Protein 6KRI (pdb70)

Foldseek 3Di:
DFLADDDLVLLLCLCPLQQNVQLCQCHDLNVPGHDVNLSVLLVVLLVLLRPLLLVCQLVCWVVPWDQDQVVLAIDFDPSNLSSLCSCVVVVVLQECNDVLLPHNNDFLLSNLSSLLSSLQRQNLSNQQSCFLVVLVLLLVQADPLSVLVSSLRNNQRAGEWEFQADPVPAQQSLQDAWEWEADPVGKTFTFDKTFFIWCLHDHPSGPKYWYWYWHAYPPADRGVLRIFIWTFMQFDADSNPRHTHHGAQKGFDDFDDALASRRTTTTIIGACPVPDTRIIHTRHSDGGHVVSCVVVLLVVLLSLLSSLLSNLVSLLVLLVVLQQPDWDDAQPVCNVPPPHDTDRNCNPVVLVVLSLLSVLLSSLLSSLSSVLSLLVDQVSCCSRPVDHNVLSVLLNQLSSLLSQQLSLVSSLVSLVSSLVSNPPCSPDVVRCSVNSNRHSNCSCPPSAHNLRSLCCNQVPSDVVVVRSSVVVVLVVLVVVLCVVVLSVLLVVLSVLLVLLSVLLVVLVVCCVVPVCSNVLNSVLRSVSSNSVSLSSSLSSLVSLLVSLVVVVVVPDDDPSVVVSVSSVVSSVCSSVPPRVVSNVSSVCSNPDDCPVVPDDPVVD/DLADDCLVLLCCLCPLQQNVQVCQCHDQNVPGHDVNLSVLLVVLLVLLVPLLLPCQLVCWVVPWDADQVVLAIDFDPSNLSSLVSCVVVVVLQECPDVLLPHRHDFLLSSLSSLLSNLQRHNLSNLQSPFLVVLSLLLVQADPLSVLVSSLRSNQRAGEWEFQADPVPAQQSQQDAFEWEADPVGKTFTFDKTFQIWCLHDHPSGPKYWYWYWHAYPPFDTGPQRIFTWTFIQFDADSNPRHTHHGAQKGFNDFDDALASRRTTGTIIGACPPVGTRITHTRRSDGDHVVSCVVVLLVVLLSLLSSLLSNLVSLLVLLVVLQQPDWDAAQPVCNVPPPHDTDRNCNHVVLVVLSLLSVLLSSLLSSLSSVLSLLVDQVSCCVRPVDHNVLSVLLNQLSSLLSQQLSLVSSLVSLVSSLVSNPPCSVDVVRCSVNSNRHSNCSCPPSHHNLRSLCCNLVPSDVVVVNSSVVVVLVVLVVVLPPPPCVLLSVLLVVLSVLLVLLSVLLVVLVVCCVPVVCSNVLNSVLRSVSSNSVSLSSSLSSLVSLLVSLVVVVVVPDDDPSVVVSVSSVVSSVSSSVPPRVVSNVSSVVSNPDDCPVVPDDPVVD

Nearest PDB structures (foldseek):
  6kri-assembly1_A  TM=1.002E+00  e=5.491E-89  Mycolicibacterium smegmatis
  6ks9-assembly1_A  TM=1.001E+00  e=5.691E-87  Mycolicibacterium smegmatis
  6ksb-assembly1_A  TM=1.001E+00  e=5.673E-86  Mycolicibacterium smegmatis
  6ksa-assembly1_B  TM=1.000E+00  e=6.393E-84  Mycolicibacterium smegmatis
  6kpt-assembly1_B  TM=1.001E+00  e=2.436E-83  Mycolicibacterium smegmatis

GO terms:
  GO:0070991 medium-chain fatty acyl-CoA dehydrogenase activity (F, EXP)
  GO:0016937 short-chain fatty acyl-CoA dehydrogenase activity (F, EXP)
  GO:0004466 long-chain fatty acyl-CoA dehydrogenase activity (F, EXP)

Organism: Mycolicibacterium smegmatis (strain ATCC 700084 / mc(2)155) (NCBI:txid246196)

Radius of gyration: 30.77 Å; Cα contacts (8 Å, |Δi|>4): 2447; chains: 2; bounding box: 99×74×76 Å

Solvent-accessible surface area: 40749 Å² total; per-residue (Å²): 171,20,24,3,32,29,29,28,80,0,0,23,0,0,1,35,49,21,9,11,2,55,140,11,22,44,40,110,101,2,75,142,6,77,32,87,55,0,112,109,20,0,43,96,0,5,161,31,0,50,30,52,0,6,137,2,6,69,68,1,9,90,75,53,18,94,44,47,96,158,76,52,40,0,70,5,10,105,28,0,24,133,2,0,108,23,1,51,125,45,11,21,31,78,16,9,10,24,125,98,6,46,9,74,29,1,0,52,1,3,18,4,0,0,2,2,0,2,0,2,0,4,6,1,0,31,9,3,6,22,1,5,35,6,1,27,23,2,48,96,37,10,39,119,83,4,49,91,9,0,31,22,0,8,118,150,18,1,3,8,2,30,0,26,36,11,56,107,2,23,63,19,37,7,39,6,202,4,76,0,39,107,40,145,113,28,17,15,44,0,72,15,51,4,51,46,4,45,8,3,3,2,34,106,30,34,61,1,4,0,2,1,0,2,1,38,12,104,88,41,38,92,4,32,182,9,8,1,4,0,0,0,0,21,54,50,20,64,54,142,101,8,128,56,42,142,60,0,0,3,26,4,35,50,20,24,129,11,2,0,9,53,8,0,0,14,0,52,1,6,0,22,94,70,79,70,61,0,17,0,35,6,1,15,91,77,106,76,1,28,53,8,0,77,56,1,9,61,70,0,30,1,9,0,0,0,0,0,0,0,5,0,5,0,0,5,32,14,0,9,89,37,0,75,134,45,72,16,14,18,18,10,54,65,66,137,58,88,103,6,91,82,25,32,16,3,78,37,5,22,23,18,27,5,0,0,14,0,10,0,14,2,8,0,0,1,0,0,0,0,3,0,0,0,5,45,14,62,76,1,0,100,42,26,42,55,7,74,37,102,39,2,53,75,0,21,42,4,1,10,2,0,0,0,0,1,0,1,40,3,0,9,45,49,0,25,37,0,0,33,11,7,18,26,5,0,3,10,31,102,77,20,0,0,7,1,0,9,6,1,2,12,0,2,7,49,41,19,21,5,25,56,0,0,56,29,0,1,41,119,33,9,52,162,16,174,17,9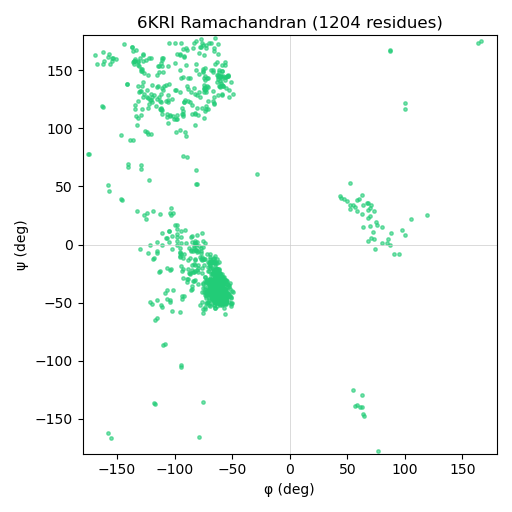2,0,38,63,37,7,24,36,59,3,62,130,42,13,166,55,141,65,15,76,98,43,0,40,69,0,10,55,3,10,94,17,0,16,69,22,0,46,36,33,23,117,49,20,173,170,81,59,38,4,16,32,45,0,3,4,0,5,21,51,0,0,48,4,10,0,22,6,4,0,3,3,1,0,1,58,1,0,31,24,0,61,116,79,42,121,88,56,25,102,48,89,68,93,21,32,11,43,0,1,50,17,0,2,13,19,0,3,46,20,15,2,23,57,6,32,1,18,56,72,6,0,75,98,21,49,19,74,8,26,134,22,80,59,70,2,23,92,25,7,65,28,28,30,116,0,0,19,2,0,1,22,57,21,10,10,1,57,140,10,21,42,39,114,106,2,66,137,8,76,28,100,50,0,96,116,21,0,49,99,0,4,174,40,0,64,27,62,0,5,139,1,6,66,58,1,10,89,86,50,21,101,41,63,86,155,77,32,50,1,86,3,11,106,19,0,24,139,2,0,107,22,0,51,127,41,34,15,12,47,22,6,6,25,117,99,2,61,9,99,29,3,0,57,0,4,18,6,0,0,0,3,0,0,0,1,0,3,6,1,0,16,11,3,3,15,0,2,22,7,1,27,21,2,46,96,36,12,41,122,71,3,51,100,10,0,33,21,0,0,106,150,10,0,3,8,2,32,0,22,34,13,56,92,2,24,62,16,36,5,36,6,188,4,76,0,35,113,40,146,119,29,20,14,42,0,68,14,52,5,49,46,3,44,7,3,2,2,34,103,25,32,60,1,4,0,2,2,0,2,1,39,11,100,88,40,38,88,5,26,189,11,8,1,5,0,0,0,1,20,54,49,19,60,49,121,99,7,126,52,40,128,52,0,1,2,21,3,40,64,20,24,133,12,2,0,8,57,9,1,0,14,0,52,0,6,0,24,93,77,79,66,63,0,20,0,36,6,1,16,90,79,107,75,1,32,52,9,0,71,59,1,8,72,40,2,26,3,11,0,0,0,0,0,0,1,5,0,5,0,0,5,30,22,0,3,72,39,0,50,134,46,71,16,15,15,17,8,57,66,59,133,60,80,105,7,90,80,24,32,16,2,82,37,5,24,24,18,27,5,0,0,14,0,7,0,14,2,7,0,0,1,0,1,0,0,2,0,0,0,5,48,14,62,78,0,0,99,45,28,43,53,6,81,38,95,40,2,53,74,0,23,51,2,0,9,2,0,0,0,0,2,0,1,42,4,0,9,45,49,0,25,38,0,0,34,12,7,17,27,3,0,2,9,26,104,75,18,0,0,6,1,0,9,6,1,2,11,0,2,8,48,40,21,21,5,26,52,0,1,68,26,0,1,39,121,31,11,60,161,15,172,20,96,0,34,62,37,6,21,30,52,2,66,111,25,18,155,132,82,162,5,102,70,10,23,105,43,1,38,68,1,6,56,4,7,86,19,0,16,68,21,0,48,35,29,39,101,46,22,130,159,81,55,34,5,15,30,48,0,7,4,0,7,20,51,1,0,50,4,7,0,21,5,2,0,2,3,2,0,2,60,1,0,36,31,0,22,116,73,41,92,92,47,25,102,53,68,74,85,20,28,20,39,0,0,48,15,0,1,12,19,0,3,48,20,16,2,23,57,6,30,1,19,52,74,5,0,74,96,18,46,19,77,8,24,135,20,82,60,68,3,23

Sequence (1210 aa):
MSHYKSNVRDQVFNLFEVFGVDKVLGADKFSDLDADTAREMLTEIARLAEGPIAESFVEEGDRNPPVFDPETHTVTLPEGFKKSMRALFDGGWDKVGLAEHLGGIPMPRALQWALIEHILGANPAAYMYAMGPGMSEIFYNNGTDEQKKWATIAAERGWGATMVLTEPDAGSDVGAGRTKAVQQPDGTWHIEGVKRFITSADSDDLFENIMHLVLARPEGAGPGTKGLSLFFVPKFHFDHETGEIGERNGVFVTNVEHKMGLKVSATCELSLGQHGIPAVGWLVGEVHNGIAQMFDVIEQARMMVGTKAIATLSTGYLNALEYAKERVQGADMTQMTDKTAPRVTITHHPDVRRSLMTQKAYAEGLRAIYLYTATFQDAEVAQAVHGVDGDLAARVNDLLLPIVKGFGSETAYAKLTESLQTLGGSGFLQDYPIEQYIRDSKIDSLYEGTTAIQAQDFFFRKIIRDKGQALAYVAGEIEQFIKLKTERELLATALADVQGMAASLTGYLMAAQEDAASIYKVGLGSVRFLMAVGDLLSGWLLARQAAVAIEKLDAGATGADKSFYEGKIAAASFFAKNMLPLLTSTRQIIENLDNDVMELDEAAFSHYKSNVRDQVFNLFEVFGVDKVLGADKFSDLDADTAREMLTEIARLAEGPIAESFVEGDRNPPVFDPETHTVTLPEGFKKSMRALFDGGWDKVGLAEHLGGIPMPRALQWALIEHILGANPAAYMYAMGPGMSEIFYNNGTDEQKKWATIAAERGWGATMVLTEPDAGSDVGAGRTKAVQQPDGTWHIEGVKRFITSADSDDLFENIMHLVLARPEGAGPGTKGLSLFFVPKFHFDHETGEIGERNGVFVTNVEHKMGLKVSATCELSLGQHGIPAVGWLVGEVHNGIAQMFDVIEQARMMVGTKAIATLSTGYLNALEYAKERVQGADMTQMTDKTAPRVTITHHPDVRRSLMTQKAYAEGLRAIYLYTATFQDAEVAQAVHGVDGDLAARVNDLLLPIVKGFGSETAYAKLTESLQTLGGSGFLQDYPIEQYIRDSKIDSLYYEGTTAIQAQDFFFRKIIRDKGQALAYVAGEIEQFIKNGRLKTERELLATALADVQGMAASLTGYLMAAQEDAASIYKVGLGSVRFLMAVGDLLSGWLLARQAAVAIEKLDAGATGADKSFYEGKIAAASFFAKNMLPLLTSTRQIIENLDNDVMELDEAAF

InterPro domains:
  IPR006091 Acyl-CoA dehydrogenase/oxidase, middle domain [PF02770] (162-271)
  IPR009075 Acyl-CoA dehydrogenase/oxidase, C-terminal [PF00441] (288-454)
  IPR009100 Acyl-CoA dehydrogenase/oxidase, N-terminal and middle domain superfamily [SSF56645] (36-294)
  IPR025878 Acetyl-CoA dehydrogenase-like C-terminal domain [PF12806] (474-607)
  IPR036250 Acyl-CoA dehydrogenase-like, C-terminal [SSF47203] (292-478)
  IPR052166 Diverse substrate specificity acyl-CoA dehydrogenase [PTHR42803] (1-611)

B-factor: mean 21.57, std 12.13, range [6.51, 279.73]

Structure (mmCIF, N/CA/C/O backbone):
data_6KRI
#
_entry.id   6KRI
#
_cell.length_a   97.934
_cell.length_b   205.903
_cell.length_c   73.951
_cell.angle_alpha   90.000
_cell.angle_beta   90.000
_cell.angle_gamma   90.000
#
_symmetry.space_group_name_H-M   'P 21 21 2'
#
loop_
_entity.id
_entity.type
_entity.pdbx_description
1 polymer 'Acyl-CoA dehydrogenase'
2 non-polymer 'FLAVIN-ADENINE DINUCLEOTIDE'
3 non-polymer 'SULFATE ION'
4 water water
#
loop_
_atom_site.group_PDB
_atom_site.id
_atom_site.type_symbol
_atom_site.label_atom_id
_atom_site.label_alt_id
_atom_site.label_comp_id
_atom_site.label_asym_id
_atom_site.label_entity_id
_atom_site.label_seq_id
_atom_site.pdbx_PDB_ins_code
_atom_site.Cartn_x
_atom_site.Cartn_y
_atom_site.Cartn_z
_atom_site.occupancy
_atom_site.B_iso_or_equiv
_atom_site.auth_seq_id
_atom_site.auth_comp_id
_atom_site.auth_asym_id
_atom_site.auth_atom_id
_atom_site.pdbx_PDB_model_num
ATOM 1 N N . MET A 1 1 ? -35.761 26.289 1.052 1.00 71.02 1 MET A N 1
ATOM 2 C CA . MET A 1 1 ? -37.235 26.524 1.076 1.00 56.46 1 MET A CA 1
ATOM 3 C C . MET A 1 1 ? -37.940 25.830 -0.097 1.00 43.48 1 MET A C 1
ATOM 4 O O . MET A 1 1 ? -37.513 24.776 -0.569 1.00 38.30 1 MET A O 1
ATOM 20 N N . SER A 1 2 ? -39.030 26.440 -0.552 1.00 33.41 2 SER A N 1
ATOM 21 C CA . SER A 1 2 ? -39.912 25.887 -1.565 1.00 23.46 2 SER A CA 1
ATOM 22 C C . SER A 1 2 ? -39.379 26.188 -2.963 1.00 16.43 2 SER A C 1
ATOM 23 O O . SER A 1 2 ? -38.500 27.036 -3.159 1.00 13.79 2 SER A O 1
ATOM 31 N N . HIS A 1 3 ? -39.979 25.534 -3.971 1.00 13.79 3 HIS A N 1
ATOM 32 C CA . HIS A 1 3 ? -39.813 26.025 -5.337 1.00 12.88 3 HIS A CA 1
ATOM 33 C C . HIS A 1 3 ? -40.373 27.429 -5.509 1.00 11.12 3 HIS A C 1
ATOM 34 O O . HIS A 1 3 ? -39.905 28.185 -6.369 1.00 11.66 3 HIS A O 1
ATOM 48 N N . TYR A 1 4 ? -41.375 27.808 -4.716 1.00 10.21 4 TYR A N 1
ATOM 49 C CA . TYR A 1 4 ? -42.128 29.028 -4.973 1.00 8.63 4 TYR A CA 1
ATOM 50 C C . TYR A 1 4 ? -41.426 30.222 -4.330 1.00 11.90 4 TYR A C 1
ATOM 51 O O . TYR A 1 4 ? -41.208 30.238 -3.108 1.00 12.05 4 TYR A O 1
ATOM 69 N N . LYS A 1 5 ? -41.088 31.210 -5.152 1.00 10.90 5 LYS A N 1
ATOM 70 C CA . LYS A 1 5 ? -40.495 32.456 -4.696 1.00 9.77 5 LYS A CA 1
ATOM 71 C C . LYS A 1 5 ? -41.509 33.559 -4.919 1.00 10.58 5 LYS A C 1
ATOM 72 O O . LYS A 1 5 ? -41.852 33.852 -6.064 1.00 11.60 5 LYS A O 1
ATOM 91 N N . SER A 1 6 ? -41.982 34.167 -3.825 1.00 13.08 6 SER A N 1
ATOM 92 C CA . SER A 1 6 ? -43.033 35.173 -3.894 1.00 11.61 6 SER A CA 1
ATOM 93 C C . SER A 1 6 ? -42.460 36.583 -4.003 1.00 12.40 6 SER A C 1
ATOM 94 O O . SER A 1 6 ? -41.273 36.818 -3.790 1.00 13.24 6 SER A O 1
ATOM 102 N N . ASN A 1 7 ? -43.351 37.543 -4.315 1.00 12.46 7 ASN A N 1
ATOM 103 C CA . ASN A 1 7 ? -42.935 38.953 -4.424 1.00 11.20 7 ASN A CA 1
ATOM 104 C C . ASN A 1 7 ? -44.009 39.867 -3.833 1.00 14.06 7 ASN A C 1
ATOM 105 O O . ASN A 1 7 ? -44.627 40.684 -4.519 1.00 13.81 7 ASN A O 1
ATOM 116 N N . VAL A 1 8 ? -44.196 39.758 -2.513 1.00 14.19 8 VAL A N 1
ATOM 117 C CA . VAL A 1 8 ? -45.114 40.648 -1.815 1.00 13.26 8 VAL A CA 1
ATOM 118 C C . VAL A 1 8 ? -44.674 42.104 -1.951 1.00 13.04 8 VAL A C 1
ATOM 119 O O . VAL A 1 8 ? -45.514 43.010 -2.088 1.00 13.33 8 VAL A O 1
ATOM 132 N N . ARG A 1 9 ? -43.365 42.361 -1.915 1.00 14.81 9 ARG A N 1
ATOM 133 C CA . ARG A 1 9 ? -42.885 43.744 -2.000 1.00 14.32 9 ARG A CA 1
ATOM 134 C C . ARG A 1 9 ? -43.414 44.436 -3.254 1.00 17.99 9 ARG A C 1
ATOM 135 O O . ARG A 1 9 ? -43.885 45.578 -3.194 1.00 14.81 9 ARG A O 1
ATOM 156 N N . ASP A 1 10 ? -43.338 43.762 -4.408 1.00 14.24 10 ASP A N 1
ATOM 157 C CA . ASP A 1 10 ? -43.814 44.363 -5.649 1.00 12.21 10 ASP A CA 1
ATOM 158 C C . ASP A 1 10 ? -45.317 44.526 -5.646 1.00 13.50 10 ASP A C 1
ATOM 159 O O . ASP A 1 10 ? -45.828 45.500 -6.199 1.00 13.72 10 ASP A O 1
ATOM 168 N N . GLN A 1 11 ? -46.042 43.592 -5.030 1.00 12.39 11 GLN A N 1
ATOM 169 C CA . GLN A 1 11 ? -47.491 43.721 -4.951 1.00 12.47 11 GLN A CA 1
ATOM 170 C C . GLN A 1 11 ? -47.881 44.956 -4.144 1.00 12.42 11 GLN A C 1
ATOM 171 O O . GLN A 1 11 ? -48.749 45.734 -4.553 1.00 15.51 11 GLN A O 1
ATOM 185 N N . VAL A 1 12 ? -47.272 45.112 -2.965 1.00 14.86 12 VAL A N 1
ATOM 186 C CA . VAL A 1 12 ? -47.587 46.240 -2.092 1.00 14.16 12 VAL A CA 1
ATOM 187 C C . VAL A 1 12 ? -47.198 47.548 -2.762 1.00 15.59 12 VAL A C 1
ATOM 188 O O . VAL A 1 12 ? -47.927 48.550 -2.681 1.00 15.04 12 VAL A O 1
ATOM 201 N N . PHE A 1 13 ? -46.062 47.554 -3.456 1.00 14.54 13 PHE A N 1
ATOM 202 C CA . PHE A 1 13 ? -45.665 48.735 -4.217 1.00 14.93 13 PHE A CA 1
ATOM 203 C C . PHE A 1 13 ? -46.767 49.138 -5.190 1.00 15.58 13 PHE A C 1
ATOM 204 O O . PHE A 1 13 ? -47.165 50.309 -5.257 1.00 15.17 13 PHE A O 1
ATOM 221 N N . ASN A 1 14 ? -47.280 48.167 -5.948 1.00 13.03 14 ASN A N 1
ATOM 222 C CA . ASN A 1 14 ? -48.349 48.447 -6.892 1.00 12.84 14 ASN A CA 1
ATOM 223 C C . ASN A 1 14 ? -49.601 48.923 -6.170 1.00 17.33 14 ASN A C 1
ATOM 224 O O . ASN A 1 14 ? -50.182 49.955 -6.515 1.00 14.67 14 ASN A O 1
ATOM 235 N N . LEU A 1 15 ? -50.047 48.154 -5.179 1.00 14.52 15 LEU A N 1
ATOM 236 C CA . LEU A 1 15 ? -51.334 48.429 -4.560 1.00 15.94 15 LEU A CA 1
ATOM 237 C C . LEU A 1 15 ? -51.353 49.797 -3.887 1.00 19.63 15 LEU A C 1
ATOM 238 O O . LEU A 1 15 ? -52.354 50.527 -3.960 1.00 20.30 15 LEU A O 1
ATOM 254 N N . PHE A 1 16 ? -50.269 50.163 -3.234 1.00 16.91 16 PHE A N 1
ATOM 255 C CA . PHE A 1 16 ? -50.268 51.341 -2.359 1.00 21.04 16 PHE A CA 1
ATOM 256 C C . PHE A 1 16 ? -49.483 52.521 -2.910 1.00 25.74 16 PHE A C 1
ATOM 257 O O . PHE A 1 16 ? -49.959 53.648 -2.828 1.00 29.04 16 PHE A O 1
ATOM 274 N N . GLU A 1 17 ? -48.308 52.305 -3.494 1.00 17.46 17 GLU A N 1
ATOM 275 C CA . GLU A 1 17 ? -47.493 53.408 -3.977 1.00 15.51 17 GLU A CA 1
ATOM 276 C C . GLU A 1 17 ? -47.823 53.829 -5.394 1.00 21.33 17 GLU A C 1
ATOM 277 O O . GLU A 1 17 ? -47.572 54.986 -5.763 1.00 21.51 17 GLU A O 1
ATOM 289 N N . VAL A 1 18 ? -48.391 52.937 -6.197 1.00 17.19 18 VAL A N 1
ATOM 290 C CA . VAL A 1 18 ? -48.675 53.276 -7.586 1.00 17.54 18 VAL A CA 1
ATOM 291 C C . VAL A 1 18 ? -50.154 53.594 -7.760 1.00 20.85 18 VAL A C 1
ATOM 292 O O . VAL A 1 18 ? -50.514 54.679 -8.230 1.00 24.36 18 VAL A O 1
ATOM 305 N N . PHE A 1 19 ? -51.022 52.652 -7.393 1.00 19.70 19 PHE A N 1
ATOM 306 C CA . PHE A 1 19 ? -52.452 52.804 -7.630 1.00 19.55 19 PHE A CA 1
ATOM 307 C C . PHE A 1 19 ? -53.223 53.390 -6.452 1.00 23.03 19 PHE A C 1
ATOM 308 O O . PHE A 1 19 ? -54.336 53.880 -6.655 1.00 28.83 19 PHE A O 1
ATOM 325 N N . GLY A 1 20 ? -52.675 53.365 -5.246 1.00 19.84 20 GLY A N 1
ATOM 326 C CA . GLY A 1 20 ? -53.336 53.973 -4.106 1.00 28.04 20 GLY A CA 1
ATOM 327 C C . GLY A 1 20 ? -54.610 53.273 -3.687 1.00 28.21 20 GLY A C 1
ATOM 328 O O . GLY A 1 20 ? -55.571 53.929 -3.262 1.00 23.75 20 GLY A O 1
ATOM 332 N N . VAL A 1 21 ? -54.647 51.944 -3.799 1.00 18.13 21 VAL A N 1
ATOM 333 C CA . VAL A 1 21 ? -55.814 51.199 -3.348 1.00 22.93 21 VAL A CA 1
ATOM 334 C C . VAL A 1 21 ? -56.041 51.360 -1.845 1.00 21.10 21 VAL A C 1
ATOM 335 O O . VAL A 1 21 ? -57.160 51.157 -1.369 1.00 25.09 21 VAL A O 1
ATOM 348 N N . ASP A 1 22 ? -55.016 51.743 -1.081 1.00 25.00 22 ASP A N 1
ATOM 349 C CA . ASP A 1 22 ? -55.232 51.962 0.343 1.00 31.47 22 ASP A CA 1
ATOM 350 C C . ASP A 1 22 ? -56.210 53.104 0.605 1.00 31.00 22 ASP A C 1
ATOM 351 O O . ASP A 1 22 ? -56.741 53.206 1.716 1.00 32.67 22 ASP A O 1
ATOM 360 N N . LYS A 1 23 ? -56.475 53.949 -0.396 1.00 28.02 23 LYS A N 1
ATOM 361 C CA . LYS A 1 23 ? -57.434 55.038 -0.225 1.00 31.08 23 LYS A CA 1
ATOM 362 C C . LYS A 1 23 ? -58.807 54.535 0.204 1.00 33.44 23 LYS A C 1
ATOM 363 O O . LYS A 1 23 ? -59.515 55.232 0.935 1.00 31.46 23 LYS A O 1
ATOM 382 N N . VAL A 1 24 ? -59.221 53.352 -0.267 1.00 25.09 24 VAL A N 1
ATOM 383 C CA . VAL A 1 24 ? -60.552 52.848 0.050 1.00 26.85 24 VAL A CA 1
ATOM 384 C C . VAL A 1 24 ? -60.565 51.962 1.289 1.00 26.61 24 VAL A C 1
ATOM 385 O O . VAL A 1 24 ? -61.649 51.610 1.783 1.00 29.16 24 VAL A O 1
ATOM 398 N N . LEU A 1 25 ? -59.399 51.550 1.787 1.00 26.51 25 LEU A N 1
ATOM 399 C CA . LEU A 1 25 ? -59.357 50.672 2.949 1.00 27.76 25 LEU A CA 1
ATOM 400 C C . LEU A 1 25 ? -59.730 51.466 4.197 1.00 35.85 25 LEU A C 1
ATOM 401 O O . LEU A 1 25 ? -59.248 52.584 4.394 1.00 36.07 25 LEU A O 1
ATOM 417 N N . GLY A 1 26 ? -60.596 50.898 5.022 1.00 36.55 26 GLY A N 1
ATOM 418 C CA . GLY A 1 26 ? -61.123 51.596 6.170 1.00 40.27 26 GLY A CA 1
ATOM 419 C C . GLY A 1 26 ? -62.361 52.411 5.899 1.00 41.27 26 GLY A C 1
ATOM 420 O O . GLY A 1 26 ? -62.788 53.169 6.778 1.00 50.58 26 GLY A O 1
ATOM 424 N N . ALA A 1 27 ? -62.965 52.269 4.722 1.00 45.44 27 ALA A N 1
ATOM 425 C CA . ALA A 1 27 ? -64.113 53.074 4.346 1.00 44.63 27 ALA A CA 1
ATOM 426 C C . ALA A 1 27 ? -65.129 52.237 3.588 1.00 51.84 27 ALA A C 1
ATOM 427 O O . ALA A 1 27 ? -64.765 51.427 2.730 1.00 43.68 27 ALA A O 1
ATOM 434 N N . ASP A 1 28 ? -66.402 52.442 3.915 1.00 43.88 28 ASP A N 1
ATOM 435 C CA . ASP A 1 28 ? -67.524 51.929 3.120 1.00 43.29 28 ASP A CA 1
ATOM 436 C C . ASP A 1 28 ? -67.467 50.404 3.134 1.00 42.09 28 ASP A C 1
ATOM 437 O O . ASP A 1 28 ? -67.371 49.815 4.223 1.00 37.68 28 ASP A O 1
ATOM 446 N N . LYS A 1 29 ? -67.537 49.734 1.977 1.00 43.24 29 LYS A N 1
ATOM 447 C CA . LYS A 1 29 ? -67.525 48.277 1.948 1.00 33.02 29 LYS A CA 1
ATOM 448 C C . LYS A 1 29 ? -66.351 47.711 2.725 1.00 33.55 29 LYS A C 1
ATOM 449 O O . LYS A 1 29 ? -66.471 46.656 3.359 1.00 34.47 29 LYS A O 1
ATOM 468 N N . PHE A 1 30 ? -65.220 48.411 2.719 1.00 28.93 30 PHE A N 1
ATOM 469 C CA . PHE A 1 30 ? -63.988 47.925 3.329 1.00 35.80 30 PHE A CA 1
ATOM 470 C C . PHE A 1 30 ? -63.707 48.601 4.664 1.00 39.11 30 PHE A C 1
ATOM 471 O O . PHE A 1 30 ? -62.549 48.690 5.094 1.00 36.49 30 PHE A O 1
ATOM 488 N N . SER A 1 31 ? -64.766 49.044 5.350 1.00 40.85 31 SER A N 1
ATOM 489 C CA . SER A 1 31 ? -64.596 49.755 6.609 1.00 45.54 31 SER A CA 1
ATOM 490 C C . SER A 1 31 ? -63.807 48.941 7.621 1.00 35.88 31 SER A C 1
ATOM 491 O O . SER A 1 31 ? -63.098 49.514 8.455 1.00 45.34 31 SER A O 1
ATOM 499 N N . ASP A 1 32 ? -63.906 47.613 7.572 1.00 36.89 32 ASP A N 1
ATOM 500 C CA . ASP A 1 32 ? -63.294 46.755 8.577 1.00 39.90 32 ASP A CA 1
ATOM 501 C C . ASP A 1 32 ? -61.966 46.155 8.121 1.00 40.88 32 ASP A C 1
ATOM 502 O O . ASP A 1 32 ? -61.494 45.182 8.720 1.00 41.39 32 ASP A O 1
ATOM 511 N N . LEU A 1 33 ? -61.350 46.708 7.079 1.00 32.46 33 LEU A N 1
ATOM 512 C CA . LEU A 1 33 ? -60.066 46.230 6.576 1.00 31.12 33 LEU A CA 1
ATOM 513 C C . LEU A 1 33 ? -59.160 47.427 6.337 1.00 30.14 33 LEU A C 1
ATOM 514 O O . LEU A 1 33 ? -59.402 48.222 5.423 1.00 32.69 33 LEU A O 1
ATOM 530 N N . ASP A 1 34 ? -58.120 47.558 7.147 1.00 25.65 34 ASP A N 1
ATOM 531 C CA . ASP A 1 34 ? -57.182 48.662 7.008 1.00 28.40 34 ASP A CA 1
ATOM 532 C C . ASP A 1 34 ? -55.934 48.209 6.260 1.00 28.23 34 ASP A C 1
ATOM 533 O O . ASP A 1 34 ? -55.761 47.028 5.948 1.00 26.19 34 ASP A O 1
ATOM 542 N N . ALA A 1 35 ? -55.067 49.178 5.961 1.00 24.52 35 ALA A N 1
ATOM 543 C CA . ALA A 1 35 ? -53.909 48.916 5.119 1.00 26.79 35 ALA A CA 1
ATOM 544 C C . ALA A 1 35 ? -52.937 47.958 5.794 1.00 30.36 35 ALA A C 1
ATOM 545 O O . ALA A 1 35 ? -52.416 47.045 5.145 1.00 23.22 35 ALA A O 1
ATOM 552 N N . ASP A 1 36 ? -52.686 48.132 7.098 1.00 26.70 36 ASP A N 1
ATOM 553 C CA . ASP A 1 36 ? -51.757 47.235 7.780 1.00 27.61 36 ASP A CA 1
ATOM 554 C C . ASP A 1 36 ? -52.265 45.796 7.749 1.00 24.21 36 ASP A C 1
ATOM 555 O O . ASP A 1 36 ? -51.488 44.859 7.556 1.00 25.64 36 ASP A O 1
ATOM 564 N N . THR A 1 37 ? -53.566 45.607 7.924 1.00 23.06 37 THR A N 1
ATOM 565 C CA . THR A 1 37 ? -54.130 44.262 7.890 1.00 20.96 37 THR A CA 1
ATOM 566 C C . THR A 1 37 ? -54.026 43.667 6.491 1.00 21.68 37 THR A C 1
ATOM 567 O O . THR A 1 37 ? -53.747 42.472 6.337 1.00 22.58 37 THR A O 1
ATOM 578 N N . ALA A 1 38 ? -54.260 44.483 5.466 1.00 20.13 38 ALA A N 1
ATOM 579 C CA . ALA A 1 38 ? -54.089 44.019 4.090 1.00 22.16 38 ALA A CA 1
ATOM 580 C C . ALA A 1 38 ? -52.665 43.549 3.842 1.00 22.00 38 ALA A C 1
ATOM 581 O O . ALA A 1 38 ? -52.453 42.495 3.229 1.00 17.68 38 ALA A O 1
ATOM 588 N N . ARG A 1 39 ? -51.671 44.320 4.303 1.00 20.67 39 ARG A N 1
ATOM 589 C CA . ARG A 1 39 ? -50.278 43.911 4.139 1.00 20.06 39 ARG A CA 1
ATOM 590 C C . ARG A 1 39 ? -49.988 42.615 4.885 1.00 22.43 39 ARG A C 1
ATOM 591 O O . ARG A 1 39 ? -49.268 41.737 4.381 1.00 18.73 39 ARG A O 1
ATOM 612 N N . GLU A 1 40 ? -50.503 42.493 6.106 1.00 21.90 40 GLU A N 1
ATOM 613 C CA . GLU A 1 40 ? -50.306 41.272 6.872 1.00 24.19 40 GLU A CA 1
ATOM 614 C C . GLU A 1 40 ? -50.926 40.076 6.165 1.00 17.99 40 GLU A C 1
ATOM 615 O O . GLU A 1 40 ? -50.380 38.970 6.227 1.00 20.53 40 GLU A O 1
ATOM 627 N N . MET A 1 41 ? -52.084 40.270 5.530 1.00 17.44 41 MET A N 1
ATOM 628 C CA . MET A 1 41 ? -52.740 39.182 4.810 1.00 17.93 41 MET A CA 1
ATOM 629 C C . MET A 1 41 ? -51.893 38.706 3.630 1.00 14.93 41 MET A C 1
ATOM 630 O O . MET A 1 41 ? -51.782 37.495 3.392 1.00 15.91 41 MET A O 1
ATOM 644 N N . LEU A 1 42 ? -51.330 39.631 2.871 1.00 15.11 42 LEU A N 1
ATOM 645 C CA . LEU A 1 42 ? -50.477 39.266 1.744 1.00 15.29 42 LEU A CA 1
ATOM 646 C C . LEU A 1 42 ? -49.268 38.487 2.221 1.00 15.96 42 LEU A C 1
ATOM 647 O O . LEU A 1 42 ? -48.923 37.443 1.660 1.00 14.30 42 LEU A O 1
ATOM 663 N N . THR A 1 43 ? -48.616 38.972 3.283 1.00 15.08 43 THR A N 1
ATOM 664 C CA . THR A 1 43 ? -47.451 38.280 3.813 1.00 13.69 43 THR A CA 1
ATOM 665 C C . THR A 1 43 ? -47.828 36.891 4.305 1.00 15.17 43 THR A C 1
ATOM 666 O O . THR A 1 43 ? -47.107 35.913 4.050 1.00 16.39 43 THR A O 1
ATOM 677 N N . GLU A 1 44 ? -48.980 36.779 4.978 1.00 15.39 44 GLU A N 1
ATOM 678 C CA . GLU A 1 44 ? -49.387 35.497 5.536 1.00 16.50 44 GLU A CA 1
ATOM 679 C C . GLU A 1 44 ? -49.693 34.474 4.449 1.00 15.92 44 GLU A C 1
ATOM 680 O O . GLU A 1 44 ? -49.272 33.313 4.547 1.00 14.63 44 GLU A O 1
ATOM 692 N N . ILE A 1 45 ? -50.412 34.881 3.405 1.00 12.72 45 ILE A N 1
ATOM 693 C CA . ILE A 1 45 ? -50.742 33.910 2.355 1.00 10.67 45 ILE A CA 1
ATOM 694 C C . ILE A 1 45 ? -49.499 33.577 1.547 1.00 12.97 45 ILE A C 1
ATOM 695 O O . ILE A 1 45 ? -49.345 32.442 1.082 1.00 12.34 45 ILE A O 1
ATOM 711 N N . ALA A 1 46 ? -48.581 34.535 1.388 1.00 13.16 46 ALA A N 1
ATOM 712 C CA . ALA A 1 46 ? -47.316 34.234 0.734 1.00 11.40 46 ALA A CA 1
ATOM 713 C C . ALA A 1 46 ? -46.563 33.150 1.494 1.00 12.05 46 ALA A C 1
ATOM 714 O O . ALA A 1 46 ? -45.964 32.257 0.888 1.00 12.39 46 ALA A O 1
ATOM 721 N N . ARG A 1 47 ? -46.557 33.223 2.830 1.00 11.20 47 ARG A N 1
ATOM 722 C CA . ARG A 1 47 ? -45.899 32.183 3.622 1.00 12.83 47 ARG A CA 1
ATOM 723 C C . ARG A 1 47 ? -46.620 30.845 3.498 1.00 12.92 47 ARG A C 1
ATOM 724 O O . ARG A 1 47 ? -45.980 29.791 3.463 1.00 15.05 47 ARG A O 1
ATOM 745 N N . LEU A 1 48 ? -47.954 30.869 3.469 1.00 12.43 48 LEU A N 1
ATOM 746 C CA . LEU A 1 48 ? -48.711 29.652 3.252 1.00 12.43 48 LEU A CA 1
ATOM 747 C C . LEU A 1 48 ? -48.366 29.049 1.896 1.00 12.17 48 LEU A C 1
ATOM 748 O O . LEU A 1 48 ? -48.147 27.844 1.785 1.00 12.07 48 LEU A O 1
ATOM 764 N N . ALA A 1 49 ? -48.303 29.888 0.862 1.00 12.05 49 ALA A N 1
ATOM 765 C CA . ALA A 1 49 ? -47.958 29.418 -0.476 1.00 8.86 49 ALA A CA 1
ATOM 766 C C . ALA A 1 49 ? -46.554 28.835 -0.522 1.00 11.43 49 ALA A C 1
ATOM 767 O O . ALA A 1 49 ? -46.347 27.734 -1.054 1.00 11.16 49 ALA A O 1
ATOM 774 N N . GLU A 1 50 ? -45.579 29.538 0.069 1.00 10.71 50 GLU A N 1
ATOM 775 C CA . GLU A 1 50 ? -44.210 29.045 0.048 1.00 10.86 50 GLU A CA 1
ATOM 776 C C . GLU A 1 50 ? -44.060 27.774 0.878 1.00 10.41 50 GLU A C 1
ATOM 777 O O . GLU A 1 50 ? -43.178 26.951 0.592 1.00 12.43 50 GLU A O 1
ATOM 789 N N . GLY A 1 51 ? -44.934 27.572 1.866 1.00 9.54 51 GLY A N 1
ATOM 790 C CA . GLY A 1 51 ? -44.854 26.446 2.762 1.00 12.26 51 GLY A CA 1
ATOM 791 C C . GLY A 1 51 ? -45.707 25.289 2.302 1.00 13.17 51 GLY A C 1
ATOM 792 O O . GLY A 1 51 ? -45.349 24.575 1.358 1.00 12.34 51 GLY A O 1
ATOM 796 N N . PRO A 1 52 ? -46.847 25.074 2.973 1.00 12.73 52 PRO A N 1
ATOM 797 C CA . PRO A 1 52 ? -47.623 23.862 2.701 1.00 12.75 52 PRO A CA 1
ATOM 798 C C . PRO A 1 52 ? -48.204 23.763 1.300 1.00 14.26 52 PRO A C 1
ATOM 799 O O . PRO A 1 52 ? -48.425 22.632 0.845 1.00 13.15 52 PRO A O 1
ATOM 810 N N . ILE A 1 53 ? -48.502 24.874 0.626 1.00 11.65 53 ILE A N 1
ATOM 811 C CA . ILE A 1 53 ? -49.086 24.784 -0.711 1.00 10.98 53 ILE A CA 1
ATOM 812 C C . ILE A 1 53 ? -48.035 24.324 -1.711 1.00 13.57 53 ILE A C 1
ATOM 813 O O . ILE A 1 53 ? -48.244 23.365 -2.458 1.00 12.60 53 ILE A O 1
ATOM 829 N N . ALA A 1 54 ? -46.867 24.981 -1.709 1.00 11.86 54 ALA A N 1
ATOM 830 C CA . ALA A 1 54 ? -45.800 24.598 -2.618 1.00 10.46 54 ALA A CA 1
ATOM 831 C C . ALA A 1 54 ? -45.251 23.217 -2.314 1.00 11.41 54 ALA A C 1
ATOM 832 O O . ALA A 1 54 ? -44.656 22.591 -3.206 1.00 11.43 54 ALA A O 1
ATOM 839 N N . GLU A 1 55 ? -45.427 22.734 -1.078 1.00 12.18 55 GLU A N 1
ATOM 840 C CA . GLU A 1 55 ? -44.846 21.471 -0.641 1.00 12.50 55 GLU A CA 1
ATOM 841 C C . GLU A 1 55 ? -45.180 20.325 -1.584 1.00 11.33 55 GLU A C 1
ATOM 842 O O . GLU A 1 55 ? -44.376 19.404 -1.767 1.00 12.09 55 GLU A O 1
ATOM 854 N N . SER A 1 56 ? -46.381 20.346 -2.169 1.00 11.50 56 SER A N 1
ATOM 855 C CA . SER A 1 56 ? -46.869 19.240 -2.984 1.00 12.29 56 SER A CA 1
ATOM 856 C C . SER A 1 56 ? -46.833 19.554 -4.474 1.00 11.77 56 SER A C 1
ATOM 857 O O . SER A 1 56 ? -47.398 18.805 -5.265 1.00 10.86 56 SER A O 1
ATOM 865 N N . PHE A 1 57 ? -46.174 20.644 -4.878 1.00 11.23 57 PHE A N 1
ATOM 866 C CA . PHE A 1 57 ? -46.129 21.019 -6.294 1.00 11.26 57 PHE A CA 1
ATOM 867 C C . PHE A 1 57 ? -45.498 19.925 -7.147 1.00 12.09 57 PHE A C 1
ATOM 868 O O . PHE A 1 57 ? -46.042 19.535 -8.193 1.00 10.31 57 PHE A O 1
ATOM 885 N N . VAL A 1 58 ? -44.357 19.402 -6.708 1.00 9.33 58 VAL A N 1
ATOM 886 C CA . VAL A 1 58 ? -43.696 18.331 -7.438 1.00 8.83 58 VAL A CA 1
ATOM 887 C C . VAL A 1 58 ? -44.506 17.039 -7.366 1.00 10.88 58 VAL A C 1
ATOM 888 O O . VAL A 1 58 ? -44.734 16.362 -8.383 1.00 11.05 58 VAL A O 1
ATOM 901 N N . GLU A 1 59 ? -44.990 16.700 -6.162 1.00 10.32 59 GLU A N 1
ATOM 902 C CA A GLU A 1 59 ? -45.731 15.458 -5.968 0.43 10.64 59 GLU A CA 1
ATOM 903 C CA B GLU A 1 59 ? -45.730 15.457 -5.972 0.57 10.62 59 GLU A CA 1
ATOM 904 C C . GLU A 1 59 ? -46.934 15.381 -6.893 1.00 12.03 59 GLU A C 1
ATOM 905 O O . GLU A 1 59 ? -47.201 14.334 -7.477 1.00 11.21 59 GLU A O 1
ATOM 926 N N . GLY A 1 60 ? -47.670 16.480 -7.037 1.00 10.97 60 GLY A N 1
ATOM 927 C CA . GLY A 1 60 ? -48.859 16.464 -7.884 1.00 10.35 60 GLY A CA 1
ATOM 928 C C . GLY A 1 60 ? -48.555 16.141 -9.331 1.00 9.10 60 GLY A C 1
ATOM 929 O O . GLY A 1 60 ? -49.394 15.566 -10.040 1.00 11.57 60 GLY A O 1
ATOM 933 N N . ASP A 1 61 ? -47.356 16.505 -9.792 1.00 9.88 61 ASP A N 1
ATOM 934 C CA . ASP A 1 61 ? -46.932 16.262 -11.155 1.00 9.78 61 ASP A CA 1
ATOM 935 C C . ASP A 1 61 ? -46.322 14.879 -11.323 1.00 10.85 61 ASP A C 1
ATOM 936 O O . ASP A 1 61 ? -46.589 14.206 -12.325 1.00 10.95 61 ASP A O 1
ATOM 945 N N . ARG A 1 62 ? -45.544 14.422 -10.345 1.00 10.46 62 ARG A N 1
ATOM 946 C CA . ARG A 1 62 ? -44.866 13.147 -10.483 1.00 9.14 62 ARG A CA 1
ATOM 947 C C . ARG A 1 62 ? -45.754 11.966 -10.127 1.00 12.01 62 ARG A C 1
ATOM 948 O O . ARG A 1 62 ? -45.472 10.858 -10.594 1.00 11.13 62 ARG A O 1
ATOM 969 N N . ASN A 1 63 ? -46.794 12.189 -9.317 1.00 12.14 63 ASN A N 1
ATOM 970 C CA . ASN A 1 63 ? -47.698 11.150 -8.806 1.00 13.14 63 ASN A CA 1
ATOM 971 C C . ASN A 1 63 ? -49.117 11.624 -9.102 1.00 12.09 63 ASN A C 1
ATOM 972 O O . ASN A 1 63 ? -49.901 11.946 -8.194 1.00 12.49 63 ASN A O 1
ATOM 983 N N . PRO A 1 64 ? -49.463 11.735 -10.380 1.00 10.80 64 PRO A N 1
ATOM 984 C CA . PRO A 1 64 ? -50.666 12.456 -10.763 1.00 14.22 64 PRO A CA 1
ATOM 985 C C . PRO A 1 64 ? -51.942 11.693 -10.432 1.00 13.83 64 PRO A C 1
ATOM 986 O O . PRO A 1 64 ? -51.918 10.500 -10.089 1.00 14.89 64 PRO A O 1
ATOM 997 N N . PRO A 1 65 ? -53.087 12.368 -10.538 1.00 11.84 65 PRO A N 1
ATOM 998 C CA . PRO A 1 65 ? -54.366 11.726 -10.193 1.00 13.08 65 PRO A CA 1
ATOM 999 C C . PRO A 1 65 ? -54.638 10.482 -11.026 1.00 11.78 65 PRO A C 1
ATOM 1000 O O . PRO A 1 65 ? -54.167 10.344 -12.160 1.00 13.07 65 PRO A O 1
ATOM 1011 N N . VAL A 1 66 ? -55.437 9.587 -10.458 1.00 12.68 66 VAL A N 1
ATOM 1012 C CA . VAL A 1 66 ? -55.796 8.324 -11.095 1.00 14.77 66 VAL A CA 1
ATOM 1013 C C . VAL A 1 66 ? -57.312 8.228 -11.177 1.00 11.85 66 VAL A C 1
ATOM 1014 O O . VAL A 1 66 ? -58.005 8.457 -10.179 1.00 15.56 66 VAL A O 1
ATOM 1027 N N . PHE A 1 67 ? -57.819 7.862 -12.351 1.00 13.46 67 PHE A N 1
ATOM 1028 C CA . PHE A 1 67 ? -59.247 7.611 -12.538 1.00 13.33 67 PHE A CA 1
ATOM 1029 C C . PHE A 1 67 ? -59.540 6.167 -12.160 1.00 13.55 67 PHE A C 1
ATOM 1030 O O . PHE A 1 67 ? -58.832 5.247 -12.600 1.00 13.87 67 PHE A O 1
ATOM 1047 N N . ASP A 1 68 ? -60.577 5.969 -11.342 1.00 13.19 68 ASP A N 1
ATOM 1048 C CA . ASP A 1 68 ? -61.022 4.632 -10.950 1.00 12.07 68 ASP A CA 1
ATOM 1049 C C . ASP A 1 68 ? -62.313 4.273 -11.676 1.00 14.73 68 ASP A C 1
ATOM 1050 O O . ASP A 1 68 ? -63.389 4.782 -11.320 1.00 13.56 68 ASP A O 1
ATOM 1059 N N . PRO A 1 69 ? -62.274 3.414 -12.698 1.00 15.04 69 PRO A N 1
ATOM 1060 C CA . PRO A 1 69 ? -63.533 3.030 -13.363 1.00 15.67 69 PRO A CA 1
ATOM 1061 C C . PRO A 1 69 ? -64.456 2.193 -12.499 1.00 14.16 69 PRO A C 1
ATOM 1062 O O . PRO A 1 69 ? -65.633 2.046 -12.848 1.00 16.62 69 PRO A O 1
ATOM 1073 N N . GLU A 1 70 ? -63.971 1.620 -11.404 1.00 15.50 70 GLU A N 1
ATOM 1074 C CA . GLU A 1 70 ? -64.842 0.832 -10.533 1.00 16.53 70 GLU A CA 1
ATOM 1075 C C . GLU A 1 70 ? -65.821 1.702 -9.763 1.00 20.00 70 GLU A C 1
ATOM 1076 O O . GLU A 1 70 ? -66.885 1.208 -9.367 1.00 18.09 70 GLU A O 1
ATOM 1088 N N . THR A 1 71 ? -65.516 2.997 -9.577 1.00 13.70 71 THR A N 1
ATOM 1089 C CA . THR A 1 71 ? -66.351 3.904 -8.805 1.00 15.90 71 THR A CA 1
ATOM 1090 C C . THR A 1 71 ? -66.666 5.207 -9.535 1.00 13.47 71 THR A C 1
ATOM 1091 O O . THR A 1 71 ? -67.442 6.032 -9.018 1.00 14.25 71 THR A O 1
ATOM 1102 N N . HIS A 1 72 ? -66.113 5.420 -10.726 1.00 13.93 72 HIS A N 1
ATOM 1103 C CA . HIS A 1 72 ? -66.256 6.681 -11.443 1.00 14.31 72 HIS A CA 1
ATOM 1104 C C . HIS A 1 72 ? -65.861 7.858 -10.550 1.00 15.63 72 HIS A C 1
ATOM 1105 O O . HIS A 1 72 ? -66.600 8.825 -10.369 1.00 16.86 72 HIS A O 1
ATOM 1119 N N . THR A 1 73 ? -64.667 7.760 -9.979 1.00 14.23 73 THR A N 1
ATOM 1120 C CA . THR A 1 73 ? -64.097 8.833 -9.170 1.00 14.45 73 THR A CA 1
ATOM 1121 C C . THR A 1 73 ? -62.627 8.993 -9.544 1.00 16.06 73 THR A C 1
ATOM 1122 O O . THR A 1 73 ? -62.045 8.174 -10.261 1.00 13.71 73 THR A O 1
ATOM 1133 N N . VAL A 1 74 ? -62.030 10.062 -9.038 1.00 13.93 74 VAL A N 1
ATOM 1134 C CA . VAL A 1 74 ? -60.614 10.348 -9.238 1.00 14.46 74 VAL A CA 1
ATOM 1135 C C . VAL A 1 74 ? -59.949 10.380 -7.873 1.00 13.64 74 VAL A C 1
ATOM 1136 O O . VAL A 1 74 ? -60.508 10.924 -6.913 1.00 19.28 74 VAL A O 1
ATOM 1149 N N . THR A 1 75 ? -58.764 9.775 -7.773 1.00 11.95 75 THR A N 1
ATOM 1150 C CA . THR A 1 75 ? -57.978 9.796 -6.546 1.00 11.04 75 THR A CA 1
ATOM 1151 C C . THR A 1 75 ? -56.828 10.778 -6.734 1.00 13.68 75 THR A C 1
ATOM 1152 O O . THR A 1 75 ? -56.211 10.815 -7.804 1.00 15.77 75 THR A O 1
ATOM 1163 N N . LEU A 1 76 ? -56.563 11.562 -5.712 1.00 11.56 76 LEU A N 1
ATOM 1164 C CA . LEU A 1 76 ? -55.517 12.573 -5.703 1.00 10.76 76 LEU A CA 1
ATOM 1165 C C . LEU A 1 76 ? -54.380 12.173 -4.773 1.00 11.16 76 LEU A C 1
ATOM 1166 O O . LEU A 1 76 ? -54.597 11.521 -3.741 1.00 13.32 76 LEU A O 1
ATOM 1182 N N . PRO A 1 77 ? -53.155 12.569 -5.080 1.00 11.77 77 PRO A N 1
ATOM 1183 C CA . PRO A 1 77 ? -52.048 12.221 -4.189 1.00 11.28 77 PRO A CA 1
ATOM 1184 C C . PRO A 1 77 ? -52.211 12.860 -2.822 1.00 11.86 77 PRO A C 1
ATOM 1185 O O . PRO A 1 77 ? -52.635 14.013 -2.695 1.00 12.34 77 PRO A O 1
ATOM 1196 N N . GLU A 1 78 ? -51.869 12.084 -1.780 1.00 12.12 78 GLU A N 1
ATOM 1197 C CA . GLU A 1 78 ? -52.097 12.519 -0.398 1.00 14.87 78 GLU A CA 1
ATOM 1198 C C . GLU A 1 78 ? -51.427 13.845 -0.080 1.00 11.98 78 GLU A C 1
ATOM 1199 O O . GLU A 1 78 ? -52.003 14.681 0.625 1.00 12.21 78 GLU A O 1
ATOM 1211 N N . GLY A 1 79 ? -50.208 14.064 -0.565 1.00 12.44 79 GLY A N 1
ATOM 1212 C CA . GLY A 1 79 ? -49.535 15.320 -0.255 1.00 11.29 79 GLY A CA 1
ATOM 1213 C C . GLY A 1 79 ? -50.290 16.523 -0.787 1.00 12.14 79 GLY A C 1
ATOM 1214 O O . GLY A 1 79 ? -50.293 17.606 -0.189 1.00 13.29 79 GLY A O 1
ATOM 1218 N N . PHE A 1 80 ? -50.925 16.359 -1.943 1.00 12.17 80 PHE A N 1
ATOM 1219 C CA . PHE A 1 80 ? -51.707 17.455 -2.486 1.00 11.47 80 PHE A CA 1
ATOM 1220 C C . PHE A 1 80 ? -52.953 17.714 -1.646 1.00 10.76 80 PHE A C 1
ATOM 1221 O O . PHE A 1 80 ? -53.350 18.866 -1.424 1.00 11.29 80 PHE A O 1
ATOM 1238 N N . LYS A 1 81 ? -53.618 16.656 -1.186 1.00 11.29 81 LYS A N 1
ATOM 1239 C CA . LYS A 1 81 ? -54.773 16.854 -0.318 1.00 10.70 81 LYS A CA 1
ATOM 1240 C C . LYS A 1 81 ? -54.375 17.526 0.987 1.00 11.61 81 LYS A C 1
ATOM 1241 O O . LYS A 1 81 ? -55.109 18.372 1.508 1.00 13.29 81 LYS A O 1
ATOM 1260 N N . LYS A 1 82 ? -53.176 17.217 1.502 1.00 11.83 82 LYS A N 1
ATOM 1261 C CA . LYS A 1 82 ? -52.677 17.933 2.672 1.00 14.59 82 LYS A CA 1
ATOM 1262 C C . LYS A 1 82 ? -52.543 19.430 2.389 1.00 13.99 82 LYS A C 1
ATOM 1263 O O . LYS A 1 82 ? -52.901 20.264 3.231 1.00 13.87 82 LYS A O 1
ATOM 1282 N N . SER A 1 83 ? -52.066 19.800 1.187 1.00 11.52 83 SER A N 1
ATOM 1283 C CA . SER A 1 83 ? -52.010 21.215 0.814 1.00 12.22 83 SER A CA 1
ATOM 1284 C C . SER A 1 83 ? -53.396 21.836 0.761 1.00 12.65 83 SER A C 1
ATOM 1285 O O . SER A 1 83 ? -53.603 22.967 1.227 1.00 14.93 83 SER A O 1
ATOM 1293 N N . MET A 1 84 ? -54.371 21.109 0.211 1.00 12.67 84 MET A N 1
ATOM 1294 C CA . MET A 1 84 ? -55.730 21.627 0.159 1.00 13.58 84 MET A CA 1
ATOM 1295 C C . MET A 1 84 ? -56.266 21.895 1.561 1.00 13.66 84 MET A C 1
ATOM 1296 O O . MET A 1 84 ? -56.902 22.932 1.801 1.00 14.18 84 MET A O 1
ATOM 1310 N N . ARG A 1 85 ? -56.007 20.984 2.505 1.00 13.30 85 ARG A N 1
ATOM 1311 C CA . ARG A 1 85 ? -56.485 21.185 3.869 1.00 14.54 85 ARG A CA 1
ATOM 1312 C C . ARG A 1 85 ? -55.854 22.420 4.501 1.00 15.33 85 ARG A C 1
ATOM 1313 O O . ARG A 1 85 ? -56.513 23.142 5.263 1.00 18.05 85 ARG A O 1
ATOM 1334 N N . ALA A 1 86 ? -54.585 22.692 4.187 1.00 13.29 86 ALA A N 1
ATOM 1335 C CA . ALA A 1 86 ? -53.951 23.894 4.707 1.00 16.73 86 ALA A CA 1
ATOM 1336 C C . ALA A 1 86 ? -54.646 25.131 4.168 1.00 17.38 86 ALA A C 1
ATOM 1337 O O . ALA A 1 86 ? -54.804 26.137 4.871 1.00 15.68 86 ALA A O 1
ATOM 1344 N N . LEU A 1 87 ? -55.068 25.078 2.904 1.00 16.58 87 LEU A N 1
ATOM 1345 C CA . LEU A 1 87 ? -55.779 26.198 2.297 1.00 15.28 87 LEU A CA 1
ATOM 1346 C C . LEU A 1 87 ? -57.130 26.421 2.970 1.00 19.43 87 LEU A C 1
ATOM 1347 O O . LEU A 1 87 ? -57.447 27.542 3.374 1.00 18.66 87 LEU A O 1
ATOM 1363 N N . PHE A 1 88 ? -57.927 25.361 3.124 1.00 16.24 88 PHE A N 1
ATOM 1364 C CA . PHE A 1 88 ? -59.243 25.510 3.733 1.00 22.91 88 PHE A CA 1
ATOM 1365 C C . PHE A 1 88 ? -59.119 25.880 5.210 1.00 21.38 88 PHE A C 1
ATOM 1366 O O . PHE A 1 88 ? -59.855 26.749 5.706 1.00 26.00 88 PHE A O 1
ATOM 1383 N N . ASP A 1 89 ? -58.205 25.213 5.925 1.00 17.88 89 ASP A N 1
ATOM 1384 C CA . ASP A 1 89 ? -58.061 25.427 7.361 1.00 19.64 89 ASP A CA 1
ATOM 1385 C C . ASP A 1 89 ? -57.707 26.870 7.669 1.00 25.80 89 ASP A C 1
ATOM 1386 O O . ASP A 1 89 ? -58.058 27.379 8.736 1.00 27.20 89 ASP A O 1
ATOM 1395 N N . GLY A 1 90 ? -57.007 27.537 6.762 1.00 22.75 90 GLY A N 1
ATOM 1396 C CA . GLY A 1 90 ? -56.717 28.948 6.908 1.00 27.77 90 GLY A CA 1
ATOM 1397 C C . GLY A 1 90 ? -57.840 29.871 6.502 1.00 25.09 90 GLY A C 1
ATOM 1398 O O . GLY A 1 90 ? -57.723 31.087 6.671 1.00 28.62 90 GLY A O 1
ATOM 1402 N N . GLY A 1 91 ? -58.915 29.327 5.937 1.00 26.44 91 GLY A N 1
ATOM 1403 C CA . GLY A 1 91 ? -60.028 30.140 5.506 1.00 28.30 91 GLY A CA 1
ATOM 1404 C C . GLY A 1 91 ? -59.771 30.911 4.243 1.00 36.42 91 GLY A C 1
ATOM 1405 O O . GLY A 1 91 ? -60.472 31.884 3.965 1.00 34.54 91 GLY A O 1
ATOM 1409 N N . TRP A 1 92 ? -58.774 30.502 3.464 1.00 26.97 92 TRP A N 1
ATOM 1410 C CA . TRP A 1 92 ? -58.359 31.266 2.298 1.00 28.26 92 TRP A CA 1
ATOM 1411 C C . TRP A 1 92 ? -59.312 31.111 1.129 1.00 37.84 92 TRP A C 1
ATOM 1412 O O . TRP A 1 92 ? -59.313 31.974 0.246 1.00 34.54 92 TRP A O 1
ATOM 1433 N N . ASP A 1 93 ? -60.133 30.061 1.110 1.00 31.67 93 ASP A N 1
ATOM 1434 C CA . ASP A 1 93 ? -61.062 29.850 0.007 1.00 39.81 93 ASP A CA 1
ATOM 1435 C C . ASP A 1 93 ? -62.272 30.772 0.071 1.00 41.79 93 ASP A C 1
ATOM 1436 O O . ASP A 1 93 ? -63.217 30.577 -0.707 1.00 47.63 93 ASP A O 1
ATOM 1445 N N . LYS A 1 94 ? -62.262 31.771 0.953 1.00 35.03 94 LYS A N 1
ATOM 1446 C CA . LYS A 1 94 ? -63.343 32.742 1.042 1.00 42.14 94 LYS A CA 1
ATOM 1447 C C . LYS A 1 94 ? -62.798 34.170 1.101 1.00 51.25 94 LYS A C 1
ATOM 1448 O O . LYS A 1 94 ? -63.414 35.061 1.708 1.00 41.66 94 LYS A O 1
ATOM 1467 N N . VAL A 1 95 ? -61.637 34.428 0.503 1.00 53.02 95 VAL A N 1
ATOM 1468 C CA . VAL A 1 95 ? -61.113 35.782 0.390 1.00 46.24 95 VAL A CA 1
ATOM 1469 C C . VAL A 1 95 ? -61.844 36.490 -0.741 1.00 25.04 95 VAL A C 1
ATOM 1470 O O . VAL A 1 95 ? -61.917 35.993 -1.865 1.00 34.22 95 VAL A O 1
ATOM 1483 N N . GLY A 1 96 ? -62.405 37.664 -0.460 1.00 33.29 96 GLY A N 1
ATOM 1484 C CA . GLY A 1 96 ? -63.261 38.348 -1.397 1.00 31.38 96 GLY A CA 1
ATOM 1485 C C . GLY A 1 96 ? -64.640 37.748 -1.542 1.00 27.94 96 GLY A C 1
ATOM 1486 O O . GLY A 1 96 ? -65.468 38.307 -2.275 1.00 25.05 96 GLY A O 1
ATOM 1490 N N . LEU A 1 97 ? -64.916 36.633 -0.873 1.00 22.20 97 LEU A N 1
ATOM 1491 C CA . LEU A 1 97 ? -66.272 36.099 -0.829 1.00 22.25 97 LEU A CA 1
ATOM 1492 C C . LEU A 1 97 ? -67.208 37.104 -0.162 1.00 24.33 97 LEU A C 1
ATOM 1493 O O . LEU A 1 97 ? -66.809 37.855 0.730 1.00 22.51 97 LEU A O 1
ATOM 1509 N N . ALA A 1 98 ? -68.468 37.109 -0.602 1.00 21.20 98 ALA A N 1
ATOM 1510 C CA . ALA A 1 98 ? -69.455 37.998 -0.004 1.00 25.03 98 ALA A CA 1
ATOM 1511 C C . ALA A 1 98 ? -69.526 37.778 1.503 1.00 23.14 98 ALA A C 1
ATOM 1512 O O . ALA A 1 98 ? -69.425 36.651 1.990 1.00 22.70 98 ALA A O 1
ATOM 1519 N N . GLU A 1 99 ? -69.742 38.868 2.249 1.00 23.55 99 GLU A N 1
ATOM 1520 C CA . GLU A 1 99 ? -69.776 38.778 3.700 1.00 25.73 99 GLU A CA 1
ATOM 1521 C C . GLU A 1 99 ? -70.870 37.823 4.192 1.00 20.15 99 GLU A C 1
ATOM 1522 O O . GLU A 1 99 ? -70.650 37.049 5.131 1.00 24.09 99 GLU A O 1
ATOM 1534 N N . HIS A 1 100 ? -72.030 37.832 3.553 1.00 22.32 100 HIS A N 1
ATOM 1535 C CA . HIS A 1 100 ? -73.124 36.985 4.018 1.00 25.86 100 HIS A CA 1
ATOM 1536 C C . HIS A 1 100 ? -72.871 35.509 3.760 1.00 26.54 100 HIS A C 1
ATOM 1537 O O . HIS A 1 100 ? -73.569 34.661 4.329 1.00 27.28 100 HIS A O 1
ATOM 1551 N N . LEU A 1 101 ? -71.902 35.183 2.914 1.00 25.67 101 LEU A N 1
ATOM 1552 C CA . LEU A 1 101 ? -71.448 33.810 2.739 1.00 21.78 101 LEU A CA 1
ATOM 1553 C C . LEU A 1 101 ? -70.250 33.492 3.621 1.00 28.09 101 LEU A C 1
ATOM 1554 O O . LEU A 1 101 ? -69.684 32.404 3.514 1.00 28.69 101 LEU A O 1
ATOM 1570 N N . GLY A 1 102 ? -69.865 34.411 4.495 1.00 28.09 102 GLY A N 1
ATOM 1571 C CA . GLY A 1 102 ? -68.750 34.211 5.395 1.00 30.31 102 GLY A CA 1
ATOM 1572 C C . GLY A 1 102 ? -67.447 34.851 4.982 1.00 24.73 102 GLY A C 1
ATOM 1573 O O . GLY A 1 102 ? -66.431 34.630 5.652 1.00 29.67 102 GLY A O 1
ATOM 1577 N N . GLY A 1 103 ? -67.451 35.661 3.944 1.00 27.05 103 GLY A N 1
ATOM 1578 C CA . GLY A 1 103 ? -66.222 36.201 3.412 1.00 23.68 103 GLY A CA 1
ATOM 1579 C C . GLY A 1 103 ? -65.730 37.431 4.141 1.00 26.89 103 GLY A C 1
ATOM 1580 O O . GLY A 1 103 ? -66.380 37.977 5.038 1.00 26.46 103 GLY A O 1
ATOM 1584 N N . ILE A 1 104 ? -64.539 37.856 3.743 1.00 21.08 104 ILE A N 1
ATOM 1585 C CA . ILE A 1 104 ? -63.898 39.081 4.213 1.00 22.65 104 ILE A CA 1
ATOM 1586 C C . ILE A 1 104 ? -63.965 40.090 3.080 1.00 25.47 104 ILE A C 1
ATOM 1587 O O . ILE A 1 104 ? -63.268 39.925 2.060 1.00 27.28 104 ILE A O 1
ATOM 1603 N N . PRO A 1 105 ? -64.767 41.152 3.192 1.00 25.92 105 PRO A N 1
ATOM 1604 C CA . PRO A 1 105 ? -64.844 42.129 2.103 1.00 22.32 105 PRO A CA 1
ATOM 1605 C C . PRO A 1 105 ? -63.492 42.779 1.847 1.00 24.99 105 PRO A C 1
ATOM 1606 O O . PRO A 1 105 ? -62.773 43.152 2.777 1.00 23.77 105 PRO A O 1
ATOM 1617 N N . MET A 1 106 ? -63.148 42.902 0.559 1.00 21.23 106 MET A N 1
ATOM 1618 C CA . MET A 1 106 ? -61.876 43.508 0.188 1.00 17.20 106 MET A CA 1
ATOM 1619 C C . MET A 1 106 ? -61.901 43.924 -1.264 1.00 18.16 106 MET A C 1
ATOM 1620 O O . MET A 1 106 ? -62.665 43.343 -2.051 1.00 18.24 106 MET A O 1
ATOM 1634 N N . PRO A 1 107 ? -61.090 44.908 -1.657 1.00 18.36 107 PRO A N 1
ATOM 1635 C CA . PRO A 1 107 ? -60.994 45.263 -3.077 1.00 16.86 107 PRO A CA 1
ATOM 1636 C C . PRO A 1 107 ? -60.530 44.066 -3.892 1.00 16.38 107 PRO A C 1
ATOM 1637 O O . PRO A 1 107 ? -59.726 43.253 -3.425 1.00 17.00 107 PRO A O 1
ATOM 1648 N N . ARG A 1 108 ? -61.053 43.965 -5.108 1.00 17.68 108 ARG A N 1
ATOM 1649 C CA . ARG A 1 108 ? -60.635 42.878 -5.988 1.00 14.45 108 ARG A CA 1
ATOM 1650 C C . ARG A 1 108 ? -59.135 42.935 -6.242 1.00 14.85 108 ARG A C 1
ATOM 1651 O O . ARG A 1 108 ? -58.511 41.887 -6.427 1.00 15.01 108 ARG A O 1
ATOM 1672 N N . ALA A 1 109 ? -58.542 44.136 -6.276 1.00 13.80 109 ALA A N 1
ATOM 1673 C CA . ALA A 1 109 ? -57.095 44.234 -6.471 1.00 15.33 109 ALA A CA 1
ATOM 1674 C C . ALA A 1 109 ? -56.334 43.507 -5.368 1.00 16.60 109 ALA A C 1
ATOM 1675 O O . ALA A 1 109 ? -55.331 42.826 -5.632 1.00 14.75 109 ALA A O 1
ATOM 1682 N N . LEU A 1 110 ? -56.792 43.622 -4.119 1.00 15.11 110 LEU A N 1
ATOM 1683 C CA . LEU A 1 110 ? -56.166 42.853 -3.051 1.00 12.97 110 LEU A CA 1
ATOM 1684 C C . LEU A 1 110 ? -56.467 41.365 -3.200 1.00 12.76 110 LEU A C 1
ATOM 1685 O O . LEU A 1 110 ? -55.582 40.518 -2.989 1.00 15.40 110 LEU A O 1
ATOM 1701 N N . GLN A 1 111 ? -57.720 41.031 -3.531 1.00 12.63 111 GLN A N 1
ATOM 1702 C CA . GLN A 1 111 ? -58.104 39.641 -3.689 1.00 14.02 111 GLN A CA 1
ATOM 1703 C C . GLN A 1 111 ? -57.172 38.928 -4.659 1.00 13.10 111 GLN A C 1
ATOM 1704 O O . GLN A 1 111 ? -56.668 37.838 -4.361 1.00 12.74 111 GLN A O 1
ATOM 1718 N N . TRP A 1 112 ? -56.937 39.514 -5.841 1.00 12.18 112 TRP A N 1
ATOM 1719 C CA . TRP A 1 112 ? -56.129 38.816 -6.855 1.00 11.65 112 TRP A CA 1
ATOM 1720 C C . TRP A 1 112 ? -54.660 38.803 -6.480 1.00 13.11 112 TRP A C 1
ATOM 1721 O O . TRP A 1 112 ? -53.958 37.846 -6.822 1.00 13.10 112 TRP A O 1
ATOM 1742 N N . ALA A 1 113 ? -54.183 39.801 -5.723 1.00 12.75 113 ALA A N 1
ATOM 1743 C CA . ALA A 1 113 ? -52.831 39.743 -5.184 1.00 12.48 113 ALA A CA 1
ATOM 1744 C C . ALA A 1 113 ? -52.677 38.587 -4.201 1.00 10.36 113 ALA A C 1
ATOM 1745 O O . ALA A 1 113 ? -51.651 37.898 -4.205 1.00 12.17 113 ALA A O 1
ATOM 1752 N N . LEU A 1 114 ? -53.687 38.341 -3.364 1.00 13.00 114 LEU A N 1
ATOM 1753 C CA . LEU A 1 114 ? -53.644 37.181 -2.489 1.00 12.46 114 LEU A CA 1
ATOM 1754 C C . LEU A 1 114 ? -53.607 35.887 -3.304 1.00 13.14 114 LEU A C 1
ATOM 1755 O O . LEU A 1 114 ? -52.772 35.002 -3.051 1.00 13.48 114 LEU A O 1
ATOM 1771 N N . ILE A 1 115 ? -54.498 35.777 -4.296 1.00 13.06 115 ILE A N 1
ATOM 1772 C CA . ILE A 1 115 ? -54.639 34.567 -5.099 1.00 12.49 115 ILE A CA 1
ATOM 1773 C C . ILE A 1 115 ? -53.382 34.287 -5.909 1.00 9.77 115 ILE A C 1
ATOM 1774 O O . ILE A 1 115 ? -53.036 33.114 -6.125 1.00 11.69 115 ILE A O 1
ATOM 1790 N N . GLU A 1 116 ? -52.653 35.338 -6.329 1.00 9.51 116 GLU A N 1
ATOM 1791 C CA . GLU A 1 116 ? -51.427 35.145 -7.095 1.00 9.46 116 GLU A CA 1
ATOM 1792 C C . GLU A 1 116 ? -50.478 34.173 -6.399 1.00 11.57 116 GLU A C 1
ATOM 1793 O O . GLU A 1 116 ? -49.828 33.339 -7.043 1.00 10.78 116 GLU A O 1
ATOM 1805 N N . HIS A 1 117 ? -50.396 34.245 -5.070 1.00 11.29 117 HIS A N 1
ATOM 1806 C CA . HIS A 1 117 ? -49.478 33.361 -4.361 1.00 10.86 117 HIS A CA 1
ATOM 1807 C C . HIS A 1 117 ? -49.876 31.905 -4.483 1.00 11.64 117 HIS A C 1
ATOM 1808 O O . HIS A 1 117 ? -49.002 31.049 -4.677 1.00 11.25 117 HIS A O 1
ATOM 1822 N N . ILE A 1 118 ? -51.172 31.589 -4.343 1.00 10.78 118 ILE A N 1
ATOM 1823 C CA . ILE A 1 118 ? -51.609 30.206 -4.513 1.00 10.99 118 ILE A CA 1
ATOM 1824 C C . ILE A 1 118 ? -51.331 29.743 -5.946 1.00 9.97 118 ILE A C 1
ATOM 1825 O O . ILE A 1 118 ? -50.895 28.612 -6.185 1.00 11.17 118 ILE A O 1
ATOM 1841 N N . LEU A 1 119 ? -51.563 30.615 -6.917 1.00 9.79 119 LEU A N 1
ATOM 1842 C CA . LEU A 1 119 ? -51.352 30.232 -8.309 1.00 11.89 119 LEU A CA 1
ATOM 1843 C C . LEU A 1 119 ? -49.873 30.043 -8.628 1.00 12.76 119 LEU A C 1
ATOM 1844 O O . LEU A 1 119 ? -49.532 29.218 -9.465 1.00 10.52 119 LEU A O 1
ATOM 1860 N N . GLY A 1 120 ? -48.976 30.769 -7.962 1.00 10.64 120 GLY A N 1
ATOM 1861 C CA . GLY A 1 120 ? -47.558 30.554 -8.194 1.00 9.53 120 GLY A CA 1
ATOM 1862 C C . GLY A 1 120 ? -47.040 29.284 -7.543 1.00 11.73 120 GLY A C 1
ATOM 1863 O O . GLY A 1 120 ? -46.137 28.628 -8.075 1.00 10.98 120 GLY A O 1
ATOM 1867 N N . ALA A 1 121 ? -47.615 28.917 -6.386 1.00 9.03 121 ALA A N 1
ATOM 1868 C CA . ALA A 1 121 ? -47.109 27.798 -5.596 1.00 10.14 121 ALA A CA 1
ATOM 1869 C C . ALA A 1 121 ? -47.653 26.449 -6.064 1.00 9.98 121 ALA A C 1
ATOM 1870 O O . ALA A 1 121 ? -46.964 25.421 -5.960 1.00 10.22 121 ALA A O 1
ATOM 1877 N N . ASN A 1 122 ? -48.902 26.403 -6.510 1.00 11.42 122 ASN A N 1
ATOM 1878 C CA . ASN A 1 122 ? -49.558 25.139 -6.854 1.00 10.27 122 ASN A CA 1
ATOM 1879 C C . ASN A 1 122 ? -50.909 25.543 -7.426 1.00 9.47 122 ASN A C 1
ATOM 1880 O O . ASN A 1 122 ? -51.917 25.494 -6.715 1.00 10.88 122 ASN A O 1
ATOM 1891 N N . PRO A 1 123 ? -50.969 25.998 -8.684 1.00 10.77 123 PRO A N 1
ATOM 1892 C CA . PRO A 1 123 ? -52.206 26.659 -9.162 1.00 9.96 123 PRO A CA 1
ATOM 1893 C C . PRO A 1 123 ? -53.454 25.767 -9.117 1.00 9.24 123 PRO A C 1
ATOM 1894 O O . PRO A 1 123 ? -54.573 26.278 -8.947 1.00 9.75 123 PRO A O 1
ATOM 1905 N N . ALA A 1 124 ? -53.302 24.454 -9.308 1.00 12.08 124 ALA A N 1
ATOM 1906 C CA . ALA A 1 124 ? -54.451 23.570 -9.216 1.00 11.94 124 ALA A CA 1
ATOM 1907 C C . ALA A 1 124 ? -55.119 23.665 -7.855 1.00 10.86 124 ALA A C 1
ATOM 1908 O O . ALA A 1 124 ? -56.329 23.423 -7.738 1.00 12.36 124 ALA A O 1
ATOM 1915 N N . ALA A 1 125 ? -54.352 24.002 -6.809 1.00 9.71 125 ALA A N 1
ATOM 1916 C CA . ALA A 1 125 ? -54.945 24.136 -5.477 1.00 12.21 125 ALA A CA 1
ATOM 1917 C C . ALA A 1 125 ? -55.984 25.246 -5.445 1.00 14.04 125 ALA A C 1
ATOM 1918 O O . ALA A 1 125 ? -57.053 25.101 -4.825 1.00 12.92 125 ALA A O 1
ATOM 1925 N N . TYR A 1 126 ? -55.707 26.366 -6.117 1.00 12.74 126 TYR A N 1
ATOM 1926 C CA . TYR A 1 126 ? -56.718 27.404 -6.214 1.00 11.82 126 TYR A CA 1
ATOM 1927 C C . TYR A 1 126 ? -57.910 26.926 -7.027 1.00 15.57 126 TYR A C 1
ATOM 1928 O O . TYR A 1 126 ? -59.058 27.154 -6.642 1.00 13.59 126 TYR A O 1
ATOM 1946 N N . MET A 1 127 ? -57.657 26.214 -8.132 1.00 11.51 127 MET A N 1
ATOM 1947 C CA . MET A 1 127 ? -58.758 25.746 -8.974 1.00 11.17 127 MET A CA 1
ATOM 1948 C C . MET A 1 127 ? -59.717 24.856 -8.192 1.00 11.85 127 MET A C 1
ATOM 1949 O O . MET A 1 127 ? -60.940 25.039 -8.247 1.00 15.73 127 MET A O 1
ATOM 1963 N N . TYR A 1 128 ? -59.192 23.929 -7.405 1.00 10.74 128 TYR A N 1
ATOM 1964 C CA . TYR A 1 128 ? -60.079 23.083 -6.619 1.00 10.44 128 TYR A CA 1
ATOM 1965 C C . TYR A 1 128 ? -60.818 23.891 -5.551 1.00 15.48 128 TYR A C 1
ATOM 1966 O O . TYR A 1 128 ? -61.843 23.429 -5.050 1.00 16.03 128 TYR A O 1
ATOM 1984 N N . ALA A 1 129 ? -60.294 25.063 -5.173 1.00 12.29 129 ALA A N 1
ATOM 1985 C CA . ALA A 1 129 ? -60.875 25.898 -4.125 1.00 13.56 129 ALA A CA 1
ATOM 1986 C C . ALA A 1 129 ? -61.812 26.971 -4.662 1.00 16.04 129 ALA A C 1
ATOM 1987 O O . ALA A 1 129 ? -62.193 27.880 -3.916 1.00 16.53 129 ALA A O 1
ATOM 1994 N N . MET A 1 130 ? -62.179 26.896 -5.940 1.00 13.81 130 MET A N 1
ATOM 1995 C CA . MET A 1 130 ? -63.033 27.887 -6.572 1.00 14.01 130 MET A CA 1
ATOM 1996 C C . MET A 1 130 ? -64.503 27.669 -6.268 1.00 14.09 130 MET A C 1
ATOM 1997 O O . MET A 1 130 ? -65.335 28.466 -6.711 1.00 17.73 130 MET A O 1
ATOM 2011 N N . GLY A 1 131 ? -64.833 26.673 -5.458 1.00 14.10 131 GLY A N 1
ATOM 2012 C CA . GLY A 1 131 ? -66.204 26.350 -5.132 1.00 13.67 131 GLY A CA 1
ATOM 2013 C C . GLY A 1 131 ? -66.997 27.509 -4.540 1.00 15.23 131 GLY A C 1
ATOM 2014 O O . GLY A 1 131 ? -68.027 27.921 -5.080 1.00 17.00 131 GLY A O 1
ATOM 2018 N N . PRO A 1 132 ? -66.540 28.041 -3.406 1.00 17.14 132 PRO A N 1
ATOM 2019 C CA . PRO A 1 132 ? -67.306 29.137 -2.767 1.00 16.47 132 PRO A CA 1
ATOM 2020 C C . PRO A 1 132 ? -67.552 30.315 -3.693 1.00 17.14 132 PRO A C 1
ATOM 2021 O O . PRO A 1 132 ? -68.667 30.860 -3.712 1.00 15.70 132 PRO A O 1
ATOM 2032 N N . GLY A 1 133 ? -66.545 30.734 -4.467 1.00 17.51 133 GLY A N 1
ATOM 2033 C CA . GLY A 1 133 ? -66.749 31.826 -5.401 1.00 17.30 133 GLY A CA 1
ATOM 2034 C C . GLY A 1 133 ? -67.776 31.504 -6.474 1.00 17.45 133 GLY A C 1
ATOM 2035 O O . GLY A 1 133 ? -68.553 32.365 -6.893 1.00 18.58 133 GLY A O 1
ATOM 2039 N N . MET A 1 134 ? -67.794 30.262 -6.941 1.00 16.81 134 MET A N 1
ATOM 2040 C CA . MET A 1 134 ? -68.803 29.882 -7.921 1.00 16.31 134 MET A CA 1
ATOM 2041 C C . MET A 1 134 ? -70.172 29.751 -7.269 1.00 17.15 134 MET A C 1
ATOM 2042 O O . MET A 1 134 ? -71.188 30.048 -7.915 1.00 18.22 134 MET A O 1
ATOM 2056 N N . SER A 1 135 ? -70.222 29.349 -6.000 1.00 16.81 135 SER A N 1
ATOM 2057 C CA . SER A 1 135 ? -71.483 29.337 -5.269 1.00 20.27 135 SER A CA 1
ATOM 2058 C C . SER A 1 135 ? -72.031 30.749 -5.090 1.00 20.08 135 SER A C 1
ATOM 2059 O O . SER A 1 135 ? -73.254 30.951 -5.113 1.00 20.43 135 SER A O 1
ATOM 2067 N N . GLU A 1 136 ? -71.149 31.739 -4.928 1.00 17.28 136 GLU A N 1
ATOM 2068 C CA . GLU A 1 136 ? -71.613 33.123 -4.861 1.00 16.14 136 GLU A CA 1
ATOM 2069 C C . GLU A 1 136 ? -72.223 33.555 -6.191 1.00 18.92 136 GLU A C 1
ATOM 2070 O O . GLU A 1 136 ? -73.227 34.281 -6.222 1.00 18.66 136 GLU A O 1
ATOM 2082 N N . ILE A 1 137 ? -71.640 33.113 -7.306 1.00 19.36 137 ILE A N 1
ATOM 2083 C CA . ILE A 1 137 ? -72.210 33.445 -8.608 1.00 17.23 137 ILE A CA 1
ATOM 2084 C C . ILE A 1 137 ? -73.572 32.792 -8.765 1.00 19.78 137 ILE A C 1
ATOM 2085 O O . ILE A 1 137 ? -74.509 33.400 -9.290 1.00 21.47 137 ILE A O 1
ATOM 2101 N N . PHE A 1 138 ? -73.707 31.545 -8.311 1.00 18.60 138 PHE A N 1
ATOM 2102 C CA . PHE A 1 138 ? -75.020 30.901 -8.289 1.00 15.95 138 PHE A CA 1
ATOM 2103 C C . PHE A 1 138 ? -75.993 31.701 -7.434 1.00 18.83 138 PHE A C 1
ATOM 2104 O O . PHE A 1 138 ? -77.103 32.018 -7.875 1.00 19.75 138 PHE A O 1
ATOM 2121 N N . TYR A 1 139 ? -75.568 32.075 -6.224 1.00 19.71 139 TYR A N 1
ATOM 2122 C CA . TYR A 1 139 ? -76.381 32.927 -5.352 1.00 19.77 139 TYR A CA 1
ATOM 2123 C C . TYR A 1 139 ? -76.889 34.166 -6.082 1.00 20.89 139 TYR A C 1
ATOM 2124 O O . TYR A 1 139 ? -78.091 34.480 -6.043 1.00 23.03 139 TYR A O 1
ATOM 2142 N N . ASN A 1 140 ? -75.989 34.886 -6.756 1.00 20.86 140 ASN A N 1
ATOM 2143 C CA . ASN A 1 140 ? -76.374 36.144 -7.387 1.00 23.11 140 ASN A CA 1
ATOM 2144 C C . ASN A 1 140 ? -77.374 35.929 -8.513 1.00 26.54 140 ASN A C 1
ATOM 2145 O O . ASN A 1 140 ? -78.238 36.779 -8.738 1.00 24.51 140 ASN A O 1
ATOM 2156 N N . ASN A 1 141 ? -77.290 34.807 -9.222 1.00 20.94 141 ASN A N 1
ATOM 2157 C CA . ASN A 1 141 ? -78.164 34.557 -10.358 1.00 21.24 141 ASN A CA 1
ATOM 2158 C C . ASN A 1 141 ? -79.389 33.739 -9.980 1.00 20.94 141 ASN A C 1
ATOM 2159 O O . ASN A 1 141 ? -80.230 33.480 -10.844 1.00 21.87 141 ASN A O 1
ATOM 2170 N N . GLY A 1 142 ? -79.497 33.310 -8.723 1.00 19.58 142 GLY A N 1
ATOM 2171 C CA . GLY A 1 142 ? -80.525 32.348 -8.373 1.00 21.56 142 GLY A CA 1
ATOM 2172 C C . GLY A 1 142 ? -81.802 32.957 -7.825 1.00 26.75 142 GLY A C 1
ATOM 2173 O O . GLY A 1 142 ? -81.861 34.120 -7.409 1.00 22.47 142 GLY A O 1
ATOM 2177 N N . THR A 1 143 ? -82.853 32.135 -7.832 1.00 25.05 143 THR A N 1
ATOM 2178 C CA . THR A 1 143 ? -84.094 32.505 -7.164 1.00 25.75 143 THR A CA 1
ATOM 2179 C C . THR A 1 143 ? -83.845 32.664 -5.667 1.00 29.54 143 THR A C 1
ATOM 2180 O O . THR A 1 143 ? -82.777 32.346 -5.152 1.00 22.99 143 THR A O 1
ATOM 2191 N N . ASP A 1 144 ? -84.867 33.155 -4.954 1.00 27.08 144 ASP A N 1
ATOM 2192 C CA . ASP A 1 144 ? -84.747 33.260 -3.505 1.00 27.36 144 ASP A CA 1
ATOM 2193 C C . ASP A 1 144 ? -84.540 31.886 -2.885 1.00 23.91 144 ASP A C 1
ATOM 2194 O O . ASP A 1 144 ? -83.749 31.729 -1.949 1.00 27.76 144 ASP A O 1
ATOM 2203 N N . GLU A 1 145 ? -85.240 30.872 -3.402 1.00 21.86 145 GLU A N 1
ATOM 2204 C CA . GLU A 1 145 ? -85.061 29.517 -2.904 1.00 22.49 145 GLU A CA 1
ATOM 2205 C C . GLU A 1 145 ? -83.651 29.021 -3.202 1.00 19.36 145 GLU A C 1
ATOM 2206 O O . GLU A 1 145 ? -82.987 28.434 -2.336 1.00 22.69 145 GLU A O 1
ATOM 2218 N N . GLN A 1 146 ? -83.191 29.236 -4.434 1.00 24.40 146 GLN A N 1
ATOM 2219 C CA . GLN A 1 146 ? -81.860 28.772 -4.825 1.00 20.73 146 GLN A CA 1
ATOM 2220 C C . GLN A 1 146 ? -80.777 29.473 -4.018 1.00 24.00 146 GLN A C 1
ATOM 2221 O O . GLN A 1 146 ? -79.749 28.865 -3.687 1.00 19.59 146 GLN A O 1
ATOM 2235 N N . LYS A 1 147 ? -80.989 30.744 -3.667 1.00 21.03 147 LYS A N 1
ATOM 2236 C CA . LYS A 1 147 ? -80.017 31.429 -2.820 1.00 21.90 147 LYS A CA 1
ATOM 2237 C C . LYS A 1 147 ? -79.770 30.677 -1.520 1.00 22.71 147 LYS A C 1
ATOM 2238 O O . LYS A 1 147 ? -78.660 30.729 -0.970 1.00 22.39 147 LYS A O 1
ATOM 2257 N N . LYS A 1 148 ? -80.784 29.970 -1.009 1.00 22.70 148 LYS A N 1
ATOM 2258 C CA . LYS A 1 148 ? -80.595 29.178 0.199 1.00 22.00 148 LYS A CA 1
ATOM 2259 C C . LYS A 1 148 ? -79.652 28.002 -0.054 1.00 21.62 148 LYS A C 1
ATOM 2260 O O . LYS A 1 148 ? -78.831 27.659 0.809 1.00 21.94 148 LYS A O 1
ATOM 2279 N N . TRP A 1 149 ? -79.774 27.350 -1.214 1.00 22.50 149 TRP A N 1
ATOM 2280 C CA . TRP A 1 149 ? -78.881 26.237 -1.513 1.00 20.92 149 TRP A CA 1
ATOM 2281 C C . TRP A 1 149 ? -77.459 26.740 -1.738 1.00 17.24 149 TRP A C 1
ATOM 2282 O O . TRP A 1 149 ? -76.491 26.091 -1.323 1.00 18.52 149 TRP A O 1
ATOM 2303 N N . ALA A 1 150 ? -77.317 27.896 -2.402 1.00 19.48 150 ALA A N 1
ATOM 2304 C CA . ALA A 1 150 ? -75.987 28.449 -2.668 1.00 18.97 150 ALA A CA 1
ATOM 2305 C C . ALA A 1 150 ? -75.289 28.830 -1.372 1.00 23.75 150 ALA A C 1
ATOM 2306 O O . ALA A 1 150 ? -74.060 28.700 -1.247 1.00 20.08 150 ALA A O 1
ATOM 2313 N N . THR A 1 151 ? -76.057 29.302 -0.388 1.00 22.41 151 THR A N 1
ATOM 2314 C CA . THR A 1 151 ? -75.496 29.596 0.926 1.00 21.12 151 THR A CA 1
ATOM 2315 C C . THR A 1 151 ? -74.967 28.336 1.593 1.00 24.19 151 THR A C 1
ATOM 2316 O O . THR A 1 151 ? -73.856 28.333 2.141 1.00 23.37 151 THR A O 1
ATOM 2327 N N . ILE A 1 152 ? -75.730 27.244 1.529 1.00 21.76 152 ILE A N 1
ATOM 2328 C CA . ILE A 1 152 ? -75.255 25.963 2.043 1.00 20.52 152 ILE A CA 1
ATOM 2329 C C . ILE A 1 152 ? -73.982 25.534 1.319 1.00 21.87 152 ILE A C 1
ATOM 2330 O O . ILE A 1 152 ? -73.002 25.108 1.946 1.00 24.11 152 ILE A O 1
ATOM 2346 N N . ALA A 1 153 ? -73.980 25.638 -0.016 1.00 22.00 153 ALA A N 1
ATOM 2347 C CA . ALA A 1 153 ? -72.822 25.200 -0.799 1.00 20.34 153 ALA A CA 1
ATOM 2348 C C . ALA A 1 153 ? -71.568 25.958 -0.393 1.00 24.44 153 ALA A C 1
ATOM 2349 O O . ALA A 1 153 ? -70.506 25.361 -0.182 1.00 22.08 153 ALA A O 1
ATOM 2356 N N . ALA A 1 154 ? -71.676 27.282 -0.268 1.00 23.31 154 ALA A N 1
ATOM 2357 C CA . ALA A 1 154 ? -70.517 28.087 0.101 1.00 27.25 154 ALA A CA 1
ATOM 2358 C C . ALA A 1 154 ? -70.094 27.813 1.535 1.00 25.95 154 ALA A C 1
ATOM 2359 O O . ALA A 1 154 ? -68.898 27.689 1.819 1.00 27.13 154 ALA A O 1
ATOM 2366 N N . GLU A 1 155 ? -71.062 27.708 2.445 1.00 22.94 155 GLU A N 1
ATOM 2367 C CA . GLU A 1 155 ? -70.759 27.487 3.851 1.00 29.79 155 GLU A CA 1
ATOM 2368 C C . GLU A 1 155 ? -70.052 26.161 4.057 1.00 33.69 155 GLU A C 1
ATOM 2369 O O . GLU A 1 155 ? -69.107 26.072 4.853 1.00 27.20 155 GLU A O 1
ATOM 2381 N N . ARG A 1 156 ? -70.522 25.110 3.382 1.00 28.72 156 ARG A N 1
ATOM 2382 C CA . ARG A 1 156 ? -69.941 23.782 3.510 1.00 25.62 156 ARG A CA 1
ATOM 2383 C C . ARG A 1 156 ? -68.695 23.604 2.660 1.00 23.78 156 ARG A C 1
ATOM 2384 O O . ARG A 1 156 ? -68.054 22.555 2.746 1.00 26.10 156 ARG A O 1
ATOM 2405 N N . GLY A 1 157 ? -68.339 24.589 1.850 1.00 20.43 157 GLY A N 1
ATOM 2406 C CA . GLY A 1 157 ? -67.118 24.494 1.067 1.00 22.70 157 GLY A CA 1
ATOM 2407 C C . GLY A 1 157 ? -67.159 23.444 -0.022 1.00 25.04 157 GLY A C 1
ATOM 2408 O O . GLY A 1 157 ? -66.142 22.789 -0.279 1.00 24.68 157 GLY A O 1
ATOM 2412 N N . TRP A 1 158 ? -68.319 23.249 -0.649 1.00 18.94 158 TRP A N 1
ATOM 2413 C CA . TRP A 1 158 ? -68.423 22.307 -1.747 1.00 18.62 158 TRP A CA 1
ATOM 2414 C C . TRP A 1 158 ? -67.513 22.731 -2.889 1.00 17.58 158 TRP A C 1
ATOM 2415 O O . TRP A 1 158 ? -67.286 23.920 -3.129 1.00 20.06 158 TRP A O 1
ATOM 2436 N N . GLY A 1 159 ? -67.038 21.750 -3.640 1.00 17.51 159 GLY A N 1
ATOM 2437 C CA . GLY A 1 159 ? -66.374 22.045 -4.886 1.00 20.85 159 GLY A CA 1
ATOM 2438 C C . GLY A 1 159 ? -67.377 22.490 -5.924 1.00 14.16 159 GLY A C 1
ATOM 2439 O O . GLY A 1 159 ? -68.589 22.433 -5.709 1.00 15.78 159 GLY A O 1
ATOM 2443 N N . ALA A 1 160 ? -66.870 22.948 -7.061 1.00 13.89 160 ALA A N 1
ATOM 2444 C CA . ALA A 1 160 ? -67.726 23.403 -8.147 1.00 15.54 160 ALA A CA 1
ATOM 2445 C C . ALA A 1 160 ? -66.979 23.306 -9.460 1.00 18.52 160 ALA A C 1
ATOM 2446 O O . ALA A 1 160 ? -65.747 23.329 -9.508 1.00 17.91 160 ALA A O 1
ATOM 2453 N N . THR A 1 161 ? -67.759 23.185 -10.528 1.00 14.71 161 THR A N 1
ATOM 2454 C CA . THR A 1 161 ? -67.244 23.103 -11.876 1.00 11.53 161 THR A CA 1
ATOM 2455 C C . THR A 1 161 ? -68.045 24.027 -12.786 1.00 18.06 161 THR A C 1
ATOM 2456 O O . THR A 1 161 ? -69.194 24.383 -12.499 1.00 16.67 161 THR A O 1
ATOM 2467 N N . MET A 1 162 ? -67.421 24.387 -13.899 1.00 15.42 162 MET A N 1
ATOM 2468 C CA . MET A 1 162 ? -68.097 25.032 -15.028 1.00 18.24 162 MET A CA 1
ATOM 2469 C C . MET A 1 162 ? -68.087 24.036 -16.177 1.00 19.16 162 MET A C 1
ATOM 2470 O O . MET A 1 162 ? -67.011 23.569 -16.588 1.00 19.42 162 MET A O 1
ATOM 2484 N N . VAL A 1 163 ? -69.273 23.706 -16.676 1.00 15.72 163 VAL A N 1
ATOM 2485 C CA . VAL A 1 163 ? -69.444 22.606 -17.618 1.00 15.38 163 VAL A CA 1
ATOM 2486 C C . VAL A 1 163 ? -70.033 23.166 -18.900 1.00 19.02 163 VAL A C 1
ATOM 2487 O O . VAL A 1 163 ? -71.267 23.334 -19.009 1.00 18.51 163 VAL A O 1
ATOM 2500 N N . LEU A 1 164 ? -69.155 23.465 -19.859 1.00 17.89 164 LEU A N 1
ATOM 2501 C CA . LEU A 1 164 ? -69.558 23.961 -21.164 1.00 19.37 164 LEU A CA 1
ATOM 2502 C C . LEU A 1 164 ? -69.116 23.038 -22.290 1.00 20.77 164 LEU A C 1
ATOM 2503 O O . LEU A 1 164 ? -69.926 22.669 -23.157 1.00 20.65 164 LEU A O 1
ATOM 2519 N N . THR A 1 165 ? -67.833 22.672 -22.308 1.00 17.73 165 THR A N 1
ATOM 2520 C CA . THR A 1 165 ? -67.195 22.142 -23.507 1.00 19.51 165 THR A CA 1
ATOM 2521 C C . THR A 1 165 ? -67.679 20.736 -23.823 1.00 17.15 165 THR A C 1
ATOM 2522 O O . THR A 1 165 ? -67.907 19.916 -22.924 1.00 19.40 165 THR A O 1
ATOM 2533 N N . GLU A 1 166 ? -67.819 20.461 -25.111 1.00 18.07 166 GLU A N 1
ATOM 2534 C CA . GLU A 1 166 ? -68.142 19.146 -25.644 1.00 21.01 166 GLU A CA 1
ATOM 2535 C C . GLU A 1 166 ? -67.124 18.782 -26.711 1.00 19.82 166 GLU A C 1
ATOM 2536 O O . GLU A 1 166 ? -66.415 19.650 -27.232 1.00 18.83 166 GLU A O 1
ATOM 2548 N N . PRO A 1 167 ? -67.050 17.501 -27.088 1.00 20.90 167 PRO A N 1
ATOM 2549 C CA . PRO A 1 167 ? -66.087 17.111 -28.128 1.00 23.68 167 PRO A CA 1
ATOM 2550 C C . PRO A 1 167 ? -66.180 17.930 -29.401 1.00 24.67 167 PRO A C 1
ATOM 2551 O O . PRO A 1 167 ? -65.151 18.211 -30.022 1.00 26.25 167 PRO A O 1
ATOM 2562 N N . ASP A 1 168 ? -67.377 18.321 -29.833 1.00 24.82 168 ASP A N 1
ATOM 2563 C CA . ASP A 1 168 ? -67.518 19.096 -31.053 1.00 26.09 168 ASP A CA 1
ATOM 2564 C C . ASP A 1 168 ? -67.852 20.557 -30.799 1.00 27.22 168 ASP A C 1
ATOM 2565 O O . ASP A 1 168 ? -68.118 21.299 -31.753 1.00 30.12 168 ASP A O 1
ATOM 2574 N N . ALA A 1 169 ? -67.864 20.993 -29.544 1.00 23.19 169 ALA A N 1
ATOM 2575 C CA . ALA A 1 169 ? -68.181 22.378 -29.198 1.00 23.06 169 ALA A CA 1
ATOM 2576 C C . ALA A 1 169 ? -67.173 22.852 -28.153 1.00 20.51 169 ALA A C 1
ATOM 2577 O O . ALA A 1 169 ? -67.408 22.739 -26.942 1.00 19.67 169 ALA A O 1
ATOM 2584 N N . GLY A 1 170 ? -66.068 23.420 -28.635 1.00 17.49 170 GLY A N 1
ATOM 2585 C CA . GLY A 1 170 ? -65.060 23.994 -27.764 1.00 21.96 170 GLY A CA 1
ATOM 2586 C C . GLY A 1 170 ? -65.068 25.505 -27.851 1.00 22.90 170 GLY A C 1
ATOM 2587 O O . GLY A 1 170 ? -65.730 26.175 -27.053 1.00 22.94 170 GLY A O 1
ATOM 2591 N N . SER A 1 171 ? -64.351 26.061 -28.829 1.00 23.29 171 SER A N 1
ATOM 2592 C CA . SER A 1 171 ? -64.427 27.503 -29.046 1.00 20.85 171 SER A CA 1
ATOM 2593 C C . SER A 1 171 ? -65.844 27.919 -29.420 1.00 24.47 171 SER A C 1
ATOM 2594 O O . SER A 1 171 ? -66.292 29.002 -29.034 1.00 22.60 171 SER A O 1
ATOM 2602 N N . ASP A 1 172 ? -66.565 27.065 -30.154 1.00 18.04 172 ASP A N 1
ATOM 2603 C CA . ASP A 1 172 ? -67.930 27.364 -30.614 1.00 17.87 172 ASP A CA 1
ATOM 2604 C C . ASP A 1 172 ? -68.921 26.821 -29.581 1.00 24.63 172 ASP A C 1
ATOM 2605 O O . ASP A 1 172 ? -69.568 25.785 -29.762 1.00 24.13 172 ASP A O 1
ATOM 2614 N N . VAL A 1 173 ? -69.033 27.550 -28.470 1.00 23.01 173 VAL A N 1
ATOM 2615 C CA . VAL A 1 173 ? -69.908 27.131 -27.381 1.00 26.77 173 VAL A CA 1
ATOM 2616 C C . VAL A 1 173 ? -71.326 26.900 -27.893 1.00 23.87 173 VAL A C 1
ATOM 2617 O O . VAL A 1 173 ? -72.018 25.976 -27.455 1.00 27.82 173 VAL A O 1
ATOM 2630 N N . GLY A 1 174 ? -71.771 27.722 -28.843 1.00 30.99 174 GLY A N 1
ATOM 2631 C CA . GLY A 1 174 ? -73.144 27.658 -29.307 1.00 28.74 174 GLY A CA 1
ATOM 2632 C C . GLY A 1 174 ? -73.511 26.370 -30.007 1.00 30.66 174 GLY A C 1
ATOM 2633 O O . GLY A 1 174 ? -74.702 26.087 -30.177 1.00 33.18 174 GLY A O 1
ATOM 2637 N N . ALA A 1 175 ? -72.521 25.585 -30.427 1.00 27.56 175 ALA A N 1
ATOM 2638 C CA . ALA A 1 175 ? -72.798 24.326 -31.104 1.00 27.27 175 ALA A CA 1
ATOM 2639 C C . ALA A 1 175 ? -73.104 23.186 -30.140 1.00 24.50 175 ALA A C 1
ATOM 2640 O O . ALA A 1 175 ? -73.300 22.058 -30.594 1.00 26.64 175 ALA A O 1
ATOM 2647 N N . GLY A 1 176 ? -73.151 23.454 -28.839 1.00 23.49 176 GLY A N 1
ATOM 2648 C CA . GLY A 1 176 ? -73.319 22.373 -27.873 1.00 26.70 176 GLY A CA 1
ATOM 2649 C C . GLY A 1 176 ? -74.636 21.634 -28.082 1.00 25.73 176 GLY A C 1
ATOM 2650 O O . GLY A 1 176 ? -75.656 22.236 -28.427 1.00 24.50 176 GLY A O 1
ATOM 2654 N N . ARG A 1 177 ? -74.613 20.323 -27.845 1.00 21.84 177 ARG A N 1
ATOM 2655 C CA . ARG A 1 177 ? -75.778 19.470 -28.048 1.00 22.94 177 ARG A CA 1
ATOM 2656 C C . ARG A 1 177 ? -76.321 18.849 -26.765 1.00 22.49 177 ARG A C 1
ATOM 2657 O O . ARG A 1 177 ? -77.366 18.183 -26.816 1.00 20.94 177 ARG A O 1
ATOM 2678 N N . THR A 1 178 ? -75.653 19.025 -25.630 1.00 19.19 178 THR A N 1
ATOM 2679 C CA . THR A 1 178 ? -76.197 18.516 -24.374 1.00 15.02 178 THR A CA 1
ATOM 2680 C C . THR A 1 178 ? -77.596 19.091 -24.184 1.00 17.11 178 THR A C 1
ATOM 2681 O O . THR A 1 178 ? -77.803 20.292 -24.363 1.00 17.92 178 THR A O 1
ATOM 2692 N N . LYS A 1 179 ? -78.532 18.237 -23.806 1.00 19.36 179 LYS A N 1
ATOM 2693 C CA . LYS A 1 179 ? -79.952 18.570 -23.813 1.00 20.53 179 LYS A CA 1
ATOM 2694 C C . LYS A 1 179 ? -80.499 18.597 -22.401 1.00 17.25 179 LYS A C 1
ATOM 2695 O O . LYS A 1 179 ? -80.013 17.892 -21.513 1.00 16.24 179 LYS A O 1
ATOM 2714 N N . ALA A 1 180 ? -81.564 19.392 -22.216 1.00 18.03 180 ALA A N 1
ATOM 2715 C CA . ALA A 1 180 ? -82.273 19.484 -20.949 1.00 16.34 180 ALA A CA 1
ATOM 2716 C C . ALA A 1 180 ? -83.751 19.236 -21.216 1.00 17.67 180 ALA A C 1
ATOM 2717 O O . ALA A 1 180 ? -84.334 19.890 -22.090 1.00 19.00 180 ALA A O 1
ATOM 2724 N N . VAL A 1 181 ? -84.333 18.298 -20.476 1.00 16.93 181 VAL A N 1
ATOM 2725 C CA . VAL A 1 181 ? -85.740 17.922 -20.615 1.00 23.77 181 VAL A CA 1
ATOM 2726 C C . VAL A 1 181 ? -86.469 18.263 -19.323 1.00 21.38 181 VAL A C 1
ATOM 2727 O O . VAL A 1 181 ? -86.160 17.702 -18.268 1.00 19.08 181 VAL A O 1
ATOM 2740 N N . GLN A 1 182 ? -87.469 19.148 -19.408 1.00 20.28 182 GLN A N 1
ATOM 2741 C CA . GLN A 1 182 ? -88.185 19.551 -18.209 1.00 21.19 182 GLN A CA 1
ATOM 2742 C C . GLN A 1 182 ? -89.068 18.412 -17.710 1.00 22.73 182 GLN A C 1
ATOM 2743 O O . GLN A 1 182 ? -89.740 17.742 -18.492 1.00 24.06 182 GLN A O 1
ATOM 2757 N N . GLN A 1 183 ? -89.062 18.201 -16.420 1.00 20.39 183 GLN A N 1
ATOM 2758 C CA . GLN A 1 183 ? -89.839 17.161 -15.774 1.00 21.44 183 GLN A CA 1
ATOM 2759 C C . GLN A 1 183 ? -91.131 17.744 -15.220 1.00 18.67 183 GLN A C 1
ATOM 2760 O O . GLN A 1 183 ? -91.254 18.960 -15.059 1.00 22.91 183 GLN A O 1
ATOM 2774 N N . PRO A 1 184 ? -92.099 16.891 -14.899 1.00 24.48 184 PRO A N 1
ATOM 2775 C CA . PRO A 1 184 ? -93.372 17.410 -14.362 1.00 28.75 184 PRO A CA 1
ATOM 2776 C C . PRO A 1 184 ? -93.200 18.281 -13.135 1.00 26.35 184 PRO A C 1
ATOM 2777 O O . PRO A 1 184 ? -93.949 19.247 -12.962 1.00 33.19 184 PRO A O 1
ATOM 2788 N N . ASP A 1 185 ? -92.216 17.992 -12.282 1.00 25.04 185 ASP A N 1
ATOM 2789 C CA . ASP A 1 185 ? -92.036 18.736 -11.043 1.00 24.15 185 ASP A CA 1
ATOM 2790 C C . ASP A 1 185 ? -91.211 20.005 -11.213 1.00 25.38 185 ASP A C 1
ATOM 2791 O O . ASP A 1 185 ? -90.889 20.659 -10.216 1.00 27.55 185 ASP A O 1
ATOM 2800 N N . GLY A 1 186 ? -90.869 20.374 -12.442 1.00 23.89 186 GLY A N 1
ATOM 2801 C CA . GLY A 1 186 ? -90.136 21.590 -12.692 1.00 22.94 186 GLY A CA 1
ATOM 2802 C C . GLY A 1 186 ? -88.626 21.433 -12.684 1.00 22.64 186 GLY A C 1
ATOM 2803 O O . GLY A 1 186 ? -87.913 22.390 -13.025 1.00 23.86 186 GLY A O 1
ATOM 2807 N N . THR A 1 187 ? -88.124 20.275 -12.289 1.00 23.30 187 THR A N 1
ATOM 2808 C CA . THR A 1 187 ? -86.699 20.012 -12.461 1.00 19.95 187 THR A CA 1
ATOM 2809 C C . THR A 1 187 ? -86.432 19.674 -13.924 1.00 25.25 187 THR A C 1
ATOM 2810 O O . THR A 1 187 ? -87.345 19.579 -14.753 1.00 17.20 187 THR A O 1
ATOM 2821 N N . TRP A 1 188 ? -85.155 19.468 -14.252 1.00 15.43 188 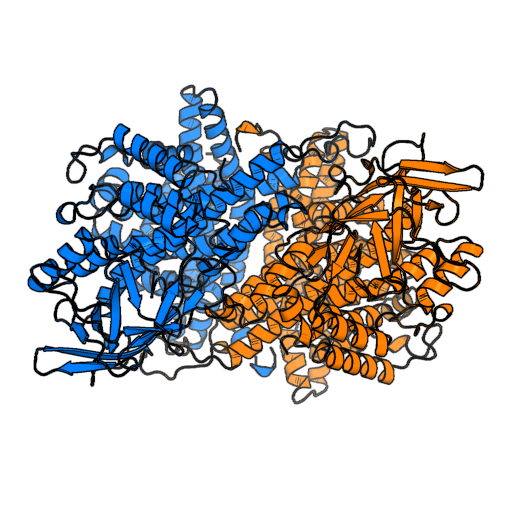TRP A N 1
ATOM 2822 C CA . TRP A 1 188 ? -84.750 19.120 -15.600 1.00 20.03 188 TRP A CA 1
ATOM 2823 C C . TRP A 1 188 ? -83.869 17.885 -15.513 1.00 20.59 188 TRP A C 1
ATOM 2824 O O . TRP A 1 188 ? -83.228 17.641 -14.488 1.00 18.25 188 TRP A O 1
ATOM 2845 N N . HIS A 1 189 ? -83.924 17.066 -16.561 1.00 19.89 189 HIS A N 1
ATOM 2846 C CA . HIS A 1 189 ? -82.998 15.951 -16.736 1.00 17.84 189 HIS A CA 1
ATOM 2847 C C . HIS A 1 189 ? -82.022 16.353 -17.821 1.00 16.50 189 HIS A C 1
ATOM 2848 O O . HIS A 1 189 ? -82.438 16.723 -18.923 1.00 17.21 189 HIS A O 1
ATOM 2862 N N . ILE A 1 190 ? -80.720 16.332 -17.491 1.00 14.99 190 ILE A N 1
ATOM 2863 C CA . ILE A 1 190 ? -79.666 16.751 -18.399 1.00 17.85 190 ILE A CA 1
ATOM 2864 C C . ILE A 1 190 ? -79.049 15.506 -19.018 1.00 16.20 190 ILE A C 1
ATOM 2865 O O . ILE A 1 190 ? -78.746 14.534 -18.306 1.00 18.41 190 ILE A O 1
ATOM 2881 N N . GLU A 1 191 ? -78.871 15.531 -20.336 1.00 16.37 191 GLU A N 1
ATOM 2882 C CA . GLU A 1 191 ? -78.353 14.378 -21.060 1.00 18.04 191 GLU A CA 1
ATOM 2883 C C . GLU A 1 191 ? -77.285 14.841 -22.040 1.00 18.02 191 GLU A C 1
ATOM 2884 O O . GLU A 1 191 ? -77.560 15.620 -22.957 1.00 17.44 191 GLU A O 1
ATOM 2896 N N . GLY A 1 192 ? -76.072 14.334 -21.874 1.00 17.56 192 GLY A N 1
ATOM 2897 C CA . GLY A 1 192 ? -75.005 14.669 -22.786 1.00 16.70 192 GLY A CA 1
ATOM 2898 C C . GLY A 1 192 ? -73.671 14.313 -22.187 1.00 15.49 192 GLY A C 1
ATOM 2899 O O . GLY A 1 192 ? -73.576 13.892 -21.035 1.00 14.57 192 GLY A O 1
ATOM 2903 N N . VAL A 1 193 ? -72.639 14.462 -23.014 1.00 16.30 193 VAL A N 1
ATOM 2904 C CA . VAL A 1 193 ? -71.252 14.205 -22.627 1.00 15.37 193 VAL A CA 1
ATOM 2905 C C . VAL A 1 193 ? -70.475 15.503 -22.796 1.00 15.15 193 VAL A C 1
ATOM 2906 O O . VAL A 1 193 ? -70.515 16.126 -23.862 1.00 15.74 193 VAL A O 1
ATOM 2919 N N . LYS A 1 194 ? -69.786 15.919 -21.739 1.00 12.80 194 LYS A N 1
ATOM 2920 C CA . LYS A 1 194 ? -68.970 17.118 -21.715 1.00 14.51 194 LYS A CA 1
ATOM 2921 C C . LYS A 1 194 ? -67.509 16.709 -21.558 1.00 15.28 194 LYS A C 1
ATOM 2922 O O . LYS A 1 194 ? -67.212 15.642 -21.045 1.00 17.41 194 LYS A O 1
ATOM 2941 N N . ARG A 1 195 ? -66.615 17.566 -22.039 1.00 15.01 195 ARG A N 1
ATOM 2942 C CA . ARG A 1 195 ? -65.194 17.248 -22.184 1.00 15.74 195 ARG A CA 1
ATOM 2943 C C . ARG A 1 195 ? -64.371 18.348 -21.546 1.00 17.01 195 ARG A C 1
ATOM 2944 O O . ARG A 1 195 ? -64.780 19.509 -21.495 1.00 16.04 195 ARG A O 1
ATOM 2965 N N . PHE A 1 196 ? -63.203 17.950 -21.036 1.00 15.16 196 PHE A N 1
ATOM 2966 C CA . PHE A 1 196 ? -62.204 18.878 -20.530 1.00 15.68 196 PHE A CA 1
ATOM 2967 C C . PHE A 1 196 ? -62.730 19.663 -19.331 1.00 18.42 196 PHE A C 1
ATOM 2968 O O . PHE A 1 196 ? -62.487 20.857 -19.206 1.00 17.46 196 PHE A O 1
ATOM 2985 N N . ILE A 1 197 ? -63.417 18.997 -18.422 1.00 14.37 197 ILE A N 1
ATOM 2986 C CA . ILE A 1 197 ? -64.029 19.667 -17.284 1.00 15.21 197 ILE A CA 1
ATOM 2987 C C . ILE A 1 197 ? -63.065 19.611 -16.107 1.00 18.78 197 ILE A C 1
ATOM 2988 O O . ILE A 1 197 ? -62.745 18.529 -15.601 1.00 15.51 197 ILE A O 1
ATOM 3004 N N . THR A 1 198 ? -62.634 20.783 -15.656 1.00 15.87 198 THR A N 1
ATOM 3005 C CA . THR A 1 198 ? -61.691 20.909 -14.556 1.00 13.07 198 THR A CA 1
ATOM 3006 C C . THR A 1 198 ? -62.368 20.616 -13.225 1.00 18.04 198 THR A C 1
ATOM 3007 O O . THR A 1 198 ? -63.451 21.128 -12.937 1.00 16.37 198 THR A O 1
ATOM 3018 N N . SER A 1 199 ? -61.698 19.818 -12.395 1.00 15.80 199 SER A N 1
ATOM 3019 C CA . SER A 1 199 ? -62.161 19.464 -11.058 1.00 13.03 199 SER A CA 1
ATOM 3020 C C . SER A 1 199 ? -63.469 18.682 -11.076 1.00 14.46 199 SER A C 1
ATOM 3021 O O . SER A 1 199 ? -64.210 18.699 -10.084 1.00 14.06 199 SER A O 1
ATOM 3029 N N . ALA A 1 200 ? -63.743 17.958 -12.173 1.00 16.13 200 ALA A N 1
ATOM 3030 C CA . ALA A 1 200 ? -65.019 17.274 -12.320 1.00 16.89 200 ALA A CA 1
ATOM 3031 C C . ALA A 1 200 ? -65.231 16.239 -11.233 1.00 13.28 200 ALA A C 1
ATOM 3032 O O . ALA A 1 200 ? -66.379 15.948 -10.866 1.00 15.77 200 ALA A O 1
ATOM 3039 N N . ASP A 1 201 ? -64.147 15.631 -10.742 1.00 15.19 201 ASP A N 1
ATOM 3040 C CA . ASP A 1 201 ? -64.157 14.930 -9.468 1.00 11.74 201 ASP A CA 1
ATOM 3041 C C . ASP A 1 201 ? -62.906 15.324 -8.699 1.00 12.74 201 ASP A C 1
ATOM 3042 O O . ASP A 1 201 ? -61.921 15.788 -9.279 1.00 13.67 201 ASP A O 1
ATOM 3051 N N . SER A 1 202 ? -62.960 15.153 -7.377 1.00 13.43 202 SER A N 1
ATOM 3052 C CA . SER A 1 202 ? -61.880 15.645 -6.524 1.00 14.39 202 SER A CA 1
ATOM 3053 C C . SER A 1 202 ? -61.674 14.737 -5.311 1.00 13.20 202 SER A C 1
ATOM 3054 O O . SER A 1 202 ? -61.408 15.205 -4.195 1.00 13.62 202 SER A O 1
ATOM 3062 N N . ASP A 1 203 ? -61.783 13.430 -5.513 1.00 12.81 203 ASP A N 1
ATOM 3063 C CA . ASP A 1 203 ? -61.478 12.462 -4.449 1.00 12.70 203 ASP A CA 1
ATOM 3064 C C . ASP A 1 203 ? -62.404 12.779 -3.270 1.00 15.12 203 ASP A C 1
ATOM 3065 O O . ASP A 1 203 ? -63.600 13.059 -3.500 1.00 13.40 203 ASP A O 1
ATOM 3074 N N . ASP A 1 204 ? -61.890 12.743 -2.044 1.00 14.12 204 ASP A N 1
ATOM 3075 C CA . ASP A 1 204 ? -62.639 13.044 -0.832 1.00 16.80 204 ASP A CA 1
ATOM 3076 C C . ASP A 1 204 ? -62.356 14.441 -0.295 1.00 15.80 204 ASP A C 1
ATOM 3077 O O . ASP A 1 204 ? -62.500 14.681 0.920 1.00 16.89 204 ASP A O 1
ATOM 3086 N N . LEU A 1 205 ? -61.975 15.379 -1.172 1.00 13.75 205 LEU A N 1
ATOM 3087 C CA . LEU A 1 205 ? -61.729 16.744 -0.710 1.00 14.96 205 LEU A CA 1
ATOM 3088 C C . LEU A 1 205 ? -63.003 17.363 -0.138 1.00 17.64 205 LEU A C 1
ATOM 3089 O O . LEU A 1 205 ? -62.951 18.113 0.853 1.00 15.40 205 LEU A O 1
ATOM 3105 N N . PHE A 1 206 ? -64.147 17.083 -0.770 1.00 16.79 206 PHE A N 1
ATOM 3106 C CA . PHE A 1 206 ? -65.404 17.757 -0.491 1.00 16.49 206 PHE A CA 1
ATOM 3107 C C . PHE A 1 206 ? -66.534 16.756 -0.300 1.00 18.34 206 PHE A C 1
ATOM 3108 O O . PHE A 1 206 ? -66.488 15.640 -0.809 1.00 17.10 206 PHE A O 1
ATOM 3125 N N . GLU A 1 207 ? -67.598 17.198 0.395 1.00 16.83 207 GLU A N 1
ATOM 3126 C CA . GLU A 1 207 ? -68.765 16.343 0.568 1.00 18.17 207 GLU A CA 1
ATOM 3127 C C . GLU A 1 207 ? -69.712 16.405 -0.620 1.00 15.54 207 GLU A C 1
ATOM 3128 O O . GLU A 1 207 ? -70.566 15.519 -0.759 1.00 17.62 207 GLU A O 1
ATOM 3140 N N . ASN A 1 208 ? -69.582 17.420 -1.470 1.00 15.90 208 ASN A N 1
ATOM 3141 C CA . ASN A 1 208 ? -70.412 17.556 -2.659 1.00 15.07 208 ASN A CA 1
ATOM 3142 C C . ASN A 1 208 ? -69.685 18.434 -3.667 1.00 16.11 208 ASN A C 1
ATOM 3143 O O . ASN A 1 208 ? -68.732 19.140 -3.334 1.00 15.10 208 ASN A O 1
ATOM 3154 N N . ILE A 1 209 ? -70.151 18.383 -4.904 1.00 13.63 209 ILE A N 1
ATOM 3155 C CA . ILE A 1 209 ? -69.678 19.251 -5.976 1.00 14.75 209 ILE A CA 1
ATOM 3156 C C . ILE A 1 209 ? -70.883 19.871 -6.662 1.00 16.68 209 ILE A C 1
ATOM 3157 O O . ILE A 1 209 ? -71.831 19.157 -7.026 1.00 14.68 209 ILE A O 1
ATOM 3173 N N . MET A 1 210 ? -70.837 21.188 -6.863 1.00 13.58 210 MET A N 1
ATOM 3174 C CA . MET A 1 210 ? -71.849 21.876 -7.660 1.00 15.12 210 MET A CA 1
ATOM 3175 C C . MET A 1 210 ? -71.359 21.988 -9.096 1.00 16.10 210 MET A C 1
ATOM 3176 O O . MET A 1 210 ? -70.427 22.747 -9.386 1.00 16.27 210 MET A O 1
ATOM 3190 N N . HIS A 1 211 ? -72.016 21.288 -10.010 1.00 12.71 211 HIS A N 1
ATOM 3191 C CA . HIS A 1 211 ? -71.743 21.467 -11.432 1.00 13.57 211 HIS A CA 1
ATOM 3192 C C . HIS A 1 211 ? -72.685 22.546 -11.973 1.00 14.68 211 HIS A C 1
ATOM 3193 O O . HIS A 1 211 ? -73.907 22.438 -11.829 1.00 15.50 211 HIS A O 1
ATOM 3207 N N . LEU A 1 212 ? -72.128 23.584 -12.581 1.00 14.39 212 LEU A N 1
ATOM 3208 C CA . LEU A 1 212 ? -72.915 24.575 -13.313 1.00 14.07 212 LEU A CA 1
ATOM 3209 C C . LEU A 1 212 ? -72.842 24.206 -14.789 1.00 16.90 212 LEU A C 1
ATOM 3210 O O . LEU A 1 212 ? -71.803 24.384 -15.427 1.00 15.58 212 LEU A O 1
ATOM 3226 N N . VAL A 1 213 ? -73.949 23.699 -15.339 1.00 14.72 213 VAL A N 1
ATOM 3227 C CA . VAL A 1 213 ? -73.937 23.033 -16.635 1.00 13.12 213 VAL A CA 1
ATOM 3228 C C . VAL A 1 213 ? -74.725 23.827 -17.667 1.00 16.59 213 VAL A C 1
ATOM 3229 O O . VAL A 1 213 ? -75.921 24.084 -17.479 1.00 18.54 213 VAL A O 1
ATOM 3242 N N . LEU A 1 214 ? -74.090 24.117 -18.793 1.00 14.90 214 LEU A N 1
ATOM 3243 C CA . LEU A 1 214 ? -74.786 24.680 -19.940 1.00 17.99 214 LEU A CA 1
ATOM 3244 C C . LEU A 1 214 ? -75.447 23.558 -20.735 1.00 20.04 214 LEU A C 1
ATOM 3245 O O . LEU A 1 214 ? -74.823 22.528 -21.013 1.00 18.34 214 LEU A O 1
ATOM 3261 N N . ALA A 1 215 ? -76.711 23.764 -21.126 1.00 17.23 215 ALA A N 1
ATOM 3262 C CA . ALA A 1 215 ? -77.437 22.761 -21.883 1.00 18.39 215 ALA A CA 1
ATOM 3263 C C . ALA A 1 215 ? -78.564 23.449 -22.633 1.00 19.27 215 ALA A C 1
ATOM 3264 O O . ALA A 1 215 ? -78.962 24.568 -22.299 1.00 18.87 215 ALA A O 1
ATOM 3271 N N . ARG A 1 216 ? -79.065 22.763 -23.656 1.00 20.17 216 ARG A N 1
ATOM 3272 C CA . ARG A 1 216 ? -80.081 23.333 -24.532 1.00 19.76 216 ARG A CA 1
ATOM 3273 C C . ARG A 1 216 ? -81.427 22.718 -24.188 1.00 20.51 216 ARG A C 1
ATOM 3274 O O . ARG A 1 216 ? -81.613 21.519 -24.399 1.00 20.01 216 ARG A O 1
ATOM 3295 N N . PRO A 1 217 ? -82.371 23.473 -23.630 1.00 20.42 217 PRO A N 1
ATOM 3296 C CA . PRO A 1 217 ? -83.712 22.916 -23.427 1.00 19.53 217 PRO A CA 1
ATOM 3297 C C . PRO A 1 217 ? -84.277 22.419 -24.743 1.00 21.17 217 PRO A C 1
ATOM 3298 O O . PRO A 1 217 ? -84.032 22.976 -25.808 1.00 23.72 217 PRO A O 1
ATOM 3309 N N . GLU A 1 218 ? -85.009 21.338 -24.667 1.00 23.49 218 GLU A N 1
ATOM 3310 C CA . GLU A 1 218 ? -85.705 20.820 -25.840 1.00 30.37 218 GLU A CA 1
ATOM 3311 C C . GLU A 1 218 ? -86.544 21.900 -26.489 1.00 25.84 218 GLU A C 1
ATOM 3312 O O . GLU A 1 218 ? -87.307 22.589 -25.813 1.00 26.33 218 GLU A O 1
ATOM 3324 N N . GLY A 1 219 ? -86.343 22.095 -27.785 1.00 32.98 219 GLY A N 1
ATOM 3325 C CA . GLY A 1 219 ? -87.077 23.078 -28.538 1.00 31.29 219 GLY A CA 1
ATOM 3326 C C . GLY A 1 219 ? -86.523 24.480 -28.493 1.00 34.13 219 GLY A C 1
ATOM 3327 O O . GLY A 1 219 ? -87.153 25.392 -29.049 1.00 30.65 219 GLY A O 1
ATOM 3331 N N . ALA A 1 220 ? -85.374 24.697 -27.854 1.00 26.44 220 ALA A N 1
ATOM 3332 C CA . ALA A 1 220 ? -84.786 26.026 -27.832 1.00 26.12 220 ALA A CA 1
ATOM 3333 C C . ALA A 1 220 ? -84.076 26.326 -29.152 1.00 26.93 220 ALA A C 1
ATOM 3334 O O . ALA A 1 220 ? -83.795 25.436 -29.958 1.00 31.93 220 ALA A O 1
ATOM 3341 N N . GLY A 1 221 ? -83.780 27.615 -29.360 1.00 27.14 221 GLY A N 1
ATOM 3342 C CA . GLY A 1 221 ? -83.091 28.051 -30.540 1.00 38.97 221 GLY A CA 1
ATOM 3343 C C . GLY A 1 221 ? -81.683 27.498 -30.619 1.00 37.76 221 GLY A C 1
ATOM 3344 O O . GLY A 1 221 ? -81.208 26.814 -29.707 1.00 30.85 221 GLY A O 1
ATOM 3348 N N . PRO A 1 222 ? -80.988 27.824 -31.716 1.00 36.15 222 PRO A N 1
ATOM 3349 C CA . PRO A 1 222 ? -79.716 27.141 -32.009 1.00 41.14 222 PRO A CA 1
ATOM 3350 C C . PRO A 1 222 ? -78.439 27.727 -31.426 1.00 84.99 222 PRO A C 1
ATOM 3351 O O . PRO A 1 222 ? -77.488 26.979 -31.178 1.00 60.05 222 PRO A O 1
ATOM 3362 N N . GLY A 1 223 ? -78.371 29.032 -31.212 1.00 46.08 223 GLY A N 1
ATOM 3363 C CA . GLY A 1 223 ? -77.104 29.657 -30.876 1.00 50.65 223 GLY A CA 1
ATOM 3364 C C . GLY A 1 223 ? -76.701 29.475 -29.420 1.00 40.38 223 GLY A C 1
ATOM 3365 O O . GLY A 1 223 ? -77.231 28.637 -28.690 1.00 29.95 223 GLY A O 1
ATOM 3369 N N . THR A 1 224 ? -75.707 30.273 -29.005 1.00 31.93 224 THR A N 1
ATOM 3370 C CA . THR A 1 224 ? -75.520 30.512 -27.577 1.00 31.60 224 THR A CA 1
ATOM 3371 C C . THR A 1 224 ? -76.814 31.036 -26.960 1.00 29.69 224 THR A C 1
ATOM 3372 O O . THR A 1 224 ? -77.104 30.776 -25.786 1.00 29.56 224 THR A O 1
ATOM 3383 N N . LYS A 1 225 ? -77.603 31.775 -27.747 1.00 35.57 225 LYS A N 1
ATOM 3384 C CA . LYS A 1 225 ? -78.859 32.328 -27.256 1.00 33.85 225 LYS A CA 1
ATOM 3385 C C . LYS A 1 225 ? -79.799 31.240 -26.758 1.00 31.67 225 LYS A C 1
ATOM 3386 O O . LYS A 1 225 ? -80.626 31.497 -25.883 1.00 29.20 225 LYS A O 1
ATOM 3405 N N . GLY A 1 226 ? -79.714 30.041 -27.321 1.00 25.86 226 GLY A N 1
ATOM 3406 C CA . GLY A 1 226 ? -80.582 28.957 -26.929 1.00 22.31 226 GLY A CA 1
ATOM 3407 C C . GLY A 1 226 ? -80.134 28.149 -25.731 1.00 23.38 226 GLY A C 1
ATOM 3408 O O . GLY A 1 226 ? -80.786 27.163 -25.361 1.00 23.05 226 GLY A O 1
ATOM 3412 N N . LEU A 1 227 ? -79.019 28.520 -25.111 1.00 23.16 227 LEU A N 1
ATOM 3413 C CA . LEU A 1 227 ? -78.495 27.746 -23.994 1.00 20.61 227 LEU A CA 1
ATOM 3414 C C . LEU A 1 227 ? -79.013 28.285 -22.666 1.00 19.52 227 LEU A C 1
ATOM 3415 O O . LEU A 1 227 ? -79.209 29.496 -22.500 1.00 22.66 227 LEU A O 1
ATOM 3431 N N . SER A 1 228 ? -79.254 27.372 -21.737 1.00 17.65 228 SER A N 1
ATOM 3432 C CA . SER A 1 228 ? -79.619 27.676 -20.366 1.00 16.19 228 SER A CA 1
ATOM 3433 C C . SER A 1 228 ? -78.592 27.067 -19.421 1.00 20.76 228 SER A C 1
ATOM 3434 O O . SER A 1 228 ? -77.843 26.139 -19.778 1.00 17.50 228 SER A O 1
ATOM 3442 N N . LEU A 1 229 ? -78.570 27.590 -18.205 1.00 18.08 229 LEU A N 1
ATOM 3443 C CA . LEU A 1 229 ? -77.609 27.174 -17.187 1.00 19.47 229 LEU A CA 1
ATOM 3444 C C . LEU A 1 229 ? -78.347 26.421 -16.101 1.00 20.39 229 LEU A C 1
ATOM 3445 O O . LEU A 1 229 ? -79.387 26.893 -15.626 1.00 18.19 229 LEU A O 1
ATOM 3461 N N . PHE A 1 230 ? -77.785 25.288 -15.679 1.00 17.64 230 PHE A N 1
ATOM 3462 C CA . PHE A 1 230 ? -78.407 24.419 -14.695 1.00 17.41 230 PHE A CA 1
ATOM 3463 C C . PHE A 1 230 ? -77.478 24.104 -13.536 1.00 18.35 230 PHE A C 1
ATOM 3464 O O . PHE A 1 230 ? -76.287 23.848 -13.728 1.00 15.79 230 PHE A O 1
ATOM 3481 N N . PHE A 1 231 ? -78.056 24.094 -12.343 1.00 14.48 231 PHE A N 1
ATOM 3482 C CA . PHE A 1 231 ? -77.418 23.658 -11.103 1.00 14.59 231 PHE A CA 1
ATOM 3483 C C . PHE A 1 231 ? -77.571 22.148 -11.004 1.00 15.60 231 PHE A C 1
ATOM 3484 O O . PHE A 1 231 ? -78.686 21.636 -10.869 1.00 16.03 231 PHE A O 1
ATOM 3501 N N . VAL A 1 232 ? -76.447 21.431 -11.116 1.00 12.29 232 VAL A N 1
ATOM 3502 C CA . VAL A 1 232 ? -76.457 19.962 -11.135 1.00 14.84 232 VAL A CA 1
ATOM 3503 C C . VAL A 1 232 ? -75.517 19.432 -10.055 1.00 13.68 232 VAL A C 1
ATOM 3504 O O . VAL A 1 232 ? -74.285 19.417 -10.271 1.00 15.09 232 VAL A O 1
ATOM 3517 N N . PRO A 1 233 ? -76.003 19.051 -8.881 1.00 12.73 233 PRO A N 1
ATOM 3518 C CA . PRO A 1 233 ? -75.088 18.625 -7.821 1.00 13.61 233 PRO A CA 1
ATOM 3519 C C . PRO A 1 233 ? -74.672 17.179 -8.026 1.00 14.63 233 PRO A C 1
ATOM 3520 O O . PRO A 1 233 ? -75.415 16.370 -8.581 1.00 14.49 233 PRO A O 1
ATOM 3531 N N . LYS A 1 234 ? -73.452 16.859 -7.571 1.00 13.13 234 LYS A N 1
ATOM 3532 C CA . LYS A 1 234 ? -72.975 15.478 -7.614 1.00 11.95 234 LYS A CA 1
ATOM 3533 C C . LYS A 1 234 ? -73.877 14.579 -6.786 1.00 14.15 234 LYS A C 1
ATOM 3534 O O . LYS A 1 234 ? -74.259 13.485 -7.226 1.00 14.48 234 LYS A O 1
ATOM 3553 N N . PHE A 1 235 ? -74.239 15.033 -5.588 1.00 13.82 235 PHE A N 1
ATOM 3554 C CA . PHE A 1 235 ? -75.178 14.350 -4.707 1.00 13.79 235 PHE A CA 1
ATOM 3555 C C . PHE A 1 235 ? -76.418 15.218 -4.533 1.00 16.98 235 PHE A C 1
ATOM 3556 O O . PHE A 1 235 ? -76.304 16.437 -4.352 1.00 15.86 235 PHE A O 1
ATOM 3573 N N . HIS A 1 236 ? -77.600 14.604 -4.611 1.00 17.92 236 HIS A N 1
ATOM 3574 C CA . HIS A 1 236 ? -78.800 15.247 -4.091 1.00 18.76 236 HIS A CA 1
ATOM 3575 C C . HIS A 1 236 ? -78.605 15.597 -2.618 1.00 15.74 236 HIS A C 1
ATOM 3576 O O . HIS A 1 236 ? -77.809 14.983 -1.903 1.00 17.21 236 HIS A O 1
ATOM 3590 N N . PHE A 1 237 ? -79.351 16.613 -2.157 1.00 19.22 237 PHE A N 1
ATOM 3591 C CA . PHE A 1 237 ? -79.227 17.065 -0.783 1.00 19.23 237 PHE A CA 1
ATOM 3592 C C . PHE A 1 237 ? -80.533 17.715 -0.332 1.00 14.79 237 PHE A C 1
ATOM 3593 O O . PHE A 1 237 ? -81.342 18.165 -1.143 1.00 20.69 237 PHE A O 1
ATOM 3610 N N . ASP A 1 238 ? -80.690 17.800 0.982 1.00 22.44 238 ASP A N 1
ATOM 3611 C CA . ASP A 1 238 ? -81.858 18.448 1.572 1.00 25.62 238 ASP A CA 1
ATOM 3612 C C . ASP A 1 238 ? -81.745 19.954 1.391 1.00 22.21 238 ASP A C 1
ATOM 3613 O O . ASP A 1 238 ? -80.794 20.574 1.875 1.00 24.67 238 ASP A O 1
ATOM 3622 N N . HIS A 1 239 ? -82.706 20.538 0.679 1.00 26.25 239 HIS A N 1
ATOM 3623 C CA . HIS A 1 239 ? -82.649 21.951 0.326 1.00 24.13 239 HIS A CA 1
ATOM 3624 C C . HIS A 1 239 ? -82.737 22.880 1.528 1.00 31.05 239 HIS A C 1
ATOM 3625 O O . HIS A 1 239 ? -82.468 24.079 1.382 1.00 29.19 239 HIS A O 1
ATOM 3639 N N . GLU A 1 240 ? -83.088 22.390 2.707 1.00 28.95 240 GLU A N 1
ATOM 3640 C CA . GLU A 1 240 ? -83.069 23.226 3.901 1.00 31.27 240 GLU A CA 1
ATOM 3641 C C . GLU A 1 240 ? -81.876 22.924 4.805 1.00 27.94 240 GLU A C 1
ATOM 3642 O O . GLU A 1 240 ? -81.217 23.867 5.243 1.00 31.38 240 GLU A O 1
ATOM 3654 N N . THR A 1 241 ? -81.659 21.641 5.113 1.00 28.63 241 THR A N 1
ATOM 3655 C CA . THR A 1 241 ? -80.592 21.315 6.058 1.00 27.98 241 THR A CA 1
ATOM 3656 C C . THR A 1 241 ? -79.222 21.112 5.413 1.00 29.62 241 THR A C 1
ATOM 3657 O O . THR A 1 241 ? -78.199 21.197 6.106 1.00 27.95 241 THR A O 1
ATOM 3668 N N . GLY A 1 242 ? -79.178 20.815 4.122 1.00 25.12 242 GLY A N 1
ATOM 3669 C CA . GLY A 1 242 ? -77.934 20.498 3.463 1.00 24.29 242 GLY A CA 1
ATOM 3670 C C . GLY A 1 242 ? -77.490 19.065 3.588 1.00 26.79 242 GLY A C 1
ATOM 3671 O O . GLY A 1 242 ? -76.421 18.721 3.063 1.00 23.49 242 GLY A O 1
ATOM 3675 N N . GLU A 1 243 ? -78.267 18.220 4.260 1.00 25.32 243 GLU A N 1
ATOM 3676 C CA . GLU A 1 243 ? -77.883 16.827 4.444 1.00 25.00 243 GLU A CA 1
ATOM 3677 C C . GLU A 1 243 ? -77.692 16.154 3.086 1.00 21.31 243 GLU A C 1
ATOM 3678 O O . GLU A 1 243 ? -78.555 16.236 2.208 1.00 20.66 243 GLU A O 1
ATOM 3690 N N . ILE A 1 244 ? -76.551 15.489 2.919 1.00 23.14 244 ILE A N 1
ATOM 3691 C CA . ILE A 1 244 ? -76.225 14.867 1.640 1.00 19.75 244 ILE A CA 1
ATOM 3692 C C . ILE A 1 244 ? -77.056 13.606 1.460 1.00 23.14 244 ILE A C 1
ATOM 3693 O O . ILE A 1 244 ? -77.151 12.773 2.373 1.00 24.64 244 ILE A O 1
ATOM 3709 N N . GLY A 1 245 ? -77.648 13.452 0.273 1.00 21.58 245 GLY A N 1
ATOM 3710 C CA . GLY A 1 245 ? -78.497 12.323 -0.026 1.00 21.27 245 GLY A CA 1
ATOM 3711 C C . GLY A 1 245 ? -77.985 11.445 -1.152 1.00 20.66 245 GLY A C 1
ATOM 3712 O O . GLY A 1 245 ? -76.789 11.157 -1.230 1.00 20.92 245 GLY A O 1
ATOM 3716 N N . GLU A 1 246 ? -78.884 11.042 -2.039 1.00 19.12 246 GLU A N 1
ATOM 3717 C CA . GLU A 1 246 ? -78.563 10.054 -3.059 1.00 21.33 246 GLU A CA 1
ATOM 3718 C C . GLU A 1 246 ? -77.687 10.645 -4.155 1.00 17.73 246 GLU A C 1
ATOM 3719 O O . GLU A 1 246 ? -77.743 11.842 -4.450 1.00 17.74 246 GLU A O 1
ATOM 3731 N N . ARG A 1 247 ? -76.880 9.776 -4.771 1.00 18.26 247 ARG A N 1
ATOM 3732 C CA . ARG A 1 247 ? -76.064 10.179 -5.910 1.00 18.76 247 ARG A CA 1
ATOM 3733 C C . ARG A 1 247 ? -76.948 10.667 -7.047 1.00 15.38 247 ARG A C 1
ATOM 3734 O O . ARG A 1 247 ? -77.952 10.040 -7.378 1.00 19.12 247 ARG A O 1
ATOM 3755 N N . ASN A 1 248 ? -76.565 11.791 -7.655 1.00 13.27 248 ASN A N 1
ATOM 3756 C CA . ASN A 1 248 ? -77.125 12.326 -8.880 1.00 14.80 248 ASN A CA 1
ATOM 3757 C C . ASN A 1 248 ? -76.348 11.781 -10.076 1.00 15.16 248 ASN A C 1
ATOM 3758 O O . ASN A 1 248 ? -75.181 11.401 -9.969 1.00 14.29 248 ASN A O 1
ATOM 3769 N N . GLY A 1 249 ? -77.019 11.730 -11.223 1.00 14.31 249 GLY A N 1
ATOM 3770 C CA . GLY A 1 249 ? -76.518 10.995 -12.373 1.00 16.17 249 GLY A CA 1
ATOM 3771 C C . GLY A 1 249 ? -75.484 11.700 -13.222 1.00 10.37 249 GLY A C 1
ATOM 3772 O O . GLY A 1 249 ? -75.603 11.782 -14.447 1.00 11.55 249 GLY A O 1
ATOM 3776 N N . VAL A 1 250 ? -74.426 12.198 -12.582 1.00 12.66 250 VAL A N 1
ATOM 3777 C CA . VAL A 1 250 ? -73.385 12.977 -13.261 1.00 12.03 250 VAL A CA 1
ATOM 3778 C C . VAL A 1 250 ? -72.050 12.351 -12.870 1.00 10.91 250 VAL A C 1
ATOM 3779 O O . VAL A 1 250 ? -71.657 12.387 -11.693 1.00 13.37 250 VAL A O 1
ATOM 3792 N N . PHE A 1 251 ? -71.386 11.725 -13.844 1.00 11.85 251 PHE A N 1
ATOM 3793 C CA . PHE A 1 251 ? -70.246 10.871 -13.556 1.00 12.08 251 PHE A CA 1
ATOM 3794 C C . PHE A 1 251 ? -69.065 11.203 -14.456 1.00 10.84 251 PHE A C 1
ATOM 3795 O O . PHE A 1 251 ? -69.215 11.325 -15.680 1.00 10.18 251 PHE A O 1
ATOM 3812 N N . VAL A 1 252 ? -67.873 11.252 -13.851 1.00 11.44 252 VAL A N 1
ATOM 3813 C CA . VAL A 1 252 ? -66.644 11.318 -14.627 1.00 11.84 252 VAL A CA 1
ATOM 3814 C C . VAL A 1 252 ? -66.371 9.962 -15.254 1.00 11.96 252 VAL A C 1
ATOM 3815 O O . VAL A 1 252 ? -66.588 8.922 -14.629 1.00 13.45 252 VAL A O 1
ATOM 3828 N N . THR A 1 253 ? -65.864 9.970 -16.496 1.00 11.15 253 THR A N 1
ATOM 3829 C CA . THR A 1 253 ? -65.656 8.732 -17.238 1.00 13.05 253 THR A CA 1
ATOM 3830 C C . THR A 1 253 ? -64.220 8.547 -17.688 1.00 16.66 253 THR A C 1
ATOM 3831 O O . THR A 1 253 ? -63.890 7.490 -18.236 1.00 16.32 253 THR A O 1
ATOM 3842 N N . ASN A 1 254 ? -63.377 9.549 -17.499 1.00 16.40 254 ASN A N 1
ATOM 3843 C CA . ASN A 1 254 ? -61.962 9.449 -17.822 1.00 17.39 254 ASN A CA 1
ATOM 3844 C C . ASN A 1 254 ? -61.287 10.672 -17.218 1.00 23.92 254 ASN A C 1
ATOM 3845 O O . ASN A 1 254 ? -61.938 11.678 -16.906 1.00 22.83 254 ASN A O 1
ATOM 3856 N N . VAL A 1 255 ? -59.972 10.592 -17.101 1.00 15.80 255 VAL A N 1
ATOM 3857 C CA . VAL A 1 255 ? -59.154 11.729 -16.699 1.00 13.15 255 VAL A CA 1
ATOM 3858 C C . VAL A 1 255 ? -58.085 11.883 -17.766 1.00 12.40 255 VAL A C 1
ATOM 3859 O O . VAL A 1 255 ? -57.444 10.898 -18.148 1.00 14.26 255 VAL A O 1
ATOM 3872 N N . GLU A 1 256 ? -57.929 13.089 -18.275 1.00 10.35 256 GLU A N 1
ATOM 3873 C CA . GLU A 1 256 ? -56.993 13.313 -19.372 1.00 11.41 256 GLU A CA 1
ATOM 3874 C C . GLU A 1 256 ? -55.542 13.289 -18.883 1.00 11.09 256 GLU A C 1
ATOM 3875 O O . GLU A 1 256 ? -55.223 13.741 -17.779 1.00 12.64 256 GLU A O 1
ATOM 3887 N N . HIS A 1 257 ? -54.675 12.747 -19.719 1.00 9.85 257 HIS A N 1
ATOM 3888 C CA . HIS A 1 257 ? -53.232 12.770 -19.492 1.00 9.19 257 HIS A CA 1
ATOM 3889 C C . HIS A 1 257 ? -52.674 13.998 -20.187 1.00 9.84 257 HIS A C 1
ATOM 3890 O O . HIS A 1 257 ? -52.615 14.041 -21.417 1.00 10.52 257 HIS A O 1
ATOM 3904 N N . LYS A 1 258 ? -52.222 14.976 -19.400 1.00 13.17 258 LYS A N 1
ATOM 3905 C CA . LYS A 1 258 ? -51.863 16.291 -19.902 1.00 10.87 258 LYS A CA 1
ATOM 3906 C C . LYS A 1 258 ? -50.363 16.537 -19.828 1.00 10.25 258 LYS A C 1
ATOM 3907 O O . LYS A 1 258 ? -49.630 15.876 -19.082 1.00 11.02 258 LYS A O 1
ATOM 3926 N N . MET A 1 259 ? -49.922 17.520 -20.627 1.00 9.25 259 MET A N 1
ATOM 3927 C CA . MET A 1 259 ? -48.522 17.934 -20.599 1.00 7.93 259 MET A CA 1
ATOM 3928 C C . MET A 1 259 ? -48.105 18.408 -19.217 1.00 8.91 259 MET A C 1
ATOM 3929 O O . MET A 1 259 ? -46.980 18.142 -18.782 1.00 9.04 259 MET A O 1
ATOM 3943 N N . GLY A 1 260 ? -48.972 19.145 -18.543 1.00 9.10 260 GLY A N 1
ATOM 3944 C CA . GLY A 1 260 ? -48.709 19.666 -17.227 1.00 9.29 260 GLY A CA 1
ATOM 3945 C C . GLY A 1 260 ? -50.037 19.953 -16.553 1.00 11.30 260 GLY A C 1
ATOM 3946 O O . GLY A 1 260 ? -51.078 19.429 -16.961 1.00 10.09 260 GLY A O 1
ATOM 3950 N N . LEU A 1 261 ? -49.983 20.769 -15.502 1.00 8.96 261 LEU A N 1
ATOM 3951 C CA . LEU A 1 261 ? -51.123 20.966 -14.595 1.00 8.00 261 LEU A CA 1
ATOM 3952 C C . LEU A 1 261 ? -51.729 19.608 -14.266 1.00 8.55 261 LEU A C 1
ATOM 3953 O O . LEU A 1 261 ? -52.960 19.444 -14.199 1.00 9.64 261 LEU A O 1
ATOM 3969 N N . LYS A 1 262 ? -50.893 18.608 -14.060 1.00 9.25 262 LYS A N 1
ATOM 3970 C CA . LYS A 1 262 ? -51.418 17.260 -13.988 1.00 9.10 262 LYS A CA 1
ATOM 3971 C C . LYS A 1 262 ? -52.319 17.032 -12.775 1.00 8.38 262 LYS A C 1
ATOM 3972 O O . LYS A 1 262 ? -53.252 16.214 -12.848 1.00 9.97 262 LYS A O 1
ATOM 3991 N N . VAL A 1 263 ? -52.067 17.701 -11.651 1.00 10.47 263 VAL A N 1
ATOM 3992 C CA . VAL A 1 263 ? -52.836 17.399 -10.441 1.00 6.56 263 VAL A CA 1
ATOM 3993 C C . VAL A 1 263 ? -54.240 17.974 -10.476 1.00 8.97 263 VAL A C 1
ATOM 3994 O O . VAL A 1 263 ? -55.069 17.572 -9.642 1.00 11.25 263 VAL A O 1
ATOM 4007 N N . SER A 1 264 ? -54.546 18.836 -11.438 1.00 8.88 264 SER A N 1
ATOM 4008 C CA . SER A 1 264 ? -55.908 19.262 -11.726 1.00 8.17 264 SER A CA 1
ATOM 4009 C C . SER A 1 264 ? -56.560 18.192 -12.601 1.00 10.44 264 SER A C 1
ATOM 4010 O O . SER A 1 264 ? -56.175 18.018 -13.772 1.00 11.90 264 SER A O 1
ATOM 4018 N N . ALA A 1 265 ? -57.550 17.491 -12.050 1.00 12.52 265 ALA A N 1
ATOM 4019 C CA . ALA A 1 265 ? -58.245 16.445 -12.795 1.00 13.03 265 ALA A CA 1
ATOM 4020 C C . ALA A 1 265 ? -59.110 17.065 -13.877 1.00 13.63 265 ALA A C 1
ATOM 4021 O O . ALA A 1 265 ? -60.067 17.792 -13.584 1.00 14.84 265 ALA A O 1
ATOM 4028 N N . THR A 1 266 ? -58.791 16.764 -15.134 1.00 11.39 266 THR A N 1
ATOM 4029 C CA . THR A 1 266 ? -59.491 17.291 -16.299 1.00 13.19 266 THR A CA 1
ATOM 4030 C C . THR A 1 266 ? -60.231 16.120 -16.911 1.00 13.74 266 THR A C 1
ATOM 4031 O O . THR A 1 266 ? -59.604 15.178 -17.424 1.00 11.40 266 THR A O 1
ATOM 4042 N N . CYS A 1 267 ? -61.570 16.160 -16.847 1.00 15.15 267 CYS A N 1
ATOM 4043 C CA . CYS A 1 267 ? -62.352 14.945 -17.001 1.00 16.47 267 CYS A CA 1
ATOM 4044 C C . CYS A 1 267 ? -63.418 15.060 -18.071 1.00 12.62 267 CYS A C 1
ATOM 4045 O O . CYS A 1 267 ? -64.004 16.122 -18.266 1.00 14.27 267 CYS A O 1
ATOM 4053 N N . GLU A 1 268 ? -63.687 13.933 -18.737 1.00 13.17 268 GLU A N 1
ATOM 4054 C CA . GLU A 1 268 ? -64.949 13.785 -19.456 1.00 13.54 268 GLU A CA 1
ATOM 4055 C C . GLU A 1 268 ? -66.054 13.571 -18.430 1.00 11.88 268 GLU A C 1
ATOM 4056 O O . GLU A 1 268 ? -65.891 12.807 -17.473 1.00 14.54 268 GLU A O 1
ATOM 4068 N N . LEU A 1 269 ? -67.157 14.303 -18.584 1.00 12.66 269 LEU A N 1
ATOM 4069 C CA . LEU A 1 269 ? -68.259 14.273 -17.629 1.00 13.38 269 LEU A CA 1
ATOM 4070 C C . LEU A 1 269 ? -69.525 13.873 -18.364 1.00 12.98 269 LEU A C 1
ATOM 4071 O O . LEU A 1 269 ? -69.923 14.543 -19.321 1.00 15.60 269 LEU A O 1
ATOM 4087 N N . SER A 1 270 ? -70.126 12.776 -17.937 1.00 10.45 270 SER A N 1
ATOM 4088 C CA . SER A 1 270 ? -71.307 12.218 -18.585 1.00 11.43 270 SER A CA 1
ATOM 4089 C C . SER A 1 270 ? -72.524 12.498 -17.721 1.00 9.58 270 SER A C 1
ATOM 4090 O O . SER A 1 270 ? -72.526 12.175 -16.532 1.00 11.71 270 SER A O 1
ATOM 4098 N N . LEU A 1 271 ? -73.568 13.059 -18.332 1.00 13.35 271 LEU A N 1
ATOM 4099 C CA . LEU A 1 271 ? -74.809 13.400 -17.639 1.00 14.05 271 LEU A CA 1
ATOM 4100 C C . LEU A 1 271 ? -75.925 12.489 -18.138 1.00 14.09 271 LEU A C 1
ATOM 4101 O O . LEU A 1 271 ? -76.241 12.489 -19.327 1.00 15.89 271 LEU A O 1
ATOM 4117 N N . GLY A 1 272 ? -76.473 11.697 -17.238 1.00 13.78 272 GLY A N 1
ATOM 4118 C CA . GLY A 1 272 ? -77.630 10.888 -17.546 1.00 16.79 272 GLY A CA 1
ATOM 4119 C C . GLY A 1 272 ? -77.335 9.709 -18.427 1.00 26.11 272 GLY A C 1
ATOM 4120 O O . GLY A 1 272 ? -78.212 9.277 -19.182 1.00 27.27 272 GLY A O 1
ATOM 4124 N N . GLN A 1 273 ? -76.118 9.183 -18.359 1.00 17.61 273 GLN A N 1
ATOM 4125 C CA . GLN A 1 273 ? -75.711 8.076 -19.216 1.00 23.48 273 GLN A CA 1
ATOM 4126 C C . GLN A 1 273 ? -75.401 6.784 -18.470 1.00 20.87 273 GLN A C 1
ATOM 4127 O O . GLN A 1 273 ? -74.985 5.811 -19.116 1.00 29.82 273 GLN A O 1
ATOM 4141 N N . HIS A 1 274 ? -75.557 6.748 -17.146 1.00 20.52 274 HIS A N 1
ATOM 4142 C CA . HIS A 1 274 ? -75.210 5.616 -16.289 1.00 21.67 274 HIS A CA 1
ATOM 4143 C C . HIS A 1 274 ? -76.447 5.166 -15.508 1.00 26.51 274 HIS A C 1
ATOM 4144 O O . HIS A 1 274 ? -76.451 5.006 -14.288 1.00 42.52 274 HIS A O 1
ATOM 4158 N N . GLY A 1 275 ? -77.463 4.886 -16.297 1.00 33.76 275 GLY A N 1
ATOM 4159 C CA . GLY A 1 275 ? -78.830 5.329 -16.158 1.00 36.51 275 GLY A CA 1
ATOM 4160 C C . GLY A 1 275 ? -79.513 5.669 -14.856 1.00 38.04 275 GLY A C 1
ATOM 4161 O O . GLY A 1 275 ? -80.546 5.064 -14.535 1.00 28.35 275 GLY A O 1
ATOM 4165 N N . ILE A 1 276 ? -79.010 6.648 -14.123 1.00 21.69 276 ILE A N 1
ATOM 4166 C CA . ILE A 1 276 ? -79.852 7.431 -13.229 1.00 21.64 276 ILE A CA 1
ATOM 4167 C C . ILE A 1 276 ? -79.844 8.825 -13.847 1.00 18.45 276 ILE A C 1
ATOM 4168 O O . ILE A 1 276 ? -78.858 9.221 -14.501 1.00 17.98 276 ILE A O 1
ATOM 4184 N N . PRO A 1 277 ? -80.918 9.590 -13.718 1.00 16.77 277 PRO A N 1
ATOM 4185 C CA . PRO A 1 277 ? -80.937 10.911 -14.331 1.00 18.90 277 PRO A CA 1
ATOM 4186 C C . PRO A 1 277 ? -79.964 11.862 -13.653 1.00 11.78 277 PRO A C 1
ATOM 4187 O O . PRO A 1 277 ? -79.702 11.760 -12.454 1.00 15.91 277 PRO A O 1
ATOM 4198 N N . ALA A 1 278 ? -79.462 12.801 -14.452 1.00 14.39 278 ALA A N 1
ATOM 4199 C CA . ALA A 1 278 ? -78.746 13.976 -13.954 1.00 14.43 278 ALA A CA 1
ATOM 4200 C C . ALA A 1 278 ? -79.787 15.077 -13.746 1.00 12.35 278 ALA A C 1
ATOM 4201 O O . ALA A 1 278 ? -80.149 15.782 -14.689 1.00 14.59 278 ALA A O 1
ATOM 4208 N N . VAL A 1 279 ? -80.251 15.222 -12.526 1.00 15.61 279 VAL A N 1
ATOM 4209 C CA . VAL A 1 279 ? -81.275 16.217 -12.225 1.00 17.59 279 VAL A CA 1
ATOM 4210 C C . VAL A 1 279 ? -80.608 17.581 -12.120 1.00 17.34 279 VAL A C 1
ATOM 4211 O O . VAL A 1 279 ? -79.572 17.728 -11.450 1.00 14.87 279 VAL A O 1
ATOM 4224 N N . GLY A 1 280 ? -81.187 18.563 -12.800 1.00 13.94 280 GLY A N 1
ATOM 4225 C CA . GLY A 1 280 ? -80.679 19.914 -12.787 1.00 14.94 280 GLY A CA 1
ATOM 4226 C C . GLY A 1 280 ? -81.799 20.899 -12.512 1.00 20.54 280 GLY A C 1
ATOM 4227 O O . GLY A 1 280 ? -82.968 20.646 -12.811 1.00 19.36 280 GLY A O 1
ATOM 4231 N N . TRP A 1 281 ? -81.418 22.037 -11.949 1.00 16.42 281 TRP A N 1
ATOM 4232 C CA . TRP A 1 281 ? -82.361 23.105 -11.618 1.00 18.92 281 TRP A CA 1
ATOM 4233 C C . TRP A 1 281 ? -81.988 24.336 -12.427 1.00 19.52 281 TRP A C 1
ATOM 4234 O O . TRP A 1 281 ? -80.822 24.764 -12.438 1.00 18.10 281 TRP A O 1
ATOM 4255 N N . LEU A 1 282 ? -82.972 24.907 -13.111 1.00 18.95 282 LEU A N 1
ATOM 4256 C CA . LEU A 1 282 ? -82.726 26.050 -13.977 1.00 18.80 282 LEU A CA 1
ATOM 4257 C C . LEU A 1 282 ? -82.294 27.248 -13.143 1.00 19.19 282 LEU A C 1
ATOM 4258 O O . LEU A 1 282 ? -83.017 27.671 -12.240 1.00 20.28 282 LEU A O 1
ATOM 4274 N N . VAL A 1 283 ? -81.099 27.777 -13.422 1.00 17.32 283 VAL A N 1
ATOM 4275 C CA . VAL A 1 283 ? -80.544 28.839 -12.586 1.00 18.30 283 VAL A CA 1
ATOM 4276 C C . VAL A 1 283 ? -81.408 30.090 -12.734 1.00 18.77 283 VAL A C 1
ATOM 4277 O O . VAL A 1 283 ? -81.606 30.599 -13.844 1.00 19.95 283 VAL A O 1
ATOM 4290 N N . GLY A 1 284 ? -81.912 30.587 -11.615 1.00 20.40 284 GLY A N 1
ATOM 4291 C CA . GLY A 1 284 ? -82.788 31.740 -11.632 1.00 23.99 284 GLY A CA 1
ATOM 4292 C C . GLY A 1 284 ? -84.153 31.469 -12.214 1.00 25.17 284 GLY A C 1
ATOM 4293 O O . GLY A 1 284 ? -84.945 32.414 -12.371 1.00 21.28 284 GLY A O 1
ATOM 4297 N N . GLU A 1 285 ? -84.448 30.205 -12.531 1.00 21.39 285 GLU A N 1
ATOM 4298 C CA . GLU A 1 285 ? -85.688 29.822 -13.205 1.00 24.55 285 GLU A CA 1
ATOM 4299 C C . GLU A 1 285 ? -85.966 30.725 -14.404 1.00 24.25 285 GLU A C 1
ATOM 4300 O O . GLU A 1 285 ? -87.105 31.095 -14.685 1.00 31.30 285 GLU A O 1
ATOM 4312 N N . VAL A 1 286 ? -84.908 31.073 -15.125 1.00 20.93 286 VAL A N 1
ATOM 4313 C CA . VAL A 1 286 ? -84.978 31.803 -16.383 1.00 21.77 286 VAL A CA 1
ATOM 4314 C C . VAL A 1 286 ? -84.014 31.148 -17.361 1.00 22.50 286 VAL A C 1
ATOM 4315 O O . VAL A 1 286 ? -83.046 30.499 -16.967 1.00 21.53 286 VAL A O 1
ATOM 4328 N N . HIS A 1 287 ? -84.275 31.348 -18.645 1.00 21.53 287 HIS A N 1
ATOM 4329 C CA . HIS A 1 287 ? -83.449 30.818 -19.728 1.00 23.85 287 HIS A CA 1
ATOM 4330 C C . HIS A 1 287 ? -82.528 31.944 -20.184 1.00 28.91 287 HIS A C 1
ATOM 4331 O O . HIS A 1 287 ? -82.912 32.792 -20.992 1.00 24.50 287 HIS A O 1
ATOM 4345 N N . ASN A 1 288 ? -81.297 31.948 -19.665 1.00 21.39 288 ASN A N 1
ATOM 4346 C CA . ASN A 1 288 ? -80.371 33.045 -19.914 1.00 23.41 288 ASN A CA 1
ATOM 4347 C C . ASN A 1 288 ? -78.941 32.549 -19.709 1.00 21.67 288 ASN A C 1
ATOM 4348 O O . ASN A 1 288 ? -78.138 33.220 -19.049 1.00 23.14 288 ASN A O 1
ATOM 4359 N N . GLY A 1 289 ? -78.636 31.371 -20.267 1.00 22.16 289 GLY A N 1
ATOM 4360 C CA . GLY A 1 289 ? -77.467 30.622 -19.821 1.00 23.73 289 GLY A CA 1
ATOM 4361 C C . GLY A 1 289 ? -76.140 31.296 -20.115 1.00 29.12 289 GLY A C 1
ATOM 4362 O O . GLY A 1 289 ? -75.283 31.414 -19.235 1.00 26.84 289 GLY A O 1
ATOM 4366 N N . ILE A 1 290 ? -75.915 31.692 -21.362 1.00 28.33 290 ILE A N 1
ATOM 4367 C CA . ILE A 1 290 ? -74.590 32.191 -21.712 1.00 28.45 290 ILE A CA 1
ATOM 4368 C C . ILE A 1 290 ? -74.305 33.488 -20.963 1.00 30.43 290 ILE A C 1
ATOM 4369 O O . ILE A 1 290 ? -73.171 33.741 -20.534 1.00 29.70 290 ILE A O 1
ATOM 4385 N N . ALA A 1 291 ? -75.336 34.323 -20.772 1.00 26.06 291 ALA A N 1
ATOM 4386 C CA . ALA A 1 291 ? -75.158 35.537 -19.979 1.00 27.13 291 ALA A CA 1
ATOM 4387 C C . ALA A 1 291 ? -74.808 35.201 -18.532 1.00 33.01 291 ALA A C 1
ATOM 4388 O O . ALA A 1 291 ? -73.900 35.803 -17.950 1.00 33.59 291 ALA A O 1
ATOM 4395 N N . GLN A 1 292 ? -75.513 34.235 -17.936 1.00 24.85 292 GLN A N 1
ATOM 4396 C CA . GLN A 1 292 ? -75.190 33.815 -16.577 1.00 24.12 292 GLN A CA 1
ATOM 4397 C C . GLN A 1 292 ? -73.804 33.178 -16.510 1.00 23.10 292 GLN A C 1
ATOM 4398 O O . GLN A 1 292 ? -73.041 33.431 -15.572 1.00 27.06 292 GLN A O 1
ATOM 4412 N N . MET A 1 293 ? -73.467 32.327 -17.489 1.00 24.18 293 MET A N 1
ATOM 4413 C CA . MET A 1 293 ? -72.198 31.597 -17.425 1.00 28.00 293 MET A CA 1
ATOM 4414 C C . MET A 1 293 ? -70.999 32.527 -17.594 1.00 31.83 293 MET A C 1
ATOM 4415 O O . MET A 1 293 ? -69.897 32.218 -17.114 1.00 27.35 293 MET A O 1
ATOM 4429 N N . PHE A 1 294 ? -71.176 33.666 -18.262 1.00 29.20 294 PHE A N 1
ATOM 4430 C CA . PHE A 1 294 ? -70.041 34.565 -18.445 1.00 32.45 294 PHE A CA 1
ATOM 4431 C C . PHE A 1 294 ? -69.635 35.260 -17.149 1.00 32.18 294 PHE A C 1
ATOM 4432 O O . PHE A 1 294 ? -68.497 35.729 -17.051 1.00 27.00 294 PHE A O 1
ATOM 4449 N N . ASP A 1 295 ? -70.515 35.319 -16.145 1.00 30.15 295 ASP A N 1
ATOM 4450 C CA . ASP A 1 295 ? -70.057 35.726 -14.817 1.00 20.72 295 ASP A CA 1
ATOM 4451 C C . ASP A 1 295 ? -68.919 34.806 -14.343 1.00 21.33 295 ASP A C 1
ATOM 4452 O O . ASP A 1 295 ? -67.963 35.244 -13.686 1.00 22.43 295 ASP A O 1
ATOM 4461 N N . VAL A 1 296 ? -69.031 33.521 -14.648 1.00 23.03 296 VAL A N 1
ATOM 4462 C CA . VAL A 1 296 ? -67.993 32.559 -14.282 1.00 23.23 296 VAL A CA 1
ATOM 4463 C C . VAL A 1 296 ? -66.795 32.685 -15.216 1.00 22.63 296 VAL A C 1
ATOM 4464 O O . VAL A 1 296 ? -65.637 32.618 -14.777 1.00 20.09 296 VAL A O 1
ATOM 4477 N N . ILE A 1 297 ? -67.052 32.868 -16.516 1.00 21.48 297 ILE A N 1
ATOM 4478 C CA . ILE A 1 297 ? -65.961 32.916 -17.492 1.00 24.26 297 ILE A CA 1
ATOM 4479 C C . ILE A 1 297 ? -65.080 34.130 -17.236 1.00 22.42 297 ILE A C 1
ATOM 4480 O O . ILE A 1 297 ? -63.855 34.066 -17.370 1.00 21.42 297 ILE A O 1
ATOM 4496 N N . GLU A 1 298 ? -65.682 35.253 -16.842 1.00 18.71 298 GLU A N 1
ATOM 4497 C CA . GLU A 1 298 ? -64.897 36.444 -16.559 1.00 15.40 298 GLU A CA 1
ATOM 4498 C C . GLU A 1 298 ? -63.947 36.221 -15.385 1.00 22.21 298 GLU A C 1
ATOM 4499 O O . GLU A 1 298 ? -62.770 36.591 -15.443 1.00 20.78 298 GLU A O 1
ATOM 4511 N N . GLN A 1 299 ? -64.415 35.578 -14.329 1.00 17.78 299 GLN A N 1
ATOM 4512 C CA . GLN A 1 299 ? -63.512 35.294 -13.214 1.00 18.83 299 GLN A CA 1
ATOM 4513 C C . GLN A 1 299 ? -62.442 34.283 -13.624 1.00 19.66 299 GLN A C 1
ATOM 4514 O O . GLN A 1 299 ? -61.270 34.419 -13.249 1.00 18.03 299 GLN A O 1
ATOM 4528 N N . ALA A 1 300 ? -62.815 33.289 -14.430 1.00 18.01 300 ALA A N 1
ATOM 4529 C CA . ALA A 1 300 ? -61.836 32.295 -14.859 1.00 15.67 300 ALA A CA 1
ATOM 4530 C C . ALA A 1 300 ? -60.768 32.911 -15.753 1.00 15.68 300 ALA A C 1
ATOM 4531 O O . ALA A 1 300 ? -59.604 32.509 -15.697 1.00 16.56 300 ALA A O 1
ATOM 4538 N N . ARG A 1 301 ? -61.127 33.891 -16.595 1.00 16.01 301 ARG A N 1
ATOM 4539 C CA . ARG A 1 301 ? -60.134 34.524 -17.456 1.00 16.32 301 ARG A CA 1
ATOM 4540 C C . ARG A 1 301 ? -59.168 35.374 -16.638 1.00 17.96 301 ARG A C 1
ATOM 4541 O O . ARG A 1 301 ? -57.954 35.382 -16.890 1.00 15.66 301 ARG A O 1
ATOM 4562 N N . MET A 1 302 ? -59.675 36.064 -15.618 1.00 15.14 302 MET A N 1
ATOM 4563 C CA . MET A 1 302 ? -58.794 36.748 -14.687 1.00 15.85 302 MET A CA 1
ATOM 4564 C C . MET A 1 302 ? -57.858 35.762 -13.996 1.00 14.06 302 MET A C 1
ATOM 4565 O O . MET A 1 302 ? -56.661 36.034 -13.816 1.00 15.36 302 MET A O 1
ATOM 4579 N N . MET A 1 303 ? -58.389 34.620 -13.576 1.00 13.50 303 MET A N 1
ATOM 4580 C CA . MET A 1 303 ? -57.557 33.634 -12.896 1.00 11.09 303 MET A CA 1
ATOM 4581 C C . MET A 1 303 ? -56.448 33.100 -13.801 1.00 13.02 303 MET A C 1
ATOM 4582 O O . MET A 1 303 ? -55.302 32.940 -13.358 1.00 12.99 303 MET A O 1
ATOM 4596 N N . VAL A 1 304 ? -56.772 32.794 -15.065 1.00 12.02 304 VAL A N 1
ATOM 4597 C CA . VAL A 1 304 ? -55.758 32.220 -15.955 1.00 12.50 304 VAL A CA 1
ATOM 4598 C C . VAL A 1 304 ? -54.638 33.213 -16.188 1.00 13.51 304 VAL A C 1
ATOM 4599 O O . VAL A 1 304 ? -53.458 32.846 -16.185 1.00 13.44 304 VAL A O 1
ATOM 4612 N N . GLY A 1 305 ? -54.979 34.485 -16.412 1.00 13.70 305 GLY A N 1
ATOM 4613 C CA . GLY A 1 305 ? -53.949 35.489 -16.595 1.00 15.51 305 GLY A CA 1
ATOM 4614 C C . GLY A 1 305 ? -53.099 35.676 -15.358 1.00 13.54 305 GLY A C 1
ATOM 4615 O O . GLY A 1 305 ? -51.874 35.773 -15.441 1.00 13.17 305 GLY A O 1
ATOM 4619 N N . THR A 1 306 ? -53.734 35.728 -14.188 1.00 11.14 306 THR A N 1
ATOM 4620 C CA . THR A 1 306 ? -52.976 35.871 -12.960 1.00 9.31 306 THR A CA 1
ATOM 4621 C C . THR A 1 306 ? -52.081 34.665 -12.730 1.00 11.55 306 THR A C 1
ATOM 4622 O O . THR A 1 306 ? -50.966 34.804 -12.210 1.00 12.83 306 THR A O 1
ATOM 4633 N N . LYS A 1 307 ? -52.556 33.476 -13.106 1.00 10.67 307 LYS A N 1
ATOM 4634 C CA . LYS A 1 307 ? -51.763 32.253 -12.985 1.00 11.16 307 LYS A CA 1
ATOM 4635 C C . LYS A 1 307 ? -50.502 32.361 -13.828 1.00 9.68 307 LYS A C 1
ATOM 4636 O O . LYS A 1 307 ? -49.400 32.010 -13.388 1.00 10.50 307 LYS A O 1
ATOM 4655 N N . ALA A 1 308 ? -50.666 32.773 -15.078 1.00 11.62 308 ALA A N 1
ATOM 4656 C CA . ALA A 1 308 ? -49.526 32.872 -15.976 1.00 12.18 308 ALA A CA 1
ATOM 4657 C C . ALA A 1 308 ? -48.490 33.834 -15.405 1.00 10.08 308 ALA A C 1
ATOM 4658 O O . ALA A 1 308 ? -47.292 33.542 -15.399 1.00 11.35 308 ALA A O 1
ATOM 4665 N N . ILE A 1 309 ? -48.936 34.995 -14.922 1.00 11.65 309 ILE A N 1
ATOM 4666 C CA . ILE A 1 309 ? -48.036 35.992 -14.367 1.00 13.50 309 ILE A CA 1
ATOM 4667 C C . ILE A 1 309 ? -47.367 35.476 -13.102 1.00 9.56 309 ILE A C 1
ATOM 4668 O O . ILE A 1 309 ? -46.145 35.616 -12.919 1.00 12.83 309 ILE A O 1
ATOM 4684 N N . ALA A 1 310 ? -48.137 34.809 -12.240 1.00 9.82 310 ALA A N 1
ATOM 4685 C CA . ALA A 1 310 ? -47.580 34.252 -11.020 1.00 10.77 310 ALA A CA 1
ATOM 4686 C C . ALA A 1 310 ? -46.471 33.270 -11.332 1.00 10.05 310 ALA A C 1
ATOM 4687 O O . ALA A 1 310 ? -45.428 33.234 -10.654 1.00 10.06 310 ALA A O 1
ATOM 4694 N N . THR A 1 311 ? -46.681 32.448 -12.353 1.00 10.32 311 THR A N 1
ATOM 4695 C CA . THR A 1 311 ? -45.706 31.416 -12.707 1.00 10.86 311 THR A CA 1
ATOM 4696 C C . THR A 1 311 ? -44.456 32.022 -13.339 1.00 9.06 311 THR A C 1
ATOM 4697 O O . THR A 1 311 ? -43.331 31.627 -13.008 1.00 9.09 311 THR A O 1
ATOM 4708 N N . LEU A 1 312 ? -44.614 33.007 -14.229 1.00 8.74 312 LEU A N 1
ATOM 4709 C CA . LEU A 1 312 ? -43.430 33.695 -14.751 1.00 9.77 312 LEU A CA 1
ATOM 4710 C C . LEU A 1 312 ? -42.621 34.342 -13.625 1.00 9.11 312 LEU A C 1
ATOM 4711 O O . LEU A 1 312 ? -41.384 34.250 -13.595 1.00 9.01 312 LEU A O 1
ATOM 4727 N N . SER A 1 313 ? -43.308 34.930 -12.648 1.00 7.86 313 SER A N 1
ATOM 4728 C CA . SER A 1 313 ? -42.619 35.619 -11.566 1.00 8.98 313 SER A CA 1
ATOM 4729 C C . SER A 1 313 ? -41.757 34.657 -10.754 1.00 8.91 313 SER A C 1
ATOM 4730 O O . SER A 1 313 ? -40.571 34.921 -10.520 1.00 10.44 313 SER A O 1
ATOM 4738 N N . THR A 1 314 ? -42.320 33.511 -10.339 1.00 9.91 314 THR A N 1
ATOM 4739 C CA . THR A 1 314 ? -41.492 32.559 -9.598 1.00 8.71 314 THR A CA 1
ATOM 4740 C C . THR A 1 314 ? -40.438 31.920 -10.510 1.00 10.70 314 THR A C 1
ATOM 4741 O O . THR A 1 314 ? -39.311 31.663 -10.071 1.00 9.17 314 THR A O 1
ATOM 4752 N N . GLY A 1 315 ? -40.714 31.786 -11.805 1.00 9.24 315 GLY A N 1
ATOM 4753 C CA . GLY A 1 315 ? -39.679 31.308 -12.708 1.00 9.04 315 GLY A CA 1
ATOM 4754 C C . GLY A 1 315 ? -38.503 32.270 -12.781 1.00 9.76 315 GLY A C 1
ATOM 4755 O O . GLY A 1 315 ? -37.341 31.865 -12.670 1.00 10.26 315 GLY A O 1
ATOM 4759 N N . TYR A 1 316 ? -38.800 33.554 -12.937 1.00 10.77 316 TYR A N 1
ATOM 4760 C CA . TYR A 1 316 ? -37.768 34.594 -12.943 1.00 9.64 316 TYR A CA 1
ATOM 4761 C C . TYR A 1 316 ? -36.951 34.586 -11.652 1.00 9.42 316 TYR A C 1
ATOM 4762 O O . TYR A 1 316 ? -35.710 34.605 -11.677 1.00 9.81 316 TYR A O 1
ATOM 4780 N N . LEU A 1 317 ? -37.630 34.590 -10.507 1.00 9.58 317 LEU A N 1
ATOM 4781 C CA . LEU A 1 317 ? -36.899 34.682 -9.247 1.00 11.08 317 LEU A CA 1
ATOM 4782 C C . LEU A 1 317 ? -36.069 33.426 -9.005 1.00 11.85 317 LEU A C 1
ATOM 4783 O O . LEU A 1 317 ? -34.992 33.507 -8.404 1.00 11.85 317 LEU A O 1
ATOM 4799 N N . ASN A 1 318 ? -36.516 32.260 -9.495 1.00 9.62 318 ASN A N 1
ATOM 4800 C CA . ASN A 1 318 ? -35.659 31.081 -9.419 1.00 10.28 318 ASN A CA 1
ATOM 4801 C C . ASN A 1 318 ? -34.421 31.242 -10.299 1.00 9.49 318 ASN A C 1
ATOM 4802 O O . ASN A 1 318 ? -33.308 30.910 -9.877 1.00 9.95 318 ASN A O 1
ATOM 4813 N N . ALA A 1 319 ? -34.604 31.723 -11.533 1.00 9.94 319 ALA A N 1
ATOM 4814 C CA . ALA A 1 319 ? -33.483 31.918 -12.436 1.00 8.51 319 ALA A CA 1
ATOM 4815 C C . ALA A 1 319 ? -32.504 32.949 -11.885 1.00 10.52 319 ALA A C 1
ATOM 4816 O O . ALA A 1 319 ? -31.286 32.759 -11.949 1.00 10.67 319 ALA A O 1
ATOM 4823 N N . LEU A 1 320 ? -33.026 34.023 -11.310 1.00 10.44 320 LEU A N 1
ATOM 4824 C CA . LEU A 1 320 ? -32.175 35.056 -10.713 1.00 8.96 320 LEU A CA 1
ATOM 4825 C C . LEU A 1 320 ? -31.340 34.494 -9.570 1.00 11.84 320 LEU A C 1
ATOM 4826 O O . LEU A 1 320 ? -30.129 34.737 -9.499 1.00 11.61 320 LEU A O 1
ATOM 4842 N N . GLU A 1 321 ? -31.974 33.749 -8.658 1.00 11.62 321 GLU A N 1
ATOM 4843 C CA . GLU A 1 321 ? -31.236 33.163 -7.544 1.00 12.85 321 GLU A CA 1
ATOM 4844 C C . GLU A 1 321 ? -30.140 32.244 -8.051 1.00 12.97 321 GLU A C 1
ATOM 4845 O O . GLU A 1 321 ? -29.016 32.234 -7.511 1.00 12.26 321 GLU A O 1
ATOM 4857 N N . TYR A 1 322 ? -30.437 31.470 -9.099 1.00 12.30 322 TYR A N 1
ATOM 4858 C CA . TYR A 1 322 ? -29.447 30.562 -9.651 1.00 10.24 322 TYR A CA 1
ATOM 4859 C C . TYR A 1 322 ? -28.286 31.353 -10.243 1.00 11.95 322 TYR A C 1
ATOM 4860 O O . TYR A 1 322 ? -27.114 31.049 -9.998 1.00 12.75 322 TYR A O 1
ATOM 4878 N N . ALA A 1 323 ? -28.603 32.396 -11.009 1.00 9.81 323 ALA A N 1
ATOM 4879 C CA . ALA A 1 323 ? -27.572 33.162 -11.713 1.00 8.70 323 ALA A CA 1
ATOM 4880 C C . ALA A 1 323 ? -26.634 33.869 -10.750 1.00 10.37 323 ALA A C 1
ATOM 4881 O O . ALA A 1 323 ? -25.441 34.021 -11.045 1.00 12.55 323 ALA A O 1
ATOM 4888 N N . LYS A 1 324 ? -27.149 34.305 -9.602 1.00 11.65 324 LYS A N 1
ATOM 4889 C CA . LYS A 1 324 ? -26.308 34.978 -8.623 1.00 14.53 324 LYS A CA 1
ATOM 4890 C C . LYS A 1 324 ? -25.238 34.062 -8.057 1.00 14.66 324 LYS A C 1
ATOM 4891 O O . LYS A 1 324 ? -24.195 34.548 -7.593 1.00 15.40 324 LYS A O 1
ATOM 4910 N N . GLU A 1 325 ? -25.452 32.746 -8.085 1.00 11.72 325 GLU A N 1
ATOM 4911 C CA . GLU A 1 325 ? -24.491 31.824 -7.493 1.00 14.32 325 GLU A CA 1
ATOM 4912 C C . GLU A 1 325 ? -23.674 31.035 -8.504 1.00 18.31 325 GLU A C 1
ATOM 4913 O O . GLU A 1 325 ? -22.600 30.535 -8.148 1.00 17.98 325 GLU A O 1
ATOM 4925 N N . ARG A 1 326 ? -24.133 30.914 -9.744 1.00 12.99 326 ARG A N 1
ATOM 4926 C CA . ARG A 1 326 ? -23.439 30.085 -10.718 1.00 12.36 326 ARG A CA 1
ATOM 4927 C C . ARG A 1 326 ? -22.194 30.811 -11.214 1.00 14.31 326 ARG A C 1
ATOM 4928 O O . ARG A 1 326 ? -22.297 31.878 -11.824 1.00 13.87 326 ARG A O 1
ATOM 4949 N N . VAL A 1 327 ? -21.023 30.229 -10.956 1.00 13.29 327 VAL A N 1
ATOM 4950 C CA . VAL A 1 327 ? -19.749 30.735 -11.464 1.00 13.23 327 VAL A CA 1
ATOM 4951 C C . VAL A 1 327 ? -19.463 30.042 -12.788 1.00 14.11 327 VAL A C 1
ATOM 4952 O O . VAL A 1 327 ? -19.416 28.804 -12.851 1.00 14.40 327 VAL A O 1
ATOM 4965 N N . GLN A 1 328 ? -19.291 30.828 -13.854 1.00 10.45 328 GLN A N 1
ATOM 4966 C CA . GLN A 1 328 ? -18.961 30.260 -15.158 1.00 12.26 328 GLN A CA 1
ATOM 4967 C C . GLN A 1 328 ? -18.398 31.326 -16.070 1.00 15.34 328 GLN A C 1
ATOM 4968 O O . GLN A 1 328 ? -19.108 32.273 -16.422 1.00 15.10 328 GLN A O 1
ATOM 4982 N N . GLY A 1 329 ? -17.155 31.136 -16.497 1.00 14.25 329 GLY A N 1
ATOM 4983 C CA . GLY A 1 329 ? -16.526 32.025 -17.447 1.00 16.88 329 GLY A CA 1
ATOM 4984 C C . GLY A 1 329 ? -15.853 33.220 -16.790 1.00 16.94 329 GLY A C 1
ATOM 4985 O O . GLY A 1 329 ? -16.036 33.530 -15.609 1.00 15.67 329 GLY A O 1
ATOM 4989 N N . ALA A 1 330 ? -15.051 33.900 -17.591 1.00 18.77 330 ALA A N 1
ATOM 4990 C CA . ALA A 1 330 ? -14.454 35.160 -17.193 1.00 14.28 330 ALA A CA 1
ATOM 4991 C C . ALA A 1 330 ? -15.353 36.313 -17.624 1.00 16.42 330 ALA A C 1
ATOM 4992 O O . ALA A 1 330 ? -16.209 36.172 -18.507 1.00 16.98 330 ALA A O 1
ATOM 4999 N N . ASP A 1 331 ? -15.140 37.475 -17.003 1.00 15.62 331 ASP A N 1
ATOM 5000 C CA . ASP A 1 331 ? -15.838 38.670 -17.463 1.00 17.11 331 ASP A CA 1
ATOM 5001 C C . ASP A 1 331 ? -15.515 38.935 -18.933 1.00 14.76 331 ASP A C 1
ATOM 5002 O O . ASP A 1 331 ? -14.407 38.695 -19.410 1.00 17.72 331 ASP A O 1
ATOM 5011 N N . MET A 1 332 ? -16.508 39.451 -19.670 1.00 14.07 332 MET A N 1
ATOM 5012 C CA . MET A 1 332 ? -16.307 39.661 -21.097 1.00 13.58 332 MET A CA 1
ATOM 5013 C C . MET A 1 332 ? -15.164 40.632 -21.362 1.00 19.19 332 MET A C 1
ATOM 5014 O O . MET A 1 332 ? -14.507 40.535 -22.399 1.00 19.69 332 MET A O 1
ATOM 5028 N N . THR A 1 333 ? -14.895 41.551 -20.424 1.00 14.76 333 THR A N 1
ATOM 5029 C CA . THR A 1 333 ? -13.767 42.468 -20.592 1.00 15.79 333 THR A CA 1
ATOM 5030 C C . THR A 1 333 ? -12.430 41.751 -20.490 1.00 24.63 333 THR A C 1
ATOM 5031 O O . THR A 1 333 ? -11.393 42.372 -20.752 1.00 24.74 333 THR A O 1
ATOM 5042 N N . GLN A 1 334 ? -12.432 40.475 -20.099 1.00 21.20 334 GLN A N 1
ATOM 5043 C CA . GLN A 1 334 ? -11.220 39.680 -19.951 1.00 18.88 334 GLN A CA 1
ATOM 5044 C C . GLN A 1 334 ? -11.283 38.414 -20.800 1.00 26.77 334 GLN A C 1
ATOM 5045 O O . GLN A 1 334 ? -10.663 37.401 -20.471 1.00 31.74 334 GLN A O 1
ATOM 5059 N N . MET A 1 335 ? -12.041 38.456 -21.898 1.00 26.42 335 MET A N 1
ATOM 5060 C CA . MET A 1 335 ? -12.259 37.258 -22.701 1.00 33.20 335 MET A CA 1
ATOM 5061 C C . MET A 1 335 ? -10.944 36.651 -23.176 1.00 35.78 335 MET A C 1
ATOM 5062 O O . MET A 1 335 ? -10.773 35.427 -23.153 1.00 47.20 335 MET A O 1
ATOM 5076 N N . THR A 1 336 ? -10.007 37.489 -23.617 1.00 41.70 336 THR A N 1
ATOM 5077 C CA . THR A 1 336 ? -8.770 36.974 -24.189 1.00 43.54 336 THR A CA 1
ATOM 5078 C C . THR A 1 336 ? -7.915 36.273 -23.141 1.00 51.80 336 THR A C 1
ATOM 5079 O O . THR A 1 336 ? -7.205 35.312 -23.460 1.00 51.59 336 THR A O 1
ATOM 5090 N N . ASP A 1 337 ? -7.976 36.729 -21.894 1.00 46.65 337 ASP A N 1
ATOM 5091 C CA . ASP A 1 337 ? -7.112 36.223 -20.830 1.00 42.57 337 ASP A CA 1
ATOM 5092 C C . ASP A 1 337 ? -7.702 34.934 -20.275 1.00 43.47 337 ASP A C 1
ATOM 5093 O O . ASP A 1 337 ? -8.652 34.952 -19.487 1.00 45.87 337 ASP A O 1
ATOM 5102 N N . LYS A 1 338 ? -7.128 33.799 -20.674 1.00 45.31 338 LYS A N 1
ATOM 5103 C CA . LYS A 1 338 ? -7.587 32.515 -20.157 1.00 49.85 338 LYS A CA 1
ATOM 5104 C C . LYS A 1 338 ? -7.158 32.266 -18.714 1.00 52.29 338 LYS A C 1
ATOM 5105 O O . LYS A 1 338 ? -7.462 31.193 -18.176 1.00 47.73 338 LYS A O 1
ATOM 5124 N N . THR A 1 339 ? -6.459 33.214 -18.086 1.00 39.43 339 THR A N 1
ATOM 5125 C CA . THR A 1 339 ? -6.149 33.158 -16.664 1.00 36.37 339 THR A CA 1
ATOM 5126 C C . THR A 1 339 ? -7.005 34.112 -15.829 1.00 32.79 339 THR A C 1
ATOM 5127 O O . THR A 1 339 ? -6.800 34.213 -14.615 1.00 26.51 339 THR A O 1
ATOM 5138 N N . ALA A 1 340 ? -7.939 34.826 -16.445 1.00 28.81 340 ALA A N 1
ATOM 5139 C CA . ALA A 1 340 ? -8.742 35.798 -15.722 1.00 26.12 340 ALA A CA 1
ATOM 5140 C C . ALA A 1 340 ? -9.622 35.117 -14.672 1.00 21.36 340 ALA A C 1
ATOM 5141 O O . ALA A 1 340 ? -9.960 33.935 -14.787 1.00 22.28 340 ALA A O 1
ATOM 5148 N N . PRO A 1 341 ? -10.011 35.844 -13.638 1.00 19.74 341 PRO A N 1
ATOM 5149 C CA . PRO A 1 341 ? -10.888 35.240 -12.623 1.00 20.32 341 PRO A CA 1
ATOM 5150 C C . PRO A 1 341 ? -12.227 34.839 -13.236 1.00 18.81 341 PRO A C 1
ATOM 5151 O O . PRO A 1 341 ? -12.745 35.513 -14.118 1.00 17.52 341 PRO A O 1
ATOM 5162 N N . ARG A 1 342 ? -12.777 33.726 -12.768 1.00 19.57 342 ARG A N 1
ATOM 5163 C CA . ARG A 1 342 ? -14.133 33.341 -13.141 1.00 17.29 342 ARG A CA 1
ATOM 5164 C C . ARG A 1 342 ? -15.127 34.217 -12.390 1.00 18.49 342 ARG A C 1
ATOM 5165 O O . ARG A 1 342 ? -14.854 34.685 -11.276 1.00 20.21 342 ARG A O 1
ATOM 5186 N N . VAL A 1 343 ? -16.280 34.477 -13.024 1.00 15.24 343 VAL A N 1
ATOM 5187 C CA . VAL A 1 343 ? -17.308 35.328 -12.444 1.00 13.63 343 VAL A CA 1
ATOM 5188 C C . VAL A 1 343 ? -18.642 34.589 -12.384 1.00 12.31 343 VAL A C 1
ATOM 5189 O O . VAL A 1 343 ? -18.883 33.632 -13.130 1.00 13.52 343 VAL A O 1
ATOM 5202 N N . THR A 1 344 ? -19.521 35.062 -11.495 1.00 12.69 344 THR A N 1
ATOM 5203 C CA . THR A 1 344 ? -20.908 34.613 -11.502 1.00 13.50 344 THR A CA 1
ATOM 5204 C C . THR A 1 344 ? -21.575 35.110 -12.776 1.00 12.83 344 THR A C 1
ATOM 5205 O O . THR A 1 344 ? -21.203 36.147 -13.338 1.00 12.55 344 THR A O 1
ATOM 5216 N N . ILE A 1 345 ? -22.563 34.351 -13.257 1.00 12.79 345 ILE A N 1
ATOM 5217 C CA . ILE A 1 345 ? -23.048 34.610 -14.611 1.00 10.19 345 ILE A CA 1
ATOM 5218 C C . ILE A 1 345 ? -23.908 35.866 -14.720 1.00 11.52 345 ILE A C 1
ATOM 5219 O O . ILE A 1 345 ? -24.173 36.312 -15.843 1.00 11.12 345 ILE A O 1
ATOM 5235 N N . THR A 1 346 ? -24.344 36.448 -13.602 1.00 11.03 346 THR A N 1
ATOM 5236 C CA . THR A 1 346 ? -25.003 37.739 -13.680 1.00 9.84 346 THR A CA 1
ATOM 5237 C C . THR A 1 346 ? -24.070 38.796 -14.253 1.00 12.15 346 THR A C 1
ATOM 5238 O O . THR A 1 346 ? -24.537 39.861 -14.628 1.00 13.74 346 THR A O 1
ATOM 5249 N N . HIS A 1 347 ? -22.760 38.530 -14.306 1.00 10.58 347 HIS A N 1
ATOM 5250 C CA . HIS A 1 347 ? -21.843 39.481 -14.915 1.00 12.17 347 HIS A CA 1
ATOM 5251 C C . HIS A 1 347 ? -21.886 39.461 -16.439 1.00 11.99 347 HIS A C 1
ATOM 5252 O O . HIS A 1 347 ? -21.308 40.364 -17.083 1.00 13.04 347 HIS A O 1
ATOM 5266 N N . HIS A 1 348 ? -22.519 38.463 -17.041 1.00 10.29 348 HIS A N 1
ATOM 5267 C CA . HIS A 1 348 ? -22.474 38.314 -18.489 1.00 11.55 348 HIS A CA 1
ATOM 5268 C C . HIS A 1 348 ? -23.621 39.086 -19.147 1.00 14.43 348 HIS A C 1
ATOM 5269 O O . HIS A 1 348 ? -24.769 38.996 -18.689 1.00 12.68 348 HIS A O 1
ATOM 5283 N N . PRO A 1 349 ? -23.337 39.802 -20.246 1.00 11.37 349 PRO A N 1
ATOM 5284 C CA . PRO A 1 349 ? -24.392 40.629 -20.854 1.00 9.83 349 PRO A CA 1
ATOM 5285 C C . PRO A 1 349 ? -25.611 39.848 -21.284 1.00 8.32 349 PRO A C 1
ATOM 5286 O O . PRO A 1 349 ? -26.718 40.322 -21.049 1.00 10.63 349 PRO A O 1
ATOM 5297 N N . ASP A 1 350 ? -25.453 38.692 -21.921 1.00 11.71 350 ASP A N 1
ATOM 5298 C CA . ASP A 1 350 ? -26.658 38.008 -22.374 1.00 10.81 350 ASP A CA 1
ATOM 5299 C C . ASP A 1 350 ? -27.524 37.578 -21.196 1.00 10.40 350 ASP A C 1
ATOM 5300 O O . ASP A 1 350 ? -28.765 37.533 -21.318 1.00 10.19 350 ASP A O 1
ATOM 5309 N N . VAL A 1 351 ? -26.897 37.234 -20.061 1.00 11.54 351 VAL A N 1
ATOM 5310 C CA . VAL A 1 351 ? -27.656 36.853 -18.870 1.00 10.86 351 VAL A CA 1
ATOM 5311 C C . VAL A 1 351 ? -28.366 38.065 -18.271 1.00 9.29 351 VAL A C 1
ATOM 5312 O O . VAL A 1 351 ? -29.527 37.978 -17.832 1.00 10.40 351 VAL A O 1
ATOM 5325 N N . ARG A 1 352 ? -27.700 39.225 -18.229 1.00 10.32 352 ARG A N 1
ATOM 5326 C CA . ARG A 1 352 ? -28.393 40.409 -17.749 1.00 13.14 352 ARG A CA 1
ATOM 5327 C C . ARG A 1 352 ? -29.520 40.797 -18.690 1.00 9.99 352 ARG A C 1
ATOM 5328 O O . ARG A 1 352 ? -30.596 41.192 -18.233 1.00 10.24 352 ARG A O 1
ATOM 5349 N N . ARG A 1 353 ? -29.301 40.690 -20.002 1.00 10.45 353 ARG A N 1
ATOM 5350 C CA . ARG A 1 353 ? -30.394 40.902 -20.956 1.00 10.43 353 ARG A CA 1
ATOM 5351 C C . ARG A 1 353 ? -31.560 39.968 -20.655 1.00 11.08 353 ARG A C 1
ATOM 5352 O O . ARG A 1 353 ? -32.718 40.385 -20.603 1.00 10.92 353 ARG A O 1
ATOM 5373 N N . SER A 1 354 ? -31.269 38.683 -20.488 1.00 9.22 354 SER A N 1
ATOM 5374 C CA . SER A 1 354 ? -32.305 37.698 -20.216 1.00 9.53 354 SER A CA 1
ATOM 5375 C C . SER A 1 354 ? -33.041 38.004 -18.914 1.00 9.32 354 SER A C 1
ATOM 5376 O O . SER A 1 354 ? -34.275 37.987 -18.858 1.00 9.84 354 SER A O 1
ATOM 5384 N N . LEU A 1 355 ? -32.294 38.262 -17.853 1.00 8.93 355 LEU A N 1
ATOM 5385 C CA . LEU A 1 355 ? -32.910 38.532 -16.565 1.00 10.20 355 LEU A CA 1
ATOM 5386 C C . LEU A 1 355 ? -33.764 39.791 -16.612 1.00 10.39 355 LEU A C 1
ATOM 5387 O O . LEU A 1 355 ? -34.873 39.819 -16.062 1.00 10.99 355 LEU A O 1
ATOM 5403 N N . MET A 1 356 ? -33.263 40.850 -17.236 1.00 8.87 356 MET A N 1
ATOM 5404 C CA . MET A 1 356 ? -34.067 42.073 -17.311 1.00 10.74 356 MET A CA 1
ATOM 5405 C C . MET A 1 356 ? -35.312 41.876 -18.167 1.00 10.96 356 MET A C 1
ATOM 5406 O O . MET A 1 356 ? -36.347 42.484 -17.892 1.00 10.72 356 MET A O 1
ATOM 5420 N N . THR A 1 357 ? -35.242 41.048 -19.210 1.00 10.09 357 THR A N 1
ATOM 5421 C CA . THR A 1 357 ? -36.419 40.722 -20.001 1.00 10.52 357 THR A CA 1
ATOM 5422 C C . THR A 1 357 ? -37.467 40.009 -19.147 1.00 11.16 357 THR A C 1
ATOM 5423 O O . THR A 1 357 ? -38.665 40.366 -19.152 1.00 9.66 357 THR A O 1
ATOM 5434 N N . GLN A 1 358 ? -37.026 39.008 -18.375 1.00 8.85 358 GLN A N 1
ATOM 5435 C CA . GLN A 1 358 ? -37.919 38.304 -17.475 1.00 9.53 358 GLN A CA 1
ATOM 5436 C C . GLN A 1 358 ? -38.494 39.247 -16.423 1.00 9.87 358 GLN A C 1
ATOM 5437 O O . GLN A 1 358 ? -39.703 39.244 -16.165 1.00 11.48 358 GLN A O 1
ATOM 5451 N N . LYS A 1 359 ? -37.623 40.060 -15.805 1.00 10.93 359 LYS A N 1
ATOM 5452 C CA . LYS A 1 359 ? -38.067 40.997 -14.777 1.00 11.22 359 LYS A CA 1
ATOM 5453 C C . LYS A 1 359 ? -39.107 41.961 -15.314 1.00 9.91 359 LYS A C 1
ATOM 5454 O O . LYS A 1 359 ? -40.164 42.155 -14.690 1.00 11.18 359 LYS A O 1
ATOM 5473 N N . ALA A 1 360 ? -38.800 42.619 -16.440 1.00 10.77 360 ALA A N 1
ATOM 5474 C CA . ALA A 1 360 ? -39.693 43.655 -16.961 1.00 11.40 360 ALA A CA 1
ATOM 5475 C C . ALA A 1 360 ? -41.049 43.079 -17.351 1.00 10.64 360 ALA A C 1
ATOM 5476 O O . ALA A 1 360 ? -42.094 43.672 -17.060 1.00 11.15 360 ALA A O 1
ATOM 5483 N N . TYR A 1 361 ? -41.070 41.911 -17.995 1.00 11.12 361 TYR A N 1
ATOM 5484 C CA . TYR A 1 361 ? -42.361 41.323 -18.330 1.00 11.17 361 TYR A CA 1
ATOM 5485 C C . TYR A 1 361 ? -43.095 40.804 -17.100 1.00 9.93 361 TYR A C 1
ATOM 5486 O O . TYR A 1 361 ? -44.316 40.963 -17.003 1.00 11.26 361 TYR A O 1
ATOM 5504 N N . ALA A 1 362 ? -42.393 40.186 -16.148 1.00 11.01 362 ALA A N 1
ATOM 5505 C CA . ALA A 1 362 ? -43.069 39.729 -14.936 1.00 10.18 362 ALA A CA 1
ATOM 5506 C C . ALA A 1 362 ? -43.720 40.898 -14.203 1.00 10.73 362 ALA A C 1
ATOM 5507 O O . ALA A 1 362 ? -44.885 40.828 -13.796 1.00 11.18 362 ALA A O 1
ATOM 5514 N N . GLU A 1 363 ? -42.965 41.980 -14.007 1.00 10.83 363 GLU A N 1
ATOM 5515 C CA . GLU A 1 363 ? -43.482 43.121 -13.257 1.00 10.93 363 GLU A CA 1
ATOM 5516 C C . GLU A 1 363 ? -44.497 43.915 -14.061 1.00 12.46 363 GLU A C 1
ATOM 5517 O O . GLU A 1 363 ? -45.502 44.379 -13.505 1.00 10.92 363 GLU A O 1
ATOM 5529 N N . GLY A 1 364 ? -44.286 44.048 -15.373 1.00 13.66 364 GLY A N 1
ATOM 5530 C CA . GLY A 1 364 ? -45.291 44.677 -16.204 1.00 11.60 364 GLY A CA 1
ATOM 5531 C C . GLY A 1 364 ? -46.607 43.923 -16.164 1.00 13.23 364 GLY A C 1
ATOM 5532 O O . GLY A 1 364 ? -47.675 44.525 -16.053 1.00 13.04 364 GLY A O 1
ATOM 5536 N N . LEU A 1 365 ? -46.551 42.587 -16.261 1.00 10.06 365 LEU A N 1
ATOM 5537 C CA . LEU A 1 365 ? -47.775 41.802 -16.206 1.00 8.89 365 LEU A CA 1
ATOM 5538 C C . LEU A 1 365 ? -48.461 41.932 -14.844 1.00 10.57 365 LEU A C 1
ATOM 5539 O O . LEU A 1 365 ? -49.687 41.968 -14.777 1.00 11.34 365 LEU A O 1
ATOM 5555 N N . ARG A 1 366 ? -47.693 41.997 -13.760 1.00 9.96 366 ARG A N 1
ATOM 5556 C CA . ARG A 1 366 ? -48.292 42.169 -12.447 1.00 9.84 366 ARG A CA 1
ATOM 5557 C C . ARG A 1 366 ? -49.013 43.510 -12.377 1.00 10.65 366 ARG A C 1
ATOM 5558 O O . ARG A 1 366 ? -50.139 43.606 -11.874 1.00 11.57 366 ARG A O 1
ATOM 5579 N N . ALA A 1 367 ? -48.379 44.556 -12.899 1.00 12.90 367 ALA A N 1
ATOM 5580 C CA . ALA A 1 367 ? -49.028 45.865 -12.939 1.00 13.31 367 ALA A CA 1
ATOM 5581 C C . ALA A 1 367 ? -50.309 45.820 -13.760 1.00 12.27 367 ALA A C 1
ATOM 5582 O O . ALA A 1 367 ? -51.325 46.416 -13.380 1.00 13.73 367 ALA A O 1
ATOM 5589 N N . ILE A 1 368 ? -50.305 45.086 -14.873 1.00 10.23 368 ILE A N 1
ATOM 5590 C CA . ILE A 1 368 ? -51.482 45.042 -15.728 1.00 11.28 368 ILE A CA 1
ATOM 5591 C C . ILE A 1 368 ? -52.660 44.380 -15.010 1.00 11.38 368 ILE A C 1
ATOM 5592 O O . ILE A 1 368 ? -53.799 44.866 -15.077 1.00 12.31 368 ILE A O 1
ATOM 5608 N N . TYR A 1 369 ? -52.438 43.227 -14.352 1.00 13.23 369 TYR A N 1
ATOM 5609 C CA . TYR A 1 369 ? -53.598 42.578 -13.744 1.00 13.22 369 TYR A CA 1
ATOM 5610 C C . TYR A 1 369 ? -54.078 43.359 -12.522 1.00 12.05 369 TYR A C 1
ATOM 5611 O O . TYR A 1 369 ? -55.278 43.398 -12.257 1.00 13.95 369 TYR A O 1
ATOM 5629 N N . LEU A 1 370 ? -53.175 44.037 -11.801 1.00 12.15 370 LEU A N 1
ATOM 5630 C CA . LEU A 1 370 ? -53.626 44.851 -10.675 1.00 11.50 370 LEU A CA 1
ATOM 5631 C C . LEU A 1 370 ? -54.340 46.110 -11.168 1.00 12.99 370 LEU A C 1
ATOM 5632 O O . LEU A 1 370 ? -55.408 46.467 -10.645 1.00 13.83 370 LEU A O 1
ATOM 5648 N N . TYR A 1 371 ? -53.803 46.761 -12.202 1.00 13.63 371 TYR A N 1
ATOM 5649 C CA . TYR A 1 371 ? -54.514 47.877 -12.843 1.00 14.73 371 TYR A CA 1
ATOM 5650 C C . TYR A 1 371 ? -55.915 47.455 -13.282 1.00 15.11 371 TYR A C 1
ATOM 5651 O O . TYR A 1 371 ? -56.907 48.158 -13.024 1.00 14.24 371 TYR A O 1
ATOM 5669 N N . THR A 1 372 ? -56.021 46.278 -13.919 1.00 11.70 372 THR A N 1
ATOM 5670 C CA . THR A 1 372 ? -57.329 45.789 -14.363 1.00 11.39 372 THR A CA 1
ATOM 5671 C C . THR A 1 372 ? -58.269 45.624 -13.180 1.00 14.01 372 THR A C 1
ATOM 5672 O O . THR A 1 372 ? -59.458 45.963 -13.260 1.00 15.35 372 THR A O 1
ATOM 5683 N N . ALA A 1 373 ? -57.760 45.073 -12.081 1.00 12.60 373 ALA A N 1
ATOM 5684 C CA . ALA A 1 373 ? -58.578 44.825 -10.904 1.00 14.03 373 ALA A CA 1
ATOM 5685 C C . ALA A 1 373 ? -59.062 46.118 -10.261 1.00 14.03 373 ALA A C 1
ATOM 5686 O O . ALA A 1 373 ? -60.122 46.110 -9.625 1.00 15.28 373 ALA A O 1
ATOM 5693 N N . THR A 1 374 ? -58.330 47.220 -10.433 1.00 16.56 374 THR A N 1
ATOM 5694 C CA . THR A 1 374 ? -58.822 48.474 -9.874 1.00 13.58 374 THR A CA 1
ATOM 5695 C C . THR A 1 374 ? -60.104 48.963 -10.553 1.00 21.31 374 THR A C 1
ATOM 5696 O O . THR A 1 374 ? -60.739 49.881 -10.028 1.00 20.88 374 THR A O 1
ATOM 5707 N N . PHE A 1 375 ? -60.490 48.391 -11.704 1.00 14.29 375 PHE A N 1
ATOM 5708 C CA . PHE A 1 375 ? -61.743 48.752 -12.364 1.00 15.02 375 PHE A CA 1
ATOM 5709 C C . PHE A 1 375 ? -62.861 47.771 -12.051 1.00 15.93 375 PHE A C 1
ATOM 5710 O O . PHE A 1 375 ? -63.978 47.938 -12.553 1.00 17.38 375 PHE A O 1
ATOM 5727 N N . GLN A 1 376 ? -62.603 46.782 -11.197 1.00 15.62 376 GLN A N 1
ATOM 5728 C CA . GLN A 1 376 ? -63.565 45.737 -10.888 1.00 15.05 376 GLN A CA 1
ATOM 5729 C C . GLN A 1 376 ? -64.387 46.045 -9.648 1.00 17.13 376 GLN A C 1
ATOM 5730 O O . GLN A 1 376 ? -65.350 45.324 -9.371 1.00 22.28 376 GLN A O 1
ATOM 5744 N N . ASP A 1 377 ? -64.034 47.100 -8.920 1.00 16.99 377 ASP A N 1
ATOM 5745 C CA . ASP A 1 377 ? -64.857 47.661 -7.849 1.00 19.05 377 ASP A CA 1
ATOM 5746 C C . ASP A 1 377 ? -65.179 49.098 -8.227 1.00 20.03 377 ASP A C 1
ATOM 5747 O O . ASP A 1 377 ? -64.264 49.897 -8.438 1.00 19.83 377 ASP A O 1
ATOM 5756 N N . ALA A 1 378 ? -66.471 49.435 -8.302 1.00 19.18 378 ALA A N 1
ATOM 5757 C CA . ALA A 1 378 ? -66.841 50.808 -8.617 1.00 22.18 378 ALA A CA 1
ATOM 5758 C C . ALA A 1 378 ? -66.200 51.773 -7.635 1.00 21.62 378 ALA A C 1
ATOM 5759 O O . ALA A 1 378 ? -65.720 52.846 -8.025 1.00 22.59 378 ALA A O 1
ATOM 5766 N N . GLU A 1 379 ? -66.162 51.401 -6.355 1.00 19.73 379 GLU A N 1
ATOM 5767 C CA . GLU A 1 379 ? -65.622 52.300 -5.337 1.00 25.97 379 GLU A CA 1
ATOM 5768 C C . GLU A 1 379 ? -64.131 52.535 -5.534 1.00 27.00 379 GLU A C 1
ATOM 5769 O O . GLU A 1 379 ? -63.631 53.634 -5.276 1.00 23.79 379 GLU A O 1
ATOM 5781 N N . VAL A 1 380 ? -63.394 51.510 -5.976 1.00 21.20 380 VAL A N 1
ATOM 5782 C CA . VAL A 1 380 ? -61.968 51.685 -6.231 1.00 19.15 380 VAL A CA 1
ATOM 5783 C C . VAL A 1 380 ? -61.754 52.510 -7.485 1.00 19.16 380 VAL A C 1
ATOM 5784 O O . VAL A 1 380 ? -60.923 53.425 -7.511 1.00 22.14 380 VAL A O 1
ATOM 5797 N N . ALA A 1 381 ? -62.481 52.182 -8.555 1.00 19.49 381 ALA A N 1
ATOM 5798 C CA . ALA A 1 381 ? -62.344 52.930 -9.797 1.00 20.03 381 ALA A CA 1
ATOM 5799 C C . ALA A 1 381 ? -62.612 54.414 -9.563 1.00 19.32 381 ALA A C 1
ATOM 5800 O O . ALA A 1 381 ? -61.902 55.274 -10.085 1.00 20.41 381 ALA A O 1
ATOM 5807 N N . GLN A 1 382 ? -63.629 54.730 -8.756 1.00 21.18 382 GLN A N 1
ATOM 5808 C CA . GLN A 1 382 ? -63.910 56.127 -8.434 1.00 23.87 382 GLN A CA 1
ATOM 5809 C C . GLN A 1 382 ? -62.773 56.731 -7.619 1.00 20.96 382 GLN A C 1
ATOM 5810 O O . GLN A 1 382 ? -62.270 57.810 -7.940 1.00 25.46 382 GLN A O 1
ATOM 5824 N N . ALA A 1 383 ? -62.341 56.034 -6.564 1.00 25.11 383 ALA A N 1
ATOM 5825 C CA . ALA A 1 383 ? -61.327 56.573 -5.667 1.00 28.43 383 ALA A CA 1
ATOM 5826 C C . ALA A 1 383 ? -59.983 56.753 -6.360 1.00 32.82 383 ALA A C 1
ATOM 5827 O O . ALA A 1 383 ? -59.328 57.789 -6.196 1.00 27.10 383 ALA A O 1
ATOM 5834 N N . VAL A 1 384 ? -59.550 55.760 -7.138 1.00 26.37 384 VAL A N 1
ATOM 5835 C CA . VAL A 1 384 ? -58.191 55.789 -7.659 1.00 23.56 384 VAL A CA 1
ATOM 5836 C C . VAL A 1 384 ? -58.104 56.440 -9.034 1.00 23.37 384 VAL A C 1
ATOM 5837 O O . VAL A 1 384 ? -57.060 57.000 -9.378 1.00 27.39 384 VAL A O 1
ATOM 5850 N N . HIS A 1 385 ? -59.169 56.372 -9.841 1.00 24.36 385 HIS A N 1
ATOM 5851 C CA . HIS A 1 385 ? -59.132 56.874 -11.202 1.00 24.05 385 HIS A CA 1
ATOM 5852 C C . HIS A 1 385 ? -60.120 57.999 -11.468 1.00 24.70 385 HIS A C 1
ATOM 5853 O O . HIS A 1 385 ? -60.046 58.612 -12.538 1.00 24.95 385 HIS A O 1
ATOM 5867 N N . GLY A 1 386 ? -61.067 58.254 -10.569 1.00 22.94 386 GLY A N 1
ATOM 5868 C CA . GLY A 1 386 ? -62.120 59.211 -10.859 1.00 25.16 386 GLY A CA 1
ATOM 5869 C C . GLY A 1 386 ? -63.076 58.753 -11.933 1.00 27.96 386 GLY A C 1
ATOM 5870 O O . GLY A 1 386 ? -63.644 59.582 -12.651 1.00 26.57 386 GLY A O 1
ATOM 5874 N N . VAL A 1 387 ? -63.273 57.446 -12.061 1.00 24.55 387 VAL A N 1
ATOM 5875 C CA . VAL A 1 387 ? -64.035 56.854 -13.155 1.00 22.30 387 VAL A CA 1
ATOM 5876 C C . VAL A 1 387 ? -65.333 56.306 -12.598 1.00 23.07 387 VAL A C 1
ATOM 5877 O O . VAL A 1 387 ? -65.325 55.586 -11.592 1.00 23.66 387 VAL A O 1
ATOM 5890 N N . ASP A 1 388 ? -66.437 56.611 -13.283 1.00 24.93 388 ASP A N 1
ATOM 5891 C CA . ASP A 1 388 ? -67.767 56.163 -12.915 1.00 28.74 388 ASP A CA 1
ATOM 5892 C C . ASP A 1 388 ? -67.903 54.654 -13.106 1.00 29.64 388 ASP A C 1
ATOM 5893 O O . ASP A 1 388 ? -67.037 53.989 -13.669 1.00 26.60 388 ASP A O 1
ATOM 5902 N N . GLY A 1 389 ? -69.042 54.124 -12.667 1.00 24.80 389 GLY A N 1
ATOM 5903 C CA . GLY A 1 389 ? -69.227 52.681 -12.667 1.00 26.79 389 GLY A CA 1
ATOM 5904 C C . GLY A 1 389 ? -69.378 52.103 -14.059 1.00 26.63 389 GLY A C 1
ATOM 5905 O O . GLY A 1 389 ? -68.827 51.038 -14.355 1.00 23.21 389 GLY A O 1
ATOM 5909 N N . ASP A 1 390 ? -70.101 52.804 -14.938 1.00 22.10 390 ASP A N 1
ATOM 5910 C CA . ASP A 1 390 ? -70.311 52.294 -16.286 1.00 23.08 390 ASP A CA 1
ATOM 5911 C C . ASP A 1 390 ? -69.005 52.254 -17.077 1.00 23.79 390 ASP A C 1
ATOM 5912 O O . ASP A 1 390 ? -68.719 51.266 -17.765 1.00 23.26 390 ASP A O 1
ATOM 5921 N N . LEU A 1 391 ? -68.201 53.309 -16.994 1.00 22.87 391 LEU A N 1
ATOM 5922 C CA . LEU A 1 391 ? -66.926 53.296 -17.704 1.00 20.43 391 LEU A CA 1
ATOM 5923 C C . LEU A 1 391 ? -65.971 52.288 -17.079 1.00 24.33 391 LEU A C 1
ATOM 5924 O O . LEU A 1 391 ? -65.234 51.594 -17.795 1.00 18.09 391 LEU A O 1
ATOM 5940 N N . ALA A 1 392 ? -65.978 52.189 -15.745 1.00 18.59 392 ALA A N 1
ATOM 5941 C CA . ALA A 1 392 ? -65.130 51.204 -15.076 1.00 21.22 392 ALA A CA 1
ATOM 5942 C C . ALA A 1 392 ? -65.410 49.801 -15.601 1.00 19.06 392 ALA A C 1
ATOM 5943 O O . ALA A 1 392 ? -64.469 49.029 -15.867 1.00 15.06 392 ALA A O 1
ATOM 5950 N N . ALA A 1 393 ? -66.691 49.446 -15.745 1.00 17.98 393 ALA A N 1
ATOM 5951 C CA . ALA A 1 393 ? -67.030 48.114 -16.221 1.00 18.81 393 ALA A CA 1
ATOM 5952 C C . ALA A 1 393 ? -66.543 47.902 -17.650 1.00 18.22 393 ALA A C 1
ATOM 5953 O O . ALA A 1 393 ? -66.040 46.820 -17.983 1.00 18.07 393 ALA A O 1
ATOM 5960 N N . ARG A 1 394 ? -66.684 48.916 -18.511 1.00 19.68 394 ARG A N 1
ATOM 5961 C CA . ARG A 1 394 ? -66.225 48.775 -19.888 1.00 18.01 394 ARG A CA 1
ATOM 5962 C C . ARG A 1 394 ? -64.701 48.680 -19.965 1.00 17.02 394 ARG A C 1
ATOM 5963 O O . ARG A 1 394 ? -64.163 48.004 -20.854 1.00 16.76 394 ARG A O 1
ATOM 5984 N N . VAL A 1 395 ? -63.988 49.368 -19.076 1.00 13.66 395 VAL A N 1
ATOM 5985 C CA . VAL A 1 395 ? -62.529 49.290 -19.080 1.00 15.17 395 VAL A CA 1
ATOM 5986 C C . VAL A 1 395 ? -62.070 47.936 -18.559 1.00 16.31 395 VAL A C 1
ATOM 5987 O O . VAL A 1 395 ? -61.105 47.350 -19.074 1.00 16.28 395 VAL A O 1
ATOM 6000 N N . ASN A 1 396 ? -62.723 47.432 -17.504 1.00 15.80 396 ASN A N 1
ATOM 6001 C CA . ASN A 1 396 ? -62.415 46.077 -17.048 1.00 14.18 396 ASN A CA 1
ATOM 6002 C C . ASN A 1 396 ? -62.656 45.066 -18.159 1.00 17.46 396 ASN A C 1
ATOM 6003 O O . ASN A 1 396 ? -61.818 44.182 -18.388 1.00 15.22 396 ASN A O 1
ATOM 6014 N N . ASP A 1 397 ? -63.771 45.202 -18.887 1.00 16.61 397 ASP A N 1
ATOM 6015 C CA . ASP A 1 397 ? -64.070 44.281 -19.982 1.00 14.78 397 ASP A CA 1
ATOM 6016 C C . ASP A 1 397 ? -63.016 44.383 -21.075 1.00 15.07 397 ASP A C 1
ATOM 6017 O O . ASP A 1 397 ? -62.630 43.374 -21.670 1.00 15.55 397 ASP A O 1
ATOM 6026 N N . LEU A 1 398 ? -62.548 45.594 -21.364 1.00 13.90 398 LEU A N 1
ATOM 6027 C CA . LEU A 1 398 ? -61.481 45.774 -22.344 1.00 12.85 398 LEU A CA 1
ATOM 6028 C C . LEU A 1 398 ? -60.217 45.041 -21.930 1.00 15.31 398 LEU A C 1
ATOM 6029 O O . LEU A 1 398 ? -59.539 44.434 -22.769 1.00 14.02 398 LEU A O 1
ATOM 6045 N N . LEU A 1 399 ? -59.844 45.141 -20.645 1.00 13.59 399 LEU A N 1
ATOM 6046 C CA . LEU A 1 399 ? -58.543 44.676 -20.204 1.00 14.17 399 LEU A CA 1
ATOM 6047 C C . LEU A 1 399 ? -58.507 43.179 -19.940 1.00 11.63 399 LEU A C 1
ATOM 6048 O O . LEU A 1 399 ? -57.407 42.596 -19.952 1.00 13.99 399 LEU A O 1
ATOM 6064 N N . LEU A 1 400 ? -59.657 42.548 -19.677 1.00 13.17 400 LEU A N 1
ATOM 6065 C CA . LEU A 1 400 ? -59.653 41.120 -19.354 1.00 12.41 400 LEU A CA 1
ATOM 6066 C C . LEU A 1 400 ? -58.998 40.282 -20.444 1.00 12.18 400 LEU A C 1
ATOM 6067 O O . LEU A 1 400 ? -58.184 39.404 -20.114 1.00 11.93 400 LEU A O 1
ATOM 6083 N N . PRO A 1 401 ? -59.263 40.497 -21.735 1.00 11.86 401 PRO A N 1
ATOM 6084 C CA . PRO A 1 401 ? -58.548 39.701 -22.749 1.00 11.42 401 PRO A CA 1
ATOM 6085 C C . PRO A 1 401 ? -57.064 39.988 -22.812 1.00 12.19 401 PRO A C 1
ATOM 6086 O O . PRO A 1 401 ? -56.306 39.146 -23.325 1.00 12.59 401 PRO A O 1
ATOM 6097 N N . ILE A 1 402 ? -56.613 41.172 -22.388 1.00 10.87 402 ILE A N 1
ATOM 6098 C CA . ILE A 1 402 ? -55.180 41.423 -22.271 1.00 12.44 402 ILE A CA 1
ATOM 6099 C C . ILE A 1 402 ? -54.596 40.603 -21.128 1.00 11.99 402 ILE A C 1
ATOM 6100 O O . ILE A 1 402 ? -53.605 39.896 -21.309 1.00 11.54 402 ILE A O 1
ATOM 6116 N N . VAL A 1 403 ? -55.204 40.668 -19.932 1.00 12.03 403 VAL A N 1
ATOM 6117 C CA . VAL A 1 403 ? -54.746 39.849 -18.812 1.00 11.10 403 VAL A CA 1
ATOM 6118 C C . VAL A 1 403 ? -54.636 38.385 -19.222 1.00 11.63 403 VAL A C 1
ATOM 6119 O O . VAL A 1 403 ? -53.613 37.725 -18.981 1.00 10.92 403 VAL A O 1
ATOM 6132 N N . LYS A 1 404 ? -55.704 37.851 -19.826 1.00 10.88 404 LYS A N 1
ATOM 6133 C CA . LYS A 1 404 ? -55.743 36.433 -20.174 1.00 8.99 404 LYS A CA 1
ATOM 6134 C C . LYS A 1 404 ? -54.872 36.137 -21.387 1.00 11.66 404 LYS A C 1
ATOM 6135 O O . LYS A 1 404 ? -53.963 35.295 -21.329 1.00 11.76 404 LYS A O 1
ATOM 6154 N N . GLY A 1 405 ? -55.161 36.786 -22.516 1.00 10.86 405 GLY A N 1
ATOM 6155 C CA . GLY A 1 405 ? -54.473 36.449 -23.749 1.00 10.59 405 GLY A CA 1
ATOM 6156 C C . GLY A 1 405 ? -53.011 36.871 -23.770 1.00 10.82 405 GLY A C 1
ATOM 6157 O O . GLY A 1 405 ? -52.129 36.067 -24.054 1.00 11.96 405 GLY A O 1
ATOM 6161 N N . PHE A 1 406 ? -52.731 38.145 -23.475 1.00 11.04 406 PHE A N 1
ATOM 6162 C CA . PHE A 1 406 ? -51.358 38.631 -23.468 1.00 11.40 406 PHE A CA 1
ATOM 6163 C C . PHE A 1 406 ? -50.565 38.011 -22.325 1.00 11.66 406 PHE A C 1
ATOM 6164 O O . PHE A 1 406 ? -49.386 37.664 -22.491 1.00 12.91 406 PHE A O 1
ATOM 6181 N N . GLY A 1 407 ? -51.199 37.848 -21.162 1.00 9.19 407 GLY A N 1
ATOM 6182 C CA . GLY A 1 407 ? -50.535 37.221 -20.039 1.00 12.37 407 GLY A CA 1
ATOM 6183 C C . GLY A 1 407 ? -50.142 35.787 -20.325 1.00 11.50 407 GLY A C 1
ATOM 6184 O O . GLY A 1 407 ? -49.006 35.378 -20.073 1.00 10.71 407 GLY A O 1
ATOM 6188 N N . SER A 1 408 ? -51.085 35.003 -20.833 1.00 11.03 408 SER A N 1
ATOM 6189 C CA . SER A 1 408 ? -50.810 33.591 -21.083 1.00 11.92 408 SER A CA 1
ATOM 6190 C C . SER A 1 408 ? -49.700 33.419 -22.108 1.00 13.39 408 SER A C 1
ATOM 6191 O O . SER A 1 408 ? -48.779 32.606 -21.908 1.00 14.89 408 SER A O 1
ATOM 6199 N N . GLU A 1 409 ? -49.729 34.199 -23.188 1.00 10.31 409 GLU A N 1
ATOM 6200 C CA . GLU A 1 409 ? -48.705 34.048 -24.210 1.00 10.12 409 GLU A CA 1
ATOM 6201 C C . GLU A 1 409 ? -47.353 34.516 -23.709 1.00 11.27 409 GLU A C 1
ATOM 6202 O O . GLU A 1 409 ? -46.307 33.911 -24.016 1.00 10.93 409 GLU A O 1
ATOM 6214 N N . THR A 1 410 ? -47.343 35.637 -22.990 1.00 8.98 410 THR A N 1
ATOM 6215 C CA . THR A 1 410 ? -46.093 36.228 -22.548 1.00 11.35 410 THR A CA 1
ATOM 6216 C C . THR A 1 410 ? -45.399 35.342 -21.517 1.00 10.13 410 THR A C 1
ATOM 6217 O O . THR A 1 410 ? -44.185 35.115 -21.597 1.00 10.97 410 THR A O 1
ATOM 6228 N N . ALA A 1 411 ? -46.134 34.856 -20.520 1.00 11.74 411 ALA A N 1
ATOM 6229 C CA . ALA A 1 411 ? -45.492 34.088 -19.453 1.00 10.51 411 ALA A CA 1
ATOM 6230 C C . ALA A 1 411 ? -44.792 32.860 -20.016 1.00 10.25 411 ALA A C 1
ATOM 6231 O O . ALA A 1 411 ? -43.622 32.598 -19.713 1.00 11.09 411 ALA A O 1
ATOM 6238 N N . TYR A 1 412 ? -45.503 32.075 -20.836 1.00 9.96 412 TYR A N 1
ATOM 6239 C CA . TYR A 1 412 ? -44.894 30.873 -21.410 1.00 7.49 412 TYR A CA 1
ATOM 6240 C C . TYR A 1 412 ? -43.657 31.225 -22.225 1.00 9.11 412 TYR A C 1
ATOM 6241 O O . TYR A 1 412 ? -42.619 30.550 -22.130 1.00 10.59 412 TYR A O 1
ATOM 6259 N N . ALA A 1 413 ? -43.737 32.286 -23.018 1.00 8.91 413 ALA A N 1
ATOM 6260 C CA . ALA A 1 413 ? -42.616 32.663 -23.861 1.00 9.49 413 ALA A CA 1
ATOM 6261 C C . ALA A 1 413 ? -41.415 33.097 -23.030 1.00 12.54 413 ALA A C 1
ATOM 6262 O O . ALA A 1 413 ? -40.289 32.710 -23.324 1.00 11.25 413 ALA A O 1
ATOM 6269 N N . LYS A 1 414 ? -41.624 33.896 -21.987 1.00 9.84 414 LYS A N 1
ATOM 6270 C CA . LYS A 1 414 ? -40.475 34.395 -21.248 1.00 8.63 414 LYS A CA 1
ATOM 6271 C C . LYS A 1 414 ? -39.944 33.396 -20.226 1.00 7.91 414 LYS A C 1
ATOM 6272 O O . LYS A 1 414 ? -38.774 33.491 -19.828 1.00 10.10 414 LYS A O 1
ATOM 6291 N N . LEU A 1 415 ? -40.727 32.390 -19.846 1.00 8.35 415 LEU A N 1
ATOM 6292 C CA . LEU A 1 415 ? -40.147 31.290 -19.085 1.00 8.84 415 LEU A CA 1
ATOM 6293 C C . LEU A 1 415 ? -39.062 30.567 -19.871 1.00 8.07 415 LEU A C 1
ATOM 6294 O O . LEU A 1 415 ? -38.209 29.920 -19.270 1.00 10.55 415 LEU A O 1
ATOM 6310 N N . THR A 1 416 ? -39.068 30.668 -21.209 1.00 8.33 416 THR A N 1
ATOM 6311 C CA . THR A 1 416 ? -37.981 30.102 -21.997 1.00 7.54 416 THR A CA 1
ATOM 6312 C C . THR A 1 416 ? -36.652 30.725 -21.601 1.00 7.78 416 THR A C 1
ATOM 6313 O O . THR A 1 416 ? -35.629 30.027 -21.535 1.00 9.58 416 THR A O 1
ATOM 6324 N N . GLU A 1 417 ? -36.671 32.041 -21.325 1.00 8.98 417 GLU A N 1
ATOM 6325 C CA . GLU A 1 417 ? -35.492 32.751 -20.838 1.00 9.32 417 GLU A CA 1
ATOM 6326 C C . GLU A 1 417 ? -35.113 32.300 -19.441 1.00 7.87 417 GLU A C 1
ATOM 6327 O O . GLU A 1 417 ? -33.917 32.138 -19.147 1.00 10.03 417 GLU A O 1
ATOM 6339 N N . SER A 1 418 ? -36.107 32.094 -18.564 1.00 8.67 418 SER A N 1
ATOM 6340 C CA . SER A 1 418 ? -35.822 31.599 -17.217 1.00 9.33 418 SER A CA 1
ATOM 6341 C C . SER A 1 418 ? -35.079 30.259 -17.270 1.00 9.52 418 SER A C 1
ATOM 6342 O O . SER A 1 418 ? -34.057 30.068 -16.593 1.00 9.30 418 SER A O 1
ATOM 6350 N N . LEU A 1 419 ? -35.590 29.309 -18.055 1.00 10.94 419 LEU A N 1
ATOM 6351 C CA . LEU A 1 419 ? -34.915 28.011 -18.168 1.00 9.71 419 LEU A CA 1
ATOM 6352 C C . LEU A 1 419 ? -33.515 28.180 -18.749 1.00 9.05 419 LEU A C 1
ATOM 6353 O O . LEU A 1 419 ? -32.549 27.578 -18.247 1.00 10.05 419 LEU A O 1
ATOM 6369 N N . GLN A 1 420 ? -33.376 29.017 -19.790 1.00 8.67 420 GLN A N 1
ATOM 6370 C CA . GLN A 1 420 ? -32.098 29.198 -20.447 1.00 11.02 420 GLN A CA 1
ATOM 6371 C C . GLN A 1 420 ? -31.044 29.683 -19.466 1.00 12.22 420 GLN A C 1
ATOM 6372 O O . GLN A 1 420 ? -29.872 29.331 -19.604 1.00 11.60 420 GLN A O 1
ATOM 6386 N N . THR A 1 421 ? -31.448 30.503 -18.492 1.00 9.65 421 THR A N 1
ATOM 6387 C CA . THR A 1 421 ? -30.520 31.061 -17.514 1.00 8.94 421 THR A CA 1
ATOM 6388 C C . THR A 1 421 ? -29.848 29.969 -16.695 1.00 10.84 421 THR A C 1
ATOM 6389 O O . THR A 1 421 ? -28.722 30.162 -16.214 1.00 12.20 421 THR A O 1
ATOM 6400 N N . LEU A 1 422 ? -30.488 28.812 -16.556 1.00 10.01 422 LEU A N 1
ATOM 6401 C CA . LEU A 1 422 ? -29.920 27.714 -15.789 1.00 11.48 422 LEU A CA 1
ATOM 6402 C C . LEU A 1 422 ? -28.996 26.853 -16.622 1.00 11.36 422 LEU A C 1
ATOM 6403 O O . LEU A 1 422 ? -28.381 25.927 -16.077 1.00 12.61 422 LEU A O 1
ATOM 6419 N N . GLY A 1 423 ? -28.884 27.113 -17.923 1.00 13.31 423 GLY A N 1
ATOM 6420 C CA . GLY A 1 423 ? -28.081 26.243 -18.759 1.00 13.22 423 GLY A CA 1
ATOM 6421 C C . GLY A 1 423 ? -28.662 24.841 -18.844 1.00 15.14 423 GLY A C 1
ATOM 6422 O O . GLY A 1 423 ? -29.869 24.632 -18.780 1.00 11.38 423 GLY A O 1
ATOM 6426 N N . GLY A 1 424 ? -27.780 23.859 -18.966 1.00 14.12 424 GLY A N 1
ATOM 6427 C CA . GLY A 1 424 ? -28.245 22.479 -19.050 1.00 12.43 424 GLY A CA 1
ATOM 6428 C C . GLY A 1 424 ? -29.094 22.066 -17.864 1.00 13.58 424 GLY A C 1
ATOM 6429 O O . GLY A 1 424 ? -30.014 21.252 -18.005 1.00 11.82 424 GLY A O 1
ATOM 6433 N N . SER A 1 425 ? -28.799 22.613 -16.679 1.00 10.68 425 SER A N 1
ATOM 6434 C CA . SER A 1 425 ? -29.556 22.271 -15.483 1.00 10.82 425 SER A CA 1
ATOM 6435 C C . SER A 1 425 ? -31.023 22.684 -15.591 1.00 10.95 425 SER A C 1
ATOM 6436 O O . SER A 1 425 ? -31.882 22.096 -14.937 1.00 11.47 425 SER A O 1
ATOM 6444 N N . GLY A 1 426 ? -31.337 23.673 -16.425 1.00 10.36 426 GLY A N 1
ATOM 6445 C CA . GLY A 1 426 ? -32.729 24.066 -16.601 1.00 10.13 426 GLY A CA 1
ATOM 6446 C C . GLY A 1 426 ? -33.597 22.975 -17.197 1.00 8.02 426 GLY A C 1
ATOM 6447 O O . GLY A 1 426 ? -34.818 22.957 -16.954 1.00 10.04 426 GLY A O 1
ATOM 6451 N N . PHE A 1 427 ? -32.998 22.038 -17.921 1.00 8.87 427 PHE A N 1
ATOM 6452 C CA . PHE A 1 427 ? -33.712 20.908 -18.508 1.00 9.27 427 PHE A CA 1
ATOM 6453 C C . PHE A 1 427 ? -33.972 19.805 -17.504 1.00 10.00 427 PHE A C 1
ATOM 6454 O O . PHE A 1 427 ? -34.646 18.850 -17.849 1.00 10.72 427 PHE A O 1
ATOM 6471 N N . LEU A 1 428 ? -33.449 19.912 -16.281 1.00 9.83 428 LEU A N 1
ATOM 6472 C CA . LEU A 1 428 ? -33.625 18.883 -15.277 1.00 10.17 428 LEU A CA 1
ATOM 6473 C C . LEU A 1 428 ? -34.909 19.087 -14.491 1.00 10.08 428 LEU A C 1
ATOM 6474 O O . LEU A 1 428 ? -35.290 20.222 -14.154 1.00 10.85 428 LEU A O 1
ATOM 6490 N N . GLN A 1 429 ? -35.555 17.973 -14.152 1.00 11.67 429 GLN A N 1
ATOM 6491 C CA . GLN A 1 429 ? -36.677 18.078 -13.243 1.00 8.76 429 GLN A CA 1
ATOM 6492 C C . GLN A 1 429 ? -36.263 18.452 -11.822 1.00 9.62 429 GLN A C 1
ATOM 6493 O O . GLN A 1 429 ? -37.140 18.789 -11.007 1.00 11.24 429 GLN A O 1
ATOM 6507 N N . ASP A 1 430 ? -34.954 18.417 -11.531 1.00 11.73 430 ASP A N 1
ATOM 6508 C CA . ASP A 1 430 ? -34.461 18.845 -10.229 1.00 10.03 430 ASP A CA 1
ATOM 6509 C C . ASP A 1 430 ? -34.822 20.297 -9.951 1.00 11.76 430 ASP A C 1
ATOM 6510 O O . ASP A 1 430 ? -34.891 20.718 -8.790 1.00 12.36 430 ASP A O 1
ATOM 6519 N N . TYR A 1 431 ? -35.001 21.100 -11.005 1.00 10.40 431 TYR A N 1
ATOM 6520 C CA . TYR A 1 431 ? -35.349 22.499 -10.882 1.00 9.84 431 TYR A CA 1
ATOM 6521 C C . TYR A 1 431 ? -36.777 22.683 -11.373 1.00 11.46 431 TYR A C 1
ATOM 6522 O O . TYR A 1 431 ? -37.259 21.872 -12.170 1.00 10.95 431 TYR A O 1
ATOM 6540 N N . PRO A 1 432 ? -37.495 23.702 -10.886 1.00 10.69 432 PRO A N 1
ATOM 6541 C CA . PRO A 1 432 ? -38.941 23.754 -11.160 1.00 9.39 432 PRO A CA 1
ATOM 6542 C C . PRO A 1 432 ? -39.318 24.379 -12.491 1.00 10.14 432 PRO A C 1
ATOM 6543 O O . PRO A 1 432 ? -40.515 24.372 -12.838 1.00 10.83 432 PRO A O 1
ATOM 6554 N N . ILE A 1 433 ? -38.363 24.931 -13.246 1.00 11.02 433 ILE A N 1
ATOM 6555 C CA . ILE A 1 433 ? -38.734 25.757 -14.386 1.00 8.84 433 ILE A CA 1
ATOM 6556 C C . ILE A 1 433 ? -39.364 24.906 -15.482 1.00 8.10 433 ILE A C 1
ATOM 6557 O O . ILE A 1 433 ? -40.307 25.350 -16.152 1.00 10.02 433 ILE A O 1
ATOM 6573 N N . GLU A 1 434 ? -38.870 23.675 -15.688 1.00 8.01 434 GLU A N 1
ATOM 6574 C CA . GLU A 1 434 ? -39.483 22.855 -16.750 1.00 6.54 434 GLU A CA 1
ATOM 6575 C C . GLU A 1 434 ? -40.950 22.549 -16.437 1.00 10.17 434 GLU A C 1
ATOM 6576 O O . GLU A 1 434 ? -41.791 22.519 -17.350 1.00 10.04 434 GLU A O 1
ATOM 6588 N N . GLN A 1 435 ? -41.298 22.389 -15.154 1.00 8.56 435 GLN A N 1
ATOM 6589 C CA . GLN A 1 435 ? -42.695 22.173 -14.798 1.00 8.10 435 GLN A CA 1
ATOM 6590 C C . GLN A 1 435 ? -43.494 23.466 -14.945 1.00 8.26 435 GLN A C 1
ATOM 6591 O O . GLN A 1 435 ? -44.650 23.433 -15.357 1.00 9.84 435 GLN A O 1
ATOM 6605 N N . TYR A 1 436 ? -42.901 24.617 -14.585 1.00 8.17 436 TYR A N 1
ATOM 6606 C CA . TYR A 1 436 ? -43.556 25.894 -14.857 1.00 9.33 436 TYR A CA 1
ATOM 6607 C C . TYR A 1 436 ? -43.983 25.991 -16.334 1.00 8.52 436 TYR A C 1
ATOM 6608 O O . TYR A 1 436 ? -45.091 26.437 -16.662 1.00 10.42 436 TYR A O 1
ATOM 6626 N N . ILE A 1 437 ? -43.081 25.618 -17.233 1.00 7.83 437 ILE A N 1
ATOM 6627 C CA . ILE A 1 437 ? -43.354 25.693 -18.669 1.00 7.96 437 ILE A CA 1
ATOM 6628 C C . ILE A 1 437 ? -44.506 24.767 -19.035 1.00 8.64 437 ILE A C 1
ATOM 6629 O O . ILE A 1 437 ? -45.446 25.167 -19.717 1.00 10.06 437 ILE A O 1
ATOM 6645 N N . ARG A 1 438 ? -44.441 23.514 -18.589 1.00 9.07 438 ARG A N 1
ATOM 6646 C CA . ARG A 1 438 ? -45.501 22.564 -18.912 1.00 8.14 438 ARG A CA 1
ATOM 6647 C C . ARG A 1 438 ? -46.832 22.991 -18.311 1.00 9.85 438 ARG A C 1
ATOM 6648 O O . ARG A 1 438 ? -47.887 22.873 -18.970 1.00 10.05 438 ARG A O 1
ATOM 6669 N N . ASP A 1 439 ? -46.818 23.413 -17.034 1.00 8.69 439 ASP A N 1
ATOM 6670 C CA . ASP A 1 439 ? -48.061 23.855 -16.400 1.00 8.12 439 ASP A CA 1
ATOM 6671 C C . ASP A 1 439 ? -48.622 25.117 -17.056 1.00 8.70 439 ASP A C 1
ATOM 6672 O O . ASP A 1 439 ? -49.847 25.359 -16.994 1.00 10.72 439 ASP A O 1
ATOM 6681 N N . SER A 1 440 ? -47.757 25.984 -17.587 1.00 8.96 440 SER A N 1
ATOM 6682 C CA . SER A 1 440 ? -48.174 27.236 -18.189 1.00 8.38 440 SER A CA 1
ATOM 6683 C C . SER A 1 440 ? -48.714 27.105 -19.606 1.00 9.29 440 SER A C 1
ATOM 6684 O O . SER A 1 440 ? -49.468 27.996 -20.054 1.00 11.22 440 SER A O 1
ATOM 6692 N N . LYS A 1 441 ? -48.344 26.053 -20.343 1.00 9.91 441 LYS A N 1
ATOM 6693 C CA . LYS A 1 441 ? -48.751 25.975 -21.747 1.00 9.05 441 LYS A CA 1
ATOM 6694 C C . LYS A 1 441 ? -50.270 25.976 -21.861 1.00 8.16 441 LYS A C 1
ATOM 6695 O O . LYS A 1 441 ? -50.814 26.454 -22.856 1.00 12.37 441 LYS A O 1
ATOM 6714 N N . ILE A 1 442 ? -50.969 25.434 -20.867 1.00 9.29 442 ILE A N 1
ATOM 6715 C CA . ILE A 1 442 ? -52.426 25.387 -20.948 1.00 10.33 442 ILE A CA 1
ATOM 6716 C C . ILE A 1 442 ? -53.052 26.766 -20.940 1.00 11.01 442 ILE A C 1
ATOM 6717 O O . ILE A 1 442 ? -54.205 26.929 -21.405 1.00 11.23 442 ILE A O 1
ATOM 6733 N N . ASP A 1 443 ? -52.347 27.769 -20.441 1.00 10.10 443 ASP A N 1
ATOM 6734 C CA . ASP A 1 443 ? -52.982 29.071 -20.241 1.00 10.47 443 ASP A CA 1
ATOM 6735 C C . ASP A 1 443 ? -53.454 29.708 -21.549 1.00 11.64 443 ASP A C 1
ATOM 6736 O O . ASP A 1 443 ? -54.392 30.531 -21.529 1.00 12.20 443 ASP A O 1
ATOM 6745 N N . SER A 1 444 ? -52.804 29.401 -22.681 1.00 8.75 444 SER A N 1
ATOM 6746 C CA . SER A 1 444 ? -53.182 29.970 -23.964 1.00 10.48 444 SER A CA 1
ATOM 6747 C C . SER A 1 444 ? -54.363 29.238 -24.582 1.00 11.52 444 SER A C 1
ATOM 6748 O O . SER A 1 444 ? -54.810 29.614 -25.669 1.00 11.42 444 SER A O 1
ATOM 6756 N N . LEU A 1 445 ? -54.818 28.162 -23.956 1.00 10.50 445 LEU A N 1
ATOM 6757 C CA . LEU A 1 445 ? -55.808 27.272 -24.544 1.00 13.34 445 LEU A CA 1
ATOM 6758 C C . LEU A 1 445 ? -57.149 27.324 -23.830 1.00 18.73 445 LEU A C 1
ATOM 6759 O O . LEU A 1 445 ? -58.181 27.542 -24.482 1.00 20.41 445 LEU A O 1
ATOM 6775 N N . TYR A 1 446 ? -57.190 27.153 -22.512 1.00 16.61 446 TYR A N 1
ATOM 6776 C CA . TYR A 1 446 ? -58.517 27.010 -21.923 1.00 23.31 446 TYR A CA 1
ATOM 6777 C C . TYR A 1 446 ? -59.084 28.377 -21.536 1.00 17.99 446 TYR A C 1
ATOM 6778 O O . TYR A 1 446 ? -58.402 29.416 -21.536 1.00 15.38 446 TYR A O 1
ATOM 6796 N N . GLU A 1 447 ? -60.375 28.366 -21.243 1.00 15.08 447 GLU A N 1
ATOM 6797 C CA . GLU A 1 447 ? -61.128 29.612 -21.010 1.00 17.30 447 GLU A CA 1
ATOM 6798 C C . GLU A 1 447 ? -60.983 30.563 -22.198 1.00 18.65 447 GLU A C 1
ATOM 6799 O O . GLU A 1 447 ? -60.948 31.791 -22.035 1.00 18.24 447 GLU A O 1
ATOM 6811 N N . GLY A 1 448 ? -60.892 29.994 -23.402 1.00 15.41 448 GLY A N 1
ATOM 6812 C CA . GLY A 1 448 ? -60.826 30.754 -24.627 1.00 11.45 448 GLY A CA 1
ATOM 6813 C C . GLY A 1 448 ? -59.411 30.873 -25.147 1.00 12.67 448 GLY A C 1
ATOM 6814 O O . GLY A 1 448 ? -58.579 31.481 -24.474 1.00 14.24 448 GLY A O 1
ATOM 6818 N N . THR A 1 449 ? -59.149 30.321 -26.335 1.00 12.75 449 THR A N 1
ATOM 6819 C CA . THR A 1 449 ? -57.811 30.396 -26.909 1.00 10.24 449 THR A CA 1
ATOM 6820 C C . THR A 1 449 ? -57.412 31.852 -27.160 1.00 11.12 449 THR A C 1
ATOM 6821 O O . THR A 1 449 ? -58.248 32.758 -27.203 1.00 11.76 449 THR A O 1
ATOM 6832 N N . THR A 1 450 ? -56.116 32.065 -27.362 1.00 10.43 450 THR A N 1
ATOM 6833 C CA . THR A 1 450 ? -55.608 33.390 -27.682 1.00 10.03 450 THR A CA 1
ATOM 6834 C C . THR A 1 450 ? -56.371 34.019 -28.835 1.00 10.00 450 THR A C 1
ATOM 6835 O O . THR A 1 450 ? -56.733 35.209 -28.781 1.00 11.91 450 THR A O 1
ATOM 6846 N N . ALA A 1 451 ? -56.621 33.252 -29.890 1.00 10.70 451 ALA A N 1
ATOM 6847 C CA . ALA A 1 451 ? -57.342 33.817 -31.034 1.00 13.69 451 ALA A CA 1
ATOM 6848 C C . ALA A 1 451 ? -58.733 34.295 -30.630 1.00 13.02 451 ALA A C 1
ATOM 6849 O O . ALA A 1 451 ? -59.188 35.355 -31.084 1.00 13.55 451 ALA A O 1
ATOM 6856 N N . ILE A 1 452 ? -59.410 33.533 -29.769 1.00 11.40 452 ILE A N 1
ATOM 6857 C CA . ILE A 1 452 ? -60.725 33.917 -29.263 1.00 11.87 452 ILE A CA 1
ATOM 6858 C C . ILE A 1 452 ? -60.617 35.143 -28.372 1.00 10.99 452 ILE A C 1
ATOM 6859 O O . ILE A 1 452 ? -61.481 36.031 -28.427 1.00 12.27 452 ILE A O 1
ATOM 6875 N N . GLN A 1 453 ? -59.553 35.233 -27.555 1.00 10.42 453 GLN A N 1
ATOM 6876 C CA . GLN A 1 453 ? -59.340 36.432 -26.757 1.00 10.34 453 GLN A CA 1
ATOM 6877 C C . GLN A 1 453 ? -59.160 37.651 -27.653 1.00 12.98 453 GLN A C 1
ATOM 6878 O O . GLN A 1 453 ? -59.724 38.722 -27.383 1.00 12.17 453 GLN A O 1
ATOM 6892 N N . ALA A 1 454 ? -58.368 37.512 -28.718 1.00 12.20 454 ALA A N 1
ATOM 6893 C CA . ALA A 1 454 ? -58.080 38.646 -29.588 1.00 12.63 454 ALA A CA 1
ATOM 6894 C C . ALA A 1 454 ? -59.330 39.065 -30.347 1.00 13.11 454 ALA A C 1
ATOM 6895 O O . ALA A 1 454 ? -59.541 40.255 -30.605 1.00 14.44 454 ALA A O 1
ATOM 6902 N N . GLN A 1 455 ? -60.164 38.101 -30.730 1.00 12.14 455 GLN A N 1
ATOM 6903 C CA . GLN A 1 455 ? -61.389 38.447 -31.448 1.00 15.74 455 GLN A CA 1
ATOM 6904 C C . GLN A 1 455 ? -62.387 39.101 -30.504 1.00 15.02 455 GLN A C 1
ATOM 6905 O O . GLN A 1 455 ? -63.021 40.097 -30.874 1.00 14.34 455 GLN A O 1
ATOM 6919 N N . ASP A 1 456 ? -62.478 38.612 -29.256 1.00 13.86 456 ASP A N 1
ATOM 6920 C CA . ASP A 1 456 ? -63.284 39.276 -28.233 1.00 15.82 456 ASP A CA 1
ATOM 6921 C C . ASP A 1 456 ? -62.829 40.716 -28.022 1.00 15.72 456 ASP A C 1
ATOM 6922 O O . ASP A 1 456 ? -63.641 41.657 -28.034 1.00 13.70 456 ASP A O 1
ATOM 6931 N N . PHE A 1 457 ? -61.525 40.901 -27.803 1.00 13.52 457 PHE A N 1
ATOM 6932 C CA . PHE A 1 457 ? -60.953 42.234 -27.611 1.00 12.79 457 PHE A CA 1
ATOM 6933 C C . PHE A 1 457 ? -61.372 43.188 -28.711 1.00 14.24 457 PHE A C 1
ATOM 6934 O O . PHE A 1 457 ? -61.861 44.291 -28.440 1.00 14.16 457 PHE A O 1
ATOM 6951 N N . PHE A 1 458 ? -61.163 42.802 -29.964 1.00 14.62 458 PHE A N 1
ATOM 6952 C CA . PHE A 1 458 ? -61.401 43.755 -31.041 1.00 13.81 458 PHE A CA 1
ATOM 6953 C C . PHE A 1 458 ? -62.882 43.926 -31.360 1.00 15.04 458 PHE A C 1
ATOM 6954 O O . PHE A 1 458 ? -63.394 45.054 -31.359 1.00 16.04 458 PHE A O 1
ATOM 6971 N N . PHE A 1 459 ? -63.594 42.825 -31.595 1.00 14.96 459 PHE A N 1
ATOM 6972 C CA . PHE A 1 459 ? -64.980 42.933 -32.043 1.00 16.73 459 PHE A CA 1
ATOM 6973 C C . PHE A 1 459 ? -65.900 43.395 -30.931 1.00 20.22 459 PHE A C 1
ATOM 6974 O O . PHE A 1 459 ? -66.763 44.253 -31.151 1.00 19.05 459 PHE A O 1
ATOM 6991 N N . ARG A 1 460 ? -65.748 42.835 -29.736 1.00 14.30 460 ARG A N 1
ATOM 6992 C CA . ARG A 1 460 ? -66.690 43.127 -28.665 1.00 15.39 460 ARG A CA 1
ATOM 6993 C C . ARG A 1 460 ? -66.231 44.274 -27.770 1.00 14.48 460 ARG A C 1
ATOM 6994 O O . ARG A 1 460 ? -67.024 45.166 -27.445 1.00 16.77 460 ARG A O 1
ATOM 7015 N N . LYS A 1 461 ? -64.973 44.265 -27.346 1.00 13.96 461 LYS A N 1
ATOM 7016 C CA . LYS A 1 461 ? -64.517 45.232 -26.360 1.00 14.73 461 LYS A CA 1
ATOM 7017 C C . LYS A 1 461 ? -64.057 46.547 -26.966 1.00 13.61 461 LYS A C 1
ATOM 7018 O O . LYS A 1 461 ? -63.849 47.506 -26.216 1.00 16.35 461 LYS A O 1
ATOM 7037 N N . ILE A 1 462 ? -63.890 46.614 -28.287 1.00 12.93 462 ILE A N 1
ATOM 7038 C CA . ILE A 1 462 ? -63.532 47.851 -28.962 1.00 14.16 462 ILE A CA 1
ATOM 7039 C C . ILE A 1 462 ? -64.652 48.267 -29.914 1.00 19.30 462 ILE A C 1
ATOM 7040 O O . ILE A 1 462 ? -65.280 49.309 -29.703 1.00 18.24 462 ILE A O 1
ATOM 7056 N N . ILE A 1 463 ? -64.926 47.471 -30.954 1.00 16.51 463 ILE A N 1
ATOM 7057 C CA . ILE A 1 463 ? -65.872 47.917 -31.986 1.00 14.87 463 ILE A CA 1
ATOM 7058 C C . ILE A 1 463 ? -67.269 48.063 -31.390 1.00 17.91 463 ILE A C 1
ATOM 7059 O O . ILE A 1 463 ? -67.899 49.122 -31.482 1.00 18.20 463 ILE A O 1
ATOM 7075 N N . ARG A 1 464 ? -67.785 47.006 -30.761 1.00 15.37 464 ARG A N 1
ATOM 7076 C CA . ARG A 1 464 ? -69.128 47.089 -30.188 1.00 19.13 464 ARG A CA 1
ATOM 7077 C C . ARG A 1 464 ? -69.196 48.139 -29.091 1.00 24.85 464 ARG A C 1
ATOM 7078 O O . ARG A 1 464 ? -70.264 48.719 -28.849 1.00 22.38 464 ARG A O 1
ATOM 7099 N N . ASP A 1 465 ? -68.077 48.395 -28.417 1.00 19.68 465 ASP A N 1
ATOM 7100 C CA . ASP A 1 465 ? -67.991 49.419 -27.384 1.00 16.91 465 ASP A CA 1
ATOM 7101 C C . ASP A 1 465 ? -67.852 50.817 -27.955 1.00 16.17 465 ASP A C 1
ATOM 7102 O O . ASP A 1 465 ? -67.774 51.773 -27.176 1.00 20.78 465 ASP A O 1
ATOM 7111 N N . LYS A 1 466 ? -67.790 50.952 -29.286 1.00 17.98 466 LYS A N 1
ATOM 7112 C CA . LYS A 1 466 ? -67.506 52.215 -29.961 1.00 17.44 466 LYS A CA 1
ATOM 7113 C C . LYS A 1 466 ? -66.235 52.863 -29.432 1.00 20.88 466 LYS A C 1
ATOM 7114 O O . LYS A 1 466 ? -66.082 54.091 -29.447 1.00 17.82 466 LYS A O 1
ATOM 7133 N N . GLY A 1 467 ? -65.286 52.036 -28.982 1.00 18.54 467 GLY A N 1
ATOM 7134 C CA . GLY A 1 467 ? -63.986 52.543 -28.605 1.00 20.57 467 GLY A CA 1
ATOM 7135 C C . GLY A 1 467 ? -63.939 53.389 -27.358 1.00 20.98 467 GLY A C 1
ATOM 7136 O O . GLY A 1 467 ? -62.935 54.073 -27.132 1.00 16.80 467 GLY A O 1
ATOM 7140 N N . GLN A 1 468 ? -64.984 53.348 -26.523 1.00 19.50 468 GLN A N 1
ATOM 7141 C CA . GLN A 1 468 ? -65.014 54.233 -25.359 1.00 18.80 468 GLN A CA 1
ATOM 7142 C C . GLN A 1 468 ? -63.959 53.841 -24.323 1.00 18.77 468 GLN A C 1
ATOM 7143 O O . GLN A 1 468 ? -63.131 54.660 -23.900 1.00 16.81 468 GLN A O 1
ATOM 7157 N N . ALA A 1 469 ? -63.936 52.576 -23.899 1.00 14.18 469 ALA A N 1
ATOM 7158 C CA . ALA A 1 469 ? -62.915 52.116 -22.961 1.00 16.08 469 ALA A CA 1
ATOM 7159 C C . ALA A 1 469 ? -61.526 52.297 -23.548 1.00 13.94 469 ALA A C 1
ATOM 7160 O O . ALA A 1 469 ? -60.602 52.750 -22.857 1.00 16.29 469 ALA A O 1
ATOM 7167 N N . LEU A 1 470 ? -61.356 51.961 -24.832 1.00 15.78 470 LEU A N 1
ATOM 7168 C CA . LEU A 1 470 ? -60.057 52.109 -25.475 1.00 16.06 470 LEU A CA 1
ATOM 7169 C C . LEU A 1 470 ? -59.604 53.563 -25.460 1.00 16.12 470 LEU A C 1
ATOM 7170 O O . LEU A 1 470 ? -58.449 53.864 -25.149 1.00 16.45 470 LEU A O 1
ATOM 7186 N N . ALA A 1 471 ? -60.518 54.489 -25.742 1.00 13.80 471 ALA A N 1
ATOM 7187 C CA . ALA A 1 471 ? -60.131 55.894 -25.760 1.00 15.25 471 ALA A CA 1
ATOM 7188 C C . ALA A 1 471 ? -59.741 56.386 -24.372 1.00 15.49 471 ALA A C 1
ATOM 7189 O O . ALA A 1 471 ? -58.838 57.232 -24.245 1.00 15.42 471 ALA A O 1
ATOM 7196 N N . TYR A 1 472 ? -60.447 55.919 -23.326 1.00 15.35 472 TYR A N 1
ATOM 7197 C CA . TYR A 1 472 ? -60.085 56.296 -21.964 1.00 15.98 472 TYR A CA 1
ATOM 7198 C C . TYR A 1 472 ? -58.650 55.877 -21.635 1.00 16.86 472 TYR A C 1
ATOM 7199 O O . TYR A 1 472 ? -57.842 56.680 -21.155 1.00 16.97 472 TYR A O 1
ATOM 7217 N N . VAL A 1 473 ? -58.307 54.610 -21.891 1.00 15.18 473 VAL A N 1
ATOM 7218 C CA . VAL A 1 473 ? -56.971 54.147 -21.542 1.00 17.71 473 VAL A CA 1
ATOM 7219 C C . VAL A 1 473 ? -55.924 54.866 -22.381 1.00 16.75 473 VAL A C 1
ATOM 7220 O O . VAL A 1 473 ? -54.893 55.310 -21.867 1.00 17.40 473 VAL A O 1
ATOM 7233 N N . ALA A 1 474 ? -56.172 55.005 -23.680 1.00 16.43 474 ALA A N 1
ATOM 7234 C CA . ALA A 1 474 ? -55.244 55.740 -24.531 1.00 13.08 474 ALA A CA 1
ATOM 7235 C C . ALA A 1 474 ? -55.064 57.163 -24.017 1.00 17.00 474 ALA A C 1
ATOM 7236 O O . ALA A 1 474 ? -53.961 57.708 -24.053 1.00 16.62 474 ALA A O 1
ATOM 7243 N N . GLY A 1 475 ? -56.137 57.768 -23.500 1.00 17.34 475 GLY A N 1
ATOM 7244 C CA . GLY A 1 475 ? -56.024 59.119 -22.970 1.00 16.33 475 GLY A CA 1
ATOM 7245 C C . GLY A 1 475 ? -55.134 59.196 -21.746 1.00 18.40 475 GLY A C 1
ATOM 7246 O O . GLY A 1 475 ? -54.409 60.179 -21.556 1.00 20.37 475 GLY A O 1
ATOM 7250 N N . GLU A 1 476 ? -55.172 58.164 -20.899 1.00 17.64 476 GLU A N 1
ATOM 7251 C CA . GLU A 1 476 ? -54.306 58.142 -19.728 1.00 17.40 476 GLU A CA 1
ATOM 7252 C C . GLU A 1 476 ? -52.850 57.978 -20.134 1.00 16.88 476 GLU A C 1
ATOM 7253 O O . GLU A 1 476 ? -51.962 58.587 -19.532 1.00 17.62 476 GLU A O 1
ATOM 7265 N N . ILE A 1 477 ? -52.583 57.158 -21.156 1.00 16.06 477 ILE A N 1
ATOM 7266 C CA . ILE A 1 477 ? -51.223 57.019 -21.654 1.00 14.27 477 ILE A CA 1
ATOM 7267 C C . ILE A 1 477 ? -50.732 58.350 -22.202 1.00 16.62 477 ILE A C 1
ATOM 7268 O O . ILE A 1 477 ? -49.615 58.792 -21.905 1.00 17.20 477 ILE A O 1
ATOM 7284 N N . GLU A 1 478 ? -51.566 59.013 -23.009 1.00 19.24 478 GLU A N 1
ATOM 7285 C CA . GLU A 1 478 ? -51.184 60.310 -23.563 1.00 19.35 478 GLU A CA 1
ATOM 7286 C C . GLU A 1 478 ? -50.899 61.317 -22.455 1.00 19.85 478 GLU A C 1
ATOM 7287 O O . GLU A 1 478 ? -49.954 62.110 -22.555 1.00 22.89 478 GLU A O 1
ATOM 7299 N N . GLN A 1 479 ? -51.689 61.294 -21.386 1.00 22.13 479 GLN A N 1
ATOM 7300 C CA . GLN A 1 479 ? -51.470 62.252 -20.309 1.00 25.88 479 GLN A CA 1
ATOM 7301 C C . GLN A 1 479 ? -50.118 62.018 -19.647 1.00 23.33 479 GLN A C 1
ATOM 7302 O O . GLN A 1 479 ? -49.399 62.975 -19.327 1.00 25.37 479 GLN A O 1
ATOM 7316 N N . PHE A 1 480 ? -49.759 60.745 -19.426 1.00 18.91 480 PHE A N 1
ATOM 7317 C CA . PHE A 1 480 ? -48.445 60.443 -18.876 1.00 20.03 480 PHE A CA 1
ATOM 7318 C C . PHE A 1 480 ? -47.344 60.917 -19.812 1.00 20.05 480 PHE A C 1
ATOM 7319 O O . PHE A 1 480 ? -46.348 61.500 -19.366 1.00 21.87 480 PHE A O 1
ATOM 7336 N N . ILE A 1 481 ? -47.496 60.660 -21.117 1.00 21.55 481 ILE A N 1
ATOM 7337 C CA . ILE A 1 481 ? -46.506 61.093 -22.094 1.00 19.29 481 ILE A CA 1
ATOM 7338 C C . ILE A 1 481 ? -46.308 62.601 -22.013 1.00 26.38 481 ILE A C 1
ATOM 7339 O O . ILE A 1 481 ? -45.178 63.099 -22.067 1.00 25.68 481 ILE A O 1
ATOM 7355 N N . LYS A 1 482 ? -47.397 63.343 -21.878 1.00 25.46 482 LYS A N 1
ATOM 7356 C CA . LYS A 1 482 ? -47.316 64.791 -21.658 1.00 35.35 482 LYS A CA 1
ATOM 7357 C C . LYS A 1 482 ? -47.044 65.032 -20.160 1.00 24.55 482 LYS A C 1
ATOM 7358 O O . LYS A 1 482 ? -46.404 66.018 -19.801 1.00 51.81 482 LYS A O 1
ATOM 7377 N N . LEU A 1 490 ? -37.619 61.082 -17.316 1.00 21.88 490 LEU A N 1
ATOM 7378 C CA . LEU A 1 490 ? -38.121 59.957 -18.139 1.00 18.74 490 LEU A CA 1
ATOM 7379 C C . LEU A 1 490 ? -38.468 60.435 -19.550 1.00 20.05 490 LEU A C 1
ATOM 7380 O O . LEU A 1 490 ? -39.381 59.930 -20.187 1.00 18.88 490 LEU A O 1
ATOM 7396 N N . LYS A 1 491 ? -37.731 61.431 -20.048 1.00 19.90 491 LYS A N 1
ATOM 7397 C CA . LYS A 1 491 ? -38.055 61.989 -21.359 1.00 22.25 491 LYS A CA 1
ATOM 7398 C C . LYS A 1 491 ? -37.861 60.962 -22.473 1.00 18.57 491 LYS A C 1
ATOM 7399 O O . LYS A 1 491 ? -38.704 60.844 -23.371 1.00 18.96 491 LYS A O 1
ATOM 7418 N N . THR A 1 492 ? -36.762 60.209 -22.439 1.00 17.61 492 THR A N 1
ATOM 7419 C CA . THR A 1 492 ? -36.540 59.214 -23.484 1.00 17.66 492 THR A CA 1
ATOM 7420 C C . THR A 1 492 ? -37.637 58.155 -23.474 1.00 17.21 492 THR A C 1
ATOM 7421 O O . THR A 1 492 ? -38.171 57.794 -24.528 1.00 17.24 492 THR A O 1
ATOM 7432 N N . GLU A 1 493 ? -38.010 57.675 -22.292 1.00 14.49 493 GLU A N 1
ATOM 7433 C CA . GLU A 1 493 ? -39.058 56.664 -22.195 1.00 18.85 493 GLU A CA 1
ATOM 7434 C C . GLU A 1 493 ? -40.401 57.213 -22.673 1.00 16.36 493 GLU A C 1
ATOM 7435 O O . GLU A 1 493 ? -41.184 56.500 -23.310 1.00 17.09 493 GLU A O 1
ATOM 7447 N N . ARG A 1 494 ? -40.692 58.487 -22.373 1.00 14.99 494 ARG A N 1
ATOM 7448 C CA . ARG A 1 494 ? -41.942 59.075 -22.834 1.00 15.58 494 ARG A CA 1
ATOM 7449 C C . ARG A 1 494 ? -41.959 59.237 -24.346 1.00 15.79 494 ARG A C 1
ATOM 7450 O O . ARG A 1 494 ? -43.021 59.074 -24.971 1.00 17.27 494 ARG A O 1
ATOM 7471 N N . GLU A 1 495 ? -40.812 59.545 -24.959 1.00 15.60 495 GLU A N 1
ATOM 7472 C CA . GLU A 1 495 ? -40.765 59.604 -26.420 1.00 15.30 495 GLU A CA 1
ATOM 7473 C C . GLU A 1 495 ? -41.015 58.228 -27.024 1.00 15.73 495 GLU A C 1
ATOM 7474 O O . GLU A 1 495 ? -41.754 58.093 -28.003 1.00 15.58 495 GLU A O 1
ATOM 7486 N N . LEU A 1 496 ? -40.407 57.193 -26.439 1.00 16.47 496 LEU A N 1
ATOM 7487 C CA . LEU A 1 496 ? -40.618 55.834 -26.918 1.00 14.09 496 LEU A CA 1
ATOM 7488 C C . LEU A 1 496 ? -42.064 55.402 -26.727 1.00 14.17 496 LEU A C 1
ATOM 7489 O O . LEU A 1 496 ? -42.629 54.694 -27.575 1.00 15.07 496 LEU A O 1
ATOM 7505 N N . LEU A 1 497 ? -42.684 55.795 -25.610 1.00 14.61 497 LEU A N 1
ATOM 7506 C CA . LEU A 1 497 ? -44.093 55.484 -25.397 1.00 14.71 497 LEU A CA 1
ATOM 7507 C C . LEU A 1 497 ? -44.975 56.218 -26.392 1.00 15.14 497 LEU A C 1
ATOM 7508 O O . LEU A 1 497 ? -45.986 55.678 -26.844 1.00 13.61 497 LEU A O 1
ATOM 7524 N N . ALA A 1 498 ? -44.606 57.448 -26.753 1.00 15.28 498 ALA A N 1
ATOM 7525 C CA . ALA A 1 498 ? -45.370 58.184 -27.753 1.00 15.07 498 ALA A CA 1
ATOM 7526 C C . ALA A 1 498 ? -45.383 57.448 -29.078 1.00 13.77 498 ALA A C 1
ATOM 7527 O O . ALA A 1 498 ? -46.443 57.294 -29.715 1.00 15.06 498 ALA A O 1
ATOM 7534 N N . THR A 1 499 ? -44.215 56.971 -29.510 1.00 14.73 499 THR A N 1
ATOM 7535 C CA . THR A 1 499 ? -44.154 56.175 -30.736 1.00 14.94 499 THR A CA 1
ATOM 7536 C C . THR A 1 499 ? -45.027 54.933 -30.631 1.00 13.93 499 THR A C 1
ATOM 7537 O O . THR A 1 499 ? -45.798 54.625 -31.550 1.00 15.85 499 THR A O 1
ATOM 7548 N N . ALA A 1 500 ? -44.931 54.215 -29.505 1.00 12.92 500 ALA A N 1
ATOM 7549 C CA . ALA A 1 500 ? -45.695 52.982 -29.344 1.00 11.78 500 ALA A CA 1
ATOM 7550 C C . ALA A 1 500 ? -47.200 53.244 -29.330 1.00 15.51 500 ALA A C 1
ATOM 7551 O O . ALA A 1 500 ? -47.984 52.442 -29.856 1.00 13.38 500 ALA A O 1
ATOM 7558 N N . LEU A 1 501 ? -47.628 54.344 -28.697 1.00 13.61 501 LEU A N 1
ATOM 7559 C CA . LEU A 1 501 ? -49.034 54.682 -28.685 1.00 12.64 501 LEU A CA 1
ATOM 7560 C C . LEU A 1 501 ? -49.512 54.943 -30.102 1.00 12.66 501 LEU A C 1
ATOM 7561 O O . LEU A 1 501 ? -50.553 54.435 -30.515 1.00 15.33 501 LEU A O 1
ATOM 7577 N N . ALA A 1 502 ? -48.749 55.737 -30.866 1.00 14.50 502 ALA A N 1
ATOM 7578 C CA . ALA A 1 502 ? -49.117 56.013 -32.252 1.00 16.37 502 ALA A CA 1
ATOM 7579 C C . ALA A 1 502 ? -49.140 54.728 -33.071 1.00 14.97 502 ALA A C 1
ATOM 7580 O O . ALA A 1 502 ? -49.975 54.564 -33.966 1.00 15.94 502 ALA A O 1
ATOM 7587 N N . ASP A 1 503 ? -48.223 53.801 -32.778 1.00 12.43 503 ASP A N 1
ATOM 7588 C CA . ASP A 1 503 ? -48.206 52.528 -33.480 1.00 13.40 503 ASP A CA 1
ATOM 7589 C C . ASP A 1 503 ? -49.481 51.736 -33.223 1.00 12.86 503 ASP A C 1
ATOM 7590 O O . ASP A 1 503 ? -50.096 51.192 -34.156 1.00 14.60 503 ASP A O 1
ATOM 7599 N N . VAL A 1 504 ? -49.882 51.629 -31.956 1.00 12.31 504 VAL A N 1
ATOM 7600 C CA . VAL A 1 504 ? -51.092 50.886 -31.639 1.00 12.70 504 VAL A CA 1
ATOM 7601 C C . VAL A 1 504 ? -52.307 51.588 -32.222 1.00 14.67 504 VAL A C 1
ATOM 7602 O O . VAL A 1 504 ? -53.223 50.935 -32.707 1.00 13.66 504 VAL A O 1
ATOM 7615 N N . GLN A 1 505 ? -52.335 52.935 -32.184 1.00 14.04 505 GLN A N 1
ATOM 7616 C CA . GLN A 1 505 ? -53.429 53.659 -32.831 1.00 13.93 505 GLN A CA 1
ATOM 7617 C C . GLN A 1 505 ? -53.500 53.355 -34.328 1.00 12.33 505 GLN A C 1
ATOM 7618 O O . GLN A 1 505 ? -54.595 53.123 -34.871 1.00 14.38 505 GLN A O 1
ATOM 7632 N N . GLY A 1 506 ? -52.345 53.274 -34.992 1.00 14.68 506 GLY A N 1
ATOM 7633 C CA . GLY A 1 506 ? -52.328 52.927 -36.401 1.00 14.86 506 GLY A CA 1
ATOM 7634 C C . GLY A 1 506 ? -52.840 51.527 -36.659 1.00 14.29 506 GLY A C 1
ATOM 7635 O O . GLY A 1 506 ? -53.599 51.288 -37.600 1.00 14.53 506 GLY A O 1
ATOM 7639 N N . MET A 1 507 ? -52.456 50.581 -35.806 1.00 14.87 507 MET A N 1
ATOM 7640 C CA . MET A 1 507 ? -52.977 49.230 -35.936 1.00 11.48 507 MET A CA 1
ATOM 7641 C C . MET A 1 507 ? -54.487 49.218 -35.799 1.00 13.77 507 MET A C 1
ATOM 7642 O O . MET A 1 507 ? -55.182 48.569 -36.580 1.00 12.71 507 MET A O 1
ATOM 7656 N N . ALA A 1 508 ? -55.014 49.894 -34.763 1.00 14.57 508 ALA A N 1
ATOM 7657 C CA . ALA A 1 508 ? -56.452 49.923 -34.545 1.00 13.44 508 ALA A CA 1
ATOM 7658 C C . ALA A 1 508 ? -57.171 50.527 -35.743 1.00 13.72 508 ALA A C 1
ATOM 7659 O O . ALA A 1 508 ? -58.202 50.005 -36.177 1.00 12.83 508 ALA A O 1
ATOM 7666 N N . ALA A 1 509 ? -56.619 51.608 -36.307 1.00 14.94 509 ALA A N 1
ATOM 7667 C CA . ALA A 1 509 ? -57.230 52.232 -37.476 1.00 15.45 509 ALA A CA 1
ATOM 7668 C C . ALA A 1 509 ? -57.224 51.307 -38.684 1.00 14.67 509 ALA A C 1
ATOM 7669 O O . ALA A 1 509 ? -58.230 51.197 -39.395 1.00 16.78 509 ALA A O 1
ATOM 7676 N N . SER A 1 510 ? -56.100 50.626 -38.933 1.00 14.01 510 SER A N 1
ATOM 7677 C CA . SER A 1 510 ? -56.020 49.707 -40.068 1.00 12.41 510 SER A CA 1
ATOM 7678 C C . SER A 1 510 ? -57.029 48.577 -39.937 1.00 13.38 510 SER A C 1
ATOM 7679 O O . SER A 1 510 ? -57.772 48.276 -40.882 1.00 14.12 510 SER A O 1
ATOM 7687 N N . LEU A 1 511 ? -57.058 47.910 -38.770 1.00 12.09 511 LEU A N 1
ATOM 7688 C CA . LEU A 1 511 ? -57.988 46.806 -38.585 1.00 12.13 511 LEU A CA 1
ATOM 7689 C C . LEU A 1 511 ? -59.427 47.278 -38.669 1.00 13.25 511 LEU A C 1
ATOM 7690 O O . LEU A 1 511 ? -60.290 46.574 -39.200 1.00 14.23 511 LEU A O 1
ATOM 7706 N N . THR A 1 512 ? -59.713 48.471 -38.148 1.00 14.63 512 THR A N 1
ATOM 7707 C CA . THR A 1 512 ? -61.081 48.978 -38.232 1.00 14.81 512 THR A CA 1
ATOM 7708 C C . THR A 1 512 ? -61.473 49.208 -39.686 1.00 11.35 512 THR A C 1
ATOM 7709 O O . THR A 1 512 ? -62.611 48.920 -40.084 1.00 14.52 512 THR A O 1
ATOM 7720 N N . GLY A 1 513 ? -60.534 49.700 -40.488 1.00 12.89 513 GLY A N 1
ATOM 7721 C CA . GLY A 1 513 ? -60.786 49.846 -41.909 1.00 14.94 513 GLY A CA 1
ATOM 7722 C C . GLY A 1 513 ? -61.080 48.525 -42.578 1.00 18.45 513 GLY A C 1
ATOM 7723 O O . GLY A 1 513 ? -62.004 48.420 -43.387 1.00 15.67 513 GLY A O 1
ATOM 7727 N N . TYR A 1 514 ? -60.291 47.493 -42.266 1.00 12.94 514 TYR A N 1
ATOM 7728 C CA . TYR A 1 514 ? -60.561 46.201 -42.881 1.00 11.69 514 TYR A CA 1
ATOM 7729 C C . TYR A 1 514 ? -61.948 45.694 -42.518 1.00 12.80 514 TYR A C 1
ATOM 7730 O O . TYR A 1 514 ? -62.637 45.086 -43.345 1.00 15.22 514 TYR A O 1
ATOM 7748 N N . LEU A 1 515 ? -62.366 45.892 -41.271 1.00 13.57 515 LEU A N 1
ATOM 7749 C CA . LEU A 1 515 ? -63.672 45.408 -40.839 1.00 11.53 515 LEU A CA 1
ATOM 7750 C C . LEU A 1 515 ? -64.789 46.175 -41.549 1.00 12.96 515 LEU A C 1
ATOM 7751 O O . LEU A 1 515 ? -65.741 45.582 -42.079 1.00 15.08 515 LEU A O 1
ATOM 7767 N N . MET A 1 516 ? -64.665 47.490 -41.591 1.00 14.08 516 MET A N 1
ATOM 7768 C CA . MET A 1 516 ? -65.733 48.303 -42.171 1.00 12.87 516 MET A CA 1
ATOM 7769 C C . MET A 1 516 ? -65.842 48.075 -43.667 1.00 15.89 516 MET A C 1
ATOM 7770 O O . MET A 1 516 ? -66.949 48.072 -44.217 1.00 17.94 516 MET A O 1
ATOM 7784 N N . ALA A 1 517 ? -64.718 47.854 -44.347 1.00 12.20 517 ALA A N 1
ATOM 7785 C CA . ALA A 1 517 ? -64.712 47.588 -45.773 1.00 14.78 517 ALA A CA 1
ATOM 7786 C C . ALA A 1 517 ? -65.342 46.242 -46.101 1.00 17.21 517 ALA A C 1
ATOM 7787 O O . ALA A 1 517 ? -65.669 46.004 -47.260 1.00 17.32 517 ALA A O 1
ATOM 7794 N N . ALA A 1 518 ? -65.549 45.375 -45.106 1.00 14.82 518 ALA A N 1
ATOM 7795 C CA . ALA A 1 518 ? -66.168 44.081 -45.364 1.00 17.31 518 ALA A CA 1
ATOM 7796 C C . ALA A 1 518 ? -67.600 44.218 -45.876 1.00 23.84 518 ALA A C 1
ATOM 7797 O O . ALA A 1 518 ? -68.115 43.283 -46.490 1.00 23.69 518 ALA A O 1
ATOM 7804 N N . GLN A 1 519 ? -68.252 45.356 -45.638 1.00 24.68 519 GLN A N 1
ATOM 7805 C CA . GLN A 1 519 ? -69.617 45.516 -46.135 1.00 29.54 519 GLN A CA 1
ATOM 7806 C C . GLN A 1 519 ? -69.655 45.512 -47.660 1.00 26.00 519 GLN A C 1
ATOM 7807 O O . GLN A 1 519 ? -70.620 45.017 -48.254 1.00 38.76 519 GLN A O 1
ATOM 7821 N N . GLU A 1 520 ? -68.628 46.055 -48.309 1.00 29.78 520 GLU A N 1
ATOM 7822 C CA . GLU A 1 520 ? -68.547 46.049 -49.760 1.00 30.98 520 GLU A CA 1
ATOM 7823 C C . GLU A 1 520 ? -67.753 44.868 -50.303 1.00 37.00 520 GLU A C 1
ATOM 7824 O O . GLU A 1 520 ? -67.943 44.487 -51.464 1.00 36.70 520 GLU A O 1
ATOM 7836 N N . ASP A 1 521 ? -66.870 44.284 -49.487 1.00 29.96 521 ASP A N 1
ATOM 7837 C CA . ASP A 1 521 ? -65.923 43.262 -49.942 1.00 22.42 521 ASP A CA 1
ATOM 7838 C C . ASP A 1 521 ? -65.746 42.298 -48.767 1.00 22.78 521 ASP A C 1
ATOM 7839 O O . ASP A 1 521 ? -64.921 42.535 -47.882 1.00 19.59 521 ASP A O 1
ATOM 7848 N N . ALA A 1 522 ? -66.542 41.220 -48.778 1.00 21.11 522 ALA A N 1
ATOM 7849 C CA . ALA A 1 522 ? -66.715 40.393 -47.591 1.00 18.96 522 ALA A CA 1
ATOM 7850 C C . ALA A 1 522 ? -65.391 39.833 -47.088 1.00 17.92 522 ALA A C 1
ATOM 7851 O O . ALA A 1 522 ? -65.173 39.745 -45.870 1.00 17.14 522 ALA A O 1
ATOM 7858 N N . ALA A 1 523 ? -64.508 39.452 -48.006 1.00 17.39 523 ALA A N 1
ATOM 7859 C CA . ALA A 1 523 ? -63.247 38.828 -47.618 1.00 18.95 523 ALA A CA 1
ATOM 7860 C C . ALA A 1 523 ? -62.334 39.789 -46.876 1.00 17.15 523 ALA A C 1
ATOM 7861 O O . ALA A 1 523 ? -61.352 39.345 -46.259 1.00 16.69 523 ALA A O 1
ATOM 7868 N N . SER A 1 524 ? -62.610 41.095 -46.931 1.00 15.71 524 SER A N 1
ATOM 7869 C CA . SER A 1 524 ? -61.804 42.058 -46.199 1.00 14.31 524 SER A CA 1
ATOM 7870 C C . SER A 1 524 ? -61.737 41.707 -44.717 1.00 13.07 524 SER A C 1
ATOM 7871 O O . SER A 1 524 ? -60.732 42.008 -44.054 1.00 14.89 524 SER A O 1
ATOM 7879 N N . ILE A 1 525 ? -62.790 41.090 -44.182 1.00 14.77 525 ILE A N 1
ATOM 7880 C CA . ILE A 1 525 ? -62.831 40.773 -42.759 1.00 13.33 525 ILE A CA 1
ATOM 7881 C C . ILE A 1 525 ? -61.697 39.818 -42.387 1.00 16.25 525 ILE A C 1
ATOM 7882 O O . ILE A 1 525 ? -61.239 39.813 -41.244 1.00 13.51 525 ILE A O 1
ATOM 7898 N N . TYR A 1 526 ? -61.222 39.012 -43.338 1.00 14.23 526 TYR A N 1
ATOM 7899 C CA . TYR A 1 526 ? -60.158 38.072 -43.006 1.00 12.41 526 TYR A CA 1
ATOM 7900 C C . TYR A 1 526 ? -58.910 38.793 -42.514 1.00 10.87 526 TYR A C 1
ATOM 7901 O O . TYR A 1 526 ? -58.171 38.250 -41.666 1.00 13.29 526 TYR A O 1
ATOM 7919 N N . LYS A 1 527 ? -58.637 39.991 -43.038 1.00 13.33 527 LYS A N 1
ATOM 7920 C CA . LYS A 1 527 ? -57.454 40.726 -42.606 1.00 11.25 527 LYS A CA 1
ATOM 7921 C C . LYS A 1 527 ? -57.554 41.119 -41.141 1.00 10.98 527 LYS A C 1
ATOM 7922 O O . LYS A 1 527 ? -56.527 41.238 -40.457 1.00 12.86 527 LYS A O 1
ATOM 7941 N N . VAL A 1 528 ? -58.776 41.370 -40.645 1.00 12.81 528 VAL A N 1
ATOM 7942 C CA . VAL A 1 528 ? -58.952 41.549 -39.204 1.00 12.80 528 VAL A CA 1
ATOM 7943 C C . VAL A 1 528 ? -58.477 40.299 -38.464 1.00 15.19 528 VAL A C 1
ATOM 7944 O O . VAL A 1 528 ? -57.726 40.370 -37.491 1.00 13.13 528 VAL A O 1
ATOM 7957 N N . GLY A 1 529 ? -58.922 39.135 -38.914 1.00 12.10 529 GLY A N 1
ATOM 7958 C CA . GLY A 1 529 ? -58.514 37.904 -38.262 1.00 13.12 529 GLY A CA 1
ATOM 7959 C C . GLY A 1 529 ? -57.017 37.689 -38.320 1.00 12.88 529 GLY A C 1
ATOM 7960 O O . GLY A 1 529 ? -56.411 37.210 -37.353 1.00 13.98 529 GLY A O 1
ATOM 7964 N N . LEU A 1 530 ? -56.405 38.020 -39.453 1.00 12.60 530 LEU A N 1
ATOM 7965 C CA . LEU A 1 530 ? -54.963 37.840 -39.612 1.00 11.21 530 LEU A CA 1
ATOM 7966 C C . LEU A 1 530 ? -54.169 38.715 -38.645 1.00 11.93 530 LEU A C 1
ATOM 7967 O O . LEU A 1 530 ? -53.120 38.304 -38.137 1.00 11.66 530 LEU A O 1
ATOM 7983 N N . GLY A 1 531 ? -54.647 39.926 -38.380 1.00 13.41 531 GLY A N 1
ATOM 7984 C CA . GLY A 1 531 ? -53.913 40.836 -37.534 1.00 11.08 531 GLY A CA 1
ATOM 7985 C C . GLY A 1 531 ? -54.317 40.843 -36.071 1.00 11.08 531 GLY A C 1
ATOM 7986 O O . GLY A 1 531 ? -53.624 41.473 -35.266 1.00 13.53 531 GLY A O 1
ATOM 7990 N N . SER A 1 532 ? -55.379 40.125 -35.707 1.00 9.88 532 SER A N 1
ATOM 7991 C CA . SER A 1 532 ? -56.012 40.313 -34.405 1.00 8.63 532 SER A CA 1
ATOM 7992 C C . SER A 1 532 ? -55.081 39.977 -33.251 1.00 11.54 532 SER A C 1
ATOM 7993 O O . SER A 1 532 ? -55.019 40.722 -32.264 1.00 12.54 532 SER A O 1
ATOM 8001 N N . VAL A 1 533 ? -54.386 38.831 -33.316 1.00 11.47 533 VAL A N 1
ATOM 8002 C CA . VAL A 1 533 ? -53.550 38.430 -32.177 1.00 9.30 533 VAL A CA 1
ATOM 8003 C C . VAL A 1 533 ? -52.363 39.378 -32.033 1.00 8.52 533 VAL A C 1
ATOM 8004 O O . VAL A 1 533 ? -52.030 39.820 -30.924 1.00 12.59 533 VAL A O 1
ATOM 8017 N N . ARG A 1 534 ? -51.727 39.738 -33.155 1.00 10.10 534 ARG A N 1
ATOM 8018 C CA . ARG A 1 534 ? -50.621 40.697 -33.097 1.00 11.60 534 ARG A CA 1
ATOM 8019 C C . ARG A 1 534 ? -51.062 42.026 -32.500 1.00 9.33 534 ARG A C 1
ATOM 8020 O O . ARG A 1 534 ? -50.299 42.658 -31.761 1.00 10.96 534 ARG A O 1
ATOM 8041 N N . PHE A 1 535 ? -52.306 42.443 -32.772 1.00 11.01 535 PHE A N 1
ATOM 8042 C CA . PHE A 1 535 ? -52.821 43.679 -32.194 1.00 10.14 535 PHE A CA 1
ATOM 8043 C C . PHE A 1 535 ? -53.000 43.538 -30.692 1.00 10.23 535 PHE A C 1
ATOM 8044 O O . PHE A 1 535 ? -52.565 44.404 -29.929 1.00 11.40 535 PHE A O 1
ATOM 8061 N N . LEU A 1 536 ? -53.605 42.431 -30.243 1.00 9.98 536 LEU A N 1
ATOM 8062 C CA . LEU A 1 536 ? -53.742 42.181 -28.804 1.00 10.35 536 LEU A CA 1
ATOM 8063 C C . LEU A 1 536 ? -52.377 42.227 -28.106 1.00 11.20 536 LEU A C 1
ATOM 8064 O O . LEU A 1 536 ? -52.221 42.831 -27.033 1.00 11.01 536 LEU A O 1
ATOM 8080 N N . MET A 1 537 ? -51.374 41.569 -28.692 1.00 9.31 537 MET A N 1
ATOM 8081 C CA . MET A 1 537 ? -50.062 41.522 -28.074 1.00 11.15 537 MET A CA 1
ATOM 8082 C C . MET A 1 537 ? -49.417 42.902 -28.055 1.00 9.71 537 MET A C 1
ATOM 8083 O O . MET A 1 537 ? -48.703 43.243 -27.107 1.00 10.75 537 MET A O 1
ATOM 8097 N N . ALA A 1 538 ? -49.629 43.695 -29.113 1.00 10.73 538 ALA A N 1
ATOM 8098 C CA . ALA A 1 538 ? -49.060 45.038 -29.141 1.00 12.91 538 ALA A CA 1
ATOM 8099 C C . ALA A 1 538 ? -49.663 45.899 -28.034 1.00 9.85 538 ALA A C 1
ATOM 8100 O O . ALA A 1 538 ? -48.951 46.679 -27.383 1.00 11.90 538 ALA A O 1
ATOM 8107 N N . VAL A 1 539 ? -50.981 45.804 -27.835 1.00 9.90 539 VAL A N 1
ATOM 8108 C CA . VAL A 1 539 ? -51.616 46.537 -26.741 1.00 11.79 539 VAL A CA 1
ATOM 8109 C C . VAL A 1 539 ? -51.018 46.122 -25.398 1.00 10.74 539 VAL A C 1
ATOM 8110 O O . VAL A 1 539 ? -50.747 46.964 -24.529 1.00 12.05 539 VAL A O 1
ATOM 8123 N N . GLY A 1 540 ? -50.788 44.825 -25.207 1.00 11.13 540 GLY A N 1
ATOM 8124 C CA . GLY A 1 540 ? -50.165 44.367 -23.973 1.00 10.77 540 GLY A CA 1
ATOM 8125 C C . GLY A 1 540 ? -48.783 44.950 -23.768 1.00 10.06 540 GLY A C 1
ATOM 8126 O O . GLY A 1 540 ? -48.434 45.372 -22.663 1.00 12.31 540 GLY A O 1
ATOM 8130 N N . ASP A 1 541 ? -47.970 44.973 -24.824 1.00 10.42 541 ASP A N 1
ATOM 8131 C CA . ASP A 1 541 ? -46.642 45.554 -24.723 1.00 8.53 541 ASP A CA 1
ATOM 8132 C C . ASP A 1 541 ? -46.722 47.049 -24.421 1.00 10.98 541 ASP A C 1
ATOM 8133 O O . ASP A 1 541 ? -45.946 47.557 -23.617 1.00 12.28 541 ASP A O 1
ATOM 8142 N N . LEU A 1 542 ? -47.675 47.759 -25.046 1.00 11.23 542 LEU A N 1
ATOM 8143 C CA . LEU A 1 542 ? -47.841 49.186 -24.763 1.00 12.39 542 LEU A CA 1
ATOM 8144 C C . LEU A 1 542 ? -48.224 49.418 -23.304 1.00 10.23 542 LEU A C 1
ATOM 8145 O O . LEU A 1 542 ? -47.638 50.276 -22.621 1.00 13.02 542 LEU A O 1
ATOM 8161 N N . LEU A 1 543 ? -49.192 48.646 -22.798 1.00 11.54 543 LEU A N 1
ATOM 8162 C CA . LEU A 1 543 ? -49.606 48.783 -21.406 1.00 10.87 543 LEU A CA 1
ATOM 8163 C C . LEU A 1 543 ? -48.466 48.451 -20.461 1.00 14.53 543 LEU A C 1
ATOM 8164 O O . LEU A 1 543 ? -48.281 49.124 -19.443 1.00 13.97 543 LEU A O 1
ATOM 8180 N N . SER A 1 544 ? -47.715 47.386 -20.759 1.00 10.39 544 SER A N 1
ATOM 8181 C CA . SER A 1 544 ? -46.563 47.040 -19.949 1.00 11.44 544 SER A CA 1
ATOM 8182 C C . SER A 1 544 ? -45.603 48.210 -19.869 1.00 13.10 544 SER A C 1
ATOM 8183 O O . SER A 1 544 ? -45.139 48.577 -18.777 1.00 11.70 544 SER A O 1
ATOM 8191 N N . GLY A 1 545 ? -45.261 48.782 -21.025 1.00 12.19 545 GLY A N 1
ATOM 8192 C CA . GLY A 1 545 ? -44.285 49.839 -21.051 1.00 13.06 545 GLY A CA 1
ATOM 8193 C C . GLY A 1 545 ? -44.778 51.068 -20.325 1.00 14.70 545 GLY A C 1
ATOM 8194 O O . GLY A 1 545 ? -44.005 51.744 -19.645 1.00 12.91 545 GLY A O 1
ATOM 8198 N N . TRP A 1 546 ? -46.062 51.382 -20.482 1.00 13.22 546 TRP A N 1
ATOM 8199 C CA . TRP A 1 546 ? -46.645 52.544 -19.805 1.00 12.48 546 TRP A CA 1
ATOM 8200 C C . TRP A 1 546 ? -46.625 52.354 -18.296 1.00 13.95 546 TRP A C 1
ATOM 8201 O O . TRP A 1 546 ? -46.153 53.224 -17.551 1.00 12.42 546 TRP A O 1
ATOM 8222 N N . LEU A 1 547 ? -47.102 51.197 -17.823 1.00 13.25 547 LEU A N 1
ATOM 8223 C CA . LEU A 1 547 ? -47.196 50.986 -16.384 1.00 13.74 547 LEU A CA 1
ATOM 8224 C C . LEU A 1 547 ? -45.816 50.886 -15.759 1.00 12.48 547 LEU A C 1
ATOM 8225 O O . LEU A 1 547 ? -45.601 51.389 -14.652 1.00 13.69 547 LEU A O 1
ATOM 8241 N N . LEU A 1 548 ? -44.853 50.282 -16.465 1.00 11.07 548 LEU A N 1
ATOM 8242 C CA . LEU A 1 548 ? -43.487 50.258 -15.953 1.00 11.69 548 LEU A CA 1
ATOM 8243 C C . LEU A 1 548 ? -42.942 51.675 -15.835 1.00 12.38 548 LEU A C 1
ATOM 8244 O O . LEU A 1 548 ? -42.275 52.010 -14.849 1.00 13.88 548 LEU A O 1
ATOM 8260 N N . ALA A 1 549 ? -43.234 52.529 -16.827 1.00 13.30 549 ALA A N 1
ATOM 8261 C CA . ALA A 1 549 ? -42.770 53.909 -16.776 1.00 12.98 549 ALA A CA 1
ATOM 8262 C C . ALA A 1 549 ? -43.446 54.668 -15.639 1.00 13.26 549 ALA A C 1
ATOM 8263 O O . ALA A 1 549 ? -42.806 55.508 -14.997 1.00 15.08 549 ALA A O 1
ATOM 8270 N N . ARG A 1 550 ? -44.737 54.398 -15.399 1.00 14.99 550 ARG A N 1
ATOM 8271 C CA . ARG A 1 550 ? -45.429 54.968 -14.246 1.00 16.07 550 ARG A CA 1
ATOM 8272 C C . ARG A 1 550 ? -44.756 54.532 -12.950 1.00 16.24 550 ARG A C 1
ATOM 8273 O O . ARG A 1 550 ? -44.541 55.353 -12.046 1.00 17.29 550 ARG A O 1
ATOM 8294 N N . GLN A 1 551 ? -44.392 53.245 -12.844 1.00 14.45 551 GLN A N 1
ATOM 8295 C CA . GLN A 1 551 ? -43.664 52.775 -11.672 1.00 12.43 551 GLN A CA 1
ATOM 8296 C C . GLN A 1 551 ? -42.329 53.494 -11.523 1.00 14.51 551 GLN A C 1
ATOM 8297 O O . GLN A 1 551 ? -41.918 53.836 -10.400 1.00 15.56 551 GLN A O 1
ATOM 8311 N N . ALA A 1 552 ? -41.618 53.696 -12.641 1.00 14.22 552 ALA A N 1
ATOM 8312 C CA . ALA A 1 552 ? -40.336 54.379 -12.589 1.00 12.97 552 ALA A CA 1
ATOM 8313 C C . ALA A 1 552 ? -40.499 55.817 -12.104 1.00 16.44 552 ALA A C 1
ATOM 8314 O O . ALA A 1 552 ? -39.636 56.337 -11.397 1.00 15.71 552 ALA A O 1
ATOM 8321 N N . ALA A 1 553 ? -41.601 56.468 -12.471 1.00 15.41 553 ALA A N 1
ATOM 8322 C CA . ALA A 1 553 ? -41.843 57.840 -12.006 1.00 16.04 553 ALA A CA 1
ATOM 8323 C C . ALA A 1 553 ? -42.030 57.874 -10.490 1.00 17.65 553 ALA A C 1
ATOM 8324 O O . ALA A 1 553 ? -41.468 58.747 -9.805 1.00 17.41 553 ALA A O 1
ATOM 8331 N N . VAL A 1 554 ? -42.787 56.919 -9.949 1.00 15.45 554 VAL A N 1
ATOM 8332 C CA . VAL A 1 554 ? -42.904 56.790 -8.502 1.00 17.74 554 VAL A CA 1
ATOM 8333 C C . VAL A 1 554 ? -41.544 56.488 -7.889 1.00 18.15 554 VAL A C 1
ATOM 8334 O O . VAL A 1 554 ? -41.156 57.079 -6.876 1.00 17.83 554 VAL A O 1
ATOM 8347 N N . ALA A 1 555 ? -40.788 55.571 -8.498 1.00 16.52 555 ALA A N 1
ATOM 8348 C CA . ALA A 1 555 ? -39.478 55.216 -7.973 1.00 17.24 555 ALA A CA 1
ATOM 8349 C C . ALA A 1 555 ? -38.559 56.427 -7.898 1.00 17.49 555 ALA A C 1
ATOM 8350 O O . ALA A 1 555 ? -37.795 56.582 -6.932 1.00 18.80 555 ALA A O 1
ATOM 8357 N N . ILE A 1 556 ? -38.583 57.265 -8.934 1.00 16.75 556 ILE A N 1
ATOM 8358 C CA . ILE A 1 556 ? -37.771 58.478 -8.932 1.00 18.09 556 ILE A CA 1
ATOM 8359 C C . ILE A 1 556 ? -38.159 59.356 -7.751 1.00 22.71 556 ILE A C 1
ATOM 8360 O O . ILE A 1 556 ? -37.298 59.889 -7.038 1.00 22.31 556 ILE A O 1
ATOM 8376 N N . GLU A 1 557 ? -39.466 59.520 -7.532 1.00 19.46 557 GLU A N 1
ATOM 8377 C CA . GLU A 1 557 ? -39.938 60.330 -6.410 1.00 22.89 557 GLU A CA 1
ATOM 8378 C C . GLU A 1 557 ? -39.406 59.793 -5.090 1.00 21.87 557 GLU A C 1
ATOM 8379 O O . GLU A 1 557 ? -38.941 60.560 -4.233 1.00 23.94 557 GLU A O 1
ATOM 8391 N N . LYS A 1 558 ? -39.489 58.463 -4.898 1.00 20.17 558 LYS A N 1
ATOM 8392 C CA . LYS A 1 558 ? -39.069 57.858 -3.641 1.00 19.34 558 LYS A CA 1
ATOM 8393 C C . LYS A 1 558 ? -37.559 57.929 -3.462 1.00 23.74 558 LYS A C 1
ATOM 8394 O O . LYS A 1 558 ? -37.077 58.055 -2.329 1.00 24.90 558 LYS A O 1
ATOM 8413 N N . LEU A 1 559 ? -36.798 57.829 -4.549 1.00 20.79 559 LEU A N 1
ATOM 8414 C CA . LEU A 1 559 ? -35.352 57.968 -4.445 1.00 23.83 559 LEU A CA 1
ATOM 8415 C C . LEU A 1 559 ? -34.983 59.399 -4.060 1.00 22.73 559 LEU A C 1
ATOM 8416 O O . LEU A 1 559 ? -34.148 59.625 -3.178 1.00 24.66 559 LEU A O 1
ATOM 8432 N N . ASP A 1 560 ? -35.586 60.381 -4.729 1.00 24.13 560 ASP A N 1
ATOM 8433 C CA . ASP A 1 560 ? -35.328 61.776 -4.381 1.00 24.80 560 ASP A CA 1
ATOM 8434 C C . ASP A 1 560 ? -35.710 62.071 -2.933 1.00 25.56 560 ASP A C 1
ATOM 8435 O O . ASP A 1 560 ? -35.068 62.902 -2.279 1.00 31.85 560 ASP A O 1
ATOM 8444 N N . ALA A 1 561 ? -36.746 61.412 -2.417 1.00 24.55 561 ALA A N 1
ATOM 8445 C CA . ALA A 1 561 ? -37.170 61.589 -1.034 1.00 28.02 561 ALA A CA 1
ATOM 8446 C C . ALA A 1 561 ? -36.254 60.904 -0.025 1.00 31.70 561 ALA A C 1
ATOM 8447 O O . ALA A 1 561 ? -36.505 61.018 1.179 1.00 34.51 561 ALA A O 1
ATOM 8454 N N . GLY A 1 562 ? -35.222 60.201 -0.472 1.00 26.03 562 GLY A N 1
ATOM 8455 C CA . GLY A 1 562 ? -34.232 59.634 0.412 1.00 28.36 562 GLY A CA 1
ATOM 8456 C C . GLY A 1 562 ? -34.274 58.131 0.645 1.00 29.72 562 GLY A C 1
ATOM 8457 O O . GLY A 1 562 ? -33.732 57.667 1.652 1.00 24.53 562 GLY A O 1
ATOM 8461 N N . ALA A 1 563 ? -34.882 57.360 -0.250 1.00 25.11 563 ALA A N 1
ATOM 8462 C CA . ALA A 1 563 ? -34.929 55.920 -0.068 1.00 22.52 563 ALA A CA 1
ATOM 8463 C C . ALA A 1 563 ? -33.525 55.361 0.120 1.00 19.14 563 ALA A C 1
ATOM 8464 O O . ALA A 1 563 ? -32.563 55.808 -0.511 1.00 24.41 563 ALA A O 1
ATOM 8471 N N . THR A 1 564 ? -33.425 54.333 0.957 1.00 18.46 564 THR A N 1
ATOM 8472 C CA . THR A 1 564 ? -32.149 53.725 1.280 1.00 24.32 564 THR A CA 1
ATOM 8473 C C . THR A 1 564 ? -32.272 52.205 1.261 1.00 23.67 564 THR A C 1
ATOM 8474 O O . THR A 1 564 ? -33.374 51.645 1.257 1.00 27.30 564 THR A O 1
ATOM 8485 N N . GLY A 1 565 ? -31.119 51.537 1.261 1.00 22.80 565 GLY A N 1
ATOM 8486 C CA . GLY A 1 565 ? -31.095 50.108 1.511 1.00 22.01 565 GLY A CA 1
ATOM 8487 C C . GLY A 1 565 ? -31.853 49.313 0.461 1.00 21.39 565 GLY A C 1
ATOM 8488 O O . GLY A 1 565 ? -31.800 49.609 -0.737 1.00 21.41 565 GLY A O 1
ATOM 8492 N N . ALA A 1 566 ? -32.583 48.301 0.927 1.00 22.83 566 ALA A N 1
ATOM 8493 C CA . ALA A 1 566 ? -33.314 47.425 0.020 1.00 20.87 566 ALA A CA 1
ATOM 8494 C C . ALA A 1 566 ? -34.384 48.192 -0.740 1.00 25.47 566 ALA A C 1
ATOM 8495 O O . ALA A 1 566 ? -34.640 47.897 -1.911 1.00 21.19 566 ALA A O 1
ATOM 8502 N N . ASP A 1 567 ? -34.994 49.198 -0.106 1.00 22.86 567 ASP A N 1
ATOM 8503 C CA . ASP A 1 567 ? -35.948 50.042 -0.816 1.00 21.18 567 ASP A CA 1
ATOM 8504 C C . ASP A 1 567 ? -35.289 50.708 -2.017 1.00 20.03 567 ASP A C 1
ATOM 8505 O O . ASP A 1 567 ? -35.846 50.714 -3.113 1.00 18.33 567 ASP A O 1
ATOM 8514 N N . LYS A 1 568 ? -34.108 51.305 -1.816 1.00 19.45 568 LYS A N 1
ATOM 8515 C CA . LYS A 1 568 ? -33.415 51.985 -2.897 1.00 20.96 568 LYS A CA 1
ATOM 8516 C C . LYS A 1 568 ? -33.118 51.029 -4.052 1.00 18.97 568 LYS A C 1
ATOM 8517 O O . LYS A 1 568 ? -33.327 51.386 -5.219 1.00 17.79 568 LYS A O 1
ATOM 8536 N N . SER A 1 569 ? -32.621 49.825 -3.746 1.00 18.59 569 SER A N 1
ATOM 8537 C CA . SER A 1 569 ? -32.332 48.862 -4.807 1.00 17.77 569 SER A CA 1
ATOM 8538 C C . SER A 1 569 ? -33.594 48.538 -5.590 1.00 14.53 569 SER A C 1
ATOM 8539 O O . SER A 1 569 ? -33.554 48.438 -6.827 1.00 15.39 569 SER A O 1
ATOM 8547 N N . PHE A 1 570 ? -34.728 48.371 -4.885 1.00 15.36 570 PHE A N 1
ATOM 8548 C CA . PHE A 1 570 ? -35.991 48.054 -5.547 1.00 16.02 570 PHE A CA 1
ATOM 8549 C C . PHE A 1 570 ? -36.357 49.158 -6.528 1.00 16.64 570 PHE A C 1
ATOM 8550 O O . PHE A 1 570 ? -36.672 48.902 -7.705 1.00 13.06 570 PHE A O 1
ATOM 8567 N N . TYR A 1 571 ? -36.313 50.406 -6.063 1.00 16.14 571 TYR A N 1
ATOM 8568 C CA . TYR A 1 571 ? -36.656 51.535 -6.918 1.00 15.20 571 TYR A CA 1
ATOM 8569 C C . TYR A 1 571 ? -35.680 51.675 -8.084 1.00 13.90 571 TYR A C 1
ATOM 8570 O O . TYR A 1 571 ? -36.095 51.990 -9.204 1.00 14.39 571 TYR A O 1
ATOM 8588 N N . GLU A 1 572 ? -34.377 51.453 -7.843 1.00 12.06 572 GLU A N 1
ATOM 8589 C CA . GLU A 1 572 ? -33.424 51.471 -8.939 1.00 13.50 572 GLU A CA 1
ATOM 8590 C C . GLU A 1 572 ? -33.781 50.447 -10.001 1.00 14.72 572 GLU A C 1
ATOM 8591 O O . GLU A 1 572 ? -33.663 50.731 -11.198 1.00 14.82 572 GLU A O 1
ATOM 8603 N N . GLY A 1 573 ? -34.230 49.263 -9.580 1.00 16.09 573 GLY A N 1
ATOM 8604 C CA . GLY A 1 573 ? -34.624 48.238 -10.528 1.00 15.65 573 GLY A CA 1
ATOM 8605 C C . GLY A 1 573 ? -35.832 48.623 -11.349 1.00 14.85 573 GLY A C 1
ATOM 8606 O O . GLY A 1 573 ? -35.947 48.221 -12.507 1.00 15.41 573 GLY A O 1
ATOM 8610 N N . LYS A 1 574 ? -36.743 49.423 -10.781 1.00 14.16 574 LYS A N 1
ATOM 8611 C CA . LYS A 1 574 ? -37.917 49.840 -11.538 1.00 15.40 574 LYS A CA 1
ATOM 8612 C C . LYS A 1 574 ? -37.540 50.820 -12.633 1.00 15.58 574 LYS A C 1
ATOM 8613 O O . LYS A 1 574 ? -38.061 50.744 -13.746 1.00 15.74 574 LYS A O 1
ATOM 8632 N N . ILE A 1 575 ? -36.648 51.772 -12.332 1.00 15.69 575 ILE A N 1
ATOM 8633 C CA . ILE A 1 575 ? -36.166 52.688 -13.351 1.00 16.00 575 ILE A CA 1
ATOM 8634 C C . ILE A 1 575 ? -35.501 51.912 -14.478 1.00 13.10 575 ILE A C 1
ATOM 8635 O O . ILE A 1 575 ? -35.760 52.158 -15.663 1.00 15.25 575 ILE A O 1
ATOM 8651 N N . ALA A 1 576 ? -34.662 50.936 -14.119 1.00 13.85 576 ALA A N 1
ATOM 8652 C CA . ALA A 1 576 ? -33.934 50.167 -15.119 1.00 14.36 576 ALA A CA 1
ATOM 8653 C C . ALA A 1 576 ? -34.873 49.314 -15.967 1.00 12.35 576 ALA A C 1
ATOM 8654 O O . ALA A 1 576 ? -34.679 49.207 -17.177 1.00 15.28 576 ALA A O 1
ATOM 8661 N N . ALA A 1 577 ? -35.892 48.712 -15.351 1.00 12.68 577 ALA A N 1
ATOM 8662 C CA . ALA A 1 577 ? -36.833 47.891 -16.104 1.00 12.61 577 ALA A CA 1
ATOM 8663 C C . ALA A 1 577 ? -37.644 48.728 -17.081 1.00 16.42 577 ALA A C 1
ATOM 8664 O O . ALA A 1 577 ? -37.845 48.326 -18.238 1.00 13.90 577 ALA A O 1
ATOM 8671 N N . ALA A 1 578 ? -38.115 49.900 -16.642 1.00 13.69 578 ALA A N 1
ATOM 8672 C CA . ALA A 1 578 ? -38.878 50.757 -17.538 1.00 12.28 578 ALA A CA 1
ATOM 8673 C C . ALA A 1 578 ? -38.053 51.225 -18.723 1.00 14.81 578 ALA A C 1
ATOM 8674 O O . ALA A 1 578 ? -38.560 51.285 -19.862 1.00 12.02 578 ALA A O 1
ATOM 8681 N N . SER A 1 579 ? -36.793 51.606 -18.480 1.00 11.90 579 SER A N 1
ATOM 8682 C CA . SER A 1 579 ? -35.927 52.052 -19.561 1.00 14.15 579 SER A CA 1
ATOM 8683 C C . SER A 1 579 ? -35.611 50.904 -20.516 1.00 12.57 579 SER A C 1
ATOM 8684 O O . SER A 1 579 ? -35.653 51.073 -21.744 1.00 13.01 579 SER A O 1
ATOM 8692 N N . PHE A 1 580 ? -35.296 49.723 -19.971 1.00 12.73 580 PHE A N 1
ATOM 8693 C CA . PHE A 1 580 ? -34.980 48.584 -20.819 1.00 12.63 580 PHE A CA 1
ATOM 8694 C C . PHE A 1 580 ? -36.178 48.204 -21.677 1.00 10.01 580 PHE A C 1
ATOM 8695 O O . PHE A 1 580 ? -36.029 47.942 -22.878 1.00 13.02 580 PHE A O 1
ATOM 8712 N N . PHE A 1 581 ? -37.366 48.179 -21.083 1.00 11.91 581 PHE A N 1
ATOM 8713 C CA . PHE A 1 581 ? -38.555 47.778 -21.816 1.00 12.80 581 PHE A CA 1
ATOM 8714 C C . PHE A 1 581 ? -38.844 48.765 -22.926 1.00 12.21 581 PHE A C 1
ATOM 8715 O O . PHE A 1 581 ? -39.157 48.370 -24.059 1.00 12.23 581 PHE A O 1
ATOM 8732 N N . ALA A 1 582 ? -38.745 50.064 -22.622 1.00 12.41 582 ALA A N 1
ATOM 8733 C CA . ALA A 1 582 ? -39.032 51.079 -23.634 1.00 15.17 582 ALA A CA 1
ATOM 8734 C C . ALA A 1 582 ? -38.073 50.964 -24.815 1.00 11.88 582 ALA A C 1
ATOM 8735 O O . ALA A 1 582 ? -38.470 51.135 -25.970 1.00 13.75 582 ALA A O 1
ATOM 8742 N N . LYS A 1 583 ? -36.810 50.667 -24.548 1.00 11.39 583 LYS A N 1
ATOM 8743 C CA . LYS A 1 583 ? -35.795 50.692 -25.585 1.00 10.72 583 LYS A CA 1
ATOM 8744 C C . LYS A 1 583 ? -35.685 49.383 -26.339 1.00 14.87 583 LYS A C 1
ATOM 8745 O O . LYS A 1 583 ? -35.254 49.391 -27.499 1.00 14.29 583 LYS A O 1
ATOM 8764 N N . ASN A 1 584 ? -36.068 48.261 -25.718 1.00 12.94 584 ASN A N 1
ATOM 8765 C CA . ASN A 1 584 ? -35.846 46.956 -26.324 1.00 13.23 584 ASN A CA 1
ATOM 8766 C C . ASN A 1 584 ? -37.114 46.225 -26.730 1.00 10.60 584 ASN A C 1
ATOM 8767 O O . ASN A 1 584 ? -37.028 45.344 -27.594 1.00 12.76 584 ASN A O 1
ATOM 8778 N N . MET A 1 585 ? -38.261 46.542 -26.125 1.00 10.72 585 MET A N 1
ATOM 8779 C CA . MET A 1 585 ? -39.528 45.916 -26.477 1.00 10.09 585 MET A CA 1
ATOM 8780 C C . MET A 1 585 ? -40.418 46.824 -27.313 1.00 12.08 585 MET A C 1
ATOM 8781 O O . MET A 1 585 ? -40.954 46.401 -28.348 1.00 12.49 585 MET A O 1
ATOM 8795 N N . LEU A 1 586 ? -40.587 48.074 -26.909 1.00 10.80 586 LEU A N 1
ATOM 8796 C CA . LEU A 1 586 ? -41.571 48.914 -27.584 1.00 11.27 586 LEU A CA 1
ATOM 8797 C C . LEU A 1 586 ? -41.264 49.156 -29.058 1.00 9.16 586 LEU A C 1
ATOM 8798 O O . LEU A 1 586 ? -42.224 49.207 -29.849 1.00 11.65 586 LEU A O 1
ATOM 8814 N N . PRO A 1 587 ? -40.013 49.339 -29.494 1.00 9.83 587 PRO A N 1
ATOM 8815 C CA . PRO A 1 587 ? -39.792 49.722 -30.905 1.00 14.14 587 PRO A CA 1
ATOM 8816 C C . PRO A 1 587 ? -40.292 48.693 -31.898 1.00 13.73 587 PRO A C 1
ATOM 8817 O O . PRO A 1 587 ? -40.643 49.053 -33.028 1.00 14.10 587 PRO A O 1
ATOM 8828 N N . LEU A 1 588 ? -40.331 47.419 -31.519 1.00 12.65 588 LEU A N 1
ATOM 8829 C CA . LEU A 1 588 ? -40.838 46.387 -32.428 1.00 11.30 588 LEU A CA 1
ATOM 8830 C C . LEU A 1 588 ? -42.258 46.677 -32.881 1.00 14.24 588 LEU A C 1
ATOM 8831 O O . LEU A 1 588 ? -42.662 46.230 -33.969 1.00 12.61 588 LEU A O 1
ATOM 8847 N N . LEU A 1 589 ? -43.042 47.388 -32.061 1.00 10.36 589 LEU A N 1
ATOM 8848 C CA . LEU A 1 589 ? -44.408 47.718 -32.432 1.00 10.67 589 LEU A CA 1
ATOM 8849 C C . LEU A 1 589 ? -44.488 48.551 -33.707 1.00 12.17 589 LEU A C 1
ATOM 8850 O O . LEU A 1 589 ? -45.509 48.512 -34.398 1.00 11.90 589 LEU A O 1
ATOM 8866 N N . THR A 1 590 ? -43.435 49.293 -34.047 1.00 14.07 590 THR A N 1
ATOM 8867 C CA . THR A 1 590 ? -43.447 50.047 -35.301 1.00 12.87 590 THR A CA 1
ATOM 8868 C C . THR A 1 590 ? -43.461 49.117 -36.508 1.00 14.34 590 THR A C 1
ATOM 8869 O O . THR A 1 590 ? -44.231 49.325 -37.453 1.00 14.25 590 THR A O 1
ATOM 8880 N N . SER A 1 591 ? -42.645 48.067 -36.487 1.00 13.36 591 SER A N 1
ATOM 8881 C CA . SER A 1 591 ? -42.653 47.104 -37.579 1.00 12.65 591 SER A CA 1
ATOM 8882 C C . SER A 1 591 ? -43.963 46.342 -37.612 1.00 13.96 591 SER A C 1
ATOM 8883 O O . SER A 1 591 ? -44.517 46.115 -38.690 1.00 13.32 591 SER A O 1
ATOM 8891 N N . THR A 1 592 ? -44.501 45.968 -36.440 1.00 10.94 592 THR A N 1
ATOM 8892 C CA . THR A 1 592 ? -45.782 45.277 -36.404 1.00 10.88 592 THR A CA 1
ATOM 8893 C C . THR A 1 592 ? -46.888 46.149 -36.985 1.00 11.98 592 THR A C 1
ATOM 8894 O O . THR A 1 592 ? -47.771 45.646 -37.686 1.00 12.92 592 THR A O 1
ATOM 8905 N N . ARG A 1 593 ? -46.870 47.465 -36.706 1.00 12.74 593 ARG A N 1
ATOM 8906 C CA . ARG A 1 593 ? -47.867 48.333 -37.320 1.00 13.72 593 ARG A CA 1
ATOM 8907 C C . ARG A 1 593 ? -47.774 48.269 -38.844 1.00 11.89 593 ARG A C 1
ATOM 8908 O O . ARG A 1 593 ? -48.789 48.139 -39.536 1.00 14.03 593 ARG A O 1
ATOM 8929 N N . GLN A 1 594 ? -46.561 48.377 -39.383 1.00 12.76 594 GLN A N 1
ATOM 8930 C CA . GLN A 1 594 ? -46.399 48.379 -40.837 1.00 14.48 594 GLN A CA 1
ATOM 8931 C C . GLN A 1 594 ? -46.815 47.043 -41.441 1.00 14.95 594 GLN A C 1
ATOM 8932 O O . GLN A 1 594 ? -47.415 47.004 -42.525 1.00 15.39 594 GLN A O 1
ATOM 8946 N N . ILE A 1 595 ? -46.534 45.941 -40.741 1.00 13.36 595 ILE A N 1
ATOM 8947 C CA . ILE A 1 595 ? -47.003 44.631 -41.191 1.00 12.75 595 ILE A CA 1
ATOM 8948 C C . ILE A 1 595 ? -48.531 44.585 -41.215 1.00 15.63 595 ILE A C 1
ATOM 8949 O O . ILE A 1 595 ? -49.135 44.114 -42.183 1.00 14.39 595 ILE A O 1
ATOM 8965 N N . ILE A 1 596 ? -49.184 45.068 -40.150 1.00 11.77 596 ILE A N 1
ATOM 8966 C CA . ILE A 1 596 ? -50.647 45.069 -40.116 1.00 10.94 596 ILE A CA 1
ATOM 8967 C C . ILE A 1 596 ? -51.213 45.961 -41.217 1.00 12.01 596 ILE A C 1
ATOM 8968 O O . ILE A 1 596 ? -52.226 45.625 -41.851 1.00 13.67 596 ILE A O 1
ATOM 8984 N N . GLU A 1 597 ? -50.573 47.105 -41.460 1.00 12.56 597 GLU A N 1
ATOM 8985 C CA . GLU A 1 597 ? -50.998 47.998 -42.544 1.00 13.80 597 GLU A CA 1
ATOM 8986 C C . GLU A 1 597 ? -50.828 47.375 -43.921 1.00 15.41 597 GLU A C 1
ATOM 8987 O O . GLU A 1 597 ? -51.467 47.847 -44.885 1.00 16.74 597 GLU A O 1
ATOM 8999 N N . ASN A 1 598 ? -50.022 46.314 -44.046 1.00 16.74 598 ASN A N 1
ATOM 9000 C CA . ASN A 1 598 ? -49.724 45.701 -45.333 1.00 16.53 598 ASN A CA 1
ATOM 9001 C C . ASN A 1 598 ? -50.409 44.351 -45.529 1.00 15.81 598 ASN A C 1
ATOM 9002 O O . ASN A 1 598 ? -50.135 43.668 -46.522 1.00 17.54 598 ASN A O 1
ATOM 9013 N N . LEU A 1 599 ? -51.264 43.939 -44.604 1.00 13.50 599 LEU A N 1
ATOM 9014 C CA . LEU A 1 599 ? -51.897 42.633 -44.681 1.00 13.26 599 LEU A CA 1
ATOM 9015 C C . LEU A 1 599 ? -52.650 42.457 -45.992 1.00 19.53 599 LEU A C 1
ATOM 9016 O O . LEU A 1 599 ? -53.262 43.393 -46.519 1.00 15.60 599 LEU A O 1
ATOM 9032 N N . ASP A 1 600 ? -52.575 41.252 -46.538 1.00 21.21 600 ASP A N 1
ATOM 9033 C CA . ASP A 1 600 ? -53.327 40.919 -47.740 1.00 19.34 600 ASP A CA 1
ATOM 9034 C C . ASP A 1 600 ? -53.925 39.533 -47.574 1.00 21.30 600 ASP A C 1
ATOM 9035 O O . ASP A 1 600 ? -53.648 38.824 -46.606 1.00 17.76 600 ASP A O 1
ATOM 9044 N N . ASN A 1 601 ? -54.807 39.163 -48.504 1.00 16.00 601 ASN A N 1
ATOM 9045 C CA . ASN A 1 601 ? -55.521 37.897 -48.388 1.00 16.01 601 ASN A CA 1
ATOM 9046 C C . ASN A 1 601 ? -54.902 36.764 -49.201 1.00 14.82 601 ASN A C 1
ATOM 9047 O O . ASN A 1 601 ? -55.552 35.736 -49.398 1.00 13.25 601 ASN A O 1
ATOM 9058 N N . ASP A 1 602 ? -53.648 36.906 -49.640 1.00 13.17 602 ASP A N 1
ATOM 9059 C CA . ASP A 1 602 ? -53.003 35.821 -50.372 1.00 14.93 602 ASP A CA 1
ATOM 9060 C C . ASP A 1 602 ? -53.060 34.501 -49.601 1.00 17.95 602 ASP A C 1
ATOM 9061 O O . ASP A 1 602 ? -53.312 33.436 -50.183 1.00 15.21 602 ASP A O 1
ATOM 9070 N N . VAL A 1 603 ? -52.830 34.546 -48.288 1.00 16.09 603 VAL A N 1
ATOM 9071 C CA . VAL A 1 603 ? -52.798 33.325 -47.502 1.00 14.06 603 VAL A CA 1
ATOM 9072 C C . VAL A 1 603 ? -54.181 32.712 -47.373 1.00 14.07 603 VAL A C 1
ATOM 9073 O O . VAL A 1 603 ? -54.295 31.509 -47.115 1.00 14.96 603 VAL A O 1
ATOM 9086 N N . MET A 1 604 ? -55.245 33.514 -47.536 1.00 12.90 604 MET A N 1
ATOM 9087 C CA . MET A 1 604 ? -56.610 33.021 -47.500 1.00 14.05 604 MET A CA 1
ATOM 9088 C C . MET A 1 604 ? -57.038 32.434 -48.840 1.00 15.30 604 MET A C 1
ATOM 9089 O O . MET A 1 604 ? -57.883 31.535 -48.881 1.00 16.72 604 MET A O 1
ATOM 9103 N N . GLU A 1 605 ? -56.491 32.946 -49.939 1.00 16.26 605 GLU A N 1
ATOM 9104 C CA . GLU A 1 605 ? -56.840 32.465 -51.274 1.00 15.91 605 GLU A CA 1
ATOM 9105 C C . GLU A 1 605 ? -56.109 31.183 -51.630 1.00 15.45 605 GLU A C 1
ATOM 9106 O O . GLU A 1 605 ? -56.565 30.443 -52.504 1.00 17.38 605 GLU A O 1
ATOM 9118 N N . LEU A 1 606 ? -54.992 30.908 -50.972 1.00 12.83 606 LEU A N 1
ATOM 9119 C CA . LEU A 1 606 ? -54.202 29.723 -51.272 1.00 12.41 606 LEU A CA 1
ATOM 9120 C C . LEU A 1 606 ? -54.999 28.448 -51.092 1.00 13.15 606 LEU A C 1
ATOM 9121 O O . LEU A 1 606 ? -55.740 28.283 -50.121 1.00 12.92 606 LEU A O 1
ATOM 9137 N N . ASP A 1 607 ? -54.838 27.524 -52.039 1.00 15.71 607 ASP A N 1
ATOM 9138 C CA . ASP A 1 607 ? -55.485 26.226 -51.905 1.00 16.25 607 ASP A CA 1
ATOM 9139 C C . ASP A 1 607 ? -55.006 25.539 -50.629 1.00 16.43 607 ASP A C 1
ATOM 9140 O O . ASP A 1 607 ? -53.817 25.543 -50.323 1.00 14.74 607 ASP A O 1
ATOM 9149 N N . GLU A 1 608 ? -55.937 24.901 -49.913 1.00 14.59 608 GLU A N 1
ATOM 9150 C CA . GLU A 1 608 ? -55.573 24.170 -48.702 1.00 13.90 608 GLU A CA 1
ATOM 9151 C C . GLU A 1 608 ? -54.534 23.101 -48.996 1.00 14.17 608 GLU A C 1
ATOM 9152 O O . GLU A 1 608 ? -53.686 22.806 -48.148 1.00 13.44 608 GLU A O 1
ATOM 9164 N N . ALA A 1 609 ? -54.571 22.520 -50.207 1.00 13.63 609 ALA A N 1
ATOM 9165 C CA . ALA A 1 609 ? -53.634 21.457 -50.553 1.00 13.77 609 ALA A CA 1
ATOM 9166 C C . ALA A 1 609 ? -52.211 21.949 -50.707 1.00 11.25 609 ALA A C 1
ATOM 9167 O O . ALA A 1 609 ? -51.287 21.133 -50.713 1.00 14.53 609 ALA A O 1
ATOM 9174 N N . ALA A 1 610 ? -52.004 23.249 -50.819 1.00 10.43 610 ALA A N 1
ATOM 9175 C CA . ALA A 1 610 ? -50.669 23.808 -50.975 1.00 12.15 610 ALA A CA 1
ATOM 9176 C C . ALA A 1 610 ? -49.933 23.956 -49.648 1.00 12.79 610 ALA A C 1
ATOM 9177 O O . ALA A 1 610 ? -48.726 24.188 -49.655 1.00 12.08 610 ALA A O 1
ATOM 9184 N N . PHE A 1 611 ? -50.622 23.817 -48.518 1.00 13.63 611 PHE A N 1
ATOM 9185 C CA . PHE A 1 611 ? -49.949 23.903 -47.216 1.00 13.21 611 PHE A CA 1
ATOM 9186 C C . PHE A 1 611 ? -49.083 22.672 -46.978 1.00 13.16 611 PHE A C 1
ATOM 9187 O O . PHE A 1 611 ? -47.978 22.776 -46.386 1.00 12.59 611 PHE A O 1
ATOM 9205 N N . SER B 1 2 ? -48.457 6.438 -37.268 1.00 75.56 2 SER B N 1
ATOM 9206 C CA . SER B 1 2 ? -47.388 6.867 -36.382 1.00 57.75 2 SER B CA 1
ATOM 9207 C C . SER B 1 2 ? -47.420 8.370 -36.164 1.00 11.59 2 SER B C 1
ATOM 9208 O O . SER B 1 2 ? -47.983 9.105 -36.957 1.00 16.45 2 SER B O 1
ATOM 9216 N N . HIS B 1 3 ? -46.734 8.830 -35.115 1.00 11.56 3 HIS B N 1
ATOM 9217 C CA . HIS B 1 3 ? -46.665 10.274 -34.883 1.00 9.83 3 HIS B CA 1
ATOM 9218 C C . HIS B 1 3 ? -45.887 10.997 -35.970 1.00 10.47 3 HIS B C 1
ATOM 9219 O O . HIS B 1 3 ? -46.121 12.194 -36.223 1.00 10.32 3 HIS B O 1
ATOM 9233 N N . TYR B 1 4 ? -44.917 10.332 -36.581 1.00 11.23 4 TYR B N 1
ATOM 9234 C CA . TYR B 1 4 ? -43.937 11.007 -37.416 1.00 9.89 4 TYR B CA 1
ATOM 9235 C C . TYR B 1 4 ? -44.481 11.172 -38.837 1.00 10.94 4 TYR B C 1
ATOM 9236 O O . TYR B 1 4 ? -44.829 10.190 -39.503 1.00 11.36 4 TYR B O 1
ATOM 9254 N N . LYS B 1 5 ? -44.587 12.422 -39.281 1.00 10.48 5 LYS B N 1
ATOM 9255 C CA . LYS B 1 5 ? -44.982 12.742 -40.648 1.00 9.28 5 LYS B CA 1
ATOM 9256 C C . LYS B 1 5 ? -43.776 13.328 -41.357 1.00 12.66 5 LYS B C 1
ATOM 9257 O O . LYS B 1 5 ? -43.260 14.370 -40.933 1.00 11.60 5 LYS B O 1
ATOM 9276 N N . SER B 1 6 ? -43.290 12.633 -42.393 1.00 13.19 6 SER B N 1
ATOM 9277 C CA . SER B 1 6 ? -42.080 13.018 -43.106 1.00 10.45 6 SER B CA 1
ATOM 9278 C C . SER B 1 6 ? -42.411 13.958 -44.274 1.00 13.23 6 SER B C 1
ATOM 9279 O O . SER B 1 6 ? -43.566 14.134 -44.666 1.00 12.48 6 SER B O 1
ATOM 9287 N N . ASN B 1 7 ? -41.369 14.555 -44.845 1.00 12.68 7 ASN B N 1
ATOM 9288 C CA . ASN B 1 7 ? -41.513 15.388 -46.033 1.00 11.83 7 ASN B CA 1
ATOM 9289 C C . ASN B 1 7 ? -40.350 15.152 -47.009 1.00 9.46 7 ASN B C 1
ATOM 9290 O O . ASN B 1 7 ? -39.499 16.015 -47.261 1.00 11.42 7 ASN B O 1
ATOM 9301 N N . VAL B 1 8 ? -40.332 13.965 -47.604 1.00 12.83 8 VAL B N 1
ATOM 9302 C CA . VAL B 1 8 ? -39.328 13.665 -48.624 1.00 14.03 8 VAL B CA 1
ATOM 9303 C C . VAL B 1 8 ? -39.483 14.606 -49.814 1.00 12.09 8 VAL B C 1
ATOM 9304 O O . VAL B 1 8 ? -38.491 15.029 -50.427 1.00 13.52 8 VAL B O 1
ATOM 9317 N N . ARG B 1 9 ? -40.722 14.949 -50.158 1.00 14.01 9 ARG B N 1
ATOM 9318 C CA . ARG B 1 9 ? -40.943 15.806 -51.330 1.00 16.00 9 ARG B CA 1
ATOM 9319 C C . ARG B 1 9 ? -40.151 17.100 -51.222 1.00 14.23 9 ARG B C 1
ATOM 9320 O O . ARG B 1 9 ? -39.470 17.512 -52.170 1.00 13.70 9 ARG B O 1
ATOM 9341 N N . ASP B 1 10 ? -40.241 17.778 -50.071 1.00 10.83 10 ASP B N 1
ATOM 9342 C CA . ASP B 1 10 ? -39.483 19.021 -49.887 1.00 10.13 10 ASP B CA 1
ATOM 9343 C C . ASP B 1 10 ? -37.978 18.775 -49.894 1.00 12.79 10 ASP B C 1
ATOM 9344 O O . ASP B 1 10 ? -37.204 19.612 -50.370 1.00 11.65 10 ASP B O 1
ATOM 9353 N N . GLN B 1 11 ? -37.525 17.644 -49.337 1.00 11.84 11 GLN B N 1
ATOM 9354 C CA . GLN B 1 11 ? -36.103 17.353 -49.362 1.00 11.32 11 GLN B CA 1
ATOM 9355 C C . GLN B 1 11 ? -35.591 17.243 -50.787 1.00 11.42 11 GLN B C 1
ATOM 9356 O O . GLN B 1 11 ? -34.531 17.788 -51.123 1.00 13.39 11 GLN B O 1
ATOM 9370 N N . VAL B 1 12 ? -36.301 16.473 -51.615 1.00 13.64 12 VAL B N 1
ATOM 9371 C CA . VAL B 1 12 ? -35.886 16.260 -52.998 1.00 12.85 12 VAL B CA 1
ATOM 9372 C C . VAL B 1 12 ? -35.965 17.562 -53.777 1.00 13.37 12 VAL B C 1
ATOM 9373 O O . VAL B 1 12 ? -35.084 17.868 -54.594 1.00 15.54 12 VAL B O 1
ATOM 9386 N N . PHE B 1 13 ? -36.982 18.377 -53.504 1.00 12.71 13 PHE B N 1
ATOM 9387 C CA . PHE B 1 13 ? -37.052 19.703 -54.113 1.00 13.81 13 PHE B CA 1
ATOM 9388 C C . PHE B 1 13 ? -35.783 20.499 -53.832 1.00 14.61 13 PHE B C 1
ATOM 9389 O O . PHE B 1 13 ? -35.156 21.047 -54.747 1.00 13.49 13 PHE B O 1
ATOM 9406 N N . ASN B 1 14 ? -35.377 20.570 -52.557 1.00 13.39 14 ASN B N 1
ATOM 9407 C CA . ASN B 1 14 ? -34.146 21.282 -52.210 1.00 12.64 14 ASN B CA 1
ATOM 9408 C C . ASN B 1 14 ? -32.931 20.668 -52.899 1.00 12.65 14 ASN B C 1
ATOM 9409 O O . ASN B 1 14 ? -32.109 21.373 -53.506 1.00 14.85 14 ASN B O 1
ATOM 9420 N N . LEU B 1 15 ? -32.765 19.350 -52.749 1.00 13.09 15 LEU B N 1
ATOM 9421 C CA . LEU B 1 15 ? -31.534 18.705 -53.173 1.00 13.44 15 LEU B CA 1
ATOM 9422 C C . LEU B 1 15 ? -31.353 18.799 -54.680 1.00 15.48 15 LEU B C 1
ATOM 9423 O O . LEU B 1 15 ? -30.252 19.074 -55.163 1.00 18.48 15 LEU B O 1
ATOM 9439 N N . PHE B 1 16 ? -32.420 18.582 -55.436 1.00 16.40 16 PHE B N 1
ATOM 9440 C CA . PHE B 1 16 ? -32.298 18.433 -56.886 1.00 16.40 16 PHE B CA 1
ATOM 9441 C C . PHE B 1 16 ? -32.804 19.626 -57.675 1.00 19.28 16 PHE B C 1
ATOM 9442 O O . PHE B 1 16 ? -32.170 20.014 -58.651 1.00 27.27 16 PHE B O 1
ATOM 9459 N N . GLU B 1 17 ? -33.899 20.256 -57.270 1.00 17.66 17 GLU B N 1
ATOM 9460 C CA . GLU B 1 17 ? -34.442 21.354 -58.062 1.00 17.53 17 GLU B CA 1
ATOM 9461 C C . GLU B 1 17 ? -33.868 22.703 -57.673 1.00 19.60 17 GLU B C 1
ATOM 9462 O O . GLU B 1 17 ? -33.777 23.597 -58.526 1.00 20.29 17 GLU B O 1
ATOM 9474 N N . VAL B 1 18 ? -33.478 22.886 -56.409 1.00 14.79 18 VAL B N 1
ATOM 9475 C CA . VAL B 1 18 ? -32.938 24.160 -55.964 1.00 16.86 18 VAL B CA 1
ATOM 9476 C C . VAL B 1 18 ? -31.412 24.156 -56.012 1.00 21.64 18 VAL B C 1
ATOM 9477 O O . VAL B 1 18 ? -30.805 24.984 -56.692 1.00 24.92 18 VAL B O 1
ATOM 9490 N N . PHE B 1 19 ? -30.776 23.228 -55.298 1.00 16.12 19 PHE B N 1
ATOM 9491 C CA . PHE B 1 19 ? -29.325 23.253 -55.165 1.00 17.84 19 PHE B CA 1
ATOM 9492 C C . PHE B 1 19 ? -28.601 22.419 -56.219 1.00 21.30 19 PHE B C 1
ATOM 9493 O O . PHE B 1 19 ? -27.415 22.660 -56.459 1.00 26.21 19 PHE B O 1
ATOM 9510 N N . GLY B 1 20 ? -29.267 21.459 -56.852 1.00 18.80 20 GLY B N 1
ATOM 9511 C CA . GLY B 1 20 ? -28.636 20.695 -57.912 1.00 21.14 20 GLY B CA 1
ATOM 9512 C C . GLY B 1 20 ? -27.563 19.746 -57.428 1.00 25.67 20 GLY B C 1
ATOM 9513 O O . GLY B 1 20 ? -26.567 19.523 -58.133 1.00 22.29 20 GLY B O 1
ATOM 9517 N N . VAL B 1 21 ? -27.732 19.172 -56.234 1.00 18.39 21 VAL B N 1
ATOM 9518 C CA . VAL B 1 21 ? -26.755 18.230 -55.710 1.00 18.40 21 VAL B CA 1
ATOM 9519 C C . VAL B 1 21 ? -26.625 17.018 -56.610 1.00 23.25 21 VAL B C 1
ATOM 9520 O O . VAL B 1 21 ? -25.592 16.336 -56.578 1.00 23.29 21 VAL B O 1
ATOM 9533 N N . ASP B 1 22 ? -27.632 16.743 -57.447 1.00 24.65 22 ASP B N 1
ATOM 9534 C CA . ASP B 1 22 ? -27.509 15.629 -58.381 1.00 29.28 22 ASP B CA 1
ATOM 9535 C C . ASP B 1 22 ? -26.400 15.857 -59.401 1.00 29.89 22 ASP B C 1
ATOM 9536 O O . ASP B 1 22 ? -25.986 14.898 -60.066 1.00 35.43 22 ASP B O 1
ATOM 9545 N N . LYS B 1 23 ? -25.890 17.090 -59.519 1.00 25.60 23 LYS B N 1
ATOM 9546 C CA . LYS B 1 23 ? -24.789 17.343 -60.442 1.00 30.12 23 LYS B CA 1
ATOM 9547 C C . LYS B 1 23 ? -23.572 16.491 -60.111 1.00 29.96 23 LYS B C 1
ATOM 9548 O O . LYS B 1 23 ? -22.833 16.093 -61.020 1.00 30.80 23 LYS B O 1
ATOM 9567 N N . VAL B 1 24 ? -23.335 16.192 -58.829 1.00 23.82 24 VAL B N 1
ATOM 9568 C CA . VAL B 1 24 ? -22.153 15.426 -58.452 1.00 22.78 24 VAL B CA 1
ATOM 9569 C C . VAL B 1 24 ? -22.432 13.938 -58.327 1.00 25.05 24 VAL B C 1
ATOM 9570 O O . VAL B 1 24 ? -21.480 13.163 -58.150 1.00 26.30 24 VAL B O 1
ATOM 9583 N N . LEU B 1 25 ? -23.691 13.521 -58.345 1.00 26.84 25 LEU B N 1
ATOM 9584 C CA . LEU B 1 25 ? -23.994 12.104 -58.199 1.00 27.11 25 LEU B CA 1
ATOM 9585 C C . LEU B 1 25 ? -23.571 11.367 -59.463 1.00 32.75 25 LEU B C 1
ATOM 9586 O O . LEU B 1 25 ? -23.826 11.832 -60.577 1.00 34.48 25 LEU B O 1
ATOM 9602 N N . GLY B 1 26 ? -22.914 10.227 -59.283 1.00 34.91 26 GLY B N 1
ATOM 9603 C CA . GLY B 1 26 ? -22.348 9.500 -60.396 1.00 40.59 26 GLY B CA 1
ATOM 9604 C C . GLY B 1 26 ? -21.023 10.026 -60.886 1.00 42.13 26 GLY B C 1
ATOM 9605 O O . GLY B 1 26 ? -20.591 9.659 -61.984 1.00 52.27 26 GLY B O 1
ATOM 9609 N N . ALA B 1 27 ? -20.352 10.866 -60.104 1.00 40.41 27 ALA B N 1
ATOM 9610 C CA . ALA B 1 27 ? -19.092 11.456 -60.526 1.00 48.76 27 ALA B CA 1
ATOM 9611 C C . ALA B 1 27 ? -18.121 11.537 -59.358 1.00 51.12 27 ALA B C 1
ATOM 9612 O O . ALA B 1 27 ? -18.503 11.888 -58.235 1.00 42.78 27 ALA B O 1
ATOM 9619 N N . ASP B 1 28 ? -16.860 11.204 -59.638 1.00 47.96 28 ASP B N 1
ATOM 9620 C CA . ASP B 1 28 ? -15.754 11.339 -58.685 1.00 38.28 28 ASP B CA 1
ATOM 9621 C C . ASP B 1 28 ? -16.120 10.589 -57.408 1.00 40.21 28 ASP B C 1
ATOM 9622 O O . ASP B 1 28 ? -16.421 9.389 -57.495 1.00 35.11 28 ASP B O 1
ATOM 9631 N N . LYS B 1 29 ? -16.091 11.226 -56.234 1.00 44.30 29 LYS B N 1
ATOM 9632 C CA . LYS B 1 29 ? -16.286 10.479 -54.990 1.00 34.76 29 LYS B CA 1
ATOM 9633 C C . LYS B 1 29 ? -17.613 9.722 -54.976 1.00 33.18 29 LYS B C 1
ATOM 9634 O O . LYS B 1 29 ? -17.715 8.660 -54.353 1.00 33.20 29 LYS B O 1
ATOM 9653 N N . PHE B 1 30 ? -18.631 10.248 -55.655 1.00 33.98 30 PHE B N 1
ATOM 9654 C CA . PHE B 1 30 ? -19.958 9.644 -55.673 1.00 33.79 30 PHE B CA 1
ATOM 9655 C C . PHE B 1 30 ? -20.243 8.908 -56.971 1.00 36.93 30 PHE B C 1
ATOM 9656 O O . PHE B 1 30 ? -21.400 8.809 -57.396 1.00 35.77 30 PHE B O 1
ATOM 9673 N N . SER B 1 31 ? -19.197 8.349 -57.588 1.00 37.07 31 SER B N 1
ATOM 9674 C CA . SER B 1 31 ? -19.355 7.662 -58.860 1.00 42.30 31 SER B CA 1
ATOM 9675 C C . SER B 1 31 ? -20.370 6.531 -58.784 1.00 36.34 31 SER B C 1
ATOM 9676 O O . SER B 1 31 ? -21.032 6.231 -59.785 1.00 40.61 31 SER B O 1
ATOM 9684 N N . ASP B 1 32 ? -20.510 5.893 -57.622 1.00 39.24 32 ASP B N 1
ATOM 9685 C CA . ASP B 1 32 ? -21.343 4.706 -57.488 1.00 39.38 32 ASP B CA 1
ATOM 9686 C C . ASP B 1 32 ? -22.734 4.996 -56.930 1.00 37.81 32 ASP B C 1
ATOM 9687 O O . ASP B 1 32 ? -23.471 4.057 -56.625 1.00 36.67 32 ASP B O 1
ATOM 9696 N N . LEU B 1 33 ? -23.115 6.262 -56.802 1.00 34.84 33 LEU B N 1
ATOM 9697 C CA . LEU B 1 33 ? -24.429 6.633 -56.285 1.00 33.31 33 LEU B CA 1
ATOM 9698 C C . LEU B 1 33 ? -25.075 7.599 -57.262 1.00 27.01 33 LEU B C 1
ATOM 9699 O O . LEU B 1 33 ? -24.561 8.702 -57.476 1.00 32.24 33 LEU B O 1
ATOM 9715 N N . ASP B 1 34 ? -26.194 7.192 -57.847 1.00 22.49 34 ASP B N 1
ATOM 9716 C CA . ASP B 1 34 ? -26.895 8.033 -58.799 1.00 22.36 34 ASP B CA 1
ATOM 9717 C C . ASP B 1 34 ? -28.146 8.646 -58.174 1.00 25.72 34 ASP B C 1
ATOM 9718 O O . ASP B 1 34 ? -28.544 8.318 -57.051 1.00 26.57 34 ASP B O 1
ATOM 9727 N N . ALA B 1 35 ? -28.775 9.540 -58.941 1.00 24.44 35 ALA B N 1
ATOM 9728 C CA . ALA B 1 35 ? -29.894 10.325 -58.429 1.00 25.52 35 ALA B CA 1
ATOM 9729 C C . ALA B 1 35 ? -31.100 9.453 -58.084 1.00 24.64 35 ALA B C 1
ATOM 9730 O O . ALA B 1 35 ? -31.779 9.684 -57.073 1.00 22.47 35 ALA B O 1
ATOM 9737 N N . ASP B 1 36 ? -31.405 8.457 -58.920 1.00 24.11 36 ASP B N 1
ATOM 9738 C CA . ASP B 1 36 ? -32.535 7.583 -58.623 1.00 26.02 36 ASP B CA 1
ATOM 9739 C C . ASP B 1 36 ? -32.297 6.804 -57.335 1.00 24.40 36 ASP B C 1
ATOM 9740 O O . ASP B 1 36 ? -33.228 6.596 -56.547 1.00 22.04 36 ASP B O 1
ATOM 9749 N N . THR B 1 37 ? -31.053 6.375 -57.100 1.00 22.15 37 THR B N 1
ATOM 9750 C CA . THR B 1 37 ? -30.735 5.642 -55.882 1.00 19.65 37 THR B CA 1
ATOM 9751 C C . THR B 1 37 ? -30.868 6.546 -54.659 1.00 20.16 37 THR B C 1
ATOM 9752 O O . THR B 1 37 ? -31.465 6.148 -53.652 1.00 18.82 37 THR B O 1
ATOM 9763 N N . ALA B 1 38 ? -30.395 7.785 -54.762 1.00 19.75 38 ALA B N 1
ATOM 9764 C CA . ALA B 1 38 ? -30.515 8.719 -53.645 1.00 18.17 38 ALA B CA 1
ATOM 9765 C C . ALA B 1 38 ? -31.969 8.919 -53.271 1.00 18.36 38 ALA B C 1
ATOM 9766 O O . ALA B 1 38 ? -32.318 8.938 -52.082 1.00 16.85 38 ALA B O 1
ATOM 9773 N N . ARG B 1 39 ? -32.842 9.059 -54.278 1.00 20.26 39 ARG B N 1
ATOM 9774 C CA . ARG B 1 39 ? -34.258 9.230 -54.010 1.00 19.43 39 ARG B CA 1
ATOM 9775 C C . ARG B 1 39 ? -34.835 7.996 -53.339 1.00 19.71 39 ARG B C 1
ATOM 9776 O O . ARG B 1 39 ? -35.652 8.107 -52.419 1.00 18.12 39 ARG B O 1
ATOM 9797 N N . GLU B 1 40 ? -34.432 6.804 -53.800 1.00 19.45 40 GLU B N 1
ATOM 9798 C CA . GLU B 1 40 ? -34.924 5.574 -53.197 1.00 19.79 40 GLU B CA 1
ATOM 9799 C C . GLU B 1 40 ? -34.514 5.473 -51.733 1.00 19.04 40 GLU B C 1
ATOM 9800 O O . GLU B 1 40 ? -35.278 4.963 -50.903 1.00 20.56 40 GLU B O 1
ATOM 9812 N N . MET B 1 41 ? -33.299 5.916 -51.402 1.00 16.18 41 MET B N 1
ATOM 9813 C CA . MET B 1 41 ? -32.838 5.840 -50.019 1.00 13.36 41 MET B CA 1
ATOM 9814 C C . MET B 1 41 ? -33.657 6.767 -49.135 1.00 16.13 41 MET B C 1
ATOM 9815 O O . MET B 1 41 ? -34.007 6.396 -48.014 1.00 14.40 41 MET B O 1
ATOM 9829 N N . LEU B 1 42 ? -33.970 7.973 -49.637 1.00 16.44 42 LEU B N 1
ATOM 9830 C CA . LEU B 1 42 ? -34.793 8.907 -48.866 1.00 17.11 42 LEU B CA 1
ATOM 9831 C C . LEU B 1 42 ? -36.159 8.298 -48.573 1.00 16.38 42 LEU B C 1
ATOM 9832 O O . LEU B 1 42 ? -36.633 8.310 -47.433 1.00 13.54 42 LEU B O 1
ATOM 9848 N N . THR B 1 43 ? -36.797 7.725 -49.599 1.00 11.83 43 THR B N 1
ATOM 9849 C CA . THR B 1 43 ? -38.089 7.100 -49.393 1.00 14.58 43 THR B CA 1
ATOM 9850 C C . THR B 1 43 ? -37.966 5.948 -48.417 1.00 13.61 43 THR B C 1
ATOM 9851 O O . THR B 1 43 ? -38.840 5.752 -47.569 1.00 15.03 43 THR B O 1
ATOM 9862 N N . GLU B 1 44 ? -36.890 5.178 -48.515 1.00 14.72 44 GLU B N 1
ATOM 9863 C CA . GLU B 1 44 ? -36.747 3.999 -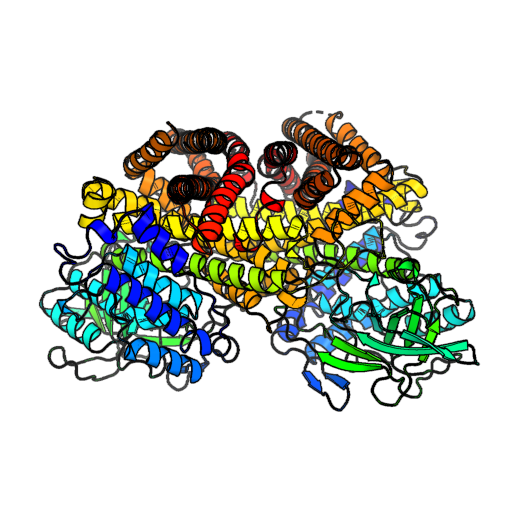47.676 1.00 15.08 44 GLU B CA 1
ATOM 9864 C C . GLU B 1 44 ? -36.595 4.383 -46.208 1.00 14.26 44 GLU B C 1
ATOM 9865 O O . GLU B 1 44 ? -37.271 3.816 -45.346 1.00 13.66 44 GLU B O 1
ATOM 9877 N N . ILE B 1 45 ? -35.715 5.339 -45.897 1.00 14.01 45 ILE B N 1
ATOM 9878 C CA . ILE B 1 45 ? -35.520 5.666 -44.489 1.00 11.80 45 ILE B CA 1
ATOM 9879 C C . ILE B 1 45 ? -36.740 6.412 -43.958 1.00 12.98 45 ILE B C 1
ATOM 9880 O O . ILE B 1 45 ? -37.089 6.286 -42.784 1.00 12.21 45 ILE B O 1
ATOM 9896 N N . ALA B 1 46 ? -37.433 7.173 -44.811 1.00 13.56 46 ALA B N 1
ATOM 9897 C CA . ALA B 1 46 ? -38.633 7.870 -44.345 1.00 12.22 46 ALA B CA 1
ATOM 9898 C C . ALA B 1 46 ? -39.708 6.868 -43.958 1.00 14.49 46 ALA B C 1
ATOM 9899 O O . ALA B 1 46 ? -40.404 7.036 -42.942 1.00 13.24 46 ALA B O 1
ATOM 9906 N N . ARG B 1 47 ? -39.851 5.799 -44.753 1.00 12.40 47 ARG B N 1
ATOM 9907 C CA . ARG B 1 47 ? -40.781 4.736 -44.399 1.00 13.94 47 ARG B CA 1
ATOM 9908 C C . ARG B 1 47 ? -40.349 3.998 -43.132 1.00 13.58 47 ARG B C 1
ATOM 9909 O O . ARG B 1 47 ? -41.179 3.707 -42.271 1.00 13.52 47 ARG B O 1
ATOM 9930 N N . LEU B 1 48 ? -39.055 3.699 -42.992 1.00 12.34 48 LEU B N 1
ATOM 9931 C CA . LEU B 1 48 ? -38.589 3.051 -41.776 1.00 13.84 48 LEU B CA 1
ATOM 9932 C C . LEU B 1 48 ? -38.805 3.963 -40.573 1.00 11.72 48 LEU B C 1
ATOM 9933 O O . LEU B 1 48 ? -39.263 3.520 -39.514 1.00 11.77 48 LEU B O 1
ATOM 9949 N N . ALA B 1 49 ? -38.533 5.253 -40.750 1.00 13.10 49 ALA B N 1
ATOM 9950 C CA . ALA B 1 49 ? -38.745 6.209 -39.668 1.00 10.70 49 ALA B CA 1
ATOM 9951 C C . ALA B 1 49 ? -40.210 6.289 -39.282 1.00 11.16 49 ALA B C 1
ATOM 9952 O O . ALA B 1 49 ? -40.548 6.276 -38.085 1.00 10.86 49 ALA B O 1
ATOM 9959 N N . GLU B 1 50 ? -41.102 6.385 -40.272 1.00 12.01 50 GLU B N 1
ATOM 9960 C CA . GLU B 1 50 ? -42.532 6.484 -39.970 1.00 13.26 50 GLU B CA 1
ATOM 9961 C C . GLU B 1 50 ? -43.046 5.213 -39.303 1.00 14.88 50 GLU B C 1
ATOM 9962 O O . GLU B 1 50 ? -44.038 5.255 -38.562 1.00 11.73 50 GLU B O 1
ATOM 9974 N N . GLY B 1 51 ? -42.417 4.075 -39.585 1.00 12.37 51 GLY B N 1
ATOM 9975 C CA . GLY B 1 51 ? -42.824 2.797 -39.048 1.00 13.28 51 GLY B CA 1
ATOM 9976 C C . GLY B 1 51 ? -42.064 2.421 -37.800 1.00 15.85 51 GLY B C 1
ATOM 9977 O O . GLY B 1 51 ? -42.323 2.932 -36.712 1.00 14.26 51 GLY B O 1
ATOM 9981 N N . PRO B 1 52 ? -41.106 1.493 -37.944 1.00 14.34 52 PRO B N 1
ATOM 9982 C CA . PRO B 1 52 ? -40.455 0.921 -36.760 1.00 14.95 52 PRO B CA 1
ATOM 9983 C C . PRO B 1 52 ? -39.714 1.904 -35.863 1.00 13.84 52 PRO B C 1
ATOM 9984 O O . PRO B 1 52 ? -39.607 1.634 -34.666 1.00 16.03 52 PRO B O 1
ATOM 9995 N N . ILE B 1 53 ? -39.159 2.996 -36.390 1.00 12.84 53 ILE B N 1
ATOM 9996 C CA . ILE B 1 53 ? -38.420 3.908 -35.521 1.00 11.37 53 ILE B CA 1
ATOM 9997 C C . ILE B 1 53 ? -39.384 4.761 -34.690 1.00 9.94 53 ILE B C 1
ATOM 9998 O O . ILE B 1 53 ? -39.234 4.879 -33.468 1.00 13.21 53 ILE B O 1
ATOM 10014 N N . ALA B 1 54 ? -40.383 5.375 -35.336 1.00 10.42 54 ALA B N 1
ATOM 10015 C CA . ALA B 1 54 ? -41.386 6.157 -34.619 1.00 10.73 54 ALA B CA 1
ATOM 10016 C C . ALA B 1 54 ? -42.225 5.322 -33.668 1.00 9.76 54 ALA B C 1
ATOM 10017 O O . ALA B 1 54 ? -42.784 5.872 -32.711 1.00 10.46 54 ALA B O 1
ATOM 10024 N N . GLU B 1 55 ? -42.299 4.004 -33.874 1.00 13.58 55 GLU B N 1
ATOM 10025 C CA . GLU B 1 55 ? -43.176 3.158 -33.072 1.00 16.41 55 GLU B CA 1
ATOM 10026 C C . GLU B 1 55 ? -42.905 3.263 -31.574 1.00 12.88 55 GLU B C 1
ATOM 10027 O O . GLU B 1 55 ? -43.834 3.116 -30.772 1.00 14.77 55 GLU B O 1
ATOM 10039 N N . SER B 1 56 ? -41.658 3.522 -31.175 1.00 9.47 56 SER B N 1
ATOM 10040 C CA . SER B 1 56 ? -41.294 3.563 -29.773 1.00 9.76 56 SER B CA 1
ATOM 10041 C C . SER B 1 56 ? -41.082 4.983 -29.246 1.00 11.88 56 SER B C 1
ATOM 10042 O O . SER B 1 56 ? -40.530 5.151 -28.152 1.00 11.79 56 SER B O 1
ATOM 10050 N N . PHE B 1 57 ? -41.470 5.999 -30.008 1.00 11.36 57 PHE B N 1
ATOM 10051 C CA . PHE B 1 57 ? -41.260 7.391 -29.592 1.00 10.32 57 PHE B CA 1
ATOM 10052 C C . PHE B 1 57 ? -41.968 7.685 -28.274 1.00 9.54 57 PHE B C 1
ATOM 10053 O O . PHE B 1 57 ? -41.368 8.243 -27.333 1.00 10.01 57 PHE B O 1
ATOM 10070 N N . VAL B 1 58 ? -43.248 7.326 -28.191 1.00 9.40 58 VAL B N 1
ATOM 10071 C CA . VAL B 1 58 ? -44.005 7.501 -26.957 1.00 7.63 58 VAL B CA 1
ATOM 10072 C C . VAL B 1 58 ? -43.443 6.622 -25.849 1.00 9.95 58 VAL B C 1
ATOM 10073 O O . VAL B 1 58 ? -43.241 7.082 -24.717 1.00 10.81 58 VAL B O 1
ATOM 10086 N N . GLU B 1 59 ? -43.198 5.341 -26.154 1.00 10.22 59 GLU B N 1
ATOM 10087 C CA . GLU B 1 59 ? -42.713 4.405 -25.141 1.00 11.06 59 GLU B CA 1
ATOM 10088 C C . GLU B 1 59 ? -41.441 4.905 -24.455 1.00 10.76 59 GLU B C 1
ATOM 10089 O O . GLU B 1 59 ? -41.301 4.790 -23.225 1.00 10.96 59 GLU B O 1
ATOM 10101 N N . GLY B 1 60 ? -40.507 5.458 -25.226 1.00 9.34 60 GLY B N 1
ATOM 10102 C CA . GLY B 1 60 ? -39.255 5.931 -24.653 1.00 8.00 60 GLY B CA 1
ATOM 10103 C C . GLY B 1 60 ? -39.456 7.041 -23.649 1.00 9.55 60 GLY B C 1
ATOM 10104 O O . GLY B 1 60 ? -38.692 7.169 -22.691 1.00 11.99 60 GLY B O 1
ATOM 10108 N N . ASP B 1 61 ? -40.503 7.846 -23.842 1.00 11.03 61 ASP B N 1
ATOM 10109 C CA . ASP B 1 61 ? -40.802 8.922 -22.916 1.00 8.87 61 ASP B CA 1
ATOM 10110 C C . ASP B 1 61 ? -41.622 8.462 -21.724 1.00 12.23 61 ASP B C 1
ATOM 10111 O O . ASP B 1 61 ? -41.393 8.924 -20.594 1.00 11.99 61 ASP B O 1
ATOM 10120 N N . ARG B 1 62 ? -42.582 7.559 -21.950 1.00 9.85 62 ARG B N 1
ATOM 10121 C CA . ARG B 1 62 ? -43.489 7.153 -20.897 1.00 11.35 62 ARG B CA 1
ATOM 10122 C C . ARG B 1 62 ? -42.916 6.053 -20.007 1.00 14.24 62 ARG B C 1
ATOM 10123 O O . ARG B 1 62 ? -43.366 5.907 -18.861 1.00 14.65 62 ARG B O 1
ATOM 10144 N N . ASN B 1 63 ? -41.963 5.286 -20.519 1.00 12.67 63 ASN B N 1
ATOM 10145 C CA . ASN B 1 63 ? -41.314 4.171 -19.825 1.00 14.25 63 ASN B CA 1
ATOM 10146 C C . ASN B 1 63 ? -39.815 4.373 -19.954 1.00 13.88 63 ASN B C 1
ATOM 10147 O O . ASN B 1 63 ? -39.119 3.627 -20.663 1.00 14.22 63 ASN B O 1
ATOM 10158 N N . PRO B 1 64 ? -39.280 5.396 -19.294 1.00 12.35 64 PRO B N 1
ATOM 10159 C CA . PRO B 1 64 ? -37.918 5.830 -19.584 1.00 14.11 64 PRO B CA 1
ATOM 10160 C C . PRO B 1 64 ? -36.876 4.913 -18.967 1.00 17.33 64 PRO B C 1
ATOM 10161 O O . PRO B 1 64 ? -37.202 4.028 -18.150 1.00 13.99 64 PRO B O 1
ATOM 10172 N N . PRO B 1 65 ? -35.613 5.102 -19.348 1.00 16.44 65 PRO B N 1
ATOM 10173 C CA . PRO B 1 65 ? -34.542 4.217 -18.870 1.00 12.54 65 PRO B CA 1
ATOM 10174 C C . PRO B 1 65 ? -34.420 4.200 -17.355 1.00 14.03 65 PRO B C 1
ATOM 10175 O O . PRO B 1 65 ? -34.710 5.174 -16.661 1.00 14.39 65 PRO B O 1
ATOM 10186 N N . VAL B 1 66 ? -33.994 3.058 -16.846 1.00 13.13 66 VAL B N 1
ATOM 10187 C CA . VAL B 1 66 ? -33.840 2.854 -15.412 1.00 13.13 66 VAL B CA 1
ATOM 10188 C C . VAL B 1 66 ? -32.387 2.510 -15.126 1.00 13.12 66 VAL B C 1
ATOM 10189 O O . VAL B 1 66 ? -31.828 1.591 -15.736 1.00 13.59 66 VAL B O 1
ATOM 10202 N N . PHE B 1 67 ? -31.800 3.216 -14.160 1.00 13.97 67 PHE B N 1
ATOM 10203 C CA . PHE B 1 67 ? -30.402 3.061 -13.772 1.00 15.38 67 PHE B CA 1
ATOM 10204 C C . PHE B 1 67 ? -30.280 2.113 -12.588 1.00 14.74 67 PHE B C 1
ATOM 10205 O O . PHE B 1 67 ? -30.998 2.265 -11.605 1.00 12.62 67 PHE B O 1
ATOM 10222 N N . ASP B 1 68 ? -29.364 1.129 -12.682 1.00 12.53 68 ASP B N 1
ATOM 10223 C CA . ASP B 1 68 ? -28.965 0.336 -11.523 1.00 10.28 68 ASP B CA 1
ATOM 10224 C C . ASP B 1 68 ? -27.635 0.877 -11.007 1.00 11.41 68 ASP B C 1
ATOM 10225 O O . ASP B 1 68 ? -26.613 0.714 -11.684 1.00 12.94 68 ASP B O 1
ATOM 10234 N N . PRO B 1 69 ? -27.603 1.557 -9.857 1.00 13.20 69 PRO B N 1
ATOM 10235 C CA . PRO B 1 69 ? -26.350 2.182 -9.420 1.00 15.56 69 PRO B CA 1
ATOM 10236 C C . PRO B 1 69 ? -25.285 1.192 -9.003 1.00 15.05 69 PRO B C 1
ATOM 10237 O O . PRO B 1 69 ? -24.115 1.583 -8.936 1.00 15.98 69 PRO B O 1
ATOM 10248 N N . GLU B 1 70 ? -25.638 -0.060 -8.714 1.00 14.82 70 GLU B N 1
ATOM 10249 C CA . GLU B 1 70 ? -24.653 -1.050 -8.300 1.00 16.83 70 GLU B CA 1
ATOM 10250 C C . GLU B 1 70 ? -23.954 -1.693 -9.481 1.00 17.86 70 GLU B C 1
ATOM 10251 O O . GLU B 1 70 ? -22.767 -2.030 -9.374 1.00 19.19 70 GLU B O 1
ATOM 10263 N N . THR B 1 71 ? -24.633 -1.828 -10.624 1.00 13.76 71 THR B N 1
ATOM 10264 C CA . THR B 1 71 ? -23.981 -2.287 -11.842 1.00 15.70 71 THR B CA 1
ATOM 10265 C C . THR B 1 71 ? -23.517 -1.134 -12.733 1.00 14.68 71 THR B C 1
ATOM 10266 O O . THR B 1 71 ? -22.782 -1.361 -13.697 1.00 14.91 71 THR B O 1
ATOM 10277 N N . HIS B 1 72 ? -23.918 0.098 -12.433 1.00 13.38 72 HIS B N 1
ATOM 10278 C CA . HIS B 1 72 ? -23.548 1.251 -13.257 1.00 12.11 72 HIS B CA 1
ATOM 10279 C C . HIS B 1 72 ? -24.018 1.071 -14.698 1.00 12.03 72 HIS B C 1
ATOM 10280 O O . HIS B 1 72 ? -23.341 1.468 -15.641 1.00 15.51 72 HIS B O 1
ATOM 10294 N N . THR B 1 73 ? -25.206 0.493 -14.873 1.00 13.63 73 THR B N 1
ATOM 10295 C CA . THR B 1 73 ? -25.767 0.301 -16.199 1.00 12.25 73 THR B CA 1
ATOM 10296 C C . THR B 1 73 ? -27.202 0.830 -16.236 1.00 12.55 73 THR B C 1
ATOM 10297 O O . THR B 1 73 ? -27.863 0.997 -15.198 1.00 13.34 73 THR B O 1
ATOM 10308 N N . VAL B 1 74 ? -27.675 1.080 -17.448 1.00 12.00 74 VAL B N 1
ATOM 10309 C CA . VAL B 1 74 ? -29.057 1.500 -17.660 1.00 15.17 74 VAL B CA 1
ATOM 10310 C C . VAL B 1 74 ? -29.784 0.426 -18.460 1.00 15.36 74 VAL B C 1
ATOM 10311 O O . VAL B 1 74 ? -29.201 -0.237 -19.322 1.00 16.31 74 VAL B O 1
ATOM 10324 N N . THR B 1 75 ? -31.065 0.263 -18.171 1.00 14.12 75 THR B N 1
ATOM 10325 C CA . THR B 1 75 ? -31.955 -0.602 -18.929 1.00 11.77 75 THR B CA 1
ATOM 10326 C C . THR B 1 75 ? -32.861 0.284 -19.778 1.00 16.17 75 THR B C 1
ATOM 10327 O O . THR B 1 75 ? -33.518 1.188 -19.241 1.00 15.46 75 THR B O 1
ATOM 10338 N N . LEU B 1 76 ? -32.869 0.046 -21.085 1.00 12.44 76 LEU B N 1
ATOM 10339 C CA . LEU B 1 76 ? -33.724 0.790 -22.008 1.00 12.78 76 LEU B CA 1
ATOM 10340 C C . LEU B 1 76 ? -35.013 0.023 -22.260 1.00 10.25 76 LEU B C 1
ATOM 10341 O O . LEU B 1 76 ? -35.026 -1.212 -22.227 1.00 12.06 76 LEU B O 1
ATOM 10357 N N . PRO B 1 77 ? -36.122 0.718 -22.542 1.00 12.34 77 PRO B N 1
ATOM 10358 C CA . PRO B 1 77 ? -37.368 -0.004 -22.845 1.00 15.61 77 PRO B CA 1
ATOM 10359 C C . PRO B 1 77 ? -37.225 -0.865 -24.093 1.00 12.92 77 PRO B C 1
ATOM 10360 O O . PRO B 1 77 ? -36.611 -0.468 -25.084 1.00 9.89 77 PRO B O 1
ATOM 10371 N N . GLU B 1 78 ? -37.842 -2.046 -24.051 1.00 12.14 78 GLU B N 1
ATOM 10372 C CA . GLU B 1 78 ? -37.659 -3.031 -25.106 1.00 15.74 78 GLU B CA 1
ATOM 10373 C C . GLU B 1 78 ? -38.089 -2.507 -26.467 1.00 14.37 78 GLU B C 1
ATOM 10374 O O . GLU B 1 78 ? -37.436 -2.792 -27.480 1.00 13.26 78 GLU B O 1
ATOM 10386 N N . GLY B 1 79 ? -39.201 -1.762 -26.518 1.00 13.86 79 GLY B N 1
ATOM 10387 C CA . GLY B 1 79 ? -39.664 -1.247 -27.786 1.00 12.89 79 GLY B CA 1
ATOM 10388 C C . GLY B 1 79 ? -38.661 -0.312 -28.432 1.00 12.66 79 GLY B C 1
ATOM 10389 O O . GLY B 1 79 ? -38.491 -0.317 -29.648 1.00 12.68 79 GLY B O 1
ATOM 10393 N N . PHE B 1 80 ? -37.962 0.494 -27.618 1.00 11.72 80 PHE B N 1
ATOM 10394 C CA . PHE B 1 80 ? -36.942 1.372 -28.174 1.00 11.09 80 PHE B CA 1
ATOM 10395 C C . PHE B 1 80 ? -35.741 0.577 -28.694 1.00 12.56 80 PHE B C 1
ATOM 10396 O O . PHE B 1 80 ? -35.190 0.897 -29.744 1.00 10.83 80 PHE B O 1
ATOM 10413 N N . LYS B 1 81 ? -35.350 -0.496 -27.996 1.00 11.42 81 LYS B N 1
ATOM 10414 C CA . LYS B 1 81 ? -34.252 -1.327 -28.487 1.00 10.65 81 LYS B CA 1
ATOM 10415 C C . LYS B 1 81 ? -34.621 -1.996 -29.810 1.00 12.12 81 LYS B C 1
ATOM 10416 O O . LYS B 1 81 ? -33.789 -2.097 -30.726 1.00 13.31 81 LYS B O 1
ATOM 10435 N N . LYS B 1 82 ? -35.882 -2.394 -29.959 1.00 12.13 82 LYS B N 1
ATOM 10436 C CA . LYS B 1 82 ? -36.351 -2.916 -31.240 1.00 15.68 82 LYS B CA 1
ATOM 10437 C C . LYS B 1 82 ? -36.204 -1.877 -32.352 1.00 14.50 82 LYS B C 1
ATOM 10438 O O . LYS B 1 82 ? -35.777 -2.208 -33.460 1.00 13.34 82 LYS B O 1
ATOM 10457 N N . SER B 1 83 ? -36.537 -0.606 -32.070 1.00 12.52 83 SER B N 1
ATOM 10458 C CA . SER B 1 83 ? -36.315 0.445 -33.058 1.00 12.40 83 SER B CA 1
ATOM 10459 C C . SER B 1 83 ? -34.836 0.586 -33.397 1.00 12.09 83 SER B C 1
ATOM 10460 O O . SER B 1 83 ? -34.456 0.747 -34.574 1.00 12.90 83 SER B O 1
ATOM 10468 N N . MET B 1 84 ? -33.977 0.518 -32.383 1.00 12.12 84 MET B N 1
ATOM 10469 C CA . MET B 1 84 ? -32.542 0.601 -32.652 1.00 11.38 84 MET B CA 1
ATOM 10470 C C . MET B 1 84 ? -32.090 -0.537 -33.562 1.00 12.04 84 MET B C 1
ATOM 10471 O O . MET B 1 84 ? -31.295 -0.327 -34.484 1.00 13.92 84 MET B O 1
ATOM 10485 N N . ARG B 1 85 ? -32.589 -1.747 -33.323 1.00 12.83 85 ARG B N 1
ATOM 10486 C CA . ARG B 1 85 ? -32.176 -2.868 -34.166 1.00 15.23 85 ARG B CA 1
ATOM 10487 C C . ARG B 1 85 ? -32.659 -2.685 -35.596 1.00 16.65 85 ARG B C 1
ATOM 10488 O O . ARG B 1 85 ? -31.963 -3.056 -36.546 1.00 16.88 85 ARG B O 1
ATOM 10509 N N . ALA B 1 86 ? -33.836 -2.098 -35.783 1.00 15.34 86 ALA B N 1
ATOM 10510 C CA . ALA B 1 86 ? -34.283 -1.796 -37.145 1.00 14.41 86 ALA B CA 1
ATOM 10511 C C . ALA B 1 86 ? -33.337 -0.817 -37.816 1.00 17.54 86 ALA B C 1
ATOM 10512 O O . ALA B 1 86 ? -33.034 -0.940 -39.013 1.00 17.37 86 ALA B O 1
ATOM 10519 N N . LEU B 1 87 ? -32.879 0.193 -37.069 1.00 15.23 87 LEU B N 1
ATOM 10520 C CA . LEU B 1 87 ? -31.888 1.125 -37.592 1.00 13.88 87 LEU B CA 1
ATOM 10521 C C . LEU B 1 87 ? -30.597 0.411 -37.979 1.00 20.28 87 LEU B C 1
ATOM 10522 O O . LEU B 1 87 ? -30.083 0.600 -39.093 1.00 21.11 87 LEU B O 1
ATOM 10538 N N . PHE B 1 88 ? -30.068 -0.426 -37.085 1.00 18.17 88 PHE B N 1
ATOM 10539 C CA . PHE B 1 88 ? -28.825 -1.128 -37.380 1.00 17.05 88 PHE B CA 1
ATOM 10540 C C . PHE B 1 88 ? -29.007 -2.100 -38.543 1.00 20.91 88 PHE B C 1
ATOM 10541 O O . PHE B 1 88 ? -28.122 -2.229 -39.404 1.00 20.46 88 PHE B O 1
ATOM 10558 N N . ASP B 1 89 ? -30.130 -2.829 -38.557 1.00 19.31 89 ASP B N 1
ATOM 10559 C CA . ASP B 1 89 ? -30.335 -3.851 -39.581 1.00 21.49 89 ASP B CA 1
ATOM 10560 C C . ASP B 1 89 ? -30.374 -3.257 -40.984 1.00 19.09 89 ASP B C 1
ATOM 10561 O O . ASP B 1 89 ? -30.009 -3.935 -41.956 1.00 24.74 89 ASP B O 1
ATOM 10570 N N . GLY B 1 90 ? -30.771 -1.998 -41.114 1.00 21.42 90 GLY B N 1
ATOM 10571 C CA . GLY B 1 90 ? -30.729 -1.305 -42.384 1.00 21.36 90 GLY B CA 1
ATOM 10572 C C . GLY B 1 90 ? -29.458 -0.553 -42.694 1.00 22.29 90 GLY B C 1
ATOM 10573 O O . GLY B 1 90 ? -29.361 0.079 -43.756 1.00 23.45 90 GLY B O 1
ATOM 10577 N N . GLY B 1 91 ? -28.473 -0.600 -41.807 1.00 23.27 91 GLY B N 1
ATOM 10578 C CA . GLY B 1 91 ? -27.229 0.104 -42.028 1.00 25.19 91 GLY B CA 1
ATOM 10579 C C . GLY B 1 91 ? -27.281 1.597 -41.814 1.00 27.36 91 GLY B C 1
ATOM 10580 O O . GLY B 1 91 ? -26.361 2.310 -42.226 1.00 25.92 91 GLY B O 1
ATOM 10584 N N . TRP B 1 92 ? -28.305 2.098 -41.134 1.00 25.79 92 TRP B N 1
ATOM 10585 C CA . TRP B 1 92 ? -28.488 3.537 -41.010 1.00 25.62 92 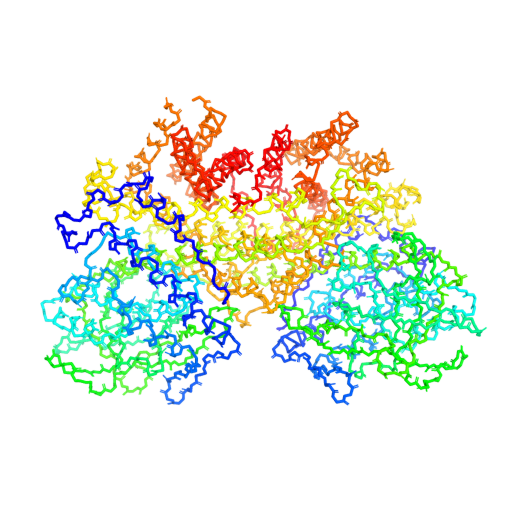TRP B CA 1
ATOM 10586 C C . TRP B 1 92 ? -27.657 4.170 -39.902 1.00 33.20 92 TRP B C 1
ATOM 10587 O O . TRP B 1 92 ? -27.701 5.396 -39.748 1.00 35.94 92 TRP B O 1
ATOM 10608 N N . ASP B 1 93 ? -26.902 3.387 -39.130 1.00 21.92 93 ASP B N 1
ATOM 10609 C CA . ASP B 1 93 ? -25.879 3.979 -38.275 1.00 29.07 93 ASP B CA 1
ATOM 10610 C C . ASP B 1 93 ? -24.574 4.213 -39.023 1.00 28.67 93 ASP B C 1
ATOM 10611 O O . ASP B 1 93 ? -23.573 4.595 -38.400 1.00 27.44 93 ASP B O 1
ATOM 10620 N N . LYS B 1 94 ? -24.570 4.005 -40.338 1.00 21.96 94 LYS B N 1
ATOM 10621 C CA . LYS B 1 94 ? -23.382 4.152 -41.167 1.00 24.75 94 LYS B CA 1
ATOM 10622 C C . LYS B 1 94 ? -23.615 5.085 -42.352 1.00 36.57 94 LYS B C 1
ATOM 10623 O O . LYS B 1 94 ? -22.924 4.989 -43.370 1.00 29.62 94 LYS B O 1
ATOM 10642 N N . VAL B 1 95 ? -24.568 6.011 -42.244 1.00 32.36 95 VAL B N 1
ATOM 10643 C CA . VAL B 1 95 ? -24.890 6.883 -43.369 1.00 35.17 95 VAL B CA 1
ATOM 10644 C C . VAL B 1 95 ? -23.755 7.872 -43.588 1.00 23.13 95 VAL B C 1
ATOM 10645 O O . VAL B 1 95 ? -23.368 8.609 -42.675 1.00 33.49 95 VAL B O 1
ATOM 10658 N N . GLY B 1 96 ? -23.200 7.888 -44.795 1.00 27.36 96 GLY B N 1
ATOM 10659 C CA . GLY B 1 96 ? -22.096 8.772 -45.097 1.00 29.45 96 GLY B CA 1
ATOM 10660 C C . GLY B 1 96 ? -20.780 8.374 -44.476 1.00 24.46 96 GLY B C 1
ATOM 10661 O O . GLY B 1 96 ? -19.805 9.123 -44.598 1.00 25.00 96 GLY B O 1
ATOM 10665 N N . LEU B 1 97 ? -20.728 7.226 -43.802 1.00 21.47 97 LEU B N 1
ATOM 10666 C CA . LEU B 1 97 ? -19.469 6.710 -43.283 1.00 21.28 97 LEU B CA 1
ATOM 10667 C C . LEU B 1 97 ? -18.507 6.492 -44.439 1.00 19.89 97 LEU B C 1
ATOM 10668 O O . LEU B 1 97 ? -18.910 6.141 -45.546 1.00 19.78 97 LEU B O 1
ATOM 10684 N N . ALA B 1 98 ? -17.218 6.731 -44.184 1.00 18.34 98 ALA B N 1
ATOM 10685 C CA . ALA B 1 98 ? -16.208 6.493 -45.202 1.00 20.97 98 ALA B CA 1
ATOM 10686 C C . ALA B 1 98 ? -16.315 5.071 -45.745 1.00 20.40 98 ALA B C 1
ATOM 10687 O O . ALA B 1 98 ? -16.633 4.127 -45.027 1.00 19.51 98 ALA B O 1
ATOM 10694 N N . GLU B 1 99 ? -16.022 4.921 -47.038 1.00 20.71 99 GLU B N 1
ATOM 10695 C CA . GLU B 1 99 ? -16.117 3.615 -47.671 1.00 20.73 99 GLU B CA 1
ATOM 10696 C C . GLU B 1 99 ? -15.227 2.580 -46.984 1.00 19.48 99 GLU B C 1
ATOM 10697 O O . GLU B 1 99 ? -15.640 1.430 -46.782 1.00 22.35 99 GLU B O 1
ATOM 10709 N N . HIS B 1 100 ? -14.003 2.965 -46.605 1.00 22.23 100 HIS B N 1
ATOM 10710 C CA . HIS B 1 100 ? -13.101 2.002 -45.977 1.00 23.32 100 HIS B CA 1
ATOM 10711 C C . HIS B 1 100 ? -13.591 1.544 -44.608 1.00 23.64 100 HIS B C 1
ATOM 10712 O O . HIS B 1 100 ? -13.099 0.529 -44.092 1.00 24.20 100 HIS B O 1
ATOM 10726 N N . LEU B 1 101 ? -14.560 2.248 -44.011 1.00 20.23 101 LEU B N 1
ATOM 10727 C CA . LEU B 1 101 ? -15.169 1.817 -42.759 1.00 20.47 101 LEU B CA 1
ATOM 10728 C C . LEU B 1 101 ? -16.482 1.088 -42.984 1.00 23.73 101 LEU B C 1
ATOM 10729 O O . LEU B 1 101 ? -17.184 0.786 -42.017 1.00 26.37 101 LEU B O 1
ATOM 10745 N N . GLY B 1 102 ? -16.834 0.814 -44.236 1.00 21.57 102 GLY B N 1
ATOM 10746 C CA . GLY B 1 102 ? -18.054 0.108 -44.560 1.00 27.83 102 GLY B CA 1
ATOM 10747 C C . GLY B 1 102 ? -19.230 0.970 -44.960 1.00 26.30 102 GLY B C 1
ATOM 10748 O O . GLY B 1 102 ? -20.352 0.458 -45.042 1.00 27.10 102 GLY B O 1
ATOM 10752 N N . GLY B 1 103 ? -19.013 2.249 -45.235 1.00 23.67 103 GLY B N 1
ATOM 10753 C CA . GLY B 1 103 ? -20.091 3.157 -45.547 1.00 23.00 103 GLY B CA 1
ATOM 10754 C C . GLY B 1 103 ? -20.349 3.311 -47.039 1.00 23.13 103 GLY B C 1
ATOM 10755 O O . GLY B 1 103 ? -19.613 2.819 -47.894 1.00 21.60 103 GLY B O 1
ATOM 10759 N N . ILE B 1 104 ? -21.430 4.035 -47.341 1.00 19.95 104 ILE B N 1
ATOM 10760 C CA . ILE B 1 104 ? -21.813 4.372 -48.697 1.00 20.69 104 ILE B CA 1
ATOM 10761 C C . ILE B 1 104 ? -21.444 5.833 -48.933 1.00 23.81 104 ILE B C 1
ATOM 10762 O O . ILE B 1 104 ? -22.080 6.727 -48.326 1.00 22.20 104 ILE B O 1
ATOM 10778 N N . PRO B 1 105 ? -20.450 6.140 -49.767 1.00 23.72 105 PRO B N 1
ATOM 10779 C CA . PRO B 1 105 ? -20.089 7.546 -49.987 1.00 23.39 105 PRO B CA 1
ATOM 10780 C C . PRO B 1 105 ? -21.265 8.328 -50.562 1.00 22.74 105 PRO B C 1
ATOM 10781 O O . PRO B 1 105 ? -21.955 7.869 -51.480 1.00 20.83 105 PRO B O 1
ATOM 10792 N N . MET B 1 106 ? -21.479 9.524 -50.023 1.00 18.38 106 MET B N 1
ATOM 10793 C CA . MET B 1 106 ? -22.571 10.359 -50.495 1.00 16.50 106 MET B CA 1
ATOM 10794 C C . MET B 1 106 ? -22.312 11.795 -50.069 1.00 16.88 106 MET B C 1
ATOM 10795 O O . MET B 1 106 ? -21.596 12.040 -49.094 1.00 15.73 106 MET B O 1
ATOM 10809 N N . PRO B 1 107 ? -22.912 12.763 -50.756 1.00 16.50 107 PRO B N 1
ATOM 10810 C CA . PRO B 1 107 ? -22.769 14.159 -50.321 1.00 15.94 107 PRO B CA 1
ATOM 10811 C C . PRO B 1 107 ? -23.380 14.336 -48.940 1.00 13.58 107 PRO B C 1
ATOM 10812 O O . PRO B 1 107 ? -24.364 13.679 -48.597 1.00 13.31 107 PRO B O 1
ATOM 10823 N N . ARG B 1 108 ? -22.774 15.219 -48.141 1.00 13.44 108 ARG B N 1
ATOM 10824 C CA . ARG B 1 108 ? -23.272 15.473 -46.798 1.00 13.79 108 ARG B CA 1
ATOM 10825 C C . ARG B 1 108 ? -24.703 15.999 -46.838 1.00 13.69 108 ARG B C 1
ATOM 10826 O O . ARG B 1 108 ? -25.477 15.734 -45.917 1.00 13.24 108 ARG B O 1
ATOM 10847 N N . ALA B 1 109 ? -25.079 16.718 -47.907 1.00 14.20 109 ALA B N 1
ATOM 10848 C CA . ALA B 1 109 ? -26.459 17.195 -48.035 1.00 12.67 109 ALA B CA 1
ATOM 10849 C C . ALA B 1 109 ? -27.458 16.039 -48.111 1.00 11.90 109 ALA B C 1
ATOM 10850 O O . ALA B 1 109 ? -28.535 16.103 -47.509 1.00 12.79 109 ALA B O 1
ATOM 10857 N N . LEU B 1 110 ? -27.120 14.964 -48.827 1.00 12.10 110 LEU B N 1
ATOM 10858 C CA . LEU B 1 110 ? -27.976 13.784 -48.810 1.00 13.96 110 LEU B CA 1
ATOM 10859 C C . LEU B 1 110 ? -27.927 13.086 -47.453 1.00 11.54 110 LEU B C 1
ATOM 10860 O O . LEU B 1 110 ? -28.955 12.626 -46.949 1.00 12.67 110 LEU B O 1
ATOM 10876 N N . GLN B 1 111 ? -26.743 12.995 -46.851 1.00 12.69 111 GLN B N 1
ATOM 10877 C CA . GLN B 1 111 ? -26.607 12.338 -45.558 1.00 12.44 111 GLN B CA 1
ATOM 10878 C C . GLN B 1 111 ? -27.520 12.970 -44.503 1.00 14.12 111 GLN B C 1
ATOM 10879 O O . GLN B 1 111 ? -28.233 12.271 -43.774 1.00 12.45 111 GLN B O 1
ATOM 10893 N N . TRP B 1 112 ? -27.510 14.290 -44.397 1.00 10.74 112 TRP B N 1
ATOM 10894 C CA . TRP B 1 112 ? -28.313 14.921 -43.355 1.00 12.22 112 TRP B CA 1
ATOM 10895 C C . TRP B 1 112 ? -29.792 14.884 -43.689 1.00 13.97 112 TRP B C 1
ATOM 10896 O O . TRP B 1 112 ? -30.619 14.838 -42.773 1.00 12.06 112 TRP B O 1
ATOM 10917 N N . ALA B 1 113 ? -30.144 14.858 -44.978 1.00 10.55 113 ALA B N 1
ATOM 10918 C CA . ALA B 1 113 ? -31.543 14.647 -45.344 1.00 10.56 113 ALA B CA 1
ATOM 10919 C C . ALA B 1 113 ? -32.017 13.263 -44.922 1.00 11.34 113 ALA B C 1
ATOM 10920 O O . ALA B 1 113 ? -33.154 13.097 -44.472 1.00 11.32 113 ALA B O 1
ATOM 10927 N N . LEU B 1 114 ? -31.156 12.245 -45.054 1.00 12.36 114 LEU B N 1
ATOM 10928 C CA . LEU B 1 114 ? -31.532 10.921 -44.582 1.00 10.57 114 LEU B CA 1
ATOM 10929 C C . LEU B 1 114 ? -31.685 10.914 -43.063 1.00 10.84 114 LEU B C 1
ATOM 10930 O O . LEU B 1 114 ? -32.672 10.401 -42.528 1.00 12.73 114 LEU B O 1
ATOM 10946 N N . ILE B 1 115 ? -30.730 11.522 -42.359 1.00 10.22 115 ILE B N 1
ATOM 10947 C CA . ILE B 1 115 ? -30.739 11.559 -40.902 1.00 9.46 115 ILE B CA 1
ATOM 10948 C C . ILE B 1 115 ? -31.940 12.329 -40.373 1.00 11.15 115 ILE B C 1
ATOM 10949 O O . ILE B 1 115 ? -32.483 11.989 -39.313 1.00 12.04 115 ILE B O 1
ATOM 10965 N N . GLU B 1 116 ? -32.399 13.338 -41.113 1.00 10.86 116 GLU B N 1
ATOM 10966 C CA . GLU B 1 116 ? -33.551 14.120 -40.673 1.00 11.10 116 GLU B CA 1
ATOM 10967 C C . GLU B 1 116 ? -34.706 13.210 -40.267 1.00 10.34 116 GLU B C 1
ATOM 10968 O O . GLU B 1 116 ? -35.421 13.485 -39.300 1.00 10.78 116 GLU B O 1
ATOM 10980 N N . HIS B 1 117 ? -34.947 12.136 -41.024 1.00 9.43 117 HIS B N 1
ATOM 10981 C CA . HIS B 1 117 ? -36.088 11.284 -40.739 1.00 9.89 117 HIS B CA 1
ATOM 10982 C C . HIS B 1 117 ? -35.940 10.552 -39.418 1.00 10.26 117 HIS B C 1
ATOM 10983 O O . HIS B 1 117 ? -36.922 10.386 -38.690 1.00 10.44 117 HIS B O 1
ATOM 10997 N N . ILE B 1 118 ? -34.727 10.107 -39.071 1.00 9.61 118 ILE B N 1
ATOM 10998 C CA . ILE B 1 118 ? -34.542 9.472 -37.772 1.00 9.88 118 ILE B CA 1
ATOM 10999 C C . ILE B 1 118 ? -34.734 10.492 -36.658 1.00 9.94 118 ILE B C 1
ATOM 11000 O O . ILE B 1 118 ? -35.344 10.201 -35.625 1.00 10.53 118 ILE B O 1
ATOM 11016 N N . LEU B 1 119 ? -34.213 11.708 -36.846 1.00 10.99 119 LEU B N 1
ATOM 11017 C CA . LEU B 1 119 ? -34.325 12.738 -35.821 1.00 11.24 119 LEU B CA 1
ATOM 11018 C C . LEU B 1 119 ? -35.768 13.185 -35.620 1.00 9.70 119 LEU B C 1
ATOM 11019 O O . LEU B 1 119 ? -36.153 13.553 -34.501 1.00 11.69 119 LEU B O 1
ATOM 11035 N N . GLY B 1 120 ? -36.581 13.148 -36.673 1.00 10.67 120 GLY B N 1
ATOM 11036 C CA . GLY B 1 120 ? -37.981 13.487 -36.509 1.00 10.49 120 GLY B CA 1
ATOM 11037 C C . GLY B 1 120 ? -38.770 12.389 -35.846 1.00 9.28 120 GLY B C 1
ATOM 11038 O O . GLY B 1 120 ? -39.663 12.663 -35.040 1.00 11.29 120 GLY B O 1
ATOM 11042 N N . ALA B 1 121 ? -38.441 11.132 -36.169 1.00 8.95 121 ALA B N 1
ATOM 11043 C CA . ALA B 1 121 ? -39.205 10.003 -35.653 1.00 9.59 121 ALA B CA 1
ATOM 11044 C C . ALA B 1 121 ? -38.850 9.628 -34.218 1.00 9.41 121 ALA B C 1
ATOM 11045 O O . ALA B 1 121 ? -39.714 9.178 -33.466 1.00 11.05 121 ALA B O 1
ATOM 11052 N N . ASN B 1 122 ? -37.594 9.772 -33.818 1.00 9.59 122 ASN B N 1
ATOM 11053 C CA . ASN B 1 122 ? -37.132 9.293 -32.515 1.00 10.08 122 ASN B CA 1
ATOM 11054 C C . ASN B 1 122 ? -35.697 9.775 -32.372 1.00 10.73 122 ASN B C 1
ATOM 11055 O O . ASN B 1 122 ? -34.764 9.010 -32.623 1.00 9.72 122 ASN B O 1
ATOM 11066 N N . PRO B 1 123 ? -35.480 11.058 -32.042 1.00 10.11 123 PRO B N 1
ATOM 11067 C CA . PRO B 1 123 ? -34.129 11.621 -32.177 1.00 10.95 123 PRO B CA 1
ATOM 11068 C C . PRO B 1 123 ? -33.087 10.931 -31.323 1.00 10.93 123 PRO B C 1
ATOM 11069 O O . PRO B 1 123 ? -31.942 10.817 -31.766 1.00 11.14 123 PRO B O 1
ATOM 11080 N N . ALA B 1 124 ? -33.450 10.443 -30.137 1.00 10.33 124 ALA B N 1
ATOM 11081 C CA . ALA B 1 124 ? -32.489 9.713 -29.315 1.00 10.43 124 ALA B CA 1
ATOM 11082 C C . ALA B 1 124 ? -31.963 8.478 -30.024 1.00 10.30 124 ALA B C 1
ATOM 11083 O O . ALA B 1 124 ? -30.828 8.046 -29.751 1.00 11.97 124 ALA B O 1
ATOM 11090 N N . ALA B 1 125 ? -32.765 7.867 -30.899 1.00 10.38 125 ALA B N 1
ATOM 11091 C CA . ALA B 1 125 ? -32.276 6.713 -31.657 1.00 9.78 125 ALA B CA 1
ATOM 11092 C C . ALA B 1 125 ? -31.092 7.094 -32.528 1.00 12.05 125 ALA B C 1
ATOM 11093 O O . ALA B 1 125 ? -30.095 6.367 -32.596 1.00 12.67 125 ALA B O 1
ATOM 11100 N N . TYR B 1 126 ? -31.149 8.250 -33.175 1.00 11.86 126 TYR B N 1
ATOM 11101 C CA . TYR B 1 126 ? -29.987 8.643 -33.949 1.00 13.02 126 TYR B CA 1
ATOM 11102 C C . TYR B 1 126 ? -28.807 8.917 -33.022 1.00 11.40 126 TYR B C 1
ATOM 11103 O O . TYR B 1 126 ? -27.666 8.533 -33.318 1.00 13.39 126 TYR B O 1
ATOM 11121 N N . MET B 1 127 ? -29.049 9.575 -31.883 1.00 9.68 127 MET B N 1
ATOM 11122 C CA . MET B 1 127 ? -27.964 9.854 -30.945 1.00 9.67 127 MET B CA 1
ATOM 11123 C C . MET B 1 127 ? -27.244 8.564 -30.540 1.00 10.98 127 MET B C 1
ATOM 11124 O O . MET B 1 127 ? -26.007 8.531 -30.518 1.00 12.91 127 MET B O 1
ATOM 11138 N N . TYR B 1 128 ? -28.011 7.530 -30.169 1.00 9.61 128 TYR B N 1
ATOM 11139 C CA . TYR B 1 128 ? -27.374 6.276 -29.785 1.00 11.01 128 TYR B CA 1
ATOM 11140 C C . TYR B 1 128 ? -26.579 5.678 -30.944 1.00 13.46 128 TYR B C 1
ATOM 11141 O O . TYR B 1 128 ? -25.604 4.947 -30.718 1.00 16.10 128 TYR B O 1
ATOM 11159 N N . ALA B 1 129 ? -26.969 5.995 -32.183 1.00 10.25 129 ALA B N 1
ATOM 11160 C CA . ALA B 1 129 ? -26.358 5.450 -33.387 1.00 13.30 129 ALA B CA 1
ATOM 11161 C C . ALA B 1 129 ? -25.210 6.293 -33.921 1.00 13.08 129 ALA B C 1
ATOM 11162 O O . ALA B 1 129 ? -24.751 6.050 -35.050 1.00 14.07 129 ALA B O 1
ATOM 11169 N N . MET B 1 130 ? -24.718 7.253 -33.151 1.00 12.44 130 MET B N 1
ATOM 11170 C CA . MET B 1 130 ? -23.649 8.118 -33.636 1.00 11.69 130 MET B CA 1
ATOM 11171 C C . MET B 1 130 ? -22.258 7.512 -33.507 1.00 11.42 130 MET B C 1
ATOM 11172 O O . MET B 1 130 ? -21.292 8.164 -33.902 1.00 13.59 130 MET B O 1
ATOM 11186 N N . GLY B 1 131 ? -22.143 6.292 -33.018 1.00 13.07 131 GLY B N 1
ATOM 11187 C CA . GLY B 1 131 ? -20.859 5.671 -32.780 1.00 13.38 131 GLY B CA 1
ATOM 11188 C C . GLY B 1 131 ? -19.953 5.571 -33.993 1.00 14.16 131 GLY B C 1
ATOM 11189 O O . GLY B 1 131 ? -18.796 6.031 -33.979 1.00 14.15 131 GLY B O 1
ATOM 11193 N N . PRO B 1 132 ? -20.449 4.977 -35.070 1.00 12.54 132 PRO B N 1
ATOM 11194 C CA . PRO B 1 132 ? -19.584 4.826 -36.254 1.00 14.77 132 PRO B CA 1
ATOM 11195 C C . PRO B 1 132 ? -19.092 6.162 -36.777 1.00 17.07 132 PRO B C 1
ATOM 11196 O O . PRO B 1 132 ? -17.921 6.294 -37.141 1.00 13.39 132 PRO B O 1
ATOM 11207 N N . GLY B 1 133 ? -19.944 7.182 -36.804 1.00 14.37 133 GLY B N 1
ATOM 11208 C CA . GLY B 1 133 ? -19.470 8.498 -37.216 1.00 14.09 133 GLY B CA 1
ATOM 11209 C C . GLY B 1 133 ? -18.400 9.054 -36.292 1.00 15.20 133 GLY B C 1
ATOM 11210 O O . GLY B 1 133 ? -17.463 9.724 -36.735 1.00 13.78 133 GLY B O 1
ATOM 11214 N N . MET B 1 134 ? -18.538 8.815 -34.989 1.00 11.66 134 MET B N 1
ATOM 11215 C CA . MET B 1 134 ? -17.518 9.268 -34.063 1.00 10.38 134 MET B CA 1
ATOM 11216 C C . MET B 1 134 ? -16.260 8.416 -34.206 1.00 13.76 134 MET B C 1
ATOM 11217 O O . MET B 1 134 ? -15.152 8.932 -34.059 1.00 15.90 134 MET B O 1
ATOM 11231 N N . SER B 1 135 ? -16.414 7.128 -34.528 1.00 13.09 135 SER B N 1
ATOM 11232 C CA . SER B 1 135 ? -15.250 6.295 -34.817 1.00 12.67 135 SER B CA 1
ATOM 11233 C C . SER B 1 135 ? -14.484 6.811 -36.031 1.00 15.55 135 SER B C 1
ATOM 11234 O O . SER B 1 135 ? -13.247 6.736 -36.071 1.00 15.01 135 SER B O 1
ATOM 11242 N N . GLU B 1 136 ? -15.190 7.314 -37.042 1.00 14.55 136 GLU B N 1
ATOM 11243 C CA . GLU B 1 136 ? -14.509 7.884 -38.202 1.00 13.18 136 GLU B CA 1
ATOM 11244 C C . GLU B 1 136 ? -13.721 9.128 -37.822 1.00 16.38 136 GLU B C 1
ATOM 11245 O O . GLU B 1 136 ? -12.629 9.353 -38.351 1.00 14.06 136 GLU B O 1
ATOM 11257 N N . ILE B 1 137 ? -14.255 9.958 -36.915 1.00 16.66 137 ILE B N 1
ATOM 11258 C CA . ILE B 1 137 ? -13.488 11.107 -36.440 1.00 13.76 137 ILE B CA 1
ATOM 11259 C C . ILE B 1 137 ? -12.240 10.644 -35.713 1.00 15.01 137 ILE B C 1
ATOM 11260 O O . ILE B 1 137 ? -11.167 11.231 -35.879 1.00 15.27 137 ILE B O 1
ATOM 11276 N N . PHE B 1 138 ? -12.364 9.602 -34.877 1.00 13.90 138 PHE B N 1
ATOM 11277 C CA . PHE B 1 138 ? -11.197 9.039 -34.197 1.00 14.11 138 PHE B CA 1
ATOM 11278 C C . PHE B 1 138 ? -10.201 8.526 -35.224 1.00 13.42 138 PHE B C 1
ATOM 11279 O O . PHE B 1 138 ? -8.997 8.786 -35.114 1.00 16.10 138 PHE B O 1
ATOM 11296 N N . TYR B 1 139 ? -10.684 7.794 -36.229 1.00 13.80 139 TYR B N 1
ATOM 11297 C CA . TYR B 1 139 ? -9.816 7.347 -37.325 1.00 14.51 139 TYR B CA 1
ATOM 11298 C C . TYR B 1 139 ? -9.029 8.511 -37.920 1.00 15.91 139 TYR B C 1
ATOM 11299 O O . TYR B 1 139 ? -7.797 8.459 -38.043 1.00 16.08 139 TYR B O 1
ATOM 11317 N N . ASN B 1 140 ? -9.720 9.592 -38.271 1.00 15.38 140 ASN B N 1
ATOM 11318 C CA . ASN B 1 140 ? -9.076 10.699 -38.964 1.00 17.31 140 ASN B CA 1
ATOM 11319 C C . ASN B 1 140 ? -8.029 11.383 -38.097 1.00 20.35 140 ASN B C 1
ATOM 11320 O O . ASN B 1 140 ? -7.059 11.947 -38.624 1.00 20.93 140 ASN B O 1
ATOM 11331 N N . ASN B 1 141 ? -8.207 11.365 -36.782 1.00 15.18 141 ASN B N 1
ATOM 11332 C CA . ASN B 1 141 ? -7.288 12.019 -35.864 1.00 14.49 141 ASN B CA 1
ATOM 11333 C C . ASN B 1 141 ? -6.278 11.061 -35.254 1.00 18.46 141 ASN B C 1
ATOM 11334 O O . ASN B 1 141 ? -5.430 11.496 -34.478 1.00 19.50 141 ASN B O 1
ATOM 11345 N N . GLY B 1 142 ? -6.342 9.790 -35.602 1.00 17.30 142 GLY B N 1
ATOM 11346 C CA . GLY B 1 142 ? -5.557 8.801 -34.894 1.00 15.76 142 GLY B CA 1
ATOM 11347 C C . GLY B 1 142 ? -4.223 8.479 -35.550 1.00 18.22 142 GLY B C 1
ATOM 11348 O O . GLY B 1 142 ? -3.982 8.798 -36.710 1.00 19.61 142 GLY B O 1
ATOM 11352 N N . THR B 1 143 ? -3.359 7.850 -34.758 1.00 15.64 143 THR B N 1
ATOM 11353 C CA . THR B 1 143 ? -2.167 7.202 -35.289 1.00 16.70 143 THR B CA 1
ATOM 11354 C C . THR B 1 143 ? -2.571 6.018 -36.174 1.00 20.72 143 THR B C 1
ATOM 11355 O O . THR B 1 143 ? -3.725 5.587 -36.185 1.00 16.94 143 THR B O 1
ATOM 11366 N N . ASP B 1 144 ? -1.592 5.467 -36.904 1.00 18.39 144 ASP B N 1
ATOM 11367 C CA . ASP B 1 144 ? -1.852 4.285 -37.719 1.00 17.03 144 ASP B CA 1
ATOM 11368 C C . ASP B 1 144 ? -2.462 3.153 -36.901 1.00 14.88 144 ASP B C 1
ATOM 11369 O O . ASP B 1 144 ? -3.373 2.450 -37.368 1.00 17.91 144 ASP B O 1
ATOM 11378 N N . GLU B 1 145 ? -1.942 2.918 -35.698 1.00 17.06 145 GLU B N 1
ATOM 11379 C CA . GLU B 1 145 ? -2.473 1.851 -34.862 1.00 15.59 145 GLU B CA 1
ATOM 11380 C C . GLU B 1 145 ? -3.887 2.179 -34.402 1.00 16.14 145 GLU B C 1
ATOM 11381 O O . GLU B 1 145 ? -4.746 1.295 -34.371 1.00 16.87 145 GLU B O 1
ATOM 11393 N N . GLN B 1 146 ? -4.132 3.434 -34.020 1.00 15.50 146 GLN B N 1
ATOM 11394 C CA . GLN B 1 146 ? -5.464 3.821 -33.573 1.00 14.30 146 GLN B CA 1
ATOM 11395 C C . GLN B 1 146 ? -6.466 3.714 -34.709 1.00 14.06 146 GLN B C 1
ATOM 11396 O O . GLN B 1 146 ? -7.639 3.415 -34.463 1.00 15.32 146 GLN B O 1
ATOM 11410 N N . LYS B 1 147 ? -6.025 3.926 -35.949 1.00 13.53 147 LYS B N 1
ATOM 11411 C CA . LYS B 1 147 ? -6.911 3.758 -37.096 1.00 13.52 147 LYS B CA 1
ATOM 11412 C C . LYS B 1 147 ? -7.392 2.323 -37.208 1.00 14.76 147 LYS B C 1
ATOM 11413 O O . LYS B 1 147 ? -8.540 2.079 -37.591 1.00 16.76 147 LYS B O 1
ATOM 11432 N N . LYS B 1 148 ? -6.562 1.355 -36.811 1.00 13.81 148 LYS B N 1
ATOM 11433 C CA . LYS B 1 148 ? -7.002 -0.034 -36.782 1.00 16.76 148 LYS B CA 1
ATOM 11434 C C . LYS B 1 148 ? -8.079 -0.255 -35.727 1.00 15.32 148 LYS B C 1
ATOM 11435 O O . LYS B 1 148 ? -9.043 -0.998 -35.968 1.00 17.87 148 LYS B O 1
ATOM 11454 N N . TRP B 1 149 ? -7.947 0.391 -34.566 1.00 16.39 149 TRP B N 1
ATOM 11455 C CA . TRP B 1 149 ? -8.986 0.271 -33.558 1.00 14.59 149 TRP B CA 1
ATOM 11456 C C . TRP B 1 149 ? -10.271 0.940 -34.032 1.00 13.91 149 TRP B C 1
ATOM 11457 O O . TRP B 1 149 ? -11.358 0.401 -33.824 1.00 15.27 149 TRP B O 1
ATOM 11478 N N . ALA B 1 150 ? -10.155 2.114 -34.661 1.00 13.97 150 ALA B N 1
ATOM 11479 C CA . ALA B 1 150 ? -11.345 2.827 -35.145 1.00 11.81 150 ALA B CA 1
ATOM 11480 C C . ALA B 1 150 ? -12.077 2.015 -36.199 1.00 15.68 150 ALA B C 1
ATOM 11481 O O . ALA B 1 150 ? -13.310 2.011 -36.241 1.00 15.55 150 ALA B O 1
ATOM 11488 N N . THR B 1 151 ? -11.329 1.298 -37.042 1.00 13.86 151 THR B N 1
ATOM 11489 C CA . THR B 1 151 ? -11.933 0.424 -38.039 1.00 15.69 151 THR B CA 1
ATOM 11490 C C . THR B 1 151 ? -12.722 -0.685 -37.378 1.00 16.70 151 THR B C 1
ATOM 11491 O O . THR B 1 151 ? -13.844 -0.984 -37.801 1.00 19.05 151 THR B O 1
ATOM 11502 N N . ILE B 1 152 ? -12.160 -1.310 -36.339 1.00 13.76 152 ILE B N 1
ATOM 11503 C CA . ILE B 1 152 ? -12.896 -2.312 -35.575 1.00 16.43 152 ILE B CA 1
ATOM 11504 C C . ILE B 1 152 ? -14.157 -1.698 -34.986 1.00 16.30 152 ILE B C 1
ATOM 11505 O O . ILE B 1 152 ? -15.269 -2.236 -35.128 1.00 19.68 152 ILE B O 1
ATOM 11521 N N . ALA B 1 153 ? -14.006 -0.553 -34.317 1.00 15.61 153 ALA B N 1
ATOM 11522 C CA . ALA B 1 153 ? -15.152 0.068 -33.658 1.00 15.51 153 ALA B CA 1
ATOM 11523 C C . ALA B 1 153 ? -16.265 0.366 -34.652 1.00 17.05 153 ALA B C 1
ATOM 11524 O O . ALA B 1 153 ? -17.443 0.181 -34.341 1.00 15.59 153 ALA B O 1
ATOM 11531 N N . ALA B 1 154 ? -15.913 0.840 -35.840 1.00 15.86 154 ALA B N 1
ATOM 11532 C CA . ALA B 1 154 ? -16.926 1.178 -36.837 1.00 16.69 154 ALA B CA 1
ATOM 11533 C C . ALA B 1 154 ? -17.568 -0.078 -37.397 1.00 22.15 154 ALA B C 1
ATOM 11534 O O . ALA B 1 154 ? -18.798 -0.151 -37.543 1.00 20.33 154 ALA B O 1
ATOM 11541 N N . GLU B 1 155 ? -16.756 -1.093 -37.679 1.00 19.32 155 GLU B N 1
ATOM 11542 C CA . GLU B 1 155 ? -17.279 -2.311 -38.281 1.00 23.68 155 GLU B CA 1
ATOM 11543 C C . GLU B 1 155 ? -18.184 -3.052 -37.312 1.00 25.30 155 GLU B C 1
ATOM 11544 O O . GLU B 1 155 ? -19.187 -3.655 -37.726 1.00 25.74 155 GLU B O 1
ATOM 11556 N N . ARG B 1 156 ? -17.858 -3.013 -36.023 1.00 17.13 156 ARG B N 1
ATOM 11557 C CA . ARG B 1 156 ? -18.646 -3.666 -34.993 1.00 20.34 156 ARG B CA 1
ATOM 11558 C C . ARG B 1 156 ? -19.758 -2.778 -34.456 1.00 19.38 156 ARG B C 1
ATOM 11559 O O . ARG B 1 156 ? -20.549 -3.239 -33.627 1.00 20.23 156 ARG B O 1
ATOM 11580 N N . GLY B 1 157 ? -19.846 -1.534 -34.914 1.00 16.65 157 GLY B N 1
ATOM 11581 C CA . GLY B 1 157 ? -20.956 -0.693 -34.508 1.00 20.10 157 GLY B CA 1
ATOM 11582 C C . GLY B 1 157 ? -20.927 -0.274 -33.056 1.00 20.83 157 GLY B C 1
ATOM 11583 O O . GLY B 1 157 ? -21.982 -0.102 -32.451 1.00 18.27 157 GLY B O 1
ATOM 11587 N N . TRP B 1 158 ? -19.741 -0.109 -32.474 1.00 14.39 158 TRP B N 1
ATOM 11588 C CA . TRP B 1 158 ? -19.673 0.346 -31.104 1.00 12.55 158 TRP B CA 1
ATOM 11589 C C . TRP B 1 158 ? -20.368 1.696 -30.964 1.00 13.31 158 TRP B C 1
ATOM 11590 O O . TRP B 1 158 ? -20.328 2.5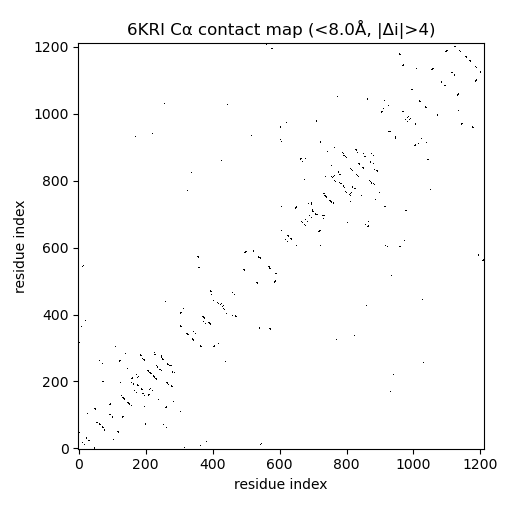34 -31.872 1.00 14.81 158 TRP B O 1
ATOM 11611 N N . GLY B 1 159 ? -20.929 1.923 -29.782 1.00 13.63 159 GLY B N 1
ATOM 11612 C CA . GLY B 1 159 ? -21.422 3.237 -29.430 1.00 14.12 159 GLY B CA 1
ATOM 11613 C C . GLY B 1 159 ? -20.269 4.152 -29.093 1.00 13.75 159 GLY B C 1
ATOM 11614 O O . GLY B 1 159 ? -19.111 3.733 -28.995 1.00 11.81 159 GLY B O 1
ATOM 11618 N N . ALA B 1 160 ? -20.583 5.428 -28.918 1.00 11.74 160 ALA B N 1
ATOM 11619 C CA . ALA B 1 160 ? -19.545 6.395 -28.585 1.00 12.42 160 ALA B CA 1
ATOM 11620 C C . ALA B 1 160 ? -20.147 7.573 -27.843 1.00 13.02 160 ALA B C 1
ATOM 11621 O O . ALA B 1 160 ? -21.340 7.882 -27.967 1.00 15.58 160 ALA B O 1
ATOM 11628 N N . THR B 1 161 ? -19.280 8.263 -27.095 1.00 10.27 161 THR B N 1
ATOM 11629 C CA . THR B 1 161 ? -19.673 9.457 -26.376 1.00 10.97 161 THR B CA 1
ATOM 11630 C C . THR B 1 161 ? -18.638 10.543 -26.590 1.00 15.20 161 THR B C 1
ATOM 11631 O O . THR B 1 161 ? -17.497 10.268 -26.951 1.00 11.41 161 THR B O 1
ATOM 11642 N N . MET B 1 162 ? -19.054 11.788 -26.356 1.00 11.93 162 MET B N 1
ATOM 11643 C CA . MET B 1 162 ? -18.155 12.932 -26.234 1.00 14.02 162 MET B CA 1
ATOM 11644 C C . MET B 1 162 ? -18.229 13.392 -24.785 1.00 14.00 162 MET B C 1
ATOM 11645 O O . MET B 1 162 ? -19.313 13.680 -24.272 1.00 13.74 162 MET B O 1
ATOM 11659 N N . VAL B 1 163 ? -17.088 13.440 -24.102 1.00 12.97 163 VAL B N 1
ATOM 11660 C CA . VAL B 1 163 ? -17.063 13.591 -22.658 1.00 12.05 163 VAL B CA 1
ATOM 11661 C C . VAL B 1 163 ? -16.249 14.827 -22.307 1.00 15.93 163 VAL B C 1
ATOM 11662 O O . VAL B 1 163 ? -15.012 14.774 -22.224 1.00 15.18 163 VAL B O 1
ATOM 11675 N N . LEU B 1 164 ? -16.934 15.948 -22.117 1.00 13.64 164 LEU B N 1
ATOM 11676 C CA . LEU B 1 164 ? -16.297 17.225 -21.811 1.00 13.38 164 LEU B CA 1
ATOM 11677 C C . LEU B 1 164 ? -16.775 17.811 -20.489 1.00 13.76 164 LEU B C 1
ATOM 11678 O O . LEU B 1 164 ? -15.963 18.240 -19.660 1.00 14.23 164 LEU B O 1
ATOM 11694 N N . THR B 1 165 ? -18.091 17.878 -20.291 1.00 14.61 165 THR B N 1
ATOM 11695 C CA . THR B 1 165 ? -18.675 18.705 -19.248 1.00 13.35 165 THR B CA 1
ATOM 11696 C C . THR B 1 165 ? -18.424 18.169 -17.843 1.00 14.85 165 THR B C 1
ATOM 11697 O O . THR B 1 165 ? -18.438 16.964 -17.592 1.00 15.43 165 THR B O 1
ATOM 11708 N N . GLU B 1 166 ? -18.222 19.084 -16.923 1.00 15.14 166 GLU B N 1
ATOM 11709 C CA . GLU B 1 166 ? -18.101 18.820 -15.498 1.00 15.11 166 GLU B CA 1
ATOM 11710 C C . GLU B 1 166 ? -19.076 19.723 -14.766 1.00 14.61 166 GLU B C 1
ATOM 11711 O O . GLU B 1 166 ? -19.543 20.723 -15.320 1.00 14.37 166 GLU B O 1
ATOM 11723 N N . PRO B 1 167 ? -19.385 19.422 -13.507 1.00 18.37 167 PRO B N 1
ATOM 11724 C CA . PRO B 1 167 ? -20.265 20.327 -12.754 1.00 19.59 167 PRO B CA 1
ATOM 11725 C C . PRO B 1 167 ? -19.850 21.781 -12.807 1.00 21.85 167 PRO B C 1
ATOM 11726 O O . PRO B 1 167 ? -20.719 22.652 -12.918 1.00 24.25 167 PRO B O 1
ATOM 11737 N N . ASP B 1 168 ? -18.550 22.078 -12.733 1.00 19.06 168 ASP B N 1
ATOM 11738 C CA . ASP B 1 168 ? -18.090 23.462 -12.751 1.00 22.27 168 ASP B CA 1
ATOM 11739 C C . ASP B 1 168 ? -17.524 23.889 -14.103 1.00 22.66 168 ASP B C 1
ATOM 11740 O O . ASP B 1 168 ? -16.978 24.999 -14.223 1.00 20.97 168 ASP B O 1
ATOM 11749 N N . ALA B 1 169 ? -17.648 23.047 -15.126 1.00 17.35 169 ALA B N 1
ATOM 11750 C CA . ALA B 1 169 ? -17.112 23.360 -16.446 1.00 19.99 169 ALA B CA 1
ATOM 11751 C C . ALA B 1 169 ? -18.141 22.924 -17.486 1.00 17.32 169 ALA B C 1
ATOM 11752 O O . ALA B 1 169 ? -18.128 21.780 -17.967 1.00 19.40 169 ALA B O 1
ATOM 11759 N N . GLY B 1 170 ? -19.042 23.847 -17.823 1.00 15.97 170 GLY B N 1
ATOM 11760 C CA . GLY B 1 170 ? -20.019 23.603 -18.869 1.00 17.72 170 GLY B CA 1
ATOM 11761 C C . GLY B 1 170 ? -19.718 24.448 -20.086 1.00 17.69 170 GLY B C 1
ATOM 11762 O O . GLY B 1 170 ? -19.017 23.995 -21.000 1.00 17.22 170 GLY B O 1
ATOM 11766 N N . SER B 1 171 ? -20.224 25.687 -20.107 1.00 13.12 171 SER B N 1
ATOM 11767 C CA . SER B 1 171 ? -19.860 26.599 -21.173 1.00 15.41 171 SER B CA 1
ATOM 11768 C C . SER B 1 171 ? -18.352 26.837 -21.193 1.00 17.14 171 SER B C 1
ATOM 11769 O O . SER B 1 171 ? -17.743 26.953 -22.267 1.00 16.34 171 SER B O 1
ATOM 11777 N N . ASP B 1 172 ? -17.745 26.944 -20.011 1.00 15.61 172 ASP B N 1
ATOM 11778 C CA . ASP B 1 172 ? -16.312 27.220 -19.870 1.00 16.08 172 ASP B CA 1
ATOM 11779 C C . ASP B 1 172 ? -15.563 25.893 -19.844 1.00 18.19 172 ASP B C 1
ATOM 11780 O O . ASP B 1 172 ? -15.125 25.410 -18.799 1.00 18.12 172 ASP B O 1
ATOM 11789 N N . VAL B 1 173 ? -15.442 25.290 -21.027 1.00 17.93 173 VAL B N 1
ATOM 11790 C CA . VAL B 1 173 ? -14.813 23.977 -21.142 1.00 22.40 173 VAL B CA 1
ATOM 11791 C C . VAL B 1 173 ? -13.420 24.011 -20.528 1.00 23.05 173 VAL B C 1
ATOM 11792 O O . VAL B 1 173 ? -12.991 23.061 -19.855 1.00 19.93 173 VAL B O 1
ATOM 11805 N N . GLY B 1 174 ? -12.705 25.117 -20.733 1.00 23.79 174 GLY B N 1
ATOM 11806 C CA . GLY B 1 174 ? -11.325 25.235 -20.279 1.00 22.79 174 GLY B CA 1
ATOM 11807 C C . GLY B 1 174 ? -11.141 25.203 -18.781 1.00 23.86 174 GLY B C 1
ATOM 11808 O O . GLY B 1 174 ? -9.993 25.132 -18.323 1.00 23.25 174 GLY B O 1
ATOM 11812 N N . ALA B 1 175 ? -12.215 25.281 -17.998 1.00 21.32 175 ALA B N 1
ATOM 11813 C CA . ALA B 1 175 ? -12.119 25.157 -16.556 1.00 19.78 175 ALA B CA 1
ATOM 11814 C C . ALA B 1 175 ? -12.094 23.706 -16.085 1.00 19.44 175 ALA B C 1
ATOM 11815 O O . ALA B 1 175 ? -12.053 23.467 -14.868 1.00 20.48 175 ALA B O 1
ATOM 11822 N N . GLY B 1 176 ? -12.178 22.741 -17.000 1.00 20.46 176 GLY B N 1
ATOM 11823 C CA . GLY B 1 176 ? -12.290 21.355 -16.582 1.00 17.86 176 GLY B CA 1
ATOM 11824 C C . GLY B 1 176 ? -11.073 20.925 -15.770 1.00 18.11 176 GLY B C 1
ATOM 11825 O O . GLY B 1 176 ? -9.953 21.354 -16.028 1.00 19.03 176 GLY B O 1
ATOM 11829 N N . ARG B 1 177 ? -11.314 20.076 -14.785 1.00 14.89 177 ARG B N 1
ATOM 11830 C CA . ARG B 1 177 ? -10.286 19.612 -13.863 1.00 15.84 177 ARG B CA 1
ATOM 11831 C C . ARG B 1 177 ? -10.001 18.119 -13.966 1.00 17.64 177 ARG B C 1
ATOM 11832 O O . ARG B 1 177 ? -9.076 17.641 -13.294 1.00 17.03 177 ARG B O 1
ATOM 11853 N N . THR B 1 178 ? -10.774 17.364 -14.747 1.00 12.72 178 THR B N 1
ATOM 11854 C CA . THR B 1 178 ? -10.445 15.958 -14.959 1.00 12.78 178 THR B CA 1
ATOM 11855 C C . THR B 1 178 ? -8.998 15.870 -15.428 1.00 12.23 178 THR B C 1
ATOM 11856 O O . THR B 1 178 ? -8.581 16.606 -16.332 1.00 12.82 178 THR B O 1
ATOM 11867 N N . LYS B 1 179 ? -8.248 14.961 -14.810 1.00 14.06 179 LYS B N 1
ATOM 11868 C CA . LYS B 1 179 ? -6.806 14.881 -15.019 1.00 13.91 179 LYS B CA 1
ATOM 11869 C C . LYS B 1 179 ? -6.426 13.608 -15.764 1.00 14.53 179 LYS B C 1
ATOM 11870 O O . LYS B 1 179 ? -7.116 12.589 -15.709 1.00 14.54 179 LYS B O 1
ATOM 11889 N N . ALA B 1 180 ? -5.268 13.666 -16.421 1.00 13.60 180 ALA B N 1
ATOM 11890 C CA . ALA B 1 180 ? -4.677 12.518 -17.097 1.00 12.71 180 ALA B CA 1
ATOM 11891 C C . ALA B 1 180 ? -3.277 12.321 -16.543 1.00 17.80 180 ALA B C 1
ATOM 11892 O O . ALA B 1 180 ? -2.478 13.262 -16.562 1.00 14.42 180 ALA B O 1
ATOM 11899 N N . VAL B 1 181 ? -2.991 11.105 -16.083 1.00 13.05 181 VAL B N 1
ATOM 11900 C CA . VAL B 1 181 ? -1.727 10.751 -15.439 1.00 14.51 181 VAL B CA 1
ATOM 11901 C C . VAL B 1 181 ? -0.981 9.795 -16.363 1.00 14.99 181 VAL B C 1
ATOM 11902 O O . VAL B 1 181 ? -1.442 8.680 -16.617 1.00 14.96 181 VAL B O 1
ATOM 11915 N N . GLN B 1 182 ? 0.183 10.218 -16.842 1.00 15.62 182 GLN B N 1
ATOM 11916 C CA . GLN B 1 182 ? 0.909 9.408 -17.809 1.00 17.95 182 GLN B CA 1
ATOM 11917 C C . GLN B 1 182 ? 1.558 8.210 -17.129 1.00 17.63 182 GLN B C 1
ATOM 11918 O O . GLN B 1 182 ? 2.099 8.309 -16.017 1.00 19.58 182 GLN B O 1
ATOM 11932 N N . GLN B 1 183 ? 1.455 7.072 -17.775 1.00 13.86 183 GLN B N 1
ATOM 11933 C CA . GLN B 1 183 ? 2.019 5.815 -17.334 1.00 16.10 183 GLN B CA 1
ATOM 11934 C C . GLN B 1 183 ? 3.319 5.558 -18.079 1.00 16.18 183 GLN B C 1
ATOM 11935 O O . GLN B 1 183 ? 3.520 6.057 -19.190 1.00 16.50 183 GLN B O 1
ATOM 11949 N N . PRO B 1 184 ? 4.213 4.756 -17.510 1.00 19.41 184 PRO B N 1
ATOM 11950 C CA . PRO B 1 184 ? 5.483 4.481 -18.206 1.00 20.89 184 PRO B CA 1
ATOM 11951 C C . PRO B 1 184 ? 5.285 3.922 -19.609 1.00 18.51 184 PRO B C 1
ATOM 11952 O O . PRO B 1 184 ? 5.972 4.363 -20.532 1.00 22.67 184 PRO B O 1
ATOM 11963 N N . ASP B 1 185 ? 4.331 3.015 -19.801 1.00 19.24 185 ASP B N 1
ATOM 11964 C CA . ASP B 1 185 ? 4.128 2.393 -21.108 1.00 18.82 185 ASP B CA 1
ATOM 11965 C C . ASP B 1 185 ? 3.435 3.302 -22.111 1.00 19.27 185 ASP B C 1
ATOM 11966 O O . ASP B 1 185 ? 3.179 2.861 -23.236 1.00 19.78 185 ASP B O 1
ATOM 11975 N N . GLY B 1 186 ? 3.143 4.552 -21.741 1.00 19.98 186 GLY B N 1
ATOM 11976 C CA . GLY B 1 186 ? 2.613 5.537 -22.658 1.00 19.50 186 GLY B CA 1
ATOM 11977 C C . GLY B 1 186 ? 1.100 5.665 -22.654 1.00 16.80 186 GLY B C 1
ATOM 11978 O O . GLY B 1 186 ? 0.571 6.584 -23.298 1.00 16.91 186 GLY B O 1
ATOM 11982 N N . THR B 1 187 ? 0.404 4.777 -21.966 1.00 14.94 187 THR B N 1
ATOM 11983 C CA . THR B 1 187 ? -1.014 5.011 -21.724 1.00 13.22 187 THR B CA 1
ATOM 11984 C C . THR B 1 187 ? -1.177 6.061 -20.630 1.00 13.80 187 THR B C 1
ATOM 11985 O O . THR B 1 187 ? -0.209 6.530 -20.025 1.00 13.78 187 THR B O 1
ATOM 11996 N N . TRP B 1 188 ? -2.434 6.471 -20.401 1.00 12.26 188 TRP B N 1
ATOM 11997 C CA . TRP B 1 188 ? -2.768 7.460 -19.391 1.00 14.52 188 TRP B CA 1
ATOM 11998 C C . TRP B 1 188 ? -3.870 6.901 -18.502 1.00 13.59 188 TRP B C 1
ATOM 11999 O O . TRP B 1 188 ? -4.686 6.082 -18.931 1.00 14.02 188 TRP B O 1
ATOM 12020 N N . HIS B 1 189 ? -3.890 7.344 -17.256 1.00 12.66 189 HIS B N 1
ATOM 12021 C CA . HIS B 1 189 ? -4.992 7.053 -16.350 1.00 15.75 189 HIS B CA 1
ATOM 12022 C C . HIS B 1 189 ? -5.795 8.333 -16.148 1.00 15.34 189 HIS B C 1
ATOM 12023 O O . HIS B 1 189 ? -5.251 9.359 -15.737 1.00 13.31 189 HIS B O 1
ATOM 12037 N N . ILE B 1 190 ? -7.084 8.271 -16.449 1.00 11.98 190 ILE B N 1
ATOM 12038 C CA . ILE B 1 190 ? -7.947 9.450 -16.400 1.00 11.18 190 ILE B CA 1
ATOM 12039 C C . ILE B 1 190 ? -8.700 9.441 -15.081 1.00 11.66 190 ILE B C 1
ATOM 12040 O O . ILE B 1 190 ? -9.226 8.400 -14.667 1.00 12.10 190 ILE B O 1
ATOM 12056 N N . GLU B 1 191 ? -8.720 10.585 -14.394 1.00 12.77 191 GLU B N 1
ATOM 12057 C CA . GLU B 1 191 ? -9.324 10.693 -13.070 1.00 13.57 191 GLU B CA 1
ATOM 12058 C C . GLU B 1 191 ? -10.191 11.940 -13.005 1.00 12.48 191 GLU B C 1
ATOM 12059 O O . GLU B 1 191 ? -9.682 13.063 -13.127 1.00 14.87 191 GLU B O 1
ATOM 12071 N N . GLY B 1 192 ? -11.491 11.742 -12.802 1.00 14.07 192 GLY B N 1
ATOM 12072 C CA . GLY B 1 192 ? -12.390 12.869 -12.675 1.00 12.72 192 GLY B CA 1
ATOM 12073 C C . GLY B 1 192 ? -13.811 12.388 -12.801 1.00 14.41 192 GLY B C 1
ATOM 12074 O O . GLY B 1 192 ? -14.073 11.204 -13.036 1.00 13.77 192 GLY B O 1
ATOM 12078 N N . VAL B 1 193 ? -14.720 13.334 -12.594 1.00 13.42 193 VAL B N 1
ATOM 12079 C CA . VAL B 1 193 ? -16.157 13.116 -12.715 1.00 15.40 193 VAL B CA 1
ATOM 12080 C C . VAL B 1 193 ? -16.673 14.091 -13.761 1.00 17.26 193 VAL B C 1
ATOM 12081 O O . VAL B 1 193 ? -16.453 15.309 -13.666 1.00 12.79 193 VAL B O 1
ATOM 12094 N N . LYS B 1 194 ? -17.339 13.554 -14.772 1.00 12.49 194 LYS B N 1
ATOM 12095 C CA . LYS B 1 194 ? -17.939 14.323 -15.851 1.00 11.67 194 LYS B CA 1
ATOM 12096 C C . LYS B 1 194 ? -19.455 14.223 -15.698 1.00 14.19 194 LYS B C 1
ATOM 12097 O O . LYS B 1 194 ? -19.963 13.315 -15.041 1.00 14.40 194 LYS B O 1
ATOM 12116 N N . ARG B 1 195 ? -20.169 15.173 -16.298 1.00 13.28 195 ARG B N 1
ATOM 12117 C CA . ARG B 1 195 ? -21.620 15.276 -16.125 1.00 14.66 195 ARG B CA 1
ATOM 12118 C C . ARG B 1 195 ? -22.289 15.526 -17.468 1.00 13.94 195 ARG B C 1
ATOM 12119 O O . ARG B 1 195 ? -21.690 16.024 -18.414 1.00 12.87 195 ARG B O 1
ATOM 12140 N N . PHE B 1 196 ? -23.580 15.181 -17.516 1.00 11.91 196 PHE B N 1
ATOM 12141 C CA . PHE B 1 196 ? -24.425 15.417 -18.673 1.00 14.06 196 PHE B CA 1
ATOM 12142 C C . PHE B 1 196 ? -23.902 14.703 -19.919 1.00 13.13 196 PHE B C 1
ATOM 12143 O O . PHE B 1 196 ? -23.945 15.248 -21.006 1.00 15.95 196 PHE B O 1
ATOM 12160 N N . ILE B 1 197 ? -23.401 13.489 -19.780 1.00 13.02 197 ILE B N 1
ATOM 12161 C CA . ILE B 1 197 ? -22.817 12.762 -20.903 1.00 16.14 197 ILE B CA 1
ATOM 12162 C C . ILE B 1 197 ? -23.878 11.894 -21.568 1.00 14.83 197 ILE B C 1
ATOM 12163 O O . ILE B 1 197 ? -24.375 10.935 -20.966 1.00 12.68 197 ILE B O 1
ATOM 12179 N N . THR B 1 198 ? -24.200 12.218 -22.811 1.00 11.76 198 THR B N 1
ATOM 12180 C CA . THR B 1 198 ? -25.221 11.499 -23.557 1.00 12.56 198 THR B CA 1
ATOM 12181 C C . THR B 1 198 ? -24.725 10.118 -23.963 1.00 13.66 198 THR B C 1
ATOM 12182 O O . THR B 1 198 ? -23.639 9.981 -24.535 1.00 13.18 198 THR B O 1
ATOM 12193 N N . SER B 1 199 ? -25.553 9.106 -23.700 1.00 13.34 199 SER B N 1
ATOM 12194 C CA . SER B 1 199 ? -25.317 7.715 -24.092 1.00 13.83 199 SER B CA 1
ATOM 12195 C C . SER B 1 199 ? -24.156 7.066 -23.358 1.00 10.72 199 SER B C 1
ATOM 12196 O O . SER B 1 199 ? -23.588 6.074 -23.855 1.00 13.41 199 SER B O 1
ATOM 12204 N N . ALA B 1 200 ? -23.773 7.572 -22.174 1.00 11.68 200 ALA B N 1
ATOM 12205 C CA . ALA B 1 200 ? -22.582 7.042 -21.517 1.00 12.81 200 ALA B CA 1
ATOM 12206 C C . ALA B 1 200 ? -22.737 5.586 -21.115 1.00 13.49 200 ALA B C 1
ATOM 12207 O O . ALA B 1 200 ? -21.725 4.896 -20.948 1.00 14.94 200 ALA B O 1
ATOM 12214 N N . ASP B 1 201 ? -23.972 5.113 -20.927 1.00 12.98 201 ASP B N 1
ATOM 12215 C CA . ASP B 1 201 ? -24.281 3.695 -20.994 1.00 12.77 201 ASP B CA 1
ATOM 12216 C C . ASP B 1 201 ? -25.506 3.535 -21.885 1.00 14.14 201 ASP B C 1
ATOM 12217 O O . ASP B 1 201 ? -26.305 4.462 -22.051 1.00 14.96 201 ASP B O 1
ATOM 12226 N N . SER B 1 202 ? -25.638 2.360 -22.483 1.00 11.84 202 SER B N 1
ATOM 12227 C CA . SER B 1 202 ? -26.672 2.144 -23.478 1.00 11.60 202 SER B CA 1
ATOM 12228 C C . SER B 1 202 ? -27.182 0.717 -23.403 1.00 11.69 202 SER B C 1
ATOM 12229 O O . SER B 1 202 ? -27.488 0.096 -24.424 1.00 11.74 202 SER B O 1
ATOM 12237 N N . ASP B 1 203 ? -27.306 0.192 -22.207 1.00 12.88 203 ASP B N 1
ATOM 12238 C CA . ASP B 1 203 ? -27.901 -1.159 -22.019 1.00 10.23 203 ASP B CA 1
ATOM 12239 C C . ASP B 1 203 ? -27.059 -2.119 -22.870 1.00 14.35 203 ASP B C 1
ATOM 12240 O O . ASP B 1 203 ? -25.814 -1.995 -22.941 1.00 12.87 203 ASP B O 1
ATOM 12249 N N . ASP B 1 204 ? -27.694 -3.059 -23.563 1.00 13.57 204 ASP B N 1
ATOM 12250 C CA . ASP B 1 204 ? -27.007 -4.057 -24.366 1.00 14.86 204 ASP B CA 1
ATOM 12251 C C . ASP B 1 204 ? -27.073 -3.747 -25.856 1.00 14.38 204 ASP B C 1
ATOM 12252 O O . ASP B 1 204 ? -26.959 -4.658 -26.680 1.00 15.25 204 ASP B O 1
ATOM 12261 N N . LEU B 1 205 ? -27.232 -2.473 -26.226 1.00 12.18 205 LEU B N 1
ATOM 12262 C CA . LEU B 1 205 ? -27.292 -2.127 -27.644 1.00 15.08 205 LEU B CA 1
ATOM 12263 C C . LEU B 1 205 ? -25.998 -2.497 -28.356 1.00 15.96 205 LEU B C 1
ATOM 12264 O O . LEU B 1 205 ? -26.019 -2.895 -29.533 1.00 15.23 205 LEU B O 1
ATOM 12280 N N . PHE B 1 206 ? -24.859 -2.319 -27.677 1.00 14.84 206 PHE B N 1
ATOM 12281 C CA . PHE B 1 206 ? -23.544 -2.391 -28.282 1.00 14.52 206 PHE B CA 1
ATOM 12282 C C . PHE B 1 206 ? -22.623 -3.267 -27.450 1.00 12.31 206 PHE B C 1
ATOM 12283 O O . PHE B 1 206 ? -22.814 -3.437 -26.251 1.00 17.57 206 PHE B O 1
ATOM 12300 N N . GLU B 1 207 ? -21.588 -3.776 -28.146 1.00 15.25 207 GLU B N 1
ATOM 12301 C CA . GLU B 1 207 ? -20.558 -4.618 -27.547 1.00 19.36 207 GLU B CA 1
ATOM 12302 C C . GLU B 1 207 ? -19.577 -3.804 -26.732 1.00 17.94 207 GLU B C 1
ATOM 12303 O O . GLU B 1 207 ? -18.981 -4.307 -25.777 1.00 17.53 207 GLU B O 1
ATOM 12315 N N . ASN B 1 208 ? -19.438 -2.531 -27.046 1.00 13.82 208 ASN B N 1
ATOM 12316 C CA . ASN B 1 208 ? -18.469 -1.664 -26.403 1.00 13.32 208 ASN B CA 1
ATOM 12317 C C . ASN B 1 208 ? -18.917 -0.244 -26.690 1.00 16.07 208 ASN B C 1
ATOM 12318 O O . ASN B 1 208 ? -19.759 -0.007 -27.572 1.00 12.99 208 ASN B O 1
ATOM 12329 N N . ILE B 1 209 ? -18.341 0.692 -25.941 1.00 13.29 209 ILE B N 1
ATOM 12330 C CA . ILE B 1 209 ? -18.555 2.125 -26.139 1.00 12.23 209 ILE B CA 1
ATOM 12331 C C . ILE B 1 209 ? -17.189 2.799 -26.157 1.00 11.14 209 ILE B C 1
ATOM 12332 O O . ILE B 1 209 ? -16.375 2.575 -25.254 1.00 12.97 209 ILE B O 1
ATOM 12348 N N . MET B 1 210 ? -16.951 3.648 -27.153 1.00 12.24 210 MET B N 1
ATOM 12349 C CA . MET B 1 210 ? -15.762 4.497 -27.163 1.00 13.48 210 MET B CA 1
ATOM 12350 C C . MET B 1 210 ? -16.092 5.845 -26.526 1.00 13.51 210 MET B C 1
ATOM 12351 O O . MET B 1 210 ? -16.869 6.621 -27.089 1.00 12.79 210 MET B O 1
ATOM 12365 N N . HIS B 1 211 ? -15.508 6.126 -25.356 1.00 10.64 211 HIS B N 1
ATOM 12366 C CA . HIS B 1 211 ? -15.596 7.444 -24.754 1.00 8.92 211 HIS B CA 1
ATOM 12367 C C . HIS B 1 211 ? -14.443 8.288 -25.276 1.00 14.17 211 HIS B C 1
ATOM 12368 O O . HIS B 1 211 ? -13.276 7.894 -25.139 1.00 14.86 211 HIS B O 1
ATOM 12382 N N . LEU B 1 212 ? -14.756 9.433 -25.877 1.00 11.74 212 LEU B N 1
ATOM 12383 C CA . LEU B 1 212 ? -13.729 10.408 -26.272 1.00 11.56 212 LEU B CA 1
ATOM 12384 C C . LEU B 1 212 ? -13.719 11.469 -25.173 1.00 14.40 212 LEU B C 1
ATOM 12385 O O . LEU B 1 212 ? -14.663 12.257 -25.056 1.00 13.01 212 LEU B O 1
ATOM 12401 N N . VAL B 1 213 ? -12.663 11.482 -24.355 1.00 12.59 213 VAL B N 1
ATOM 12402 C CA . VAL B 1 213 ? -12.660 12.206 -23.092 1.00 10.12 213 VAL B CA 1
ATOM 12403 C C . VAL B 1 213 ? -11.629 13.333 -23.150 1.00 11.36 213 VAL B C 1
ATOM 12404 O O . VAL B 1 213 ? -10.448 13.092 -23.442 1.00 12.46 213 VAL B O 1
ATOM 12417 N N . LEU B 1 214 ? -12.074 14.554 -22.878 1.00 11.72 214 LEU B N 1
ATOM 12418 C CA . LEU B 1 214 ? -11.177 15.677 -22.669 1.00 12.59 214 LEU B CA 1
ATOM 12419 C C . LEU B 1 214 ? -10.666 15.675 -21.228 1.00 13.11 214 LEU B C 1
ATOM 12420 O O . LEU B 1 214 ? -11.437 15.518 -20.279 1.00 14.44 214 LEU B O 1
ATOM 12436 N N . ALA B 1 215 ? -9.343 15.779 -21.061 1.00 12.38 215 ALA B N 1
ATOM 12437 C CA . ALA B 1 215 ? -8.735 15.788 -19.743 1.00 15.85 215 ALA B CA 1
ATOM 12438 C C . ALA B 1 215 ? -7.440 16.603 -19.808 1.00 11.37 215 ALA B C 1
ATOM 12439 O O . ALA B 1 215 ? -6.873 16.819 -20.877 1.00 13.92 215 ALA B O 1
ATOM 12446 N N . ARG B 1 216 ? -6.989 17.057 -18.632 1.00 13.54 216 ARG B N 1
ATOM 12447 C CA . ARG B 1 216 ? -5.799 17.881 -18.527 1.00 13.38 216 ARG B CA 1
ATOM 12448 C C . ARG B 1 216 ? -4.624 17.032 -18.058 1.00 14.75 216 ARG B C 1
ATOM 12449 O O . ARG B 1 216 ? -4.620 16.577 -16.896 1.00 13.64 216 ARG B O 1
ATOM 12470 N N . PRO B 1 217 ? -3.635 16.766 -18.909 1.00 14.11 217 PRO B N 1
ATOM 12471 C CA . PRO B 1 217 ? -2.415 16.107 -18.424 1.00 15.30 217 PRO B CA 1
ATOM 12472 C C . PRO B 1 217 ? -1.865 16.840 -17.212 1.00 14.75 217 PRO B C 1
ATOM 12473 O O . PRO B 1 217 ? -1.876 18.070 -17.156 1.00 17.16 217 PRO B O 1
ATOM 12484 N N . GLU B 1 218 ? -1.390 16.068 -16.241 1.00 14.70 218 GLU B N 1
ATOM 12485 C CA . GLU B 1 218 ? -0.724 16.635 -15.075 1.00 19.32 218 GLU B CA 1
ATOM 12486 C C . GLU B 1 218 ? 0.334 17.636 -15.517 1.00 18.94 218 GLU B C 1
ATOM 12487 O O . GLU B 1 218 ? 1.164 17.345 -16.387 1.00 19.97 218 GLU B O 1
ATOM 12499 N N . GLY B 1 219 ? 0.291 18.825 -14.925 1.00 22.10 219 GLY B N 1
ATOM 12500 C CA . GLY B 1 219 ? 1.270 19.848 -15.237 1.00 23.65 219 GLY B CA 1
ATOM 12501 C C . GLY B 1 219 ? 1.031 20.627 -16.509 1.00 22.79 219 GLY B C 1
ATOM 12502 O O . GLY B 1 219 ? 1.837 21.506 -16.838 1.00 23.82 219 GLY B O 1
ATOM 12506 N N . ALA B 1 220 ? -0.051 20.355 -17.240 1.00 19.21 220 ALA B N 1
ATOM 12507 C CA . ALA B 1 220 ? -0.363 21.130 -18.424 1.00 22.08 220 ALA B CA 1
ATOM 12508 C C . ALA B 1 220 ? -0.900 22.501 -18.018 1.00 22.80 220 ALA B C 1
ATOM 12509 O O . ALA B 1 220 ? -1.341 22.722 -16.887 1.00 25.58 220 ALA B O 1
ATOM 12516 N N . GLY B 1 221 ? -0.894 23.416 -18.970 1.00 23.37 221 GLY B N 1
ATOM 12517 C CA . GLY B 1 221 ? -1.357 24.761 -18.724 1.00 24.79 221 GLY B CA 1
ATOM 12518 C C . GLY B 1 221 ? -2.861 24.834 -18.531 1.00 24.84 221 GLY B C 1
ATOM 12519 O O . GLY B 1 221 ? -3.585 23.841 -18.692 1.00 20.42 221 GLY B O 1
ATOM 12523 N N . PRO B 1 222 ? -3.351 26.012 -18.164 1.00 26.16 222 PRO B N 1
ATOM 12524 C CA . PRO B 1 222 ? -4.786 26.198 -17.939 1.00 22.16 222 PRO B CA 1
ATOM 12525 C C . PRO B 1 222 ? -5.532 26.409 -19.249 1.00 22.18 222 PRO B C 1
ATOM 12526 O O . PRO B 1 222 ? -4.952 26.498 -20.318 1.00 22.46 222 PRO B O 1
ATOM 12537 N N . GLY B 1 223 ? -6.864 26.480 -19.142 1.00 22.30 223 GLY B N 1
ATOM 12538 C CA . GLY B 1 223 ? -7.680 26.761 -20.296 1.00 20.73 223 GLY B CA 1
ATOM 12539 C C . GLY B 1 223 ? -7.845 25.585 -21.225 1.00 21.66 223 GLY B C 1
ATOM 12540 O O . GLY B 1 223 ? -7.356 24.474 -20.988 1.00 20.68 223 GLY B O 1
ATOM 12544 N N . THR B 1 224 ? -8.554 25.841 -22.327 1.00 19.33 224 THR B N 1
ATOM 12545 C CA . THR B 1 224 ? -8.752 24.801 -23.327 1.00 18.36 224 THR B CA 1
ATOM 12546 C C . THR B 1 224 ? -7.433 24.393 -23.973 1.00 20.87 224 THR B C 1
ATOM 12547 O O . THR B 1 224 ? -7.297 23.243 -24.407 1.00 20.31 224 THR B O 1
ATOM 12558 N N . LYS B 1 225 ? -6.465 25.318 -24.052 1.00 21.53 225 LYS B N 1
ATOM 12559 C CA . LYS B 1 225 ? -5.186 25.005 -24.680 1.00 24.71 225 LYS B CA 1
ATOM 12560 C C . LYS B 1 225 ? -4.474 23.863 -23.963 1.00 23.40 225 LYS B C 1
ATOM 12561 O O . LYS B 1 225 ? -3.728 23.110 -24.595 1.00 23.06 225 LYS B O 1
ATOM 12580 N N . GLY B 1 226 ? -4.683 23.728 -22.651 1.00 19.48 226 GLY B N 1
ATOM 12581 C CA . GLY B 1 226 ? -4.052 22.685 -21.869 1.00 18.05 226 GLY B CA 1
ATOM 12582 C C . GLY B 1 226 ? -4.718 21.331 -21.913 1.00 19.88 226 GLY B C 1
ATOM 12583 O O . GLY B 1 226 ? -4.258 20.394 -21.248 1.00 17.95 226 GLY B O 1
ATOM 12587 N N . LEU B 1 227 ? -5.803 21.197 -22.672 1.00 18.39 227 LEU B N 1
ATOM 12588 C CA . LEU B 1 227 ? -6.586 19.978 -22.673 1.00 16.56 227 LEU B CA 1
ATOM 12589 C C . LEU B 1 227 ? -6.170 19.046 -23.798 1.00 16.47 227 LEU B C 1
ATOM 12590 O O . LEU B 1 227 ? -5.861 19.480 -24.908 1.00 15.83 227 LEU B O 1
ATOM 12606 N N . SER B 1 228 ? -6.203 17.750 -23.510 1.00 16.27 228 SER B N 1
ATOM 12607 C CA . SER B 1 228 ? -5.934 16.719 -24.493 1.00 15.24 228 SER B CA 1
ATOM 12608 C C . SER B 1 228 ? -7.142 15.806 -24.585 1.00 15.14 228 SER B C 1
ATOM 12609 O O . SER B 1 228 ? -7.959 15.745 -23.665 1.00 13.10 228 SER B O 1
ATOM 12617 N N . LEU B 1 229 ? -7.226 15.073 -25.683 1.00 13.60 229 LEU B N 1
ATOM 12618 C CA . LEU B 1 229 ? -8.322 14.136 -25.936 1.00 10.92 229 LEU B CA 1
ATOM 12619 C C . LEU B 1 229 ? -7.836 12.694 -25.846 1.00 13.50 229 LEU B C 1
ATOM 12620 O O . LEU B 1 229 ? -6.777 12.346 -26.393 1.00 15.09 229 LEU B O 1
ATOM 12636 N N . PHE B 1 230 ? -8.620 11.857 -25.181 1.00 11.37 230 PHE B N 1
ATOM 12637 C CA . PHE B 1 230 ? -8.256 10.469 -24.917 1.00 9.58 230 PHE B CA 1
ATOM 12638 C C . PHE B 1 230 ? -9.338 9.495 -25.345 1.00 12.92 230 PHE B C 1
ATOM 12639 O O . PHE B 1 230 ? -10.526 9.732 -25.133 1.00 12.95 230 PHE B O 1
ATOM 12656 N N . PHE B 1 231 ? -8.909 8.412 -25.978 1.00 10.45 231 PHE B N 1
ATOM 12657 C CA . PHE B 1 231 ? -9.734 7.247 -26.288 1.00 13.42 231 PHE B CA 1
ATOM 12658 C C . PHE B 1 231 ? -9.833 6.398 -25.027 1.00 12.72 231 PHE B C 1
ATOM 12659 O O . PHE B 1 231 ? -8.831 5.823 -24.569 1.00 12.99 231 PHE B O 1
ATOM 12676 N N . VAL B 1 232 ? -11.027 6.338 -24.444 1.00 11.26 232 VAL B N 1
ATOM 12677 C CA . VAL B 1 232 ? -11.278 5.608 -23.213 1.00 11.94 232 VAL B CA 1
ATOM 12678 C C . VAL B 1 232 ? -12.404 4.616 -23.464 1.00 15.99 232 VAL B C 1
ATOM 12679 O O . VAL B 1 232 ? -13.586 4.965 -23.373 1.00 13.66 232 VAL B O 1
ATOM 12692 N N . PRO B 1 233 ? -12.090 3.359 -23.756 1.00 10.99 233 PRO B N 1
ATOM 12693 C CA . PRO B 1 233 ? -13.146 2.386 -24.032 1.00 10.20 233 PRO B CA 1
ATOM 12694 C C . PRO B 1 233 ? -13.804 1.873 -22.761 1.00 11.84 233 PRO B C 1
ATOM 12695 O O . PRO B 1 233 ? -13.175 1.742 -21.706 1.00 13.18 233 PRO B O 1
ATOM 12706 N N . LYS B 1 234 ? -15.108 1.586 -22.870 1.00 11.23 234 LYS B N 1
ATOM 12707 C CA . LYS B 1 234 ? -15.835 1.002 -21.751 1.00 10.55 234 LYS B CA 1
ATOM 12708 C C . LYS B 1 234 ? -15.194 -0.309 -21.329 1.00 10.58 234 LYS B C 1
ATOM 12709 O O . LYS B 1 234 ? -14.961 -0.547 -20.132 1.00 11.74 234 LYS B O 1
ATOM 12728 N N . PHE B 1 235 ? -14.897 -1.156 -22.308 1.00 13.34 235 PHE B N 1
ATOM 12729 C CA . PHE B 1 235 ? -14.194 -2.410 -22.100 1.00 14.08 235 PHE B CA 1
ATOM 12730 C C . PHE B 1 235 ? -12.841 -2.318 -22.793 1.00 12.25 235 PHE B C 1
ATOM 12731 O O . PHE B 1 235 ? -12.745 -1.850 -23.936 1.00 14.20 235 PHE B O 1
ATOM 12748 N N . HIS B 1 236 ? -11.795 -2.788 -22.116 1.00 13.05 236 HIS B N 1
ATOM 12749 C CA . HIS B 1 236 ? -10.588 -3.149 -22.834 1.00 15.26 236 HIS B CA 1
ATOM 12750 C C . HIS B 1 236 ? -10.926 -4.177 -23.903 1.00 15.63 236 HIS B C 1
ATOM 12751 O O . HIS B 1 236 ? -11.922 -4.885 -23.825 1.00 14.43 236 HIS B O 1
ATOM 12765 N N . PHE B 1 237 ? -10.075 -4.253 -24.921 1.00 16.47 237 PHE B N 1
ATOM 12766 C CA . PHE B 1 237 ? -10.319 -5.162 -26.026 1.00 12.73 237 PHE B CA 1
ATOM 12767 C C . PHE B 1 237 ? -9.000 -5.523 -26.681 1.00 18.26 237 PHE B C 1
ATOM 12768 O O . PHE B 1 237 ? -7.995 -4.827 -26.525 1.00 17.06 237 PHE B O 1
ATOM 12785 N N . ASP B 1 238 ? -9.028 -6.628 -27.419 1.00 19.06 238 ASP B N 1
ATOM 12786 C CA . ASP B 1 238 ? -7.866 -7.074 -28.189 1.00 20.45 238 ASP B CA 1
ATOM 12787 C C . ASP B 1 238 ? -7.677 -6.156 -29.385 1.00 19.89 238 ASP B C 1
ATOM 12788 O O . ASP B 1 238 ? -8.540 -6.068 -30.247 1.00 17.83 238 ASP B O 1
ATOM 12797 N N . HIS B 1 239 ? -6.553 -5.442 -29.424 1.00 16.73 239 HIS B N 1
ATOM 12798 C CA . HIS B 1 239 ? -6.353 -4.432 -30.449 1.00 17.24 239 HIS B CA 1
ATOM 12799 C C . HIS B 1 239 ? -6.182 -5.025 -31.837 1.00 20.91 239 HIS B C 1
ATOM 12800 O O . HIS B 1 239 ? -6.248 -4.284 -32.827 1.00 22.64 239 HIS B O 1
ATOM 12814 N N . GLU B 1 240 ? -5.924 -6.325 -31.935 1.00 20.17 240 GLU B N 1
ATOM 12815 C CA . GLU B 1 240 ? -5.811 -6.947 -33.245 1.00 21.13 240 GLU B CA 1
ATOM 12816 C C . GLU B 1 240 ? -7.138 -7.511 -33.726 1.00 26.12 240 GLU B C 1
ATOM 12817 O O . GLU B 1 240 ? -7.513 -7.299 -34.883 1.00 27.00 240 GLU B O 1
ATOM 12829 N N . THR B 1 241 ? -7.874 -8.194 -32.847 1.00 24.47 241 THR B N 1
ATOM 12830 C CA . THR B 1 241 ? -9.091 -8.888 -33.251 1.00 23.01 241 THR B CA 1
ATOM 12831 C C . THR B 1 241 ? -10.368 -8.163 -32.858 1.00 25.98 241 THR B C 1
ATOM 12832 O O . THR B 1 241 ? -11.420 -8.426 -33.453 1.00 25.08 241 THR B O 1
ATOM 12843 N N . GLY B 1 242 ? -10.305 -7.271 -31.878 1.00 20.17 242 GLY B N 1
ATOM 12844 C CA . GLY B 1 242 ? -11.492 -6.628 -31.364 1.00 20.46 242 GLY B CA 1
ATOM 12845 C C . GLY B 1 242 ? -12.195 -7.384 -30.267 1.00 21.66 242 GLY B C 1
ATOM 12846 O O . GLY B 1 242 ? -13.212 -6.883 -29.743 1.00 17.96 242 GLY B O 1
ATOM 12850 N N . GLU B 1 243 ? -11.683 -8.554 -29.873 1.00 19.50 243 GLU B N 1
ATOM 12851 C CA . GLU B 1 243 ? -12.334 -9.335 -28.832 1.00 19.98 243 GLU B CA 1
ATOM 12852 C C . GLU B 1 243 ? -12.430 -8.531 -27.538 1.00 16.20 243 GLU B C 1
ATOM 12853 O O . GLU B 1 243 ? -11.440 -7.972 -27.053 1.00 18.02 243 GLU B O 1
ATOM 12865 N N . ILE B 1 244 ? -13.638 -8.469 -26.980 1.00 20.68 244 ILE B N 1
ATOM 12866 C CA . ILE B 1 244 ? -13.866 -7.651 -25.805 1.00 15.84 244 ILE B CA 1
ATOM 12867 C C . ILE B 1 244 ? -13.243 -8.304 -24.581 1.00 20.46 244 ILE B C 1
ATOM 12868 O O . ILE B 1 244 ? -13.381 -9.517 -24.349 1.00 22.88 244 ILE B O 1
ATOM 12884 N N . GLY B 1 245 ? -12.567 -7.492 -23.778 1.00 19.71 245 GLY B N 1
ATOM 12885 C CA . GLY B 1 245 ? -11.904 -7.962 -22.581 1.00 22.82 245 GLY B CA 1
ATOM 12886 C C . GLY B 1 245 ? -12.425 -7.386 -21.280 1.00 18.84 245 GLY B C 1
ATOM 12887 O O . GLY B 1 245 ? -13.639 -7.262 -21.088 1.00 22.51 245 GLY B O 1
ATOM 12891 N N . GLU B 1 246 ? -11.502 -7.033 -20.389 1.00 19.92 246 GLU B N 1
ATOM 12892 C CA . GLU B 1 246 ? -11.825 -6.625 -19.029 1.00 22.67 246 GLU B CA 1
ATOM 12893 C C . GLU B 1 246 ? -12.435 -5.223 -19.019 1.00 17.28 246 GLU B C 1
ATOM 12894 O O . GLU B 1 246 ? -12.072 -4.349 -19.817 1.00 19.96 246 GLU B O 1
ATOM 12906 N N . ARG B 1 247 ? -13.370 -5.025 -18.100 1.00 13.28 247 ARG B N 1
ATOM 12907 C CA . ARG B 1 247 ? -13.999 -3.708 -17.941 1.00 13.58 247 ARG B CA 1
ATOM 12908 C C . ARG B 1 247 ? -12.977 -2.651 -17.531 1.00 15.85 247 ARG B C 1
ATOM 12909 O O . ARG B 1 247 ? -12.241 -2.826 -16.557 1.00 15.18 247 ARG B O 1
ATOM 12930 N N . ASN B 1 248 ? -12.962 -1.536 -18.260 1.00 12.23 248 ASN B N 1
ATOM 12931 C CA . ASN B 1 248 ? -12.151 -0.359 -17.988 1.00 12.11 248 ASN B CA 1
ATOM 12932 C C . ASN B 1 248 ? -12.849 0.473 -16.917 1.00 16.34 248 ASN B C 1
ATOM 12933 O O . ASN B 1 248 ? -14.057 0.372 -16.727 1.00 12.45 248 ASN B O 1
ATOM 12944 N N . GLY B 1 249 ? -12.071 1.270 -16.197 1.00 11.89 249 GLY B N 1
ATOM 12945 C CA . GLY B 1 249 ? -12.525 1.932 -14.983 1.00 13.92 249 GLY B CA 1
ATOM 12946 C C . GLY B 1 249 ? -13.337 3.207 -15.180 1.00 12.95 249 GLY B C 1
ATOM 12947 O O . GLY B 1 249 ? -13.060 4.249 -14.563 1.00 12.88 249 GLY B O 1
ATOM 12951 N N . VAL B 1 250 ? -14.373 3.120 -16.001 1.00 13.36 250 VAL B N 1
ATOM 12952 C CA . VAL B 1 250 ? -15.188 4.282 -16.383 1.00 12.43 250 VAL B CA 1
ATOM 12953 C C . VAL B 1 250 ? -16.657 3.891 -16.198 1.00 11.10 250 VAL B C 1
ATOM 12954 O O . VAL B 1 250 ? -17.189 3.023 -16.917 1.00 13.31 250 VAL B O 1
ATOM 12967 N N . PHE B 1 251 ? -17.284 4.461 -15.180 1.00 11.36 251 PHE B N 1
ATOM 12968 C CA . PHE B 1 251 ? -18.579 3.979 -14.718 1.00 11.85 251 PHE B CA 1
ATOM 12969 C C . PHE B 1 251 ? -19.581 5.113 -14.609 1.00 12.77 251 PHE B C 1
ATOM 12970 O O . PHE B 1 251 ? -19.300 6.147 -13.998 1.00 12.78 251 PHE B O 1
ATOM 12987 N N . VAL B 1 252 ? -20.775 4.881 -15.159 1.00 10.79 252 VAL B N 1
ATOM 12988 C CA . VAL B 1 252 ? -21.884 5.796 -14.939 1.00 10.83 252 VAL B CA 1
ATOM 12989 C C . VAL B 1 252 ? -22.302 5.748 -13.475 1.00 11.09 252 VAL B C 1
ATOM 12990 O O . VAL B 1 252 ? -22.535 4.670 -12.911 1.00 11.61 252 VAL B O 1
ATOM 13003 N N . THR B 1 253 ? -22.469 6.934 -12.864 1.00 10.57 253 THR B N 1
ATOM 13004 C CA . THR B 1 253 ? -22.832 7.031 -11.458 1.00 11.36 253 THR B CA 1
ATOM 13005 C C . THR B 1 253 ? -24.129 7.800 -11.231 1.00 13.14 253 THR B C 1
ATOM 13006 O O . THR B 1 253 ? -24.584 7.929 -10.081 1.00 12.92 253 THR B O 1
ATOM 13017 N N . ASN B 1 254 ? -24.759 8.287 -12.292 1.00 11.17 254 ASN B N 1
ATOM 13018 C CA . ASN B 1 254 ? -26.091 8.868 -12.150 1.00 10.36 254 ASN B CA 1
ATOM 13019 C C . ASN B 1 254 ? -26.672 9.042 -13.539 1.00 12.06 254 ASN B C 1
ATOM 13020 O O . ASN B 1 254 ? -25.930 9.175 -14.510 1.00 12.83 254 ASN B O 1
ATOM 13031 N N . VAL B 1 255 ? -28.005 9.057 -13.617 1.00 11.49 255 VAL B N 1
ATOM 13032 C CA . VAL B 1 255 ? -28.735 9.275 -14.856 1.00 10.45 255 VAL B CA 1
ATOM 13033 C C . VAL B 1 255 ? -29.791 10.334 -14.557 1.00 14.24 255 VAL B C 1
ATOM 13034 O O . VAL B 1 255 ? -30.600 10.167 -13.637 1.00 15.48 255 VAL B O 1
ATOM 13047 N N . GLU B 1 256 ? -29.772 11.414 -15.309 1.00 12.41 256 GLU B N 1
ATOM 13048 C CA . GLU B 1 256 ? -30.583 12.577 -14.983 1.00 10.86 256 GLU B CA 1
ATOM 13049 C C . GLU B 1 256 ? -32.048 12.334 -15.322 1.00 11.89 256 GLU B C 1
ATOM 13050 O O . GLU B 1 256 ? -32.374 11.616 -16.265 1.00 11.57 256 GLU B O 1
ATOM 13062 N N . HIS B 1 257 ? -32.941 12.996 -14.566 1.00 11.22 257 HIS B N 1
ATOM 13063 C CA . HIS B 1 257 ? -34.366 13.041 -14.867 1.00 12.93 257 HIS B CA 1
ATOM 13064 C C . HIS B 1 257 ? -34.639 14.360 -15.586 1.00 9.79 257 HIS B C 1
ATOM 13065 O O . HIS B 1 257 ? -34.549 15.429 -14.967 1.00 11.70 257 HIS B O 1
ATOM 13079 N N . LYS B 1 258 ? -34.979 14.274 -16.877 1.00 10.18 258 LYS B N 1
ATOM 13080 C CA . LYS B 1 258 ? -35.060 15.419 -17.772 1.00 9.53 258 LYS B CA 1
ATOM 13081 C C . LYS B 1 258 ? -36.489 15.746 -18.179 1.00 8.37 258 LYS B C 1
ATOM 13082 O O . LYS B 1 258 ? -37.389 14.923 -18.086 1.00 9.93 258 LYS B O 1
ATOM 13101 N N . MET B 1 259 ? -36.672 16.989 -18.642 1.00 9.40 259 MET B N 1
ATOM 13102 C CA . MET B 1 259 ? -37.977 17.427 -19.130 1.00 7.78 259 MET B CA 1
ATOM 13103 C C . MET B 1 259 ? -38.444 16.612 -20.316 1.00 10.71 259 MET B C 1
ATOM 13104 O O . MET B 1 259 ? -39.647 16.330 -20.443 1.00 9.91 259 MET B O 1
ATOM 13118 N N . GLY B 1 260 ? -37.518 16.245 -21.187 1.00 10.51 260 GLY B N 1
ATOM 13119 C CA . GLY B 1 260 ? -37.807 15.534 -22.407 1.00 9.11 260 GLY B CA 1
ATOM 13120 C C . GLY B 1 260 ? -36.570 14.769 -22.831 1.00 7.70 260 GLY B C 1
ATOM 13121 O O . GLY B 1 260 ? -35.628 14.672 -22.049 1.00 8.58 260 GLY B O 1
ATOM 13125 N N . LEU B 1 261 ? -36.554 14.285 -24.071 1.00 9.13 261 LEU B N 1
ATOM 13126 C CA . LEU B 1 261 ? -35.485 13.394 -24.556 1.00 8.44 261 LEU B CA 1
ATOM 13127 C C . LEU B 1 261 ? -35.155 12.341 -23.502 1.00 8.90 261 LEU B C 1
ATOM 13128 O O . LEU B 1 261 ? -33.986 11.996 -23.263 1.00 9.99 261 LEU B O 1
ATOM 13144 N N . LYS B 1 262 ? -36.206 11.802 -22.867 1.00 9.60 262 LYS B N 1
ATOM 13145 C CA . LYS B 1 262 ? -35.984 10.970 -21.689 1.00 8.16 262 LYS B CA 1
ATOM 13146 C C . LYS B 1 262 ? -35.261 9.675 -22.032 1.00 10.53 262 LYS B C 1
ATOM 13147 O O . LYS B 1 262 ? -34.509 9.159 -21.198 1.00 9.95 262 LYS B O 1
ATOM 13166 N N . VAL B 1 263 ? -35.485 9.114 -23.225 1.00 8.59 263 VAL B N 1
ATOM 13167 C CA . VAL B 1 263 ? -34.912 7.800 -23.551 1.00 9.95 263 VAL B CA 1
ATOM 13168 C C . VAL B 1 263 ? -33.431 7.876 -23.847 1.00 10.33 263 VAL B C 1
ATOM 13169 O O . VAL B 1 263 ? -32.773 6.825 -23.888 1.00 10.64 263 VAL B O 1
ATOM 13182 N N . SER B 1 264 ? -32.899 9.076 -24.036 1.00 9.53 264 SER B N 1
ATOM 13183 C CA . SER B 1 264 ? -31.454 9.313 -24.096 1.00 9.45 264 SER B CA 1
ATOM 13184 C C . SER B 1 264 ? -30.895 9.411 -22.681 1.00 11.44 264 SER B C 1
ATOM 13185 O O . SER B 1 264 ? -31.194 10.359 -21.950 1.00 11.13 264 SER B O 1
ATOM 13193 N N . ALA B 1 265 ? -30.066 8.440 -22.290 1.00 10.42 265 ALA B N 1
ATOM 13194 C CA . ALA B 1 265 ? -29.496 8.390 -20.944 1.00 10.94 265 ALA B CA 1
ATOM 13195 C C . ALA B 1 265 ? -28.434 9.462 -20.820 1.00 12.19 265 ALA B C 1
ATOM 13196 O O . ALA B 1 265 ? -27.399 9.400 -21.488 1.00 11.57 265 ALA B O 1
ATOM 13203 N N . THR B 1 266 ? -28.682 10.443 -19.960 1.00 11.05 266 THR B N 1
ATOM 13204 C CA . THR B 1 266 ? -27.810 11.600 -19.753 1.00 9.51 266 THR B CA 1
ATOM 13205 C C . THR B 1 266 ? -27.122 11.423 -18.417 1.00 9.47 266 THR B C 1
ATOM 13206 O O . THR B 1 266 ? -27.775 11.453 -17.373 1.00 11.38 266 THR B O 1
ATOM 13217 N N . CYS B 1 267 ? -25.789 11.216 -18.446 1.00 10.99 267 CYS B N 1
ATOM 13218 C CA . CYS B 1 267 ? -25.142 10.514 -17.356 1.00 10.65 267 CYS B CA 1
ATOM 13219 C C . CYS B 1 267 ? -24.031 11.314 -16.701 1.00 10.55 267 CYS B C 1
ATOM 13220 O O . CYS B 1 267 ? -23.293 12.060 -17.358 1.00 11.92 267 CYS B O 1
ATOM 13228 N N . GLU B 1 268 ? -23.915 11.105 -15.401 1.00 12.69 268 GLU B N 1
ATOM 13229 C CA . GLU B 1 268 ? -22.682 11.390 -14.671 1.00 14.22 268 GLU B CA 1
ATOM 13230 C C . GLU B 1 268 ? -21.728 10.226 -14.885 1.00 10.67 268 GLU B C 1
ATOM 13231 O O . GLU B 1 268 ? -22.124 9.076 -14.717 1.00 11.64 268 GLU B O 1
ATOM 13243 N N . LEU B 1 269 ? -20.490 10.518 -15.292 1.00 11.02 269 LEU B N 1
ATOM 13244 C CA . LEU B 1 269 ? -19.525 9.497 -15.688 1.00 11.69 269 LEU B CA 1
ATOM 13245 C C . LEU B 1 269 ? -18.286 9.668 -14.826 1.00 12.45 269 LEU B C 1
ATOM 13246 O O . LEU B 1 269 ? -17.632 10.719 -14.882 1.00 14.17 269 LEU B O 1
ATOM 13262 N N . SER B 1 270 ? -17.986 8.647 -14.031 1.00 14.98 270 SER B N 1
ATOM 13263 C CA . SER B 1 270 ? -16.872 8.665 -13.090 1.00 11.08 270 SER B CA 1
ATOM 13264 C C . SER B 1 270 ? -15.696 7.864 -13.645 1.00 10.31 270 SER B C 1
ATOM 13265 O O . SER B 1 270 ? -15.836 6.683 -13.956 1.00 12.32 270 SER B O 1
ATOM 13273 N N . LEU B 1 271 ? -14.534 8.509 -13.724 1.00 10.31 271 LEU B N 1
ATOM 13274 C CA . LEU B 1 271 ? -13.336 7.937 -14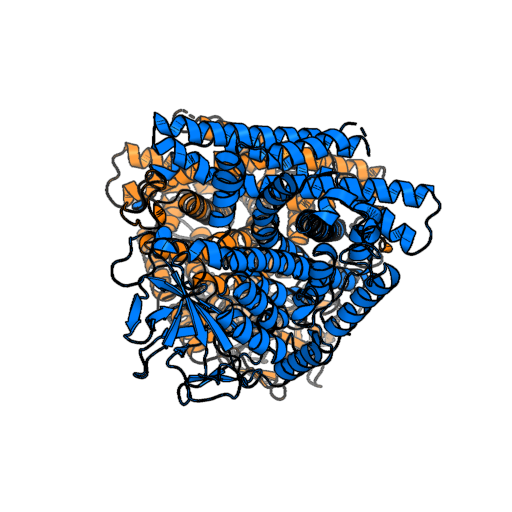.326 1.00 11.12 271 LEU B CA 1
ATOM 13275 C C . LEU B 1 271 ? -12.313 7.720 -13.230 1.00 14.03 271 LEU B C 1
ATOM 13276 O O . LEU B 1 271 ? -11.894 8.680 -12.575 1.00 13.16 271 LEU B O 1
ATOM 13292 N N . GLY B 1 272 ? -11.955 6.469 -13.004 1.00 15.67 272 GLY B N 1
ATOM 13293 C CA . GLY B 1 272 ? -10.922 6.152 -12.036 1.00 13.88 272 GLY B CA 1
ATOM 13294 C C . GLY B 1 272 ? -11.295 6.384 -10.588 1.00 20.88 272 GLY B C 1
ATOM 13295 O O . GLY B 1 272 ? -10.404 6.577 -9.757 1.00 21.86 272 GLY B O 1
ATOM 13299 N N . GLN B 1 273 ? -12.590 6.351 -10.258 1.00 15.69 273 GLN B N 1
ATOM 13300 C CA . GLN B 1 273 ? -13.057 6.622 -8.910 1.00 18.78 273 GLN B CA 1
ATOM 13301 C C . GLN B 1 273 ? -13.423 5.365 -8.141 1.00 21.04 273 GLN B C 1
ATOM 13302 O O . GLN B 1 273 ? -13.793 5.468 -6.970 1.00 25.07 273 GLN B O 1
ATOM 13316 N N . HIS B 1 274 ? -13.360 4.193 -8.775 1.00 20.58 274 HIS B N 1
ATOM 13317 C CA . HIS B 1 274 ? -13.843 2.950 -8.197 1.00 18.05 274 HIS B CA 1
ATOM 13318 C C . HIS B 1 274 ? -12.718 1.929 -8.039 1.00 23.69 274 HIS B C 1
ATOM 13319 O O . HIS B 1 274 ? -12.962 0.722 -8.065 1.00 25.26 274 HIS B O 1
ATOM 13333 N N . GLY B 1 275 ? -11.495 2.411 -7.861 1.00 24.08 275 GLY B N 1
ATOM 13334 C CA . GLY B 1 275 ? -10.362 1.527 -7.648 1.00 25.88 275 GLY B CA 1
ATOM 13335 C C . GLY B 1 275 ? -9.906 0.763 -8.862 1.00 26.38 275 GLY B C 1
ATOM 13336 O O . GLY B 1 275 ? -9.105 -0.164 -8.745 1.00 22.94 275 GLY B O 1
ATOM 13340 N N . ILE B 1 276 ? -10.413 1.114 -10.048 1.00 22.08 276 ILE B N 1
ATOM 13341 C CA . ILE B 1 276 ? -9.975 0.537 -11.307 1.00 18.83 276 ILE B CA 1
ATOM 13342 C C . ILE B 1 276 ? -9.527 1.686 -12.179 1.00 16.65 276 ILE B C 1
ATOM 13343 O O . ILE B 1 276 ? -10.283 2.647 -12.365 1.00 16.80 276 ILE B O 1
ATOM 13359 N N . PRO B 1 277 ? -8.312 1.674 -12.723 1.00 18.12 277 PRO B N 1
ATOM 13360 C CA . PRO B 1 277 ? -7.904 2.778 -13.602 1.00 13.71 277 PRO B CA 1
ATOM 13361 C C . PRO B 1 277 ? -8.795 2.897 -14.834 1.00 14.12 277 PRO B C 1
ATOM 13362 O O . PRO B 1 277 ? -9.211 1.904 -15.425 1.00 14.82 277 PRO B O 1
ATOM 13373 N N . ALA B 1 278 ? -9.088 4.139 -15.199 1.00 12.35 278 ALA B N 1
ATOM 13374 C CA . ALA B 1 278 ? -9.696 4.461 -16.485 1.00 12.55 278 ALA B CA 1
ATOM 13375 C C . ALA B 1 278 ? -8.548 4.689 -17.440 1.00 12.79 278 ALA B C 1
ATOM 13376 O O . ALA B 1 278 ? -7.970 5.784 -17.495 1.00 12.95 278 ALA B O 1
ATOM 13383 N N . VAL B 1 279 ? -8.155 3.633 -18.147 1.00 12.93 279 VAL B N 1
ATOM 13384 C CA . VAL B 1 279 ? -7.043 3.750 -19.087 1.00 12.13 279 VAL B CA 1
ATOM 13385 C C . VAL B 1 279 ? -7.504 4.506 -20.318 1.00 13.19 279 VAL B C 1
ATOM 13386 O O . VAL B 1 279 ? -8.545 4.188 -20.911 1.00 11.47 279 VAL B O 1
ATOM 13399 N N . GLY B 1 280 ? -6.717 5.490 -20.718 1.00 11.80 280 GLY B N 1
ATOM 13400 C CA . GLY B 1 280 ? -6.974 6.223 -21.936 1.00 12.26 280 GLY B CA 1
ATOM 13401 C C . GLY B 1 280 ? -5.738 6.279 -22.806 1.00 16.73 280 GLY B C 1
ATOM 13402 O O . GLY B 1 280 ? -4.607 6.251 -22.316 1.00 14.83 280 GLY B O 1
ATOM 13406 N N . TRP B 1 281 ? -5.978 6.360 -24.111 1.00 13.21 281 TRP B N 1
ATOM 13407 C CA . TRP B 1 281 ? -4.924 6.517 -25.116 1.00 14.44 281 TRP B CA 1
ATOM 13408 C C . TRP B 1 281 ? -5.033 7.903 -25.740 1.00 14.85 281 TRP B C 1
ATOM 13409 O O . TRP B 1 281 ? -6.118 8.321 -26.178 1.00 12.99 281 TRP B O 1
ATOM 13430 N N . LEU B 1 282 ? -3.914 8.622 -25.782 1.00 14.31 282 LEU B N 1
ATOM 13431 C CA . LEU B 1 282 ? -3.893 9.973 -26.322 1.00 13.56 282 LEU B CA 1
ATOM 13432 C C . LEU B 1 282 ? -4.206 9.967 -27.815 1.00 14.87 282 LEU B C 1
ATOM 13433 O O . LEU B 1 282 ? -3.538 9.304 -28.617 1.00 13.18 282 LEU B O 1
ATOM 13449 N N . VAL B 1 283 ? -5.261 10.680 -28.203 1.00 13.90 283 VAL B N 1
ATOM 13450 C CA . VAL B 1 283 ? -5.708 10.616 -29.585 1.00 13.50 283 VAL B CA 1
ATOM 13451 C C . VAL B 1 283 ? -4.652 11.224 -30.489 1.00 13.03 283 VAL B C 1
ATOM 13452 O O . VAL B 1 283 ? -4.211 12.364 -30.275 1.00 14.17 283 VAL B O 1
ATOM 13465 N N . GLY B 1 284 ? -4.249 10.471 -31.505 1.00 14.06 284 GLY B N 1
ATOM 13466 C CA . GLY B 1 284 ? -3.175 10.876 -32.387 1.00 15.33 284 GLY B CA 1
ATOM 13467 C C . GLY B 1 284 ? -1.811 10.913 -31.746 1.00 16.74 284 GLY B C 1
ATOM 13468 O O . GLY B 1 284 ? -0.847 11.341 -32.401 1.00 18.19 284 GLY B O 1
ATOM 13472 N N . GLU B 1 285 ? -1.715 10.518 -30.476 1.00 16.09 285 GLU B N 1
ATOM 13473 C CA . GLU B 1 285 ? -0.491 10.635 -29.682 1.00 16.69 285 GLU B CA 1
ATOM 13474 C C . GLU B 1 285 ? 0.091 12.039 -29.781 1.00 19.88 285 GLU B C 1
ATOM 13475 O O . GLU B 1 285 ? 1.313 12.238 -29.828 1.00 17.89 285 GLU B O 1
ATOM 13487 N N . VAL B 1 286 ? -0.805 13.030 -29.812 1.00 17.49 286 VAL B N 1
ATOM 13488 C CA . VAL B 1 286 ? -0.433 14.435 -29.722 1.00 13.13 286 VAL B CA 1
ATOM 13489 C C . VAL B 1 286 ? -1.382 15.112 -28.746 1.00 19.49 286 VAL B C 1
ATOM 13490 O O . VAL B 1 286 ? -2.512 14.662 -28.525 1.00 17.06 286 VAL B O 1
ATOM 13503 N N . HIS B 1 287 ? -0.909 16.202 -28.170 1.00 15.80 287 HIS B N 1
ATOM 13504 C CA . HIS B 1 287 ? -1.673 17.006 -27.213 1.00 16.68 287 HIS B CA 1
ATOM 13505 C C . HIS B 1 287 ? -2.310 18.131 -28.015 1.00 20.02 287 HIS B C 1
ATOM 13506 O O . HIS B 1 287 ? -1.662 19.128 -28.336 1.00 19.42 287 HIS B O 1
ATOM 13520 N N . ASN B 1 288 ? -3.584 17.948 -28.376 1.00 20.24 288 ASN B N 1
ATOM 13521 C CA . ASN B 1 288 ? -4.283 18.909 -29.219 1.00 20.32 288 ASN B CA 1
ATOM 13522 C C . ASN B 1 288 ? -5.783 18.739 -29.017 1.00 17.86 288 ASN B C 1
ATOM 13523 O O . ASN B 1 288 ? -6.528 18.619 -29.990 1.00 20.17 288 ASN B O 1
ATOM 13534 N N . GLY B 1 289 ? -6.218 18.751 -27.759 1.00 18.17 289 GLY B N 1
ATOM 13535 C CA . GLY B 1 289 ? -7.515 18.179 -27.430 1.00 19.02 289 GLY B CA 1
ATOM 13536 C C . GLY B 1 289 ? -8.694 18.988 -27.933 1.00 20.41 289 GLY B C 1
ATOM 13537 O O . GLY B 1 289 ? -9.643 18.434 -28.507 1.00 19.45 289 GLY B O 1
ATOM 13541 N N . ILE B 1 290 ? -8.693 20.293 -27.679 1.00 20.73 290 ILE B N 1
ATOM 13542 C CA . ILE B 1 290 ? -9.871 21.079 -28.037 1.00 21.40 290 ILE B CA 1
ATOM 13543 C C . ILE B 1 290 ? -10.028 21.129 -29.553 1.00 22.76 290 ILE B C 1
ATOM 13544 O O . ILE B 1 290 ? -11.146 21.048 -30.079 1.00 19.82 290 ILE B O 1
ATOM 13560 N N . ALA B 1 291 ? -8.912 21.233 -30.285 1.00 21.45 291 ALA B N 1
ATOM 13561 C CA . ALA B 1 291 ? -8.980 21.172 -31.739 1.00 19.23 291 ALA B CA 1
ATOM 13562 C C . ALA B 1 291 ? -9.560 19.841 -32.214 1.00 23.74 291 ALA B C 1
ATOM 13563 O O . ALA B 1 291 ? -10.426 19.809 -33.101 1.00 22.05 291 ALA B O 1
ATOM 13570 N N . GLN B 1 292 ? -9.065 18.725 -31.666 1.00 18.49 292 GLN B N 1
ATOM 13571 C CA . GLN B 1 292 ? -9.574 17.423 -32.085 1.00 19.74 292 GLN B CA 1
ATOM 13572 C C . GLN B 1 292 ? -11.043 17.277 -31.715 1.00 20.94 292 GLN B C 1
ATOM 13573 O O . GLN B 1 292 ? -11.824 16.732 -32.497 1.00 21.05 292 GLN B O 1
ATOM 13587 N N . MET B 1 293 ? -11.415 17.695 -30.493 1.00 19.88 293 MET B N 1
ATOM 13588 C CA . MET B 1 293 ? -12.787 17.501 -30.020 1.00 21.19 293 MET B CA 1
ATOM 13589 C C . MET B 1 293 ? -13.768 18.341 -30.818 1.00 23.20 293 MET B C 1
ATOM 13590 O O . MET B 1 293 ? -14.947 17.988 -30.911 1.00 24.46 293 MET B O 1
ATOM 13604 N N . PHE B 1 294 ? -13.317 19.439 -31.411 1.00 25.85 294 PHE B N 1
ATOM 13605 C CA . PHE B 1 294 ? -14.253 20.261 -32.182 1.00 27.92 294 PHE B CA 1
ATOM 13606 C C . PHE B 1 294 ? -14.633 19.635 -33.518 1.00 26.48 294 PHE B C 1
ATOM 13607 O O . PHE B 1 294 ? -15.654 20.029 -34.101 1.00 22.91 294 PHE B O 1
ATOM 13624 N N . ASP B 1 295 ? -13.867 18.655 -34.015 1.00 24.31 295 ASP B N 1
ATOM 13625 C CA . ASP B 1 295 ? -14.391 17.848 -35.114 1.00 15.43 295 ASP B CA 1
ATOM 13626 C C . ASP B 1 295 ? -15.707 17.183 -34.693 1.00 15.87 295 ASP B C 1
ATOM 13627 O O . ASP B 1 295 ? -16.639 17.031 -35.494 1.00 17.06 295 ASP B O 1
ATOM 13636 N N . VAL B 1 296 ? -15.769 16.741 -33.439 1.00 21.04 296 VAL B N 1
ATOM 13637 C CA . VAL B 1 296 ? -16.972 16.119 -32.907 1.00 16.67 296 VAL B CA 1
ATOM 13638 C C . VAL B 1 296 ? -18.041 17.169 -32.668 1.00 19.93 296 VAL B C 1
ATOM 13639 O O . VAL B 1 296 ? -19.220 16.963 -32.979 1.00 19.10 296 VAL B O 1
ATOM 13652 N N . ILE B 1 297 ? -17.647 18.311 -32.104 1.00 17.08 297 ILE B N 1
ATOM 13653 C CA . ILE B 1 297 ? -18.614 19.352 -31.769 1.00 19.46 297 ILE B CA 1
ATOM 13654 C C . ILE B 1 297 ? -19.289 19.863 -33.029 1.00 17.75 297 ILE B C 1
ATOM 13655 O O . ILE B 1 297 ? -20.504 20.109 -33.048 1.00 18.12 297 ILE B O 1
ATOM 13671 N N . GLU B 1 298 ? -18.526 20.023 -34.106 1.00 17.28 298 GLU B N 1
ATOM 13672 C CA . GLU B 1 298 ? -19.100 20.510 -35.354 1.00 18.78 298 GLU B CA 1
ATOM 13673 C C . GLU B 1 298 ? -20.180 19.570 -35.877 1.00 20.55 298 GLU B C 1
ATOM 13674 O O . GLU B 1 298 ? -21.225 20.024 -36.369 1.00 20.54 298 GLU B O 1
ATOM 13686 N N . GLN B 1 299 ? -19.955 18.254 -35.773 1.00 15.81 299 GLN B N 1
ATOM 13687 C CA . GLN B 1 299 ? -20.965 17.297 -36.194 1.00 15.33 299 GLN B CA 1
ATOM 13688 C C . GLN B 1 299 ? -22.178 17.345 -35.269 1.00 14.76 299 GLN B C 1
ATOM 13689 O O . GLN B 1 299 ? -23.323 17.221 -35.724 1.00 18.23 299 GLN B O 1
ATOM 13703 N N . ALA B 1 300 ? -21.952 17.492 -33.966 1.00 13.55 300 ALA B N 1
ATOM 13704 C CA . ALA B 1 300 ? -23.057 17.535 -33.010 1.00 12.90 300 ALA B CA 1
ATOM 13705 C C . ALA B 1 300 ? -23.888 18.796 -33.171 1.00 12.78 300 ALA B C 1
ATOM 13706 O O . ALA B 1 300 ? -25.112 18.752 -32.994 1.00 14.42 300 ALA B O 1
ATOM 13713 N N . ARG B 1 301 ? -23.265 19.912 -33.523 1.00 15.18 301 ARG B N 1
ATOM 13714 C CA . ARG B 1 301 ? -24.044 21.135 -33.712 1.00 14.29 301 ARG B CA 1
ATOM 13715 C C . ARG B 1 301 ? -24.904 21.020 -34.955 1.00 15.46 301 ARG B C 1
ATOM 13716 O O . ARG B 1 301 ? -26.059 21.452 -34.959 1.00 15.50 301 ARG B O 1
ATOM 13737 N N . MET B 1 302 ? -24.385 20.377 -36.000 1.00 15.39 302 MET B N 1
ATOM 13738 C CA . MET B 1 302 ? -25.199 20.093 -37.175 1.00 15.26 302 MET B CA 1
ATOM 13739 C C . MET B 1 302 ? -26.358 19.173 -36.826 1.00 12.32 302 MET B C 1
ATOM 13740 O O . MET B 1 302 ? -27.497 19.415 -37.234 1.00 15.89 302 MET B O 1
ATOM 13754 N N . MET B 1 303 ? -26.092 18.124 -36.036 1.00 12.24 303 MET B N 1
ATOM 13755 C CA . MET B 1 303 ? -27.136 17.198 -35.620 1.00 12.46 303 MET B CA 1
ATOM 13756 C C . MET B 1 303 ? -28.228 17.912 -34.829 1.00 13.44 303 MET B C 1
ATOM 13757 O O . MET B 1 303 ? -29.421 17.682 -35.060 1.00 11.43 303 MET B O 1
ATOM 13771 N N . VAL B 1 304 ? -27.849 18.764 -33.870 1.00 12.56 304 VAL B N 1
ATOM 13772 C CA . VAL B 1 304 ? -28.874 19.366 -33.023 1.00 9.91 304 VAL B CA 1
ATOM 13773 C C . VAL B 1 304 ? -29.757 20.282 -33.853 1.00 13.45 304 VAL B C 1
ATOM 13774 O O . VAL B 1 304 ? -30.986 20.297 -33.704 1.00 12.74 304 VAL B O 1
ATOM 13787 N N . GLY B 1 305 ? -29.148 21.071 -34.744 1.00 12.54 305 GLY B N 1
ATOM 13788 C CA . GLY B 1 305 ? -29.951 21.926 -35.606 1.00 13.16 305 GLY B CA 1
ATOM 13789 C C . GLY B 1 305 ? -30.890 21.137 -36.493 1.00 13.92 305 GLY B C 1
ATOM 13790 O O . GLY B 1 305 ? -32.067 21.508 -36.661 1.00 15.17 305 GLY B O 1
ATOM 13794 N N . THR B 1 306 ? -30.400 20.023 -37.064 1.00 11.28 306 THR B N 1
ATOM 13795 C CA . THR B 1 306 ? -31.229 19.206 -37.934 1.00 10.97 306 THR B CA 1
ATOM 13796 C C . THR B 1 306 ? -32.348 18.556 -37.130 1.00 13.67 306 THR B C 1
ATOM 13797 O O . THR B 1 306 ? -33.479 18.432 -37.625 1.00 11.70 306 THR B O 1
ATOM 13808 N N . LYS B 1 307 ? -32.056 18.189 -35.883 1.00 12.82 307 LYS B N 1
ATOM 13809 C CA . LYS B 1 307 ? -33.068 17.638 -34.983 1.00 9.62 307 LYS B CA 1
ATOM 13810 C C . LYS B 1 307 ? -34.174 18.645 -34.725 1.00 7.63 307 LYS B C 1
ATOM 13811 O O . LYS B 1 307 ? -35.365 18.326 -34.816 1.00 10.32 307 LYS B O 1
ATOM 13830 N N . ALA B 1 308 ? -33.797 19.875 -34.391 1.00 9.45 308 ALA B N 1
ATOM 13831 C CA . ALA B 1 308 ? -34.795 20.921 -34.171 1.00 9.30 308 ALA B CA 1
ATOM 13832 C C . ALA B 1 308 ? -35.704 21.081 -35.383 1.00 11.01 308 ALA B C 1
ATOM 13833 O O . ALA B 1 308 ? -36.930 21.093 -35.259 1.00 10.99 308 ALA B O 1
ATOM 13840 N N . ILE B 1 309 ? -35.118 21.204 -36.577 1.00 10.27 309 ILE B N 1
ATOM 13841 C CA . ILE B 1 309 ? -35.902 21.379 -37.790 1.00 11.40 309 ILE B CA 1
ATOM 13842 C C . ILE B 1 309 ? -36.772 20.167 -38.065 1.00 10.96 309 ILE B C 1
ATOM 13843 O O . ILE B 1 309 ? -37.961 20.299 -38.416 1.00 12.74 309 ILE B O 1
ATOM 13859 N N . ALA B 1 310 ? -36.217 18.962 -37.899 1.00 10.78 310 ALA B N 1
ATOM 13860 C CA . ALA B 1 310 ? -36.992 17.751 -38.120 1.00 8.49 310 ALA B CA 1
ATOM 13861 C C . ALA B 1 310 ? -38.234 17.729 -37.237 1.00 10.26 310 ALA B C 1
ATOM 13862 O O . ALA B 1 310 ? -39.335 17.348 -37.678 1.00 10.28 310 ALA B O 1
ATOM 13869 N N . THR B 1 311 ? -38.075 18.139 -35.987 1.00 9.64 311 THR B N 1
ATOM 13870 C CA . THR B 1 311 ? -39.165 18.075 -35.029 1.00 9.32 311 THR B CA 1
ATOM 13871 C C . THR B 1 311 ? -40.217 19.133 -35.327 1.00 9.31 311 THR B C 1
ATOM 13872 O O . THR B 1 311 ? -41.423 18.866 -35.254 1.00 9.31 311 THR B O 1
ATOM 13883 N N . LEU B 1 312 ? -39.785 20.334 -35.687 1.00 9.07 312 LEU B N 1
ATOM 13884 C CA . LEU B 1 312 ? -40.757 21.351 -36.094 1.00 8.22 312 LEU B CA 1
ATOM 13885 C C . LEU B 1 312 ? -41.547 20.897 -37.317 1.00 8.17 312 LEU B C 1
ATOM 13886 O O . LEU B 1 312 ? -42.769 21.076 -37.385 1.00 9.34 312 LEU B O 1
ATOM 13902 N N . SER B 1 313 ? -40.884 20.245 -38.265 1.00 9.31 313 SER B N 1
ATOM 13903 C CA . SER B 1 313 ? -41.554 19.796 -39.484 1.00 10.04 313 SER B CA 1
ATOM 13904 C C . SER B 1 313 ? -42.681 18.808 -39.194 1.00 9.38 313 SER B C 1
ATOM 13905 O O . SER B 1 313 ? -43.820 18.983 -39.669 1.00 9.08 313 SER B O 1
ATOM 13913 N N . THR B 1 314 ? -42.410 17.763 -38.405 1.00 9.15 314 THR B N 1
ATOM 13914 C CA . THR B 1 314 ? -43.466 16.821 -38.061 1.00 7.94 314 THR B CA 1
ATOM 13915 C C . THR B 1 314 ? -44.504 17.456 -37.141 1.00 7.80 314 THR B C 1
ATOM 13916 O O . THR B 1 314 ? -45.688 17.135 -37.235 1.00 10.25 314 THR B O 1
ATOM 13927 N N . GLY B 1 315 ? -44.109 18.419 -36.313 1.00 8.18 315 GLY B N 1
ATOM 13928 C CA . GLY B 1 315 ? -45.098 19.140 -35.535 1.00 10.65 315 GLY B CA 1
ATOM 13929 C C . GLY B 1 315 ? -46.068 19.898 -36.419 1.00 9.97 315 GLY B C 1
ATOM 13930 O O . GLY B 1 315 ? -47.285 19.833 -36.205 1.00 10.48 315 GLY B O 1
ATOM 13934 N N . TYR B 1 316 ? -45.530 20.629 -37.413 1.00 9.10 316 TYR B N 1
ATOM 13935 C CA . TYR B 1 316 ? -46.360 21.360 -38.364 1.00 9.35 316 TYR B CA 1
ATOM 13936 C C . TYR B 1 316 ? -47.292 20.415 -39.108 1.00 10.43 316 TYR B C 1
ATOM 13937 O O . TYR B 1 316 ? -48.496 20.656 -39.214 1.00 9.45 316 TYR B O 1
ATOM 13955 N N . LEU B 1 317 ? -46.756 19.302 -39.602 1.00 8.66 317 LEU B N 1
ATOM 13956 C CA . LEU B 1 317 ? -47.589 18.427 -40.429 1.00 9.41 317 LEU B CA 1
ATOM 13957 C C . LEU B 1 317 ? -48.659 17.733 -39.602 1.00 11.39 317 LEU B C 1
ATOM 13958 O O . LEU B 1 317 ? -49.765 17.458 -40.108 1.00 10.05 317 LEU B O 1
ATOM 13974 N N . ASN B 1 318 ? -48.376 17.463 -38.325 1.00 10.68 318 ASN B N 1
ATOM 13975 C CA . ASN B 1 318 ? -49.414 16.979 -37.429 1.00 10.27 318 ASN B CA 1
ATOM 13976 C C . ASN B 1 318 ? -50.485 18.035 -37.212 1.00 9.63 318 ASN B C 1
ATOM 13977 O O . ASN B 1 318 ? -51.678 17.725 -37.271 1.00 10.66 318 ASN B O 1
ATOM 13988 N N . ALA B 1 319 ? -50.079 19.288 -36.979 1.00 8.52 319 ALA B N 1
ATOM 13989 C CA . ALA B 1 319 ? -51.057 20.354 -36.772 1.00 9.19 319 ALA B CA 1
ATOM 13990 C C . ALA B 1 319 ? -51.901 20.572 -38.022 1.00 9.70 319 ALA B C 1
ATOM 13991 O O . ALA B 1 319 ? -53.117 20.787 -37.932 1.00 10.57 319 ALA B O 1
ATOM 13998 N N . LEU B 1 320 ? -51.270 20.508 -39.190 1.00 8.66 320 LEU B N 1
ATOM 13999 C CA . LEU B 1 320 ? -51.967 20.714 -40.452 1.00 10.82 320 LEU B CA 1
ATOM 14000 C C . LEU B 1 320 ? -53.010 19.642 -40.669 1.00 12.87 320 LEU B C 1
ATOM 14001 O O . LEU B 1 320 ? -54.150 19.941 -41.030 1.00 11.66 320 LEU B O 1
ATOM 14017 N N . GLU B 1 321 ? -52.641 18.379 -40.453 1.00 10.77 321 GLU B N 1
ATOM 14018 C CA . GLU B 1 321 ? -53.587 17.283 -40.602 1.00 12.26 321 GLU B CA 1
ATOM 14019 C C . GLU B 1 321 ? -54.772 17.468 -39.664 1.00 12.82 321 GLU B C 1
ATOM 14020 O O . GLU B 1 321 ? -55.914 17.204 -40.055 1.00 13.38 321 GLU B O 1
ATOM 14032 N N . TYR B 1 322 ? -54.481 17.841 -38.407 1.00 10.17 322 TYR B N 1
ATOM 14033 C CA . TYR B 1 322 ? -55.549 18.070 -37.448 1.00 10.26 322 TYR B CA 1
ATOM 14034 C C . TYR B 1 322 ? -56.483 19.172 -37.933 1.00 9.87 322 TYR B C 1
ATOM 14035 O O . TYR B 1 322 ? -57.710 19.020 -37.907 1.00 12.01 322 TYR B O 1
ATOM 14053 N N . ALA B 1 323 ? -55.914 20.301 -38.354 1.00 9.58 323 ALA B N 1
ATOM 14054 C CA . ALA B 1 323 ? -56.698 21.445 -38.787 1.00 10.03 323 ALA B CA 1
ATOM 14055 C C . ALA B 1 323 ? -57.575 21.134 -39.990 1.00 12.36 323 ALA B C 1
ATOM 14056 O O . ALA B 1 323 ? -58.679 21.675 -40.089 1.00 12.57 323 ALA B O 1
ATOM 14063 N N . LYS B 1 324 ? -57.131 20.279 -40.896 1.00 11.05 324 LYS B N 1
ATOM 14064 C CA . LYS B 1 324 ? -57.949 19.973 -42.058 1.00 14.80 324 LYS B CA 1
ATOM 14065 C C . LYS B 1 324 ? -59.215 19.236 -41.682 1.00 12.59 324 LYS B C 1
ATOM 14066 O O . LYS B 1 324 ? -60.203 19.298 -42.437 1.00 15.34 324 LYS B O 1
ATOM 14085 N N . GLU B 1 325 ? -59.223 18.540 -40.543 1.00 12.59 325 GLU B N 1
ATOM 14086 C CA . GLU B 1 325 ? -60.335 17.697 -40.158 1.00 17.56 325 GLU B CA 1
ATOM 14087 C C . GLU B 1 325 ? -61.211 18.307 -39.076 1.00 17.38 325 GLU B C 1
ATOM 14088 O O . GLU B 1 325 ? -62.385 17.936 -38.973 1.00 18.16 325 GLU B O 1
ATOM 14100 N N . ARG B 1 326 ? -60.695 19.251 -38.294 1.00 12.71 326 ARG B N 1
ATOM 14101 C CA . ARG B 1 326 ? -61.433 19.766 -37.154 1.00 12.81 326 ARG B CA 1
ATOM 14102 C C . ARG B 1 326 ? -62.452 20.805 -37.609 1.00 12.11 326 ARG B C 1
ATOM 14103 O O . ARG B 1 326 ? -62.085 21.850 -38.138 1.00 13.11 326 ARG B O 1
ATOM 14124 N N . VAL B 1 327 ? -63.729 20.518 -37.389 1.00 13.39 327 VAL B N 1
ATOM 14125 C CA . VAL B 1 327 ? -64.819 21.450 -37.680 1.00 13.30 327 VAL B CA 1
ATOM 14126 C C . VAL B 1 327 ? -65.106 22.256 -36.429 1.00 13.76 327 VAL B C 1
ATOM 14127 O O . VAL B 1 327 ? -65.434 21.685 -35.386 1.00 17.15 327 VAL B O 1
ATOM 14140 N N . GLN B 1 328 ? -65.024 23.580 -36.537 1.00 14.00 328 GLN B N 1
ATOM 14141 C CA . GLN B 1 328 ? -65.321 24.442 -35.400 1.00 14.88 328 GLN B CA 1
ATOM 14142 C C . GLN B 1 328 ? -65.555 25.851 -35.903 1.00 17.57 328 GLN B C 1
ATOM 14143 O O . GLN B 1 328 ? -64.644 26.461 -36.480 1.00 15.47 328 GLN B O 1
ATOM 14157 N N . GLY B 1 329 ? -66.756 26.364 -35.664 1.00 17.94 329 GLY B N 1
ATOM 14158 C CA . GLY B 1 329 ? -67.081 27.748 -35.938 1.00 19.84 329 GLY B CA 1
ATOM 14159 C C . GLY B 1 329 ? -67.558 27.962 -37.360 1.00 21.55 329 GLY B C 1
ATOM 14160 O O . GLY B 1 329 ? -67.428 27.111 -38.235 1.00 18.56 329 GLY B O 1
ATOM 14164 N N . ALA B 1 330 ? -68.121 29.141 -37.585 1.00 22.53 330 ALA B N 1
ATOM 14165 C CA . ALA B 1 330 ? -68.521 29.538 -38.923 1.00 19.97 330 ALA B CA 1
ATOM 14166 C C . ALA B 1 330 ? -67.398 30.300 -39.605 1.00 16.79 330 ALA B C 1
ATOM 14167 O O . ALA B 1 330 ? -66.480 30.819 -38.961 1.00 19.07 330 ALA B O 1
ATOM 14174 N N . ASP B 1 331 ? -67.491 30.396 -40.925 1.00 17.20 331 ASP B N 1
ATOM 14175 C CA . ASP B 1 331 ? -66.564 31.253 -41.653 1.00 16.70 331 ASP B CA 1
ATOM 14176 C C . ASP B 1 331 ? -66.672 32.689 -41.154 1.00 18.97 331 ASP B C 1
ATOM 14177 O O . ASP B 1 331 ? -67.761 33.171 -40.816 1.00 19.94 331 ASP B O 1
ATOM 14186 N N . MET B 1 332 ? -65.537 33.381 -41.098 1.00 16.39 332 MET B N 1
ATOM 14187 C CA . MET B 1 332 ? -65.548 34.745 -40.588 1.00 15.09 332 MET B CA 1
ATOM 14188 C C . MET B 1 332 ? -66.492 35.640 -41.388 1.00 22.75 332 MET B C 1
ATOM 14189 O O . MET B 1 332 ? -67.052 36.599 -40.838 1.00 22.28 332 MET B O 1
ATOM 14203 N N . THR B 1 333 ? -66.700 35.339 -42.664 1.00 18.88 333 THR B N 1
ATOM 14204 C CA . THR B 1 333 ? -67.627 36.144 -43.454 1.00 21.62 333 THR B CA 1
ATOM 14205 C C . THR B 1 333 ? -69.079 35.908 -43.058 1.00 25.42 333 THR B C 1
ATOM 14206 O O . THR B 1 333 ? -69.957 36.641 -43.533 1.00 26.79 333 THR B O 1
ATOM 14217 N N . GLN B 1 334 ? -69.359 34.924 -42.195 1.00 20.03 334 GLN B N 1
ATOM 14218 C CA . GLN B 1 334 ? -70.714 34.652 -41.723 1.00 27.04 334 GLN B CA 1
ATOM 14219 C C . GLN B 1 334 ? -70.822 34.655 -40.202 1.00 31.07 334 GLN B C 1
ATOM 14220 O O . GLN B 1 334 ? -71.730 34.025 -39.651 1.00 34.35 334 GLN B O 1
ATOM 14234 N N . MET B 1 335 ? -69.896 35.315 -39.506 1.00 32.13 335 MET B N 1
ATOM 14235 C CA . MET B 1 335 ? -69.897 35.318 -38.049 1.00 43.50 335 MET B CA 1
ATOM 14236 C C . MET B 1 335 ? -71.251 35.737 -37.489 1.00 41.60 335 MET B C 1
ATOM 14237 O O . MET B 1 335 ? -71.755 35.129 -36.539 1.00 54.58 335 MET B O 1
ATOM 14251 N N . THR B 1 336 ? -71.847 36.790 -38.051 1.00 44.44 336 THR B N 1
ATOM 14252 C CA . THR B 1 336 ? -73.105 37.298 -37.517 1.00 48.88 336 THR B CA 1
ATOM 14253 C C . THR B 1 336 ? -74.190 36.228 -37.561 1.00 53.69 336 THR B C 1
ATOM 14254 O O . THR B 1 336 ? -74.987 36.099 -36.623 1.00 50.98 336 THR B O 1
ATOM 14265 N N . ASP B 1 337 ? -74.229 35.446 -38.638 1.00 46.74 337 ASP B N 1
ATOM 14266 C CA . ASP B 1 337 ? -75.252 34.421 -38.811 1.00 41.26 337 ASP B CA 1
ATOM 14267 C C . ASP B 1 337 ? -74.957 33.240 -37.895 1.00 45.94 337 ASP B C 1
ATOM 14268 O O . ASP B 1 337 ? -74.018 32.475 -38.134 1.00 51.18 337 ASP B O 1
ATOM 14277 N N . LYS B 1 338 ? -75.766 33.080 -36.851 1.00 51.67 338 LYS B N 1
ATOM 14278 C CA . LYS B 1 338 ? -75.628 31.948 -35.942 1.00 50.99 338 LYS B CA 1
ATOM 14279 C C . LYS B 1 338 ? -76.275 30.675 -36.486 1.00 48.14 338 LYS B C 1
ATOM 14280 O O . LYS B 1 338 ? -76.375 29.683 -35.757 1.00 57.07 338 LYS B O 1
ATOM 14299 N N . THR B 1 339 ? -76.724 30.691 -37.740 1.00 37.32 339 THR B N 1
ATOM 14300 C CA . THR B 1 339 ? -77.179 29.499 -38.437 1.00 39.24 339 THR B CA 1
ATOM 14301 C C . THR B 1 339 ? -76.239 29.082 -39.565 1.00 37.53 339 THR B C 1
ATOM 14302 O O . THR B 1 339 ? -76.507 28.085 -40.244 1.00 35.66 339 THR B O 1
ATOM 14313 N N . ALA B 1 340 ? -75.151 29.821 -39.794 1.00 30.67 340 ALA B N 1
ATOM 14314 C CA . ALA B 1 340 ? -74.262 29.527 -40.904 1.00 28.52 340 ALA B CA 1
ATOM 14315 C C . ALA B 1 340 ? -73.631 28.150 -40.734 1.00 23.76 340 ALA B C 1
ATOM 14316 O O . ALA B 1 340 ? -73.519 27.645 -39.614 1.00 25.14 340 ALA B O 1
ATOM 14323 N N . PRO B 1 341 ? -73.193 27.538 -41.829 1.00 23.04 341 PRO B N 1
ATOM 14324 C CA . PRO B 1 341 ? -72.538 26.229 -41.716 1.00 21.06 341 PRO B CA 1
ATOM 14325 C C . PRO B 1 341 ? -71.263 26.326 -40.895 1.00 23.02 341 PRO B C 1
ATOM 14326 O O . PRO B 1 341 ? -70.546 27.328 -40.941 1.00 22.36 341 PRO B O 1
ATOM 14337 N N . ARG B 1 342 ? -70.980 25.261 -40.147 1.00 21.19 342 ARG B N 1
ATOM 14338 C CA . ARG B 1 342 ? -69.673 25.127 -39.504 1.00 21.67 342 ARG B CA 1
ATOM 14339 C C . ARG B 1 342 ? -68.636 24.735 -40.542 1.00 20.78 342 ARG B C 1
ATOM 14340 O O . ARG B 1 342 ? -68.938 24.054 -41.529 1.00 21.74 342 ARG B O 1
ATOM 14361 N N . VAL B 1 343 ? -67.394 25.181 -40.319 1.00 16.73 343 VAL B N 1
ATOM 14362 C CA . VAL B 1 343 ? -66.321 24.960 -41.268 1.00 17.34 343 VAL B CA 1
ATOM 14363 C C . VAL B 1 343 ? -65.126 24.325 -40.564 1.00 13.69 343 VAL B C 1
ATOM 14364 O O . VAL B 1 343 ? -64.956 24.443 -39.344 1.00 14.96 343 VAL B O 1
ATOM 14377 N N . THR B 1 344 ? -64.288 23.666 -41.365 1.00 12.71 344 THR B N 1
ATOM 14378 C CA . THR B 1 344 ? -62.998 23.196 -40.868 1.00 14.54 344 THR B CA 1
ATOM 14379 C C . THR B 1 344 ? -62.107 24.393 -40.552 1.00 13.53 344 THR B C 1
ATOM 14380 O O . THR B 1 344 ? -62.194 25.459 -41.186 1.00 12.43 344 THR B O 1
ATOM 14391 N N . ILE B 1 345 ? -61.242 24.224 -39.545 1.00 13.24 345 ILE B N 1
ATOM 14392 C CA . ILE B 1 345 ? -60.575 25.396 -38.978 1.00 11.57 345 ILE B CA 1
ATOM 14393 C C . ILE B 1 345 ? -59.492 25.960 -39.887 1.00 9.70 345 ILE B C 1
ATOM 14394 O O . ILE B 1 345 ? -59.046 27.086 -39.655 1.00 11.75 345 ILE B O 1
ATOM 14410 N N . THR B 1 346 ? -59.074 25.247 -40.940 1.00 11.15 346 THR B N 1
ATOM 14411 C CA . THR B 1 346 ? -58.210 25.886 -41.927 1.00 12.46 346 THR B CA 1
ATOM 14412 C C . THR B 1 346 ? -58.896 27.064 -42.638 1.00 13.17 346 THR B C 1
ATOM 14413 O O . THR B 1 346 ? -58.221 27.829 -43.321 1.00 13.16 346 THR B O 1
ATOM 14424 N N . HIS B 1 347 ? -60.214 27.216 -42.502 1.00 13.76 347 HIS B N 1
ATOM 14425 C CA . HIS B 1 347 ? -60.875 28.379 -43.069 1.00 14.53 347 HIS B CA 1
ATOM 14426 C C . HIS B 1 347 ? -60.664 29.641 -42.256 1.00 13.82 347 HIS B C 1
ATOM 14427 O O . HIS B 1 347 ? -60.951 30.737 -42.753 1.00 14.25 347 HIS B O 1
ATOM 14441 N N . HIS B 1 348 ? -60.164 29.533 -41.024 1.00 11.52 348 HIS B N 1
ATOM 14442 C CA . HIS B 1 348 ? -60.072 30.698 -40.155 1.00 11.90 348 HIS B CA 1
ATOM 14443 C C . HIS B 1 348 ? -58.758 31.422 -40.352 1.00 13.91 348 HIS B C 1
ATOM 14444 O O . HIS B 1 348 ? -57.703 30.779 -40.415 1.00 12.86 348 HIS B O 1
ATOM 14458 N N . PRO B 1 349 ? -58.778 32.759 -40.470 1.00 10.15 349 PRO B N 1
ATOM 14459 C CA . PRO B 1 349 ? -57.536 33.482 -40.723 1.00 11.79 349 PRO B CA 1
ATOM 14460 C C . PRO B 1 349 ? -56.430 33.225 -39.701 1.00 9.10 349 PRO B C 1
ATOM 14461 O O . PRO B 1 349 ? -55.265 33.058 -40.094 1.00 11.09 349 PRO B O 1
ATOM 14472 N N . ASP B 1 350 ? -56.741 33.186 -38.414 1.00 9.86 350 ASP B N 1
ATOM 14473 C CA . ASP B 1 350 ? -55.644 33.004 -37.471 1.00 10.37 350 ASP B CA 1
ATOM 14474 C C . ASP B 1 350 ? -55.001 31.632 -37.614 1.00 7.79 350 ASP B C 1
ATOM 14475 O O . ASP B 1 350 ? -53.800 31.488 -37.372 1.00 11.01 350 ASP B O 1
ATOM 14484 N N . VAL B 1 351 ? -55.789 30.620 -37.979 1.00 10.21 351 VAL B N 1
ATOM 14485 C CA . VAL B 1 351 ? -55.240 29.277 -38.182 1.00 10.29 351 VAL B CA 1
ATOM 14486 C C . VAL B 1 351 ? -54.368 29.242 -39.430 1.00 10.98 351 VAL B C 1
ATOM 14487 O O . VAL B 1 351 ? -53.275 28.651 -39.432 1.00 10.23 351 VAL B O 1
ATOM 14500 N N . ARG B 1 352 ? -54.794 29.915 -40.512 1.00 11.38 352 ARG B N 1
ATOM 14501 C CA . ARG B 1 352 ? -53.936 29.970 -41.689 1.00 10.42 352 ARG B CA 1
ATOM 14502 C C . ARG B 1 352 ? -52.668 30.772 -41.426 1.00 9.55 352 ARG B C 1
ATOM 14503 O O . ARG B 1 352 ? -51.590 30.405 -41.917 1.00 11.63 352 ARG B O 1
ATOM 14524 N N . ARG B 1 353 ? -52.771 31.879 -40.676 1.00 9.13 353 ARG B N 1
ATOM 14525 C CA . ARG B 1 353 ? -51.590 32.594 -40.220 1.00 8.31 353 ARG B CA 1
ATOM 14526 C C . ARG B 1 353 ? -50.653 31.666 -39.449 1.00 12.01 353 ARG B C 1
ATOM 14527 O O . ARG B 1 353 ? -49.447 31.600 -39.720 1.00 11.14 353 ARG B O 1
ATOM 14548 N N . SER B 1 354 ? -51.197 30.938 -38.483 1.00 10.54 354 SER B N 1
ATOM 14549 C CA . SER B 1 354 ? -50.378 30.022 -37.684 1.00 8.95 354 SER B CA 1
ATOM 14550 C C . SER B 1 354 ? -49.719 28.962 -38.553 1.00 13.84 354 SER B C 1
ATOM 14551 O O . SER B 1 354 ? -48.511 28.704 -38.431 1.00 10.05 354 SER B O 1
ATOM 14559 N N . LEU B 1 355 ? -50.499 28.331 -39.438 1.00 8.45 355 LEU B N 1
ATOM 14560 C CA . LEU B 1 355 ? -49.959 27.253 -40.273 1.00 8.53 355 LEU B CA 1
ATOM 14561 C C . LEU B 1 355 ? -48.889 27.759 -41.230 1.00 9.66 355 LEU B C 1
ATOM 14562 O O . LEU B 1 355 ? -47.861 27.101 -41.429 1.00 10.34 355 LEU B O 1
ATOM 14578 N N . MET B 1 356 ? -49.101 28.917 -41.849 1.00 9.50 356 MET B N 1
ATOM 14579 C CA . MET B 1 356 ? -48.109 29.433 -42.786 1.00 11.92 356 MET B CA 1
ATOM 14580 C C . MET B 1 356 ? -46.847 29.867 -42.043 1.00 9.27 356 MET B C 1
ATOM 14581 O O . MET B 1 356 ? -45.736 29.775 -42.594 1.00 10.90 356 MET B O 1
ATOM 14595 N N . THR B 1 357 ? -46.993 30.343 -40.796 1.00 10.75 357 THR B N 1
ATOM 14596 C CA . THR B 1 357 ? -45.830 30.632 -39.957 1.00 10.62 357 THR B CA 1
ATOM 14597 C C . THR B 1 357 ? -45.027 29.363 -39.697 1.00 9.25 357 THR B C 1
ATOM 14598 O O . THR B 1 357 ? -43.792 29.337 -39.835 1.00 8.97 357 THR B O 1
ATOM 14609 N N . GLN B 1 358 ? -45.714 28.301 -39.304 1.00 8.11 358 GLN B N 1
ATOM 14610 C CA . GLN B 1 358 ? -45.079 27.007 -39.103 1.00 8.26 358 GLN B CA 1
ATOM 14611 C C . GLN B 1 358 ? -44.439 26.493 -40.388 1.00 11.09 358 GLN B C 1
ATOM 14612 O O . GLN B 1 358 ? -43.292 26.021 -40.387 1.00 10.42 358 GLN B O 1
ATOM 14626 N N . LYS B 1 359 ? -45.181 26.547 -41.493 1.00 9.89 359 LYS B N 1
ATOM 14627 C CA . LYS B 1 359 ? -44.662 26.059 -42.769 1.00 11.22 359 LYS B CA 1
ATOM 14628 C C . LYS B 1 359 ? -43.420 26.810 -43.216 1.00 9.00 359 LYS B C 1
ATOM 14629 O O . LYS B 1 359 ? -42.421 26.201 -43.617 1.00 9.77 359 LYS B O 1
ATOM 14648 N N . ALA B 1 360 ? -43.495 28.141 -43.221 1.00 9.90 360 ALA B N 1
ATOM 14649 C CA . ALA B 1 360 ? -42.393 28.938 -43.725 1.00 9.73 360 ALA B CA 1
ATOM 14650 C C . ALA B 1 360 ? -41.132 28.724 -42.900 1.00 10.30 360 ALA B C 1
ATOM 14651 O O . ALA B 1 360 ? -40.041 28.589 -43.454 1.00 9.27 360 ALA B O 1
ATOM 14658 N N . TYR B 1 361 ? -41.249 28.685 -41.572 1.00 8.95 361 TYR B N 1
ATOM 14659 C CA . TYR B 1 361 ? -40.061 28.436 -40.753 1.00 9.25 361 TYR B CA 1
ATOM 14660 C C . TYR B 1 361 ? -39.558 27.000 -40.886 1.00 10.17 361 TYR B C 1
ATOM 14661 O O . TYR B 1 361 ? -38.352 26.778 -40.975 1.00 10.48 361 TYR B O 1
ATOM 14679 N N . ALA B 1 362 ? -40.446 26.013 -40.937 1.00 9.13 362 ALA B N 1
ATOM 14680 C CA . ALA B 1 362 ? -39.984 24.637 -41.102 1.00 9.96 362 ALA B CA 1
ATOM 14681 C C . ALA B 1 362 ? -39.240 24.484 -42.421 1.00 11.81 362 ALA B C 1
ATOM 14682 O O . ALA B 1 362 ? -38.143 23.913 -42.479 1.00 11.11 362 ALA B O 1
ATOM 14689 N N . GLU B 1 363 ? -39.817 25.003 -43.497 1.00 11.42 363 GLU B N 1
ATOM 14690 C CA . GLU B 1 363 ? -39.194 24.853 -44.816 1.00 11.90 363 GLU B CA 1
ATOM 14691 C C . GLU B 1 363 ? -37.988 25.775 -44.992 1.00 10.48 363 GLU B C 1
ATOM 14692 O O . GLU B 1 363 ? -36.981 25.385 -45.598 1.00 11.54 363 GLU B O 1
ATOM 14704 N N . GLY B 1 364 ? -38.018 26.973 -44.410 1.00 10.64 364 GLY B N 1
ATOM 14705 C CA . GLY B 1 364 ? -36.825 27.803 -44.439 1.00 10.85 364 GLY B CA 1
ATOM 14706 C C . GLY B 1 364 ? -35.662 27.186 -43.683 1.00 12.20 364 GLY B C 1
ATOM 14707 O O . GLY B 1 364 ? -34.513 27.234 -44.137 1.00 10.33 364 GLY B O 1
ATOM 14711 N N . LEU B 1 365 ? -35.938 26.595 -42.513 1.00 12.41 365 LEU B N 1
ATOM 14712 C CA . LEU B 1 365 ? -34.889 25.896 -41.767 1.00 11.14 365 LEU B CA 1
ATOM 14713 C C . LEU B 1 365 ? -34.363 24.679 -42.521 1.00 11.80 365 LEU B C 1
ATOM 14714 O O . LEU B 1 365 ? -33.167 24.395 -42.469 1.00 9.54 365 LEU B O 1
ATOM 14730 N N . ARG B 1 366 ? -35.243 23.927 -43.205 1.00 9.71 366 ARG B N 1
ATOM 14731 C CA . ARG B 1 366 ? -34.762 22.804 -43.995 1.00 8.33 366 ARG B CA 1
ATOM 14732 C C . ARG B 1 366 ? -33.815 23.300 -45.081 1.00 10.12 366 ARG B C 1
ATOM 14733 O O . ARG B 1 366 ? -32.732 22.726 -45.300 1.00 11.35 366 ARG B O 1
ATOM 14754 N N . ALA B 1 367 ? -34.193 24.382 -45.760 1.00 9.09 367 ALA B N 1
ATOM 14755 C CA . ALA B 1 367 ? -33.316 24.949 -46.774 1.00 11.24 367 ALA B CA 1
ATOM 14756 C C . ALA B 1 367 ? -31.984 25.377 -46.171 1.00 12.25 367 ALA B C 1
ATOM 14757 O O . ALA B 1 367 ? -30.922 25.185 -46.783 1.00 12.93 367 ALA B O 1
ATOM 14764 N N . ILE B 1 368 ? -32.010 25.921 -44.955 1.00 10.69 368 ILE B N 1
ATOM 14765 C CA . ILE B 1 368 ? -30.775 26.391 -44.327 1.00 9.50 368 ILE B CA 1
ATOM 14766 C C . ILE B 1 368 ? -29.823 25.232 -44.043 1.00 10.11 368 ILE B C 1
ATOM 14767 O O . ILE B 1 368 ? -28.627 25.324 -44.321 1.00 11.38 368 ILE B O 1
ATOM 14783 N N . TYR B 1 369 ? -30.314 24.132 -43.464 1.00 12.22 369 TYR B N 1
ATOM 14784 C CA . TYR B 1 369 ? -29.355 23.078 -43.104 1.00 11.81 369 TYR B CA 1
ATOM 14785 C C . TYR B 1 369 ? -28.853 22.363 -44.360 1.00 11.67 369 TYR B C 1
ATOM 14786 O O . TYR B 1 369 ? -27.688 21.945 -44.406 1.00 11.46 369 TYR B O 1
ATOM 14804 N N . LEU B 1 370 ? -29.694 22.247 -45.391 1.00 12.21 370 LEU B N 1
ATOM 14805 C CA . LEU B 1 370 ? -29.245 21.644 -46.645 1.00 11.93 370 LEU B CA 1
ATOM 14806 C C . LEU B 1 370 ? -28.276 22.569 -47.372 1.00 12.97 370 LEU B C 1
ATOM 14807 O O . LEU B 1 370 ? -27.228 22.124 -47.851 1.00 13.18 370 LEU B O 1
ATOM 14823 N N . TYR B 1 371 ? -28.569 23.866 -47.407 1.00 12.13 371 TYR B N 1
ATOM 14824 C CA . TYR B 1 371 ? -27.617 24.843 -47.941 1.00 10.65 371 TYR B CA 1
ATOM 14825 C C . TYR B 1 371 ? -26.272 24.744 -47.227 1.00 13.81 371 TYR B C 1
ATOM 14826 O O . TYR B 1 371 ? -25.216 24.683 -47.867 1.00 12.79 371 TYR B O 1
ATOM 14844 N N . THR B 1 372 ? -26.292 24.735 -45.890 1.00 10.76 372 THR B N 1
ATOM 14845 C CA . THR B 1 372 ? -25.051 24.587 -45.122 1.00 11.30 372 THR B CA 1
ATOM 14846 C C . THR B 1 372 ? -24.295 23.329 -45.540 1.00 11.86 372 THR B C 1
ATOM 14847 O O . THR B 1 372 ? -23.062 23.351 -45.740 1.00 12.52 372 THR B O 1
ATOM 14858 N N . ALA B 1 373 ? -25.009 22.220 -45.669 1.00 11.29 373 ALA B N 1
ATOM 14859 C CA . ALA B 1 373 ? -24.357 20.966 -46.001 1.00 12.15 373 ALA B CA 1
ATOM 14860 C C . ALA B 1 373 ? -23.726 20.982 -47.387 1.00 14.82 373 ALA B C 1
ATOM 14861 O O . ALA B 1 373 ? -22.810 20.194 -47.638 1.00 13.81 373 ALA B O 1
ATOM 14868 N N . THR B 1 374 ? -24.234 21.806 -48.312 1.00 12.57 374 THR B N 1
ATOM 14869 C CA . THR B 1 374 ? -23.606 21.849 -49.630 1.00 15.25 374 THR B CA 1
ATOM 14870 C C . THR B 1 374 ? -22.196 22.435 -49.578 1.00 17.20 374 THR B C 1
ATOM 14871 O O . THR B 1 374 ? -21.452 22.286 -50.548 1.00 19.64 374 THR B O 1
ATOM 14882 N N . PHE B 1 375 ? -21.817 23.096 -48.480 1.00 13.45 375 PHE B N 1
ATOM 14883 C CA . PHE B 1 375 ? -20.459 23.584 -48.306 1.00 12.93 375 PHE B CA 1
ATOM 14884 C C . PHE B 1 375 ? -19.577 22.607 -47.538 1.00 15.50 375 PHE B C 1
ATOM 14885 O O . PHE B 1 375 ? -18.395 22.905 -47.304 1.00 17.47 375 PHE B O 1
ATOM 14902 N N . GLN B 1 376 ? -20.105 21.449 -47.156 1.00 13.84 376 GLN B N 1
ATOM 14903 C CA . GLN B 1 376 ? -19.357 20.501 -46.338 1.00 16.76 376 GLN B CA 1
ATOM 14904 C C . GLN B 1 376 ? -18.592 19.485 -47.166 1.00 18.04 376 GLN B C 1
ATOM 14905 O O . GLN B 1 376 ? -17.814 18.716 -46.598 1.00 18.91 376 GLN B O 1
ATOM 14919 N N . ASP B 1 377 ? -18.804 19.462 -48.477 1.00 13.95 377 ASP B N 1
ATOM 14920 C CA . ASP B 1 377 ? -17.976 18.706 -49.414 1.00 19.23 377 ASP B CA 1
ATOM 14921 C C . ASP B 1 377 ? -17.383 19.703 -50.406 1.00 16.86 377 ASP B C 1
ATOM 14922 O O . ASP B 1 377 ? -18.124 20.436 -51.061 1.00 16.64 377 ASP B O 1
ATOM 14931 N N . ALA B 1 378 ? -16.058 19.724 -50.535 1.00 19.19 378 ALA B N 1
ATOM 14932 C CA . ALA B 1 378 ? -15.451 20.632 -51.503 1.00 21.01 378 ALA B CA 1
ATOM 14933 C C . ALA B 1 378 ? -16.005 20.409 -52.905 1.00 17.95 378 ALA B C 1
ATOM 14934 O O . ALA B 1 378 ? -16.272 21.375 -53.630 1.00 22.57 378 ALA B O 1
ATOM 14941 N N . GLU B 1 379 ? -16.217 19.146 -53.293 1.00 22.51 379 GLU B N 1
ATOM 14942 C CA . GLU B 1 379 ? -16.701 18.845 -54.636 1.00 24.56 379 GLU B CA 1
ATOM 14943 C C . GLU B 1 379 ? -18.121 19.355 -54.848 1.00 23.22 379 GLU B C 1
ATOM 14944 O O . GLU B 1 379 ? -18.479 19.782 -55.952 1.00 20.14 379 GLU B O 1
ATOM 14956 N N . VAL B 1 380 ? -18.964 19.283 -53.817 1.00 20.69 380 VAL B N 1
ATOM 14957 C CA . VAL B 1 380 ? -20.316 19.814 -53.936 1.00 21.04 380 VAL B CA 1
ATOM 14958 C C . VAL B 1 380 ? -20.275 21.339 -53.989 1.00 20.63 380 VAL B C 1
ATOM 14959 O O . VAL B 1 380 ? -20.943 21.971 -54.819 1.00 20.54 380 VAL B O 1
ATOM 14972 N N . ALA B 1 381 ? -19.491 21.960 -53.095 1.00 19.93 381 ALA B N 1
ATOM 14973 C CA . ALA B 1 381 ? -19.396 23.417 -53.092 1.00 18.18 381 ALA B CA 1
ATOM 14974 C C . ALA B 1 381 ? -18.905 23.944 -54.441 1.00 20.90 381 ALA B C 1
ATOM 14975 O O . ALA B 1 381 ? -19.350 25.000 -54.908 1.00 20.26 381 ALA B O 1
ATOM 14982 N N . GLN B 1 382 ? -17.989 23.220 -55.081 1.00 23.57 382 GLN B N 1
ATOM 14983 C CA . GLN B 1 382 ? -17.497 23.642 -56.389 1.00 22.13 382 GLN B CA 1
ATOM 14984 C C . GLN B 1 382 ? -18.573 23.490 -57.458 1.00 24.08 382 GLN B C 1
ATOM 14985 O O . GLN B 1 382 ? -18.797 24.404 -58.259 1.00 25.96 382 GLN B O 1
ATOM 14999 N N . ALA B 1 383 ? -19.238 22.331 -57.497 1.00 20.21 383 ALA B N 1
ATOM 15000 C CA . ALA B 1 383 ? -20.209 22.072 -58.552 1.00 25.91 383 ALA B CA 1
ATOM 15001 C C . ALA B 1 383 ? -21.446 22.947 -58.410 1.00 28.41 383 ALA B C 1
ATOM 15002 O O . ALA B 1 383 ? -21.967 23.457 -59.409 1.00 27.59 383 ALA B O 1
ATOM 15009 N N . VAL B 1 384 ? -21.933 23.131 -57.182 1.00 21.76 384 VAL B N 1
ATOM 15010 C CA . VAL B 1 384 ? -23.200 23.832 -57.009 1.00 20.71 384 VAL B CA 1
ATOM 15011 C C . VAL B 1 384 ? -23.027 25.344 -56.867 1.00 20.84 384 VAL B C 1
ATOM 15012 O O . VAL B 1 384 ? -23.890 26.109 -57.318 1.00 25.10 384 VAL B O 1
ATOM 15025 N N . HIS B 1 385 ? -21.930 25.806 -56.278 1.00 22.26 385 HIS B N 1
ATOM 15026 C CA . HIS B 1 385 ? -21.732 27.218 -56.020 1.00 23.05 385 HIS B CA 1
ATOM 15027 C C . HIS B 1 385 ? -20.528 27.809 -56.745 1.00 20.38 385 HIS B C 1
ATOM 15028 O O . HIS B 1 385 ? -20.385 29.039 -56.750 1.00 22.08 385 HIS B O 1
ATOM 15042 N N . GLY B 1 386 ? -19.659 26.983 -57.322 1.00 22.18 386 GLY B N 1
ATOM 15043 C CA . GLY B 1 386 ? -18.395 27.472 -57.853 1.00 23.52 386 GLY B CA 1
ATOM 15044 C C . GLY B 1 386 ? -17.478 28.045 -56.800 1.00 27.87 386 GLY B C 1
ATOM 15045 O O . GLY B 1 386 ? -16.746 29.004 -57.077 1.00 28.69 386 GLY B O 1
ATOM 15049 N N . VAL B 1 387 ? -17.506 27.489 -55.588 1.00 22.01 387 VAL B N 1
ATOM 15050 C CA . VAL B 1 387 ? -16.711 27.961 -54.462 1.00 23.82 387 VAL B CA 1
ATOM 15051 C C . VAL B 1 387 ? -15.589 26.971 -54.193 1.00 22.32 387 VAL B C 1
ATOM 15052 O O . VAL B 1 387 ? -15.807 25.756 -54.201 1.00 25.53 387 VAL B O 1
ATOM 15065 N N . ASP B 1 388 ? -14.390 27.492 -53.937 1.00 22.58 388 ASP B N 1
ATOM 15066 C CA . ASP B 1 388 ? -13.227 26.668 -53.672 1.00 25.27 388 ASP B CA 1
ATOM 15067 C C . ASP B 1 388 ? -13.242 26.125 -52.240 1.00 27.40 388 ASP B C 1
ATOM 15068 O O . ASP B 1 388 ? -14.036 26.536 -51.392 1.00 22.59 388 ASP B O 1
ATOM 15077 N N . GLY B 1 389 ? -12.323 25.196 -51.975 1.00 22.04 389 GLY B N 1
ATOM 15078 C CA . GLY B 1 389 ? -12.347 24.471 -50.717 1.00 24.65 389 GLY B CA 1
ATOM 15079 C C . GLY B 1 389 ? -12.180 25.355 -49.496 1.00 26.88 389 GLY B C 1
ATOM 15080 O O . GLY B 1 389 ? -12.852 25.150 -48.482 1.00 22.93 389 GLY B O 1
ATOM 15084 N N . ASP B 1 390 ? -11.269 26.333 -49.561 1.00 18.61 390 ASP B N 1
ATOM 15085 C CA . ASP B 1 390 ? -11.036 27.179 -48.397 1.00 20.76 390 ASP B CA 1
ATOM 15086 C C . ASP B 1 390 ? -12.270 28.013 -48.069 1.00 22.84 390 ASP B C 1
ATOM 15087 O O . ASP B 1 390 ? -12.714 28.048 -46.919 1.00 22.17 390 ASP B O 1
ATOM 15096 N N . LEU B 1 391 ? -12.835 28.693 -49.062 1.00 20.23 391 LEU B N 1
ATOM 15097 C CA . LEU B 1 391 ? -14.028 29.496 -48.816 1.00 22.09 391 LEU B CA 1
ATOM 15098 C C . LEU B 1 391 ? -15.194 28.622 -48.370 1.00 19.28 391 LEU B C 1
ATOM 15099 O O . LEU B 1 391 ? -15.935 28.991 -47.448 1.00 16.81 391 LEU B O 1
ATOM 15115 N N . ALA B 1 392 ? -15.348 27.448 -48.980 1.00 16.47 392 ALA B N 1
ATOM 15116 C CA . ALA B 1 392 ? -16.441 26.559 -48.578 1.00 17.64 392 ALA B CA 1
ATOM 15117 C C . ALA B 1 392 ? -16.352 26.232 -47.094 1.00 19.90 392 ALA B C 1
ATOM 15118 O O . ALA B 1 392 ? -17.365 26.252 -46.376 1.00 17.03 392 ALA B O 1
ATOM 15125 N N . ALA B 1 393 ? -15.143 25.925 -46.605 1.00 17.42 393 ALA B N 1
ATOM 15126 C CA . ALA B 1 393 ? -14.979 25.601 -45.192 1.00 22.06 393 ALA B CA 1
ATOM 15127 C C . ALA B 1 393 ? -15.344 26.787 -44.303 1.00 15.65 393 ALA B C 1
ATOM 15128 O O . ALA B 1 393 ? -15.949 26.610 -43.235 1.00 17.67 393 ALA B O 1
ATOM 15135 N N . ARG B 1 394 ? -14.971 28.002 -44.712 1.00 15.81 394 ARG B N 1
ATOM 15136 C CA . ARG B 1 394 ? -15.290 29.172 -43.902 1.00 14.94 394 ARG B CA 1
ATOM 15137 C C . ARG B 1 394 ? -16.789 29.471 -43.933 1.00 15.23 394 ARG B C 1
ATOM 15138 O O . ARG B 1 394 ? -17.360 29.952 -42.942 1.00 15.56 394 ARG B O 1
ATOM 15159 N N . VAL B 1 395 ? -17.444 29.207 -45.061 1.00 15.80 395 VAL B N 1
ATOM 15160 C CA . VAL B 1 395 ? -18.888 29.411 -45.129 1.00 13.32 395 VAL B CA 1
ATOM 15161 C C . VAL B 1 395 ? -19.614 28.376 -44.273 1.00 15.25 395 VAL B C 1
ATOM 15162 O O . VAL B 1 395 ? -20.562 28.706 -43.551 1.00 14.00 395 VAL B O 1
ATOM 15175 N N . ASN B 1 396 ? -19.187 27.115 -44.338 1.00 13.98 396 ASN B N 1
ATOM 15176 C CA . ASN B 1 396 ? -19.750 26.093 -43.460 1.00 12.32 396 ASN B CA 1
ATOM 15177 C C . ASN B 1 396 ? -19.573 26.504 -42.007 1.00 14.63 396 ASN B C 1
ATOM 15178 O O . ASN B 1 396 ? -20.515 26.444 -41.210 1.00 14.53 396 ASN B O 1
ATOM 15189 N N . ASP B 1 397 ? -18.371 26.981 -41.654 1.00 13.70 397 ASP B N 1
ATOM 15190 C CA . ASP B 1 397 ? -18.126 27.408 -40.280 1.00 14.85 397 ASP B CA 1
ATOM 15191 C C . ASP B 1 397 ? -19.060 28.540 -39.870 1.00 14.11 397 ASP B C 1
ATOM 15192 O O . ASP B 1 397 ? -19.499 28.590 -38.712 1.00 12.59 397 ASP B O 1
ATOM 15201 N N . LEU B 1 398 ? -19.332 29.486 -40.790 1.00 13.99 398 LEU B N 1
ATOM 15202 C CA . LEU B 1 398 ? -20.221 30.604 -40.499 1.00 12.09 398 LEU B CA 1
ATOM 15203 C C . LEU B 1 398 ? -21.640 30.123 -40.243 1.00 14.93 398 LEU B C 1
ATOM 15204 O O . LEU B 1 398 ? -22.331 30.662 -39.370 1.00 12.41 398 LEU B O 1
ATOM 15220 N N . LEU B 1 399 ? -22.090 29.115 -41.007 1.00 12.97 399 LEU B N 1
ATOM 15221 C CA . LEU B 1 399 ? -23.500 28.729 -40.984 1.00 10.37 399 LEU B CA 1
ATOM 15222 C C . LEU B 1 399 ? -23.833 27.765 -39.856 1.00 10.27 399 LEU B C 1
ATOM 15223 O O . LEU B 1 399 ? -25.008 27.707 -39.450 1.00 12.30 399 LEU B O 1
ATOM 15239 N N . LEU B 1 400 ? -22.847 27.046 -39.315 1.00 13.69 400 LEU B N 1
ATOM 15240 C CA . LEU B 1 400 ? -23.145 26.056 -38.283 1.00 12.09 400 LEU B CA 1
ATOM 15241 C C . LEU B 1 400 ? -23.820 26.682 -37.074 1.00 11.60 400 LEU B C 1
ATOM 15242 O O . LEU B 1 400 ? -24.812 26.113 -36.586 1.00 10.59 400 LEU B O 1
ATOM 15258 N N . PRO B 1 401 ? -23.369 27.824 -36.541 1.00 10.21 401 PRO B N 1
ATOM 15259 C CA . PRO B 1 401 ? -24.107 28.434 -35.412 1.00 11.76 401 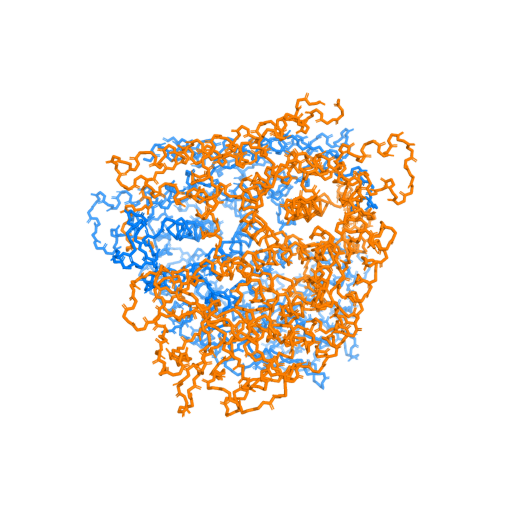PRO B CA 1
ATOM 15260 C C . PRO B 1 401 ? -25.499 28.912 -35.780 1.00 12.94 401 PRO B C 1
ATOM 15261 O O . PRO B 1 401 ? -26.341 29.044 -34.886 1.00 11.94 401 PRO B O 1
ATOM 15272 N N . ILE B 1 402 ? -25.771 29.161 -37.059 1.00 11.16 402 ILE B N 1
ATOM 15273 C CA . ILE B 1 402 ? -27.123 29.462 -37.498 1.00 11.21 402 ILE B CA 1
ATOM 15274 C C . ILE B 1 402 ? -27.969 28.205 -37.447 1.00 8.73 402 ILE B C 1
ATOM 15275 O O . ILE B 1 402 ? -29.052 28.192 -36.853 1.00 11.97 402 ILE B O 1
ATOM 15291 N N . VAL B 1 403 ? -27.457 27.116 -38.036 1.00 10.35 403 VAL B N 1
ATOM 15292 C CA . VAL B 1 403 ? -28.174 25.845 -38.013 1.00 8.63 403 VAL B CA 1
ATOM 15293 C C . VAL B 1 403 ? -28.490 25.465 -36.575 1.00 10.47 403 VAL B C 1
ATOM 15294 O O . VAL B 1 403 ? -29.636 25.132 -36.237 1.00 11.72 403 VAL B O 1
ATOM 15307 N N . LYS B 1 404 ? -27.479 25.532 -35.700 1.00 10.57 404 LYS B N 1
ATOM 15308 C CA . LYS B 1 404 ? -27.669 25.120 -34.308 1.00 10.13 404 LYS B CA 1
ATOM 15309 C C . LYS B 1 404 ? -28.449 26.172 -33.530 1.00 8.77 404 LYS B C 1
ATOM 15310 O O . LYS B 1 404 ? -29.490 25.864 -32.934 1.00 10.27 404 LYS B O 1
ATOM 15329 N N . GLY B 1 405 ? -27.959 27.416 -33.526 1.00 9.95 405 GLY B N 1
ATOM 15330 C CA . GLY B 1 405 ? -28.514 28.427 -32.647 1.00 10.45 405 GLY B CA 1
ATOM 15331 C C . GLY B 1 405 ? -29.872 28.913 -33.099 1.00 10.21 405 GLY B C 1
ATOM 15332 O O . GLY B 1 405 ? -30.845 28.897 -32.338 1.00 10.39 405 GLY B O 1
ATOM 15336 N N . PHE B 1 406 ? -29.963 29.345 -34.348 1.00 11.59 406 PHE B N 1
ATOM 15337 C CA . PHE B 1 406 ? -31.236 29.805 -34.886 1.00 10.17 406 PHE B CA 1
ATOM 15338 C C . PHE B 1 406 ? -32.221 28.655 -35.029 1.00 11.33 406 PHE B C 1
ATOM 15339 O O . PHE B 1 406 ? -33.396 28.809 -34.711 1.00 11.33 406 PHE B O 1
ATOM 15356 N N . GLY B 1 407 ? -31.755 27.485 -35.456 1.00 9.46 407 GLY B N 1
ATOM 15357 C CA . GLY B 1 407 ? -32.659 26.353 -35.591 1.00 11.68 407 GLY B CA 1
ATOM 15358 C C . GLY B 1 407 ? -33.264 25.931 -34.263 1.00 8.90 407 GLY B C 1
ATOM 15359 O O . GLY B 1 407 ? -34.468 25.706 -34.157 1.00 11.69 407 GLY B O 1
ATOM 15363 N N . SER B 1 408 ? -32.422 25.788 -33.239 1.00 10.96 408 SER B N 1
ATOM 15364 C CA . SER B 1 408 ? -32.906 25.343 -31.933 1.00 9.53 408 SER B CA 1
ATOM 15365 C C . SER B 1 408 ? -33.915 26.316 -31.345 1.00 11.36 408 SER B C 1
ATOM 15366 O O . SER B 1 408 ? -34.978 25.898 -30.861 1.00 14.64 408 SER B O 1
ATOM 15374 N N . GLU B 1 409 ? -33.630 27.618 -31.419 1.00 8.79 409 GLU B N 1
ATOM 15375 C CA . GLU B 1 409 ? -34.548 28.602 -30.867 1.00 8.43 409 GLU B CA 1
ATOM 15376 C C . GLU B 1 409 ? -35.835 28.681 -31.672 1.00 10.17 409 GLU B C 1
ATOM 15377 O O . GLU B 1 409 ? -36.937 28.784 -31.112 1.00 10.86 409 GLU B O 1
ATOM 15389 N N . THR B 1 410 ? -35.721 28.674 -33.001 1.00 8.91 410 THR B N 1
ATOM 15390 C CA . THR B 1 410 ? -36.891 28.800 -33.858 1.00 10.08 410 THR B CA 1
ATOM 15391 C C . THR B 1 410 ? -37.822 27.601 -33.729 1.00 9.85 410 THR B C 1
ATOM 15392 O O . THR B 1 410 ? -39.039 27.762 -33.632 1.00 10.05 410 THR B O 1
ATOM 15403 N N . ALA B 1 411 ? -37.284 26.389 -33.737 1.00 10.67 411 ALA B N 1
ATOM 15404 C CA . ALA B 1 411 ? -38.152 25.220 -33.749 1.00 9.04 411 ALA B CA 1
ATOM 15405 C C . ALA B 1 411 ? -38.997 25.173 -32.494 1.00 9.54 411 ALA B C 1
ATOM 15406 O O . ALA B 1 411 ? -40.217 24.985 -32.561 1.00 10.54 411 ALA B O 1
ATOM 15413 N N . TYR B 1 412 ? -38.365 25.367 -31.331 1.00 10.72 412 TYR B N 1
ATOM 15414 C CA . TYR B 1 412 ? -39.112 25.340 -30.078 1.00 9.08 412 TYR B CA 1
ATOM 15415 C C . TYR B 1 412 ? -40.201 26.407 -30.073 1.00 8.29 412 TYR B C 1
ATOM 15416 O O . TYR B 1 412 ? -41.327 26.149 -29.657 1.00 9.78 412 TYR B O 1
ATOM 15434 N N . ALA B 1 413 ? -39.871 27.611 -30.509 1.00 9.28 413 ALA B N 1
ATOM 15435 C CA . ALA B 1 413 ? -40.831 28.703 -30.493 1.00 10.81 413 ALA B CA 1
ATOM 15436 C C . ALA B 1 413 ? -42.007 28.434 -31.421 1.00 9.51 413 ALA B C 1
ATOM 15437 O O . ALA B 1 413 ? -43.163 28.723 -31.075 1.00 11.27 413 ALA B O 1
ATOM 15444 N N . LYS B 1 414 ? -41.741 27.934 -32.622 1.00 10.44 414 LYS B N 1
ATOM 15445 C CA . LYS B 1 414 ? -42.848 27.770 -33.561 1.00 9.89 414 LYS B CA 1
ATOM 15446 C C . LYS B 1 414 ? -43.661 26.513 -33.282 1.00 9.97 414 LYS B C 1
ATOM 15447 O O . LYS B 1 414 ? -44.823 26.445 -33.694 1.00 9.26 414 LYS B O 1
ATOM 15466 N N . LEU B 1 415 ? -43.111 25.550 -32.523 1.00 10.06 415 LEU B N 1
ATOM 15467 C CA . LEU B 1 415 ? -43.934 24.439 -32.057 1.00 7.80 415 LEU B CA 1
ATOM 15468 C C . LEU B 1 415 ? -45.066 24.923 -31.163 1.00 8.44 415 LEU B C 1
ATOM 15469 O O . LEU B 1 415 ? -46.075 24.221 -31.027 1.00 11.43 415 LEU B O 1
ATOM 15485 N N . THR B 1 416 ? -44.898 26.087 -30.519 1.00 7.97 416 THR B N 1
ATOM 15486 C CA . THR B 1 416 ? -45.991 26.682 -29.771 1.00 8.50 416 THR B CA 1
ATOM 15487 C C . THR B 1 416 ? -47.208 26.884 -30.659 1.00 7.09 416 THR B C 1
ATOM 15488 O O . THR B 1 416 ? -48.341 26.672 -30.213 1.00 9.92 416 THR B O 1
ATOM 15499 N N . GLU B 1 417 ? -46.984 27.358 -31.902 1.00 9.87 417 GLU B N 1
ATOM 15500 C CA . GLU B 1 417 ? -48.062 27.510 -32.882 1.00 11.04 417 GLU B CA 1
ATOM 15501 C C . GLU B 1 417 ? -48.658 26.168 -33.288 1.00 7.56 417 GLU B C 1
ATOM 15502 O O . GLU B 1 417 ? -49.877 26.035 -33.420 1.00 8.74 417 GLU B O 1
ATOM 15514 N N . SER B 1 418 ? -47.820 25.150 -33.474 1.00 7.32 418 SER B N 1
ATOM 15515 C CA . SER B 1 418 ? -48.334 23.815 -33.774 1.00 8.34 418 SER B CA 1
ATOM 15516 C C . SER B 1 418 ? -49.284 23.332 -32.687 1.00 9.62 418 SER B C 1
ATOM 15517 O O . SER B 1 418 ? -50.390 22.849 -32.977 1.00 9.96 418 SER B O 1
ATOM 15525 N N . LEU B 1 419 ? -48.851 23.411 -31.415 1.00 7.46 419 LEU B N 1
ATOM 15526 C CA . LEU B 1 419 ? -49.715 22.961 -30.331 1.00 7.46 419 LEU B CA 1
ATOM 15527 C C . LEU B 1 419 ? -51.003 23.781 -30.299 1.00 7.76 419 LEU B C 1
ATOM 15528 O O . LEU B 1 419 ? -52.086 23.243 -30.091 1.00 9.64 419 LEU B O 1
ATOM 15544 N N . GLN B 1 420 ? -50.890 25.097 -30.484 1.00 8.25 420 GLN B N 1
ATOM 15545 C CA . GLN B 1 420 ? -52.058 25.969 -30.410 1.00 11.17 420 GLN B CA 1
ATOM 15546 C C . GLN B 1 420 ? -53.113 25.594 -31.437 1.00 12.06 420 GLN B C 1
ATOM 15547 O O . GLN B 1 420 ? -54.319 25.791 -31.202 1.00 11.90 420 GLN B O 1
ATOM 15561 N N . THR B 1 421 ? -52.673 25.085 -32.587 1.00 9.40 421 THR B N 1
ATOM 15562 C CA . THR B 1 421 ? -53.583 24.740 -33.676 1.00 10.37 421 THR B CA 1
ATOM 15563 C C . THR B 1 421 ? -54.524 23.625 -33.264 1.00 11.26 421 THR B C 1
ATOM 15564 O O . THR B 1 421 ? -55.649 23.538 -33.780 1.00 11.46 421 THR B O 1
ATOM 15575 N N . LEU B 1 422 ? -54.094 22.768 -32.328 1.00 11.21 422 LEU B N 1
ATOM 15576 C CA . LEU B 1 422 ? -54.945 21.694 -31.823 1.00 10.42 422 LEU B CA 1
ATOM 15577 C C . LEU B 1 422 ? -55.909 22.148 -30.732 1.00 11.90 422 LEU B C 1
ATOM 15578 O O . LEU B 1 422 ? -56.760 21.359 -30.318 1.00 15.22 422 LEU B O 1
ATOM 15594 N N . GLY B 1 423 ? -55.832 23.399 -30.291 1.00 13.16 423 GLY B N 1
ATOM 15595 C CA . GLY B 1 423 ? -56.675 23.832 -29.198 1.00 12.57 423 GLY B CA 1
ATOM 15596 C C . GLY B 1 423 ? -56.359 23.068 -27.919 1.00 11.45 423 GLY B C 1
ATOM 15597 O O . GLY B 1 423 ? -55.226 22.636 -27.674 1.00 11.23 423 GLY B O 1
ATOM 15601 N N . GLY B 1 424 ? -57.392 22.830 -27.117 1.00 12.52 424 GLY B N 1
ATOM 15602 C CA . GLY B 1 424 ? -57.162 22.132 -25.861 1.00 15.08 424 GLY B CA 1
ATOM 15603 C C . GLY B 1 424 ? -56.547 20.761 -26.057 1.00 11.71 424 GLY B C 1
ATOM 15604 O O . GLY B 1 424 ? -55.746 20.302 -25.226 1.00 12.16 424 GLY B O 1
ATOM 15608 N N . SER B 1 425 ? -56.866 20.098 -27.174 1.00 11.83 425 SER B N 1
ATOM 15609 C CA . SER B 1 425 ? -56.317 18.787 -27.433 1.00 12.40 425 SER B CA 1
ATOM 15610 C C . SER B 1 425 ? -54.808 18.807 -27.544 1.00 10.59 425 SER B C 1
ATOM 15611 O O . SER B 1 425 ? -54.181 17.757 -27.323 1.00 11.10 425 SER B O 1
ATOM 15619 N N . GLY B 1 426 ? -54.224 19.959 -27.892 1.00 11.20 426 GLY B N 1
ATOM 15620 C CA . GLY B 1 426 ? -52.777 20.025 -28.023 1.00 10.03 426 GLY B CA 1
ATOM 15621 C C . GLY B 1 426 ? -52.055 19.847 -26.716 1.00 11.43 426 GLY B C 1
ATOM 15622 O O . GLY B 1 426 ? -50.871 19.482 -26.715 1.00 11.31 426 GLY B O 1
ATOM 15626 N N . PHE B 1 427 ? -52.728 20.127 -25.607 1.00 8.72 427 PHE B N 1
ATOM 15627 C CA . PHE B 1 427 ? -52.169 19.922 -24.280 1.00 9.34 427 PHE B CA 1
ATOM 15628 C C . PHE B 1 427 ? -52.190 18.462 -23.852 1.00 9.07 427 PHE B C 1
ATOM 15629 O O . PHE B 1 427 ? -51.676 18.146 -22.777 1.00 11.27 427 PHE B O 1
ATOM 15646 N N . LEU B 1 428 ? -52.797 17.571 -24.648 1.00 9.24 428 LEU B N 1
ATOM 15647 C CA . LEU B 1 428 ? -52.920 16.176 -24.284 1.00 9.28 428 LEU B CA 1
ATOM 15648 C C . LEU B 1 428 ? -51.699 15.399 -24.759 1.00 10.04 428 LEU B C 1
ATOM 15649 O O . LEU B 1 428 ? -51.202 15.617 -25.873 1.00 10.39 428 LEU B O 1
ATOM 15665 N N . GLN B 1 429 ? -51.278 14.434 -23.943 1.00 9.60 429 GLN B N 1
ATOM 15666 C CA . GLN B 1 429 ? -50.247 13.514 -24.379 1.00 9.26 429 GLN B CA 1
ATOM 15667 C C . GLN B 1 429 ? -50.739 12.577 -25.461 1.00 9.70 429 GLN B C 1
ATOM 15668 O O . GLN B 1 429 ? -49.890 11.946 -26.113 1.00 11.38 429 GLN B O 1
ATOM 15682 N N . ASP B 1 430 ? -52.057 12.515 -25.704 1.00 10.71 430 ASP B N 1
ATOM 15683 C CA . ASP B 1 430 ? -52.573 11.700 -26.794 1.00 11.49 430 ASP B CA 1
ATOM 15684 C C . ASP B 1 430 ? -51.983 12.126 -28.137 1.00 11.81 430 ASP B C 1
ATOM 15685 O O . ASP B 1 430 ? -51.919 11.319 -29.069 1.00 12.89 430 ASP B O 1
ATOM 15694 N N . TYR B 1 431 ? -51.640 13.399 -28.281 1.00 9.63 431 TYR B N 1
ATOM 15695 C CA . TYR B 1 431 ? -51.039 13.965 -29.472 1.00 11.12 431 TYR B CA 1
ATOM 15696 C C . TYR B 1 431 ? -49.560 14.228 -29.216 1.00 10.23 431 TYR B C 1
ATOM 15697 O O . TYR B 1 431 ? -49.154 14.405 -28.061 1.00 10.28 431 TYR B O 1
ATOM 15715 N N . PRO B 1 432 ? -48.718 14.230 -30.251 1.00 10.13 432 PRO B N 1
ATOM 15716 C CA . PRO B 1 432 ? -47.271 14.213 -30.018 1.00 9.80 432 PRO B CA 1
ATOM 15717 C C . PRO B 1 432 ? -46.645 15.580 -29.801 1.00 8.22 432 PRO B C 1
ATOM 15718 O O . PRO B 1 432 ? -45.442 15.645 -29.523 1.00 11.62 432 PRO B O 1
ATOM 15729 N N . ILE B 1 433 ? -47.405 16.666 -29.943 1.00 8.42 433 ILE B N 1
ATOM 15730 C CA . ILE B 1 433 ? -46.775 17.975 -29.998 1.00 8.92 433 ILE B CA 1
ATOM 15731 C C . ILE B 1 433 ? -46.188 18.351 -28.639 1.00 8.00 433 ILE B C 1
ATOM 15732 O O . ILE B 1 433 ? -45.125 18.963 -28.563 1.00 9.36 433 ILE B O 1
ATOM 15748 N N . GLU B 1 434 ? -46.857 17.993 -27.539 1.00 7.66 434 GLU B N 1
ATOM 15749 C CA . GLU B 1 434 ? -46.293 18.363 -26.233 1.00 11.07 434 GLU B CA 1
ATOM 15750 C C . GLU B 1 434 ? -44.958 17.653 -25.993 1.00 9.93 434 GLU B C 1
ATOM 15751 O O . GLU B 1 434 ? -44.035 18.237 -25.420 1.00 9.79 434 GLU B O 1
ATOM 15763 N N . GLN B 1 435 ? -44.806 16.431 -26.485 1.00 8.87 435 GLN B N 1
ATOM 15764 C CA . GLN B 1 435 ? -43.509 15.760 -26.400 1.00 9.24 435 GLN B CA 1
ATOM 15765 C C . GLN B 1 435 ? -42.490 16.416 -27.322 1.00 9.47 435 GLN B C 1
ATOM 15766 O O . GLN B 1 435 ? -41.313 16.578 -26.945 1.00 9.34 435 GLN B O 1
ATOM 15780 N N . TYR B 1 436 ? -42.901 16.790 -28.549 1.00 8.69 436 TYR B N 1
ATOM 15781 C CA . TYR B 1 436 ? -41.999 17.527 -29.420 1.00 9.14 436 TYR B CA 1
ATOM 15782 C C . TYR B 1 436 ? -41.432 18.743 -28.688 1.00 8.89 436 TYR B C 1
ATOM 15783 O O . TYR B 1 436 ? -40.246 19.052 -28.804 1.00 9.33 436 TYR B O 1
ATOM 15801 N N . ILE B 1 437 ? -42.294 19.485 -27.974 1.00 9.74 437 ILE B N 1
ATOM 15802 C CA . ILE B 1 437 ? -41.849 20.687 -27.276 1.00 7.39 437 ILE B CA 1
ATOM 15803 C C . ILE B 1 437 ? -40.847 20.327 -26.185 1.00 8.08 437 ILE B C 1
ATOM 15804 O O . ILE B 1 437 ? -39.790 20.955 -26.062 1.00 9.15 437 ILE B O 1
ATOM 15820 N N . ARG B 1 438 ? -41.176 19.325 -25.367 1.00 8.79 438 ARG B N 1
ATOM 15821 C CA . ARG B 1 438 ? -40.279 18.946 -24.278 1.00 10.42 438 ARG B CA 1
ATOM 15822 C C . ARG B 1 438 ? -38.966 18.404 -24.813 1.00 9.16 438 ARG B C 1
ATOM 15823 O O . ARG B 1 438 ? -37.894 18.708 -24.269 1.00 10.23 438 ARG B O 1
ATOM 15844 N N . ASP B 1 439 ? -39.032 17.570 -25.856 1.00 9.84 439 ASP B N 1
ATOM 15845 C CA . ASP B 1 439 ? -37.815 17.002 -26.431 1.00 9.29 439 ASP B CA 1
ATOM 15846 C C . ASP B 1 439 ? -36.953 18.061 -27.112 1.00 8.90 439 ASP B C 1
ATOM 15847 O O . ASP B 1 439 ? -35.735 17.908 -27.181 1.00 11.47 439 ASP B O 1
ATOM 15856 N N . SER B 1 440 ? -37.560 19.117 -27.653 1.00 8.30 440 SER B N 1
ATOM 15857 C CA . SER B 1 440 ? -36.818 20.150 -28.351 1.00 8.95 440 SER B CA 1
ATOM 15858 C C . SER B 1 440 ? -36.249 21.217 -27.419 1.00 9.85 440 SER B C 1
ATOM 15859 O O . SER B 1 440 ? -35.332 21.935 -27.820 1.00 10.04 440 SER B O 1
ATOM 15867 N N . LYS B 1 441 ? -36.733 21.338 -26.174 1.00 9.07 441 LYS B N 1
ATOM 15868 C CA . LYS B 1 441 ? -36.213 22.414 -25.332 1.00 9.69 441 LYS B CA 1
ATOM 15869 C C . LYS B 1 441 ? -34.717 22.246 -25.070 1.00 9.41 441 LYS B C 1
ATOM 15870 O O . LYS B 1 441 ? -34.007 23.238 -24.912 1.00 10.73 441 LYS B O 1
ATOM 15889 N N . ILE B 1 442 ? -34.207 21.020 -25.103 1.00 9.53 442 ILE B N 1
ATOM 15890 C CA . ILE B 1 442 ? -32.774 20.796 -24.856 1.00 9.23 442 ILE B CA 1
ATOM 15891 C C . ILE B 1 442 ? -31.912 21.373 -25.957 1.00 9.60 442 ILE B C 1
ATOM 15892 O O . ILE B 1 442 ? -30.714 21.655 -25.721 1.00 9.35 442 ILE B O 1
ATOM 15908 N N . ASP B 1 443 ? -32.481 21.605 -27.141 1.00 7.36 443 ASP B N 1
ATOM 15909 C CA . ASP B 1 443 ? -31.655 21.960 -28.288 1.00 8.92 443 ASP B CA 1
ATOM 15910 C C . ASP B 1 443 ? -30.936 23.284 -28.085 1.00 12.65 443 ASP B C 1
ATOM 15911 O O . ASP B 1 443 ? -29.869 23.491 -28.667 1.00 12.41 443 ASP B O 1
ATOM 15920 N N . SER B 1 444 ? -31.530 24.212 -27.326 1.00 8.77 444 SER B N 1
ATOM 15921 C CA . SER B 1 444 ? -30.913 25.516 -27.118 1.00 8.53 444 SER B CA 1
ATOM 15922 C C . SER B 1 444 ? -29.858 25.477 -26.040 1.00 10.57 444 SER B C 1
ATOM 15923 O O . SER B 1 444 ? -29.231 26.511 -25.779 1.00 10.38 444 SER B O 1
ATOM 15931 N N . LEU B 1 445 ? -29.626 24.324 -25.421 1.00 8.73 445 LEU B N 1
ATOM 15932 C CA . LEU B 1 445 ? -28.770 24.235 -24.243 1.00 12.38 445 LEU B CA 1
ATOM 15933 C C . LEU B 1 445 ? -27.524 23.403 -24.493 1.00 19.12 445 LEU B C 1
ATOM 15934 O O . LEU B 1 445 ? -26.408 23.857 -24.202 1.00 19.32 445 LEU B O 1
ATOM 15950 N N . TYR B 1 446 ? -27.655 22.232 -25.070 1.00 16.46 446 TYR B N 1
ATOM 15951 C CA A TYR B 1 446 ? -26.495 21.356 -25.166 0.56 21.39 446 TYR B CA 1
ATOM 15952 C CA B TYR B 1 446 ? -26.537 21.317 -25.191 0.44 21.37 446 TYR B CA 1
ATOM 15953 C C . TYR B 1 446 ? -25.750 21.605 -26.476 1.00 19.33 446 TYR B C 1
ATOM 15954 O O . TYR B 1 446 ? -26.210 22.326 -27.376 1.00 13.97 446 TYR B O 1
ATOM 15987 N N . GLU B 1 447 ? -24.526 21.093 -26.518 1.00 15.19 447 GLU B N 1
ATOM 15988 C CA . GLU B 1 447 ? -23.568 21.439 -27.567 1.00 15.13 447 GLU B CA 1
ATOM 15989 C C . GLU B 1 447 ? -23.408 22.960 -27.702 1.00 17.22 447 GLU B C 1
ATOM 15990 O O . GLU B 1 447 ? -23.226 23.476 -28.803 1.00 18.79 447 GLU B O 1
ATOM 16002 N N . GLY B 1 448 ? -23.510 23.678 -26.584 1.00 14.24 448 GLY B N 1
ATOM 16003 C CA . GLY B 1 448 ? -23.264 25.105 -26.536 1.00 14.11 448 GLY B CA 1
ATOM 16004 C C . GLY B 1 448 ? -24.549 25.907 -26.549 1.00 12.84 448 GLY B C 1
ATOM 16005 O O . GLY B 1 448 ? -25.335 25.783 -27.494 1.00 11.98 448 GLY B O 1
ATOM 16009 N N . THR B 1 449 ? -24.753 26.727 -25.519 1.00 12.00 449 THR B N 1
ATOM 16010 C CA . THR B 1 449 ? -26.011 27.452 -25.409 1.00 9.20 449 THR B CA 1
ATOM 16011 C C . THR B 1 449 ? -26.137 28.457 -26.554 1.00 11.11 449 THR B C 1
ATOM 16012 O O . THR B 1 449 ? -25.165 28.826 -27.208 1.00 10.89 449 THR B O 1
ATOM 16023 N N . THR B 1 450 ? -27.348 28.980 -26.739 1.00 7.51 450 THR B N 1
ATOM 16024 C CA . THR B 1 450 ? -27.560 29.997 -27.763 1.00 9.14 450 THR B CA 1
ATOM 16025 C C . THR B 1 450 ? -26.594 31.171 -27.625 1.00 10.47 450 THR B C 1
ATOM 16026 O O . THR B 1 450 ? -26.063 31.666 -28.628 1.00 10.47 450 THR B O 1
ATOM 16037 N N . ALA B 1 451 ? -26.367 31.640 -26.392 1.00 9.23 451 ALA B N 1
ATOM 16038 C CA . ALA B 1 451 ? -25.421 32.742 -26.182 1.00 10.14 451 ALA B CA 1
ATOM 16039 C C . ALA B 1 451 ? -24.011 32.373 -26.646 1.00 11.01 451 ALA B C 1
ATOM 16040 O O . ALA B 1 451 ? -23.303 33.199 -27.225 1.00 12.49 451 ALA B O 1
ATOM 16047 N N . ILE B 1 452 ? -23.586 31.131 -26.412 1.00 9.41 452 ILE B N 1
ATOM 16048 C CA . ILE B 1 452 ? -22.289 30.683 -26.904 1.00 11.25 452 ILE B CA 1
ATOM 16049 C C . ILE B 1 452 ? -22.285 30.586 -28.426 1.00 12.06 452 ILE B C 1
ATOM 16050 O O . ILE B 1 452 ? -21.279 30.913 -29.072 1.00 11.99 452 ILE B O 1
ATOM 16066 N N . GLN B 1 453 ? -23.380 30.099 -29.031 1.00 11.38 453 GLN B N 1
ATOM 16067 C CA . GLN B 1 453 ? -23.453 30.083 -30.487 1.00 11.62 453 GLN B CA 1
ATOM 16068 C C . GLN B 1 453 ? -23.314 31.493 -31.044 1.00 10.94 453 GLN B C 1
ATOM 16069 O O . GLN B 1 453 ? -22.638 31.706 -32.056 1.00 11.70 453 GLN B O 1
ATOM 16083 N N . ALA B 1 454 ? -23.992 32.469 -30.428 1.00 10.89 454 ALA B N 1
ATOM 16084 C CA . ALA B 1 454 ? -23.976 33.834 -30.940 1.00 13.50 454 ALA B CA 1
ATOM 16085 C C . ALA B 1 454 ? -22.617 34.494 -30.752 1.00 12.82 454 ALA B C 1
ATOM 16086 O O . ALA B 1 454 ? -22.187 35.278 -31.615 1.00 11.52 454 ALA B O 1
ATOM 16093 N N . GLN B 1 455 ? -21.920 34.174 -29.657 1.00 12.32 455 GLN B N 1
ATOM 16094 C CA . GLN B 1 455 ? -20.548 34.658 -29.473 1.00 13.65 455 GLN B CA 1
ATOM 16095 C C . GLN B 1 455 ? -19.592 34.006 -30.474 1.00 15.25 455 GLN B C 1
ATOM 16096 O O . GLN B 1 455 ? -18.731 34.680 -31.059 1.00 15.38 455 GLN B O 1
ATOM 16110 N N . ASP B 1 456 ? -19.726 32.696 -30.692 1.00 12.63 456 ASP B N 1
ATOM 16111 C CA . ASP B 1 456 ? -18.923 32.027 -31.709 1.00 12.00 456 ASP B CA 1
ATOM 16112 C C . ASP B 1 456 ? -19.140 32.674 -33.063 1.00 16.02 456 ASP B C 1
ATOM 16113 O O . ASP B 1 456 ? -18.176 33.025 -33.760 1.00 14.48 456 ASP B O 1
ATOM 16122 N N . PHE B 1 457 ? -20.409 32.872 -33.427 1.00 11.57 457 PHE B N 1
ATOM 16123 C CA . PHE B 1 457 ? -20.766 33.419 -34.725 1.00 9.30 457 PHE B CA 1
ATOM 16124 C C . PHE B 1 457 ? -20.098 34.766 -34.954 1.00 13.52 457 PHE B C 1
ATOM 16125 O O . PHE B 1 457 ? -19.465 34.991 -35.997 1.00 14.51 457 PHE B O 1
ATOM 16142 N N . PHE B 1 458 ? -20.240 35.686 -34.001 1.00 12.55 458 PHE B N 1
ATOM 16143 C CA . PHE B 1 458 ? -19.690 37.020 -34.214 1.00 12.39 458 PHE B CA 1
ATOM 16144 C C . PHE B 1 458 ? -18.168 37.025 -34.104 1.00 14.24 458 PHE B C 1
ATOM 16145 O O . PHE B 1 458 ? -17.466 37.467 -35.019 1.00 13.51 458 PHE B O 1
ATOM 16162 N N . PHE B 1 459 ? -17.625 36.557 -32.980 1.00 14.08 459 PHE B N 1
ATOM 16163 C CA . PHE B 1 459 ? -16.197 36.776 -32.736 1.00 12.48 459 PHE B CA 1
ATOM 16164 C C . PHE B 1 459 ? -15.330 35.869 -33.598 1.00 15.24 459 PHE B C 1
ATOM 16165 O O . PHE B 1 459 ? -14.301 36.306 -34.121 1.00 16.93 459 PHE B O 1
ATOM 16182 N N . ARG B 1 460 ? -15.719 34.607 -33.751 1.00 13.87 460 ARG B N 1
ATOM 16183 C CA . ARG B 1 460 ? -14.887 33.667 -34.484 1.00 14.42 460 ARG B CA 1
ATOM 16184 C C . ARG B 1 460 ? -15.257 33.569 -35.957 1.00 15.72 460 ARG B C 1
ATOM 16185 O O . ARG B 1 460 ? -14.379 33.570 -36.826 1.00 15.92 460 ARG B O 1
ATOM 16206 N N . LYS B 1 461 ? -16.547 33.495 -36.283 1.00 13.42 461 LYS B N 1
ATOM 16207 C CA . LYS B 1 461 ? -16.951 33.215 -37.655 1.00 13.53 461 LYS B CA 1
ATOM 16208 C C . LYS B 1 461 ? -17.084 34.471 -38.505 1.00 13.72 461 LYS B C 1
ATOM 16209 O O . LYS B 1 461 ? -17.173 34.374 -39.745 1.00 13.43 461 LYS B O 1
ATOM 16228 N N . ILE B 1 462 ? -17.098 35.655 -37.879 1.00 13.04 462 ILE B N 1
ATOM 16229 C CA . ILE B 1 462 ? -17.123 36.902 -38.625 1.00 12.65 462 ILE B CA 1
ATOM 16230 C C . ILE B 1 462 ? -15.836 37.672 -38.381 1.00 16.02 462 ILE B C 1
ATOM 16231 O O . ILE B 1 462 ? -15.050 37.877 -39.313 1.00 15.94 462 ILE B O 1
ATOM 16247 N N . ILE B 1 463 ? -15.588 38.089 -37.143 1.00 13.23 463 ILE B N 1
ATOM 16248 C CA . ILE B 1 463 ? -14.439 38.966 -36.885 1.00 14.16 463 ILE B CA 1
ATOM 16249 C C . ILE B 1 463 ? -13.130 38.240 -37.182 1.00 18.36 463 ILE B C 1
ATOM 16250 O O . ILE B 1 463 ? -12.300 38.723 -37.961 1.00 17.59 463 ILE B O 1
ATOM 16266 N N . ARG B 1 464 ? -12.909 37.068 -36.571 1.00 15.27 464 ARG B N 1
ATOM 16267 C CA . ARG B 1 464 ? -11.636 36.376 -36.819 1.00 18.61 464 ARG B CA 1
ATOM 16268 C C . ARG B 1 464 ? -11.516 35.958 -38.282 1.00 18.21 464 ARG B C 1
ATOM 16269 O O . ARG B 1 464 ? -10.400 35.851 -38.814 1.00 17.18 464 ARG B O 1
ATOM 16290 N N . ASP B 1 465 ? -12.648 35.713 -38.950 1.00 15.35 465 ASP B N 1
ATOM 16291 C CA . ASP B 1 465 ? -12.682 35.361 -40.359 1.00 14.88 465 ASP B CA 1
ATOM 16292 C C . ASP B 1 465 ? -12.476 36.563 -41.269 1.00 18.08 465 ASP B C 1
ATOM 16293 O O . ASP B 1 465 ? -12.466 36.395 -42.490 1.00 19.96 465 ASP B O 1
ATOM 16302 N N . LYS B 1 466 ? -12.357 37.763 -40.706 1.00 17.12 466 LYS B N 1
ATOM 16303 C CA . LYS B 1 466 ? -12.254 38.994 -41.485 1.00 18.89 466 LYS B CA 1
ATOM 16304 C C . LYS B 1 466 ? -13.458 39.178 -42.399 1.00 21.78 466 LYS B C 1
ATOM 16305 O O . LYS B 1 466 ? -13.373 39.804 -43.450 1.00 20.55 466 LYS B O 1
ATOM 16324 N N . GLY B 1 467 ? -14.601 38.641 -41.991 1.00 16.18 467 GLY B N 1
ATOM 16325 C CA . GLY B 1 467 ? -15.824 38.781 -42.721 1.00 15.22 467 GLY B CA 1
ATOM 16326 C C . GLY B 1 467 ? -15.865 38.156 -44.098 1.00 16.25 467 GLY B C 1
ATOM 16327 O O . GLY B 1 467 ? -16.788 38.457 -44.846 1.00 17.49 467 GLY B O 1
ATOM 16331 N N . GLN B 1 468 ? -14.933 37.270 -44.448 1.00 17.45 468 GLN B N 1
ATOM 16332 C CA . GLN B 1 468 ? -14.883 36.740 -45.811 1.00 17.75 468 GLN B CA 1
ATOM 16333 C C . GLN B 1 468 ? -16.113 35.893 -46.114 1.00 19.13 468 GLN B C 1
ATOM 16334 O O . GLN B 1 468 ? -16.779 36.090 -47.139 1.00 16.98 468 GLN B O 1
ATOM 16348 N N . ALA B 1 469 ? -16.401 34.926 -45.236 1.00 14.80 469 ALA B N 1
ATOM 16349 C CA . ALA B 1 469 ? -17.575 34.085 -45.460 1.00 16.56 469 ALA B CA 1
ATOM 16350 C C . ALA B 1 469 ? -18.864 34.901 -45.432 1.00 15.97 469 ALA B C 1
ATOM 16351 O O . ALA B 1 469 ? -19.743 34.706 -46.272 1.00 17.39 469 ALA B O 1
ATOM 16358 N N . LEU B 1 470 ? -18.996 35.835 -44.481 1.00 15.10 470 LEU B N 1
ATOM 16359 C CA . LEU B 1 470 ? -20.200 36.648 -44.422 1.00 13.76 470 LEU B CA 1
ATOM 16360 C C . LEU B 1 470 ? -20.366 37.473 -45.693 1.00 14.57 470 LEU B C 1
ATOM 16361 O O . LEU B 1 470 ? -21.467 37.598 -46.220 1.00 14.97 470 LEU B O 1
ATOM 16377 N N . ALA B 1 471 ? -19.274 38.037 -46.202 1.00 17.65 471 ALA B N 1
ATOM 16378 C CA . ALA B 1 471 ? -19.353 38.823 -47.424 1.00 18.21 471 ALA B CA 1
ATOM 16379 C C . ALA B 1 471 ? -19.779 37.963 -48.596 1.00 16.58 471 ALA B C 1
ATOM 16380 O O . ALA B 1 471 ? -20.544 38.416 -49.452 1.00 18.89 471 ALA B O 1
ATOM 16387 N N . TYR B 1 472 ? -19.325 36.707 -48.637 1.00 14.04 472 TYR B N 1
ATOM 16388 C CA . TYR B 1 472 ? -19.721 35.816 -49.725 1.00 15.24 472 TYR B CA 1
ATOM 16389 C C . TYR B 1 472 ? -21.235 35.611 -49.699 1.00 17.71 472 TYR B C 1
ATOM 16390 O O . TYR B 1 472 ? -21.925 35.778 -50.708 1.00 14.72 472 TYR B O 1
ATOM 16408 N N . VAL B 1 473 ? -21.782 35.263 -48.532 1.00 15.53 473 VAL B N 1
ATOM 16409 C CA . VAL B 1 473 ? -23.221 35.019 -48.455 1.00 15.22 473 VAL B CA 1
ATOM 16410 C C . VAL B 1 473 ? -24.009 36.285 -48.778 1.00 15.76 473 VAL B C 1
ATOM 16411 O O . VAL B 1 473 ? -24.999 36.249 -49.520 1.00 16.97 473 VAL B O 1
ATOM 16424 N N . ALA B 1 474 ? -23.592 37.429 -48.223 1.00 14.34 474 ALA B N 1
ATOM 16425 C CA . ALA B 1 474 ? -24.266 38.685 -48.526 1.00 17.63 474 ALA B CA 1
ATOM 16426 C C . ALA B 1 474 ? -24.266 38.963 -50.021 1.00 17.09 474 ALA B C 1
ATOM 16427 O O . ALA B 1 474 ? -25.252 39.474 -50.561 1.00 18.50 474 ALA B O 1
ATOM 16434 N N . GLY B 1 475 ? -23.151 38.670 -50.693 1.00 17.92 475 GLY B N 1
ATOM 16435 C CA . GLY B 1 475 ? -23.080 38.887 -52.128 1.00 19.38 475 GLY B CA 1
ATOM 16436 C C . GLY B 1 475 ? -24.072 38.048 -52.900 1.00 17.33 475 GLY B C 1
ATOM 16437 O O . GLY B 1 475 ? -24.629 38.506 -53.908 1.00 21.53 475 GLY B O 1
ATOM 16441 N N . GLU B 1 476 ? -24.291 36.798 -52.456 1.00 15.49 476 GLU B N 1
ATOM 16442 C CA . GLU B 1 476 ? -25.284 35.944 -53.095 1.00 18.25 476 GLU B CA 1
ATOM 16443 C C . GLU B 1 476 ? -26.692 36.482 -52.882 1.00 16.90 476 GLU B C 1
ATOM 16444 O O . GLU B 1 476 ? -27.538 36.422 -53.784 1.00 17.83 476 GLU B O 1
ATOM 16456 N N . ILE B 1 477 ? -26.978 36.997 -51.683 1.00 17.81 477 ILE B N 1
ATOM 16457 C CA . ILE B 1 477 ? -28.284 37.597 -51.448 1.00 15.95 477 ILE B CA 1
ATOM 16458 C C . ILE B 1 477 ? -28.460 38.816 -52.350 1.00 18.07 477 ILE B C 1
ATOM 16459 O O . ILE B 1 477 ? -29.507 38.991 -52.980 1.00 18.98 477 ILE B O 1
ATOM 16475 N N . GLU B 1 478 ? -27.426 39.661 -52.436 1.00 16.31 478 GLU B N 1
ATOM 16476 C CA . GLU B 1 478 ? -27.464 40.825 -53.312 1.00 18.28 478 GLU B CA 1
ATOM 16477 C C . GLU B 1 478 ? -27.730 40.423 -54.761 1.00 18.30 478 GLU B C 1
ATOM 16478 O O . GLU B 1 478 ? -28.526 41.068 -55.452 1.00 22.09 478 GLU B O 1
ATOM 16490 N N . GLN B 1 479 ? -27.057 39.380 -55.251 1.00 19.64 479 GLN B N 1
ATOM 16491 C CA . GLN B 1 479 ? -27.263 38.973 -56.639 1.00 20.95 479 GLN B CA 1
ATOM 16492 C C . GLN B 1 479 ? -28.709 38.557 -56.876 1.00 21.99 479 GLN B C 1
ATOM 16493 O O . GLN B 1 479 ? -29.313 38.911 -57.895 1.00 23.24 479 GLN B O 1
ATOM 16507 N N . PHE B 1 480 ? -29.292 37.808 -55.939 1.00 19.67 480 PHE B N 1
ATOM 16508 C CA . PHE B 1 480 ? -30.691 37.425 -56.068 1.00 18.42 480 PHE B CA 1
ATOM 16509 C C . PHE B 1 480 ? -31.587 38.654 -56.138 1.00 20.24 480 PHE B C 1
ATOM 16510 O O . PHE B 1 480 ? -32.486 38.740 -56.986 1.00 21.57 480 PHE B O 1
ATOM 16527 N N . ILE B 1 481 ? -31.355 39.624 -55.253 1.00 19.30 481 ILE B N 1
ATOM 16528 C CA . ILE B 1 481 ? -32.159 40.837 -55.245 1.00 18.16 481 ILE B CA 1
ATOM 16529 C C . ILE B 1 481 ? -32.071 41.538 -56.595 1.00 28.13 481 ILE B C 1
ATOM 16530 O O . ILE B 1 481 ? -33.078 42.001 -57.144 1.00 23.15 481 ILE B O 1
ATOM 16546 N N . LYS B 1 482 ? -30.866 41.619 -57.154 1.00 23.60 482 LYS B N 1
ATOM 16547 C CA . LYS B 1 482 ? -30.650 42.375 -58.384 1.00 24.92 482 LYS B CA 1
ATOM 16548 C C . LYS B 1 482 ? -31.117 41.647 -59.643 1.00 33.92 482 LYS B C 1
ATOM 16549 O O . LYS B 1 482 ? -31.164 42.272 -60.704 1.00 38.98 482 LYS B O 1
ATOM 16568 N N . ASN B 1 483 ? -31.454 40.364 -59.573 1.00 36.86 483 ASN B N 1
ATOM 16569 C CA . ASN B 1 483 ? -32.009 39.658 -60.737 1.00 62.79 483 ASN B CA 1
ATOM 16570 C C . ASN B 1 483 ? -33.472 40.077 -60.937 1.00 49.74 483 ASN B C 1
ATOM 16571 O O . ASN B 1 483 ? -34.342 39.252 -61.238 1.00 51.84 483 ASN B O 1
ATOM 16582 N N . GLY B 1 488 ? -39.722 39.899 -62.004 1.00 36.84 488 GLY B N 1
ATOM 16583 C CA . GLY B 1 488 ? -40.939 40.702 -61.973 1.00 35.68 488 GLY B CA 1
ATOM 16584 C C . GLY B 1 488 ? -41.944 40.325 -60.887 1.00 37.00 488 GLY B C 1
ATOM 16585 O O . GLY B 1 488 ? -42.382 41.156 -60.083 1.00 32.82 488 GLY B O 1
ATOM 16588 N N . ARG B 1 489 ? -42.322 39.055 -60.857 1.00 30.37 489 ARG B N 1
ATOM 16589 C CA . ARG B 1 489 ? -43.361 38.597 -59.946 1.00 23.46 489 ARG B CA 1
ATOM 16590 C C . ARG B 1 489 ? -42.881 38.436 -58.505 1.00 30.44 489 ARG B C 1
ATOM 16591 O O . ARG B 1 489 ? -43.705 38.156 -57.628 1.00 37.76 489 ARG B O 1
ATOM 16612 N N . LEU B 1 490 ? -41.584 38.566 -58.246 1.00 25.61 490 LEU B N 1
ATOM 16613 C CA . LEU B 1 490 ? -41.062 38.566 -56.882 1.00 21.74 490 LEU B CA 1
ATOM 16614 C C . LEU B 1 490 ? -40.488 39.931 -56.496 1.00 21.48 490 LEU B C 1
ATOM 16615 O O . LEU B 1 490 ? -39.604 40.030 -55.643 1.00 20.13 490 LEU B O 1
ATOM 16631 N N . LYS B 1 491 ? -40.982 41.003 -57.121 1.00 19.53 491 LYS B N 1
ATOM 16632 C CA . LYS B 1 491 ? -40.390 42.314 -56.868 1.00 24.99 491 LYS B CA 1
ATOM 16633 C C . LYS B 1 491 ? -40.617 42.757 -55.427 1.00 20.83 491 LYS B C 1
ATOM 16634 O O . LYS B 1 491 ? -39.690 43.270 -54.789 1.00 21.82 491 LYS B O 1
ATOM 16653 N N . THR B 1 492 ? -41.831 42.570 -54.894 1.00 20.46 492 THR B N 1
ATOM 16654 C CA . THR B 1 492 ? -42.084 42.983 -53.516 1.00 22.43 492 THR B CA 1
ATOM 16655 C C . THR B 1 492 ? -41.211 42.185 -52.556 1.00 19.92 492 THR B C 1
ATOM 16656 O O . THR B 1 492 ? -40.598 42.752 -51.638 1.00 18.00 492 THR B O 1
ATOM 16667 N N . GLU B 1 493 ? -41.089 40.875 -52.794 1.00 19.54 493 GLU B N 1
ATOM 16668 C CA . GLU B 1 493 ? -40.209 40.045 -51.964 1.00 17.32 493 GLU B CA 1
ATOM 16669 C C . GLU B 1 493 ? -38.749 40.484 -52.068 1.00 20.01 493 GLU B C 1
ATOM 16670 O O . GLU B 1 493 ? -38.030 40.511 -51.061 1.00 15.94 493 GLU B O 1
ATOM 16682 N N . ARG B 1 494 ? -38.272 40.808 -53.281 1.00 13.72 494 ARG B N 1
ATOM 16683 C CA . ARG B 1 494 ? -36.895 41.251 -53.415 1.00 16.06 494 ARG B CA 1
ATOM 16684 C C . ARG B 1 494 ? -36.678 42.597 -52.731 1.00 17.49 494 ARG B C 1
ATOM 16685 O O . ARG B 1 494 ? -35.605 42.849 -52.175 1.00 16.42 494 ARG B O 1
ATOM 16706 N N . GLU B 1 495 ? -37.674 43.486 -52.781 1.00 16.88 495 GLU B N 1
ATOM 16707 C CA . GLU B 1 495 ? -37.577 44.747 -52.057 1.00 17.35 495 GLU B CA 1
ATOM 16708 C C . GLU B 1 495 ? -37.496 44.514 -50.547 1.00 15.54 495 GLU B C 1
ATOM 16709 O O . GLU B 1 495 ? -36.679 45.135 -49.857 1.00 14.48 495 GLU B O 1
ATOM 16721 N N . LEU B 1 496 ? -38.320 43.608 -50.028 1.00 15.36 496 LEU B N 1
ATOM 16722 C CA . LEU B 1 496 ? -38.293 43.305 -48.599 1.00 16.17 496 LEU B CA 1
ATOM 16723 C C . LEU B 1 496 ? -36.980 42.646 -48.206 1.00 13.83 496 LEU B C 1
ATOM 16724 O O . LEU B 1 496 ? -36.440 42.929 -47.130 1.00 14.10 496 LEU B O 1
ATOM 16740 N N . LEU B 1 497 ? -36.431 41.791 -49.078 1.00 13.99 497 LEU B N 1
ATOM 16741 C CA . LEU B 1 497 ? -35.133 41.190 -48.813 1.00 14.89 497 LEU B CA 1
ATOM 16742 C C . LEU B 1 497 ? -34.028 42.235 -48.807 1.00 13.82 497 LEU B C 1
ATOM 16743 O O . LEU B 1 497 ? -33.076 42.130 -48.024 1.00 14.70 497 LEU B O 1
ATOM 16759 N N . ALA B 1 498 ? -34.108 43.229 -49.709 1.00 15.28 498 ALA B N 1
ATOM 16760 C CA . ALA B 1 498 ? -33.101 44.278 -49.741 1.00 15.28 498 ALA B CA 1
ATOM 16761 C C . ALA B 1 498 ? -33.072 45.049 -48.427 1.00 13.99 498 ALA B C 1
ATOM 16762 O O . ALA B 1 498 ? -31.998 45.353 -47.890 1.00 15.18 498 ALA B O 1
ATOM 16769 N N . THR B 1 499 ? -34.245 45.380 -47.907 1.00 12.85 499 THR B N 1
ATOM 16770 C CA . THR B 1 499 ? -34.331 46.044 -46.608 1.00 16.19 499 THR B CA 1
ATOM 16771 C C . THR B 1 499 ? -33.752 45.173 -45.503 1.00 15.31 499 THR B C 1
ATOM 16772 O O . THR B 1 499 ? -32.998 45.668 -44.651 1.00 14.12 499 THR B O 1
ATOM 16783 N N . ALA B 1 500 ? -34.104 43.884 -45.495 1.00 13.34 500 ALA B N 1
ATOM 16784 C CA . ALA B 1 500 ? -33.595 42.972 -44.474 1.00 12.20 500 ALA B CA 1
ATOM 16785 C C . ALA B 1 500 ? -32.078 42.821 -44.565 1.00 13.70 500 ALA B C 1
ATOM 16786 O O . ALA B 1 500 ? -31.396 42.806 -43.534 1.00 14.34 500 ALA B O 1
ATOM 16793 N N . LEU B 1 501 ? -31.524 42.725 -45.781 1.00 12.39 501 LEU B N 1
ATOM 16794 C CA . LEU B 1 501 ? -30.081 42.628 -45.939 1.00 11.80 501 LEU B CA 1
ATOM 16795 C C . LEU B 1 501 ? -29.406 43.881 -45.391 1.00 14.54 501 LEU B C 1
ATOM 16796 O O . LEU B 1 501 ? -28.393 43.798 -44.694 1.00 15.00 501 LEU B O 1
ATOM 16812 N N . ALA B 1 502 ? -29.945 45.047 -45.716 1.00 13.22 502 ALA B N 1
ATOM 16813 C CA . ALA B 1 502 ? -29.387 46.293 -45.205 1.00 16.06 502 ALA B CA 1
ATOM 16814 C C . ALA B 1 502 ? -29.505 46.356 -43.692 1.00 16.47 502 ALA B C 1
ATOM 16815 O O . ALA B 1 502 ? -28.601 46.869 -43.020 1.00 15.97 502 ALA B O 1
ATOM 16822 N N . ASP B 1 503 ? -30.620 45.842 -43.137 1.00 16.48 503 ASP B N 1
ATOM 16823 C CA . ASP B 1 503 ? -30.782 45.815 -41.685 1.00 14.86 503 ASP B CA 1
ATOM 16824 C C . ASP B 1 503 ? -29.694 44.974 -41.033 1.00 12.02 503 ASP B C 1
ATOM 16825 O O . ASP B 1 503 ? -29.091 45.386 -40.036 1.00 14.77 503 ASP B O 1
ATOM 16834 N N . VAL B 1 504 ? -29.425 43.784 -41.592 1.00 12.53 504 VAL B N 1
ATOM 16835 C CA . VAL B 1 504 ? -28.417 42.901 -41.014 1.00 14.15 504 VAL B CA 1
ATOM 16836 C C . VAL B 1 504 ? -27.023 43.491 -41.181 1.00 15.13 504 VAL B C 1
ATOM 16837 O O . VAL B 1 504 ? -26.191 43.408 -40.274 1.00 15.51 504 VAL B O 1
ATOM 16850 N N . GLN B 1 505 ? -26.746 44.110 -42.332 1.00 14.82 505 GLN B N 1
ATOM 16851 C CA . GLN B 1 505 ? -25.484 44.813 -42.507 1.00 14.59 505 GLN B CA 1
ATOM 16852 C C . GLN B 1 505 ? -25.322 45.924 -41.479 1.00 16.67 505 GLN B C 1
ATOM 16853 O O . GLN B 1 505 ? -24.232 46.108 -40.933 1.00 18.89 505 GLN B O 1
ATOM 16867 N N . GLY B 1 506 ? -26.392 46.671 -41.218 1.00 15.93 506 GLY B N 1
ATOM 16868 C CA . GLY B 1 506 ? -26.347 47.689 -40.191 1.00 15.25 506 GLY B CA 1
ATOM 16869 C C . GLY B 1 506 ? -26.067 47.110 -38.822 1.00 18.78 506 GLY B C 1
ATOM 16870 O O . GLY B 1 506 ? -25.261 47.652 -38.071 1.00 15.91 506 GLY B O 1
ATOM 16874 N N . MET B 1 507 ? -26.714 45.985 -38.484 1.00 14.00 507 MET B N 1
ATOM 16875 C CA . MET B 1 507 ? -26.435 45.345 -37.202 1.00 13.43 507 MET B CA 1
ATOM 16876 C C . MET B 1 507 ? -24.968 44.946 -37.101 1.00 13.66 507 MET B C 1
ATOM 16877 O O . MET B 1 507 ? -24.321 45.137 -36.060 1.00 16.87 507 MET B O 1
ATOM 16891 N N . ALA B 1 508 ? -24.431 44.352 -38.170 1.00 13.74 508 ALA B N 1
ATOM 16892 C CA . ALA B 1 508 ? -23.050 43.912 -38.133 1.00 12.21 508 ALA B CA 1
ATOM 16893 C C . ALA B 1 508 ? -22.119 45.101 -37.931 1.00 14.52 508 ALA B C 1
ATOM 16894 O O . ALA B 1 508 ? -21.141 45.014 -37.185 1.00 15.98 508 ALA B O 1
ATOM 16901 N N . ALA B 1 509 ? -22.423 46.223 -38.580 1.00 13.76 509 ALA B N 1
ATOM 16902 C CA . ALA B 1 509 ? -21.586 47.410 -38.447 1.00 16.60 509 ALA B CA 1
ATOM 16903 C C . ALA B 1 509 ? -21.665 47.989 -37.042 1.00 14.52 509 ALA B C 1
ATOM 16904 O O . ALA B 1 509 ? -20.635 48.405 -36.477 1.00 15.06 509 ALA B O 1
ATOM 16911 N N . SER B 1 510 ? -22.872 47.993 -36.446 1.00 14.63 510 SER B N 1
ATOM 16912 C CA . SER B 1 510 ? -23.037 48.515 -35.097 1.00 15.79 510 SER B CA 1
ATOM 16913 C C . SER B 1 510 ? -22.225 47.695 -34.102 1.00 16.76 510 SER B C 1
ATOM 16914 O O . SER B 1 510 ? -21.462 48.244 -33.296 1.00 15.99 510 SER B O 1
ATOM 16922 N N . LEU B 1 511 ? -22.345 46.365 -34.179 1.00 14.64 511 LEU B N 1
ATOM 16923 C CA . LEU B 1 511 ? -21.657 45.503 -33.233 1.00 14.09 511 LEU B CA 1
ATOM 16924 C C . LEU B 1 511 ? -20.152 45.596 -33.408 1.00 12.63 511 LEU B C 1
ATOM 16925 O O . LEU B 1 511 ? -19.416 45.625 -32.420 1.00 11.39 511 LEU B O 1
ATOM 16941 N N . THR B 1 512 ? -19.681 45.644 -34.661 1.00 11.96 512 THR B N 1
ATOM 16942 C CA . THR B 1 512 ? -18.262 45.851 -34.933 1.00 13.04 512 THR B CA 1
ATOM 16943 C C . THR B 1 512 ? -17.804 47.194 -34.375 1.00 13.86 512 THR B C 1
ATOM 16944 O O . THR B 1 512 ? -16.694 47.301 -33.839 1.00 16.00 512 THR B O 1
ATOM 16955 N N . GLY B 1 513 ? -18.660 48.208 -34.444 1.00 16.54 513 GLY B N 1
ATOM 16956 C CA . GLY B 1 513 ? -18.314 49.490 -33.860 1.00 17.11 513 GLY B CA 1
ATOM 16957 C C . GLY B 1 513 ? -18.138 49.409 -32.359 1.00 16.32 513 GLY B C 1
ATOM 16958 O O . GLY B 1 513 ? -17.206 49.988 -31.795 1.00 16.56 513 GLY B O 1
ATOM 16962 N N . TYR B 1 514 ? -19.042 48.702 -31.682 1.00 13.85 514 TYR B N 1
ATOM 16963 C CA . TYR B 1 514 ? -18.889 48.525 -30.242 1.00 13.11 514 TYR B CA 1
ATOM 16964 C C . TYR B 1 514 ? -17.601 47.786 -29.915 1.00 13.19 514 TYR B C 1
ATOM 16965 O O . TYR B 1 514 ? -16.937 48.087 -28.912 1.00 13.24 514 TYR B O 1
ATOM 16983 N N . LEU B 1 515 ? -17.247 46.788 -30.727 1.00 12.29 515 LEU B N 1
ATOM 16984 C CA . LEU B 1 515 ? -16.010 46.053 -30.503 1.00 13.56 515 LEU B CA 1
ATOM 16985 C C . LEU B 1 515 ? -14.809 46.983 -30.635 1.00 14.05 515 LEU B C 1
ATOM 16986 O O . LEU B 1 515 ? -13.884 46.940 -29.813 1.00 14.23 515 LEU B O 1
ATOM 17002 N N . MET B 1 516 ? -14.807 47.815 -31.681 1.00 16.46 516 MET B N 1
ATOM 17003 C CA . MET B 1 516 ? -13.733 48.789 -31.860 1.00 16.02 516 MET B CA 1
ATOM 17004 C C . MET B 1 516 ? -13.667 49.768 -30.695 1.00 15.26 516 MET B C 1
ATOM 17005 O O . MET B 1 516 ? -12.578 50.127 -30.246 1.00 15.16 516 MET B O 1
ATOM 17019 N N . ALA B 1 517 ? -14.822 50.225 -30.204 1.00 12.33 517 ALA B N 1
ATOM 17020 C CA . ALA B 1 517 ? -14.842 51.149 -29.085 1.00 13.17 517 ALA B CA 1
ATOM 17021 C C . ALA B 1 517 ? -14.204 50.536 -27.851 1.00 14.13 517 ALA B C 1
ATOM 17022 O O . ALA B 1 517 ? -13.699 51.266 -26.997 1.00 14.68 517 ALA B O 1
ATOM 17029 N N . ALA B 1 518 ? -14.190 49.194 -27.747 1.00 12.16 518 ALA B N 1
ATOM 17030 C CA . ALA B 1 518 ? -13.677 48.528 -26.569 1.00 14.93 518 ALA B CA 1
ATOM 17031 C C . ALA B 1 518 ? -12.176 48.669 -26.459 1.00 17.97 518 ALA B C 1
ATOM 17032 O O . ALA B 1 518 ? -11.638 48.442 -25.374 1.00 18.31 518 ALA B O 1
ATOM 17039 N N . GLN B 1 519 ? -11.507 49.065 -27.547 1.00 17.47 519 GLN B N 1
ATOM 17040 C CA . GLN B 1 519 ? -10.099 49.437 -27.479 1.00 17.80 519 GLN B CA 1
ATOM 17041 C C . GLN B 1 519 ? -9.879 50.591 -26.510 1.00 17.95 519 GLN B C 1
ATOM 17042 O O . GLN B 1 519 ? -8.817 50.684 -25.878 1.00 21.56 519 GLN B O 1
ATOM 17056 N N . GLU B 1 520 ? -10.853 51.481 -26.392 1.00 17.17 520 GLU B N 1
ATOM 17057 C CA . GLU B 1 520 ? -10.767 52.680 -25.573 1.00 15.85 520 GLU B CA 1
ATOM 17058 C C . GLU B 1 520 ? -11.491 52.535 -24.244 1.00 22.91 520 GLU B C 1
ATOM 17059 O O . GLU B 1 520 ? -11.020 53.036 -23.230 1.00 20.63 520 GLU B O 1
ATOM 17071 N N . ASP B 1 521 ? -12.652 51.876 -24.234 1.00 18.91 521 ASP B N 1
ATOM 17072 C CA . ASP B 1 521 ? -13.459 51.693 -23.025 1.00 19.83 521 ASP B CA 1
ATOM 17073 C C . ASP B 1 521 ? -13.840 50.217 -23.017 1.00 18.16 521 ASP B C 1
ATOM 17074 O O . ASP B 1 521 ? -14.713 49.814 -23.786 1.00 17.63 521 ASP B O 1
ATOM 17083 N N . ALA B 1 522 ? -13.166 49.428 -22.175 1.00 17.58 522 ALA B N 1
ATOM 17084 C CA . ALA B 1 522 ? -13.330 47.985 -22.211 1.00 18.36 522 ALA B CA 1
ATOM 17085 C C . ALA B 1 522 ? -14.802 47.577 -22.093 1.00 15.61 522 ALA B C 1
ATOM 17086 O O . ALA B 1 522 ? -15.232 46.586 -22.700 1.00 16.98 522 ALA B O 1
ATOM 17093 N N . ALA B 1 523 ? -15.576 48.324 -21.313 1.00 16.00 523 ALA B N 1
ATOM 17094 C CA . ALA B 1 523 ? -16.981 47.961 -21.084 1.00 14.71 523 ALA B CA 1
ATOM 17095 C C . ALA B 1 523 ? -17.819 48.050 -22.350 1.00 17.25 523 ALA B C 1
ATOM 17096 O O . ALA B 1 523 ? -18.953 47.544 -22.374 1.00 13.82 523 ALA B O 1
ATOM 17103 N N . SER B 1 524 ? -17.319 48.705 -23.402 1.00 12.98 524 SER B N 1
ATOM 17104 C CA . SER B 1 524 ? -18.102 48.769 -24.628 1.00 12.31 524 SER B CA 1
ATOM 17105 C C . SER B 1 524 ? -18.342 47.374 -25.193 1.00 12.75 524 SER B C 1
ATOM 17106 O O . SER B 1 524 ? -19.331 47.159 -25.895 1.00 13.12 524 SER B O 1
ATOM 17114 N N . ILE B 1 525 ? -17.474 46.418 -24.869 1.00 12.06 525 ILE B N 1
ATOM 17115 C CA . ILE B 1 525 ? -17.649 45.061 -25.378 1.00 11.95 525 ILE B CA 1
ATOM 17116 C C . ILE B 1 525 ? -18.969 44.480 -24.911 1.00 12.64 525 ILE B C 1
ATOM 17117 O O . ILE B 1 525 ? -19.541 43.627 -25.596 1.00 12.64 525 ILE B O 1
ATOM 17133 N N . TYR B 1 526 ? -19.471 44.910 -23.744 1.00 10.63 526 TYR B N 1
ATOM 17134 C CA . TYR B 1 526 ? -20.734 44.356 -23.262 1.00 12.44 526 TYR B CA 1
ATOM 17135 C C . TYR B 1 526 ? -21.858 44.567 -24.269 1.00 13.18 526 TYR B C 1
ATOM 17136 O O . TYR B 1 526 ? -22.791 43.750 -24.338 1.00 11.93 526 TYR B O 1
ATOM 17154 N N . LYS B 1 527 ? -21.818 45.670 -25.031 1.00 12.35 527 LYS B N 1
ATOM 17155 C CA . LYS B 1 527 ? -22.869 45.925 -26.005 1.00 11.75 527 LYS B CA 1
ATOM 17156 C C . LYS B 1 527 ? -22.860 44.880 -27.107 1.00 13.08 527 LYS B C 1
ATOM 17157 O O . LYS B 1 527 ? -23.925 44.548 -27.637 1.00 12.72 527 LYS B O 1
ATOM 17176 N N . VAL B 1 528 ? -21.680 44.360 -27.477 1.00 11.64 528 VAL B N 1
ATOM 17177 C CA . VAL B 1 528 ? -21.644 43.221 -28.390 1.00 12.72 528 VAL B CA 1
ATOM 17178 C C . VAL B 1 528 ? -22.386 42.039 -27.775 1.00 13.35 528 VAL B C 1
ATOM 17179 O O . VAL B 1 528 ? -23.195 41.375 -28.430 1.00 13.36 528 VAL B O 1
ATOM 17192 N N . GLY B 1 529 ? -22.114 41.748 -26.502 1.00 11.70 529 GLY B N 1
ATOM 17193 C CA . GLY B 1 529 ? -22.811 40.654 -25.845 1.00 12.03 529 GLY B CA 1
ATOM 17194 C C . GLY B 1 529 ? -24.303 40.871 -25.776 1.00 12.47 529 GLY B C 1
ATOM 17195 O O . GLY B 1 529 ? -25.086 39.935 -25.972 1.00 14.41 529 GLY B O 1
ATOM 17199 N N . LEU B 1 530 ? -24.725 42.104 -25.487 1.00 10.64 530 LEU B N 1
ATOM 17200 C CA . LEU B 1 530 ? -26.159 42.376 -25.381 1.00 8.86 530 LEU B CA 1
ATOM 17201 C C . LEU B 1 530 ? -26.874 42.138 -26.711 1.00 11.74 530 LEU B C 1
ATOM 17202 O O . LEU B 1 530 ? -28.046 41.724 -26.743 1.00 10.99 530 LEU B O 1
ATOM 17218 N N . GLY B 1 531 ? -26.206 42.447 -27.810 1.00 11.44 531 GLY B N 1
ATOM 17219 C CA . GLY B 1 531 ? -26.852 42.351 -29.115 1.00 11.18 531 GLY B CA 1
ATOM 17220 C C . GLY B 1 531 ? -26.609 41.046 -29.862 1.00 12.43 531 GLY B C 1
ATOM 17221 O O . GLY B 1 531 ? -27.217 40.819 -30.916 1.00 11.30 531 GLY B O 1
ATOM 17225 N N . SER B 1 532 ? -25.724 40.189 -29.328 1.00 11.15 532 SER B N 1
ATOM 17226 C CA . SER B 1 532 ? -25.213 39.057 -30.098 1.00 10.71 532 SER B CA 1
ATOM 17227 C C . SER B 1 532 ? -26.318 38.075 -30.494 1.00 10.75 532 SER B C 1
ATOM 17228 O O . SER B 1 532 ? -26.374 37.633 -31.652 1.00 11.12 532 SER B O 1
ATOM 17236 N N . VAL B 1 533 ? -27.193 37.705 -29.551 1.00 10.67 533 VAL B N 1
ATOM 17237 C CA . VAL B 1 533 ? -28.211 36.706 -29.880 1.00 11.28 533 VAL B CA 1
ATOM 17238 C C . VAL B 1 533 ? -29.217 37.276 -30.872 1.00 11.08 533 VAL B C 1
ATOM 17239 O O . VAL B 1 533 ? -29.582 36.615 -31.849 1.00 10.47 533 VAL B O 1
ATOM 17252 N N . ARG B 1 534 ? -29.650 38.527 -30.678 1.00 10.67 534 ARG B N 1
ATOM 17253 C CA . ARG B 1 534 ? -30.579 39.126 -31.634 1.00 12.47 534 ARG B CA 1
ATOM 17254 C C . ARG B 1 534 ? -29.964 39.210 -33.028 1.00 11.44 534 ARG B C 1
ATOM 17255 O O . ARG B 1 534 ? -30.657 39.022 -34.030 1.00 10.69 534 ARG B O 1
ATOM 17276 N N . PHE B 1 535 ? -28.656 39.477 -33.116 1.00 10.00 535 PHE B N 1
ATOM 17277 C CA . PHE B 1 535 ? -27.977 39.478 -34.409 1.00 9.97 535 PHE B CA 1
ATOM 17278 C C . PHE B 1 535 ? -27.978 38.093 -35.054 1.00 13.26 535 PHE B C 1
ATOM 17279 O O . PHE B 1 535 ? -28.294 37.947 -36.239 1.00 11.54 535 PHE B O 1
ATOM 17296 N N . LEU B 1 536 ? -27.670 37.056 -34.281 1.00 9.64 536 LEU B N 1
ATOM 17297 C CA . LEU B 1 536 ? -27.714 35.700 -34.824 1.00 10.82 536 LEU B CA 1
ATOM 17298 C C . LEU B 1 536 ? -29.099 35.363 -35.360 1.00 11.90 536 LEU B C 1
ATOM 17299 O O . LEU B 1 536 ? -29.234 34.806 -36.448 1.00 10.95 536 LEU B O 1
ATOM 17315 N N . MET B 1 537 ? -30.147 35.676 -34.597 1.00 10.83 537 MET B N 1
ATOM 17316 C CA . MET B 1 537 ? -31.505 35.365 -35.021 1.00 9.87 537 MET B CA 1
ATOM 17317 C C . MET B 1 537 ? -31.888 36.176 -36.259 1.00 11.69 537 MET B C 1
ATOM 17318 O O . MET B 1 537 ? -32.614 35.685 -37.127 1.00 10.46 537 MET B O 1
ATOM 17332 N N . ALA B 1 538 ? -31.379 37.398 -36.376 1.00 9.63 538 ALA B N 1
ATOM 17333 C CA . ALA B 1 538 ? -31.685 38.207 -37.552 1.00 10.02 538 ALA B CA 1
ATOM 17334 C C . ALA B 1 538 ? -31.047 37.614 -38.800 1.00 12.24 538 ALA B C 1
ATOM 17335 O O . ALA B 1 538 ? -31.662 37.596 -39.865 1.00 12.35 538 ALA B O 1
ATOM 17342 N N . VAL B 1 539 ? -29.801 37.153 -38.696 1.00 10.93 539 VAL B N 1
ATOM 17343 C CA . VAL B 1 539 ? -29.162 36.503 -39.830 1.00 9.57 539 VAL B CA 1
ATOM 17344 C C . VAL B 1 539 ? -29.942 35.255 -40.225 1.00 11.40 539 VAL B C 1
ATOM 17345 O O . VAL B 1 539 ? -30.158 34.996 -41.417 1.00 11.30 539 VAL B O 1
ATOM 17358 N N . GLY B 1 540 ? -30.418 34.485 -39.234 1.00 12.00 540 GLY B N 1
ATOM 17359 C CA . GLY B 1 540 ? -31.250 33.325 -39.538 1.00 10.38 540 GLY B CA 1
ATOM 17360 C C . GLY B 1 540 ? -32.511 33.698 -40.299 1.00 11.97 540 GLY B C 1
ATOM 17361 O O . GLY B 1 540 ? -32.889 33.043 -41.289 1.00 11.51 540 GLY B O 1
ATOM 17365 N N . ASP B 1 541 ? -33.198 34.751 -39.845 1.00 10.63 541 ASP B N 1
ATOM 17366 C CA . ASP B 1 541 ? -34.399 35.184 -40.543 1.00 10.54 541 ASP B CA 1
ATOM 17367 C C . ASP B 1 541 ? -34.079 35.635 -41.973 1.00 13.71 541 ASP B C 1
ATOM 17368 O O . ASP B 1 541 ? -34.817 35.319 -42.913 1.00 11.66 541 ASP B O 1
ATOM 17377 N N . LEU B 1 542 ? -33.006 36.404 -42.149 1.00 10.01 542 LEU B N 1
ATOM 17378 C CA . LEU B 1 542 ? -32.594 36.839 -43.482 1.00 12.27 542 LEU B CA 1
ATOM 17379 C C . LEU B 1 542 ? -32.323 35.642 -44.387 1.00 10.99 542 LEU B C 1
ATOM 17380 O O . LEU B 1 542 ? -32.769 35.599 -45.536 1.00 12.04 542 LEU B O 1
ATOM 17396 N N . LEU B 1 543 ? -31.561 34.668 -43.897 1.00 11.57 543 LEU B N 1
ATOM 17397 C CA . LEU B 1 543 ? -31.255 33.500 -44.719 1.00 12.61 543 LEU B CA 1
ATOM 17398 C C . LEU B 1 543 ? -32.515 32.720 -45.038 1.00 14.75 543 LEU B C 1
ATOM 17399 O O . LEU B 1 543 ? -32.688 32.260 -46.174 1.00 11.57 543 LEU B O 1
ATOM 17415 N N . SER B 1 544 ? -33.411 32.559 -44.045 1.00 11.63 544 SER B N 1
ATOM 17416 C CA . SER B 1 544 ? -34.686 31.901 -44.291 1.00 10.70 544 SER B CA 1
ATOM 17417 C C . SER B 1 544 ? -35.455 32.606 -45.407 1.00 11.61 544 SER B C 1
ATOM 17418 O O . SER B 1 544 ? -35.984 31.961 -46.325 1.00 13.62 544 SER B O 1
ATOM 17426 N N . GLY B 1 545 ? -35.567 33.933 -45.321 1.00 11.82 545 GLY B N 1
ATOM 17427 C CA . GLY B 1 545 ? -36.338 34.661 -46.326 1.00 12.01 545 GLY B CA 1
ATOM 17428 C C . GLY B 1 545 ? -35.720 34.566 -47.713 1.00 13.15 545 GLY B C 1
ATOM 17429 O O . GLY B 1 545 ? -36.434 34.439 -48.720 1.00 13.35 545 GLY B O 1
ATOM 17433 N N . TRP B 1 546 ? -34.395 34.668 -47.791 1.00 10.25 546 TRP B N 1
ATOM 17434 C CA . TRP B 1 546 ? -33.701 34.552 -49.066 1.00 12.12 546 TRP B CA 1
ATOM 17435 C C . TRP B 1 546 ? -33.883 33.166 -49.665 1.00 13.62 546 TRP B C 1
ATOM 17436 O O . TRP B 1 546 ? -34.256 33.025 -50.836 1.00 12.35 546 TRP B O 1
ATOM 17457 N N . LEU B 1 547 ? -33.625 32.120 -48.878 1.00 13.07 547 LEU B N 1
ATOM 17458 C CA . LEU B 1 547 ? -33.711 30.781 -49.444 1.00 11.59 547 LEU B CA 1
ATOM 17459 C C . LEU B 1 547 ? -35.152 30.432 -49.802 1.00 11.39 547 LEU B C 1
ATOM 17460 O O . LEU B 1 547 ? -35.405 29.776 -50.823 1.00 12.81 547 LEU B O 1
ATOM 17476 N N . LEU B 1 548 ? -36.112 30.880 -49.004 1.00 11.00 548 LEU B N 1
ATOM 17477 C CA . LEU B 1 548 ? -37.505 30.713 -49.392 1.00 10.43 548 LEU B CA 1
ATOM 17478 C C . LEU B 1 548 ? -37.787 31.418 -50.715 1.00 12.38 548 LEU B C 1
ATOM 17479 O O . LEU B 1 548 ? -38.524 30.892 -51.554 1.00 12.79 548 LEU B O 1
ATOM 17495 N N . ALA B 1 549 ? -37.246 32.633 -50.890 1.00 12.25 549 ALA B N 1
ATOM 17496 C CA . ALA B 1 549 ? -37.480 33.377 -52.124 1.00 14.05 549 ALA B CA 1
ATOM 17497 C C . ALA B 1 549 ? -36.816 32.684 -53.308 1.00 13.80 549 ALA B C 1
ATOM 17498 O O . ALA B 1 549 ? -37.382 32.658 -54.415 1.00 13.72 549 ALA B O 1
ATOM 17505 N N . ARG B 1 550 ? -35.627 32.113 -53.099 1.00 12.92 550 ARG B N 1
ATOM 17506 C CA . ARG B 1 550 ? -35.002 31.301 -54.135 1.00 14.95 550 ARG B CA 1
ATOM 17507 C C . ARG B 1 550 ? -35.900 30.128 -54.497 1.00 16.16 550 ARG B C 1
ATOM 17508 O O . ARG B 1 550 ? -36.068 29.799 -55.677 1.00 14.21 550 ARG B O 1
ATOM 17529 N N . GLN B 1 551 ? -36.477 29.470 -53.485 1.00 13.16 551 GLN B N 1
ATOM 17530 C CA . GLN B 1 551 ? -37.376 28.360 -53.751 1.00 14.99 551 GLN B CA 1
ATOM 17531 C C . GLN B 1 551 ? -38.595 28.823 -54.532 1.00 14.03 551 GLN B C 1
ATOM 17532 O O . GLN B 1 551 ? -39.082 28.107 -55.408 1.00 13.34 551 GLN B O 1
ATOM 17546 N N . ALA B 1 552 ? -39.124 30.009 -54.201 1.00 13.14 552 ALA B N 1
ATOM 17547 C CA . ALA B 1 552 ? -40.264 30.545 -54.934 1.00 12.55 552 ALA B CA 1
ATOM 17548 C C . ALA B 1 552 ? -39.908 30.804 -56.395 1.00 14.74 552 ALA B C 1
ATOM 17549 O O . ALA B 1 552 ? -40.736 30.586 -57.288 1.00 14.09 552 ALA B O 1
ATOM 17556 N N . ALA B 1 553 ? -38.687 31.267 -56.657 1.00 12.84 553 ALA B N 1
ATOM 17557 C CA . ALA B 1 553 ? -38.275 31.496 -58.052 1.00 14.20 553 ALA B CA 1
ATOM 17558 C C . ALA B 1 553 ? -38.247 30.197 -58.845 1.00 17.20 553 ALA B C 1
ATOM 17559 O O . ALA B 1 553 ? -38.670 30.163 -60.016 1.00 16.07 553 ALA B O 1
ATOM 17566 N N . VAL B 1 554 ? -37.732 29.118 -58.242 1.00 13.73 554 VAL B N 1
ATOM 17567 C CA . VAL B 1 554 ? -37.789 27.809 -58.898 1.00 13.49 554 VAL B CA 1
ATOM 17568 C C . VAL B 1 554 ? -39.234 27.366 -59.084 1.00 18.60 554 VAL B C 1
ATOM 17569 O O . VAL B 1 554 ? -39.605 26.846 -60.140 1.00 15.70 554 VAL B O 1
ATOM 17582 N N . ALA B 1 555 ? -40.071 27.545 -58.049 1.00 13.64 555 ALA B N 1
ATOM 17583 C CA . ALA B 1 555 ? -41.454 27.113 -58.131 1.00 13.77 555 ALA B CA 1
ATOM 17584 C C . ALA B 1 555 ? -42.203 27.858 -59.238 1.00 14.16 555 ALA B C 1
ATOM 17585 O O . ALA B 1 555 ? -43.042 27.274 -59.939 1.00 14.56 555 ALA B O 1
ATOM 17592 N N . ILE B 1 556 ? -41.933 29.148 -59.391 1.00 14.23 556 ILE B N 1
ATOM 17593 C CA . ILE B 1 556 ? -42.550 29.903 -60.472 1.00 14.56 556 ILE B CA 1
ATOM 17594 C C . ILE B 1 556 ? -42.159 29.297 -61.812 1.00 15.93 556 ILE B C 1
ATOM 17595 O O . ILE B 1 556 ? -43.000 29.131 -62.703 1.00 15.99 556 ILE B O 1
ATOM 17611 N N . GLU B 1 557 ? -40.878 28.962 -61.977 1.00 12.71 557 GLU B N 1
ATOM 17612 C CA . GLU B 1 557 ? -40.411 28.349 -63.219 1.00 16.13 557 GLU B CA 1
ATOM 17613 C C . GLU B 1 557 ? -41.147 27.047 -63.505 1.00 18.81 557 GLU B C 1
ATOM 17614 O O . GLU B 1 557 ? -41.582 26.793 -64.639 1.00 15.55 557 GLU B O 1
ATOM 17626 N N . LYS B 1 558 ? -41.304 26.203 -62.492 1.00 14.15 558 LYS B N 1
ATOM 17627 C CA . LYS B 1 558 ? -41.981 24.931 -62.691 1.00 16.27 558 LYS B CA 1
ATOM 17628 C C . LYS B 1 558 ? -43.465 25.138 -62.961 1.00 15.20 558 LYS B C 1
ATOM 17629 O O . LYS B 1 558 ? -44.077 24.373 -63.712 1.00 16.28 558 LYS B O 1
ATOM 17648 N N . LEU B 1 559 ? -44.079 26.133 -62.313 1.00 12.37 559 LEU B N 1
ATOM 17649 C CA . LEU B 1 559 ? -45.483 26.381 -62.596 1.00 13.20 559 LEU B CA 1
ATOM 17650 C C . LEU B 1 559 ? -45.664 26.906 -64.019 1.00 15.32 559 LEU B C 1
ATOM 17651 O O . LEU B 1 559 ? -46.579 26.464 -64.738 1.00 15.53 559 LEU B O 1
ATOM 17667 N N . ASP B 1 560 ? -44.807 27.853 -64.431 1.00 15.24 560 ASP B N 1
ATOM 17668 C CA . ASP B 1 560 ? -44.870 28.396 -65.785 1.00 15.48 560 ASP B CA 1
ATOM 17669 C C . ASP B 1 560 ? -44.750 27.282 -66.821 1.00 15.73 560 ASP B C 1
ATOM 17670 O O . ASP B 1 560 ? -45.412 27.328 -67.866 1.00 15.10 560 ASP B O 1
ATOM 17679 N N . ALA B 1 561 ? -43.892 26.288 -66.552 1.00 13.90 561 ALA B N 1
ATOM 17680 C CA . ALA B 1 561 ? -43.667 25.182 -67.472 1.00 15.70 561 ALA B CA 1
ATOM 17681 C C . ALA B 1 561 ? -44.862 24.255 -67.581 1.00 15.60 561 ALA B C 1
ATOM 17682 O O . ALA B 1 561 ? -44.912 23.473 -68.538 1.00 16.47 561 ALA B O 1
ATOM 17689 N N . GLY B 1 562 ? -45.791 24.291 -66.617 1.00 16.09 562 GLY B N 1
ATOM 17690 C CA . GLY B 1 562 ? -47.014 23.529 -66.700 1.00 14.32 562 GLY B CA 1
ATOM 17691 C C . GLY B 1 562 ? -47.253 22.497 -65.610 1.00 16.76 562 GLY B C 1
ATOM 17692 O O . GLY B 1 562 ? -48.024 21.550 -65.804 1.00 17.46 562 GLY B O 1
ATOM 17696 N N . ALA B 1 563 ? -46.668 22.685 -64.430 1.00 15.85 563 ALA B N 1
ATOM 17697 C CA . ALA B 1 563 ? -46.907 21.736 -63.348 1.00 15.54 563 ALA B CA 1
ATOM 17698 C C . ALA B 1 563 ? -48.403 21.568 -63.102 1.00 15.76 563 ALA B C 1
ATOM 17699 O O . ALA B 1 563 ? -49.178 22.519 -63.220 1.00 15.09 563 ALA B O 1
ATOM 17706 N N . THR B 1 564 ? -48.798 20.356 -62.739 1.00 15.12 564 THR B N 1
ATOM 17707 C CA . THR B 1 564 ? -50.189 20.027 -62.470 1.00 16.41 564 THR B CA 1
ATOM 17708 C C . THR B 1 564 ? -50.290 19.242 -61.169 1.00 17.30 564 THR B C 1
ATOM 17709 O O . THR B 1 564 ? -49.291 18.760 -60.645 1.00 14.96 564 THR B O 1
ATOM 17720 N N . GLY B 1 565 ? -51.522 19.102 -60.674 1.00 17.67 565 GLY B N 1
ATOM 17721 C CA . GLY B 1 565 ? -51.797 18.183 -59.581 1.00 20.50 565 GLY B CA 1
ATOM 17722 C C . GLY B 1 565 ? -51.030 18.515 -58.318 1.00 16.14 565 GLY B C 1
ATOM 17723 O O . GLY B 1 565 ? -50.879 19.685 -57.933 1.00 18.36 565 GLY B O 1
ATOM 17727 N N . ALA B 1 566 ? -50.547 17.467 -57.658 1.00 19.98 566 ALA B N 1
ATOM 17728 C CA . ALA B 1 566 ? -49.850 17.642 -56.387 1.00 19.49 566 ALA B CA 1
ATOM 17729 C C . ALA B 1 566 ? -48.600 18.488 -56.552 1.00 18.27 566 ALA B C 1
ATOM 17730 O O . ALA B 1 566 ? -48.259 19.274 -55.656 1.00 16.80 566 ALA B O 1
ATOM 17737 N N . ASP B 1 567 ? -47.886 18.332 -57.679 1.00 16.02 567 ASP B N 1
ATOM 17738 C CA . ASP B 1 567 ? -46.732 19.173 -57.952 1.00 16.53 567 ASP B CA 1
ATOM 17739 C C . ASP B 1 567 ? -47.137 20.639 -57.936 1.00 15.12 567 ASP B C 1
ATOM 17740 O O . ASP B 1 567 ? -46.461 21.487 -57.329 1.00 15.09 567 ASP B O 1
ATOM 17749 N N . LYS B 1 568 ? -48.228 20.963 -58.637 1.00 13.77 568 LYS B N 1
ATOM 17750 C CA . LYS B 1 568 ? -48.685 22.345 -58.712 1.00 14.85 568 LYS B CA 1
ATOM 17751 C C . LYS B 1 568 ? -48.984 22.898 -57.325 1.00 12.20 568 LYS B C 1
ATOM 17752 O O . LYS B 1 568 ? -48.552 24.007 -56.979 1.00 14.35 568 LYS B O 1
ATOM 17771 N N . SER B 1 569 ? -49.694 22.120 -56.503 1.00 13.44 569 SER B N 1
ATOM 17772 C CA . SER B 1 569 ? -50.017 22.590 -55.154 1.00 13.35 569 SER B CA 1
ATOM 17773 C C . SER B 1 569 ? -48.750 22.820 -54.337 1.00 14.61 569 SER B C 1
ATOM 17774 O O . SER B 1 569 ? -48.641 23.820 -53.607 1.00 12.45 569 SER B O 1
ATOM 17782 N N . PHE B 1 570 ? -47.775 21.919 -54.462 1.00 14.66 570 PHE B N 1
ATOM 17783 C CA . PHE B 1 570 ? -46.511 22.081 -53.751 1.00 12.86 570 PHE B CA 1
ATOM 17784 C C . PHE B 1 570 ? -45.840 23.392 -54.136 1.00 15.71 570 PHE B C 1
ATOM 17785 O O . PHE B 1 570 ? -45.438 24.179 -53.278 1.00 14.23 570 PHE B O 1
ATOM 17802 N N . TYR B 1 571 ? -45.722 23.656 -55.435 1.00 11.81 571 TYR B N 1
ATOM 17803 C CA . TYR B 1 571 ? -45.064 24.872 -55.886 1.00 13.19 571 TYR B CA 1
ATOM 17804 C C . TYR B 1 571 ? -45.839 26.109 -55.458 1.00 11.74 571 TYR B C 1
ATOM 17805 O O . TYR B 1 571 ? -45.229 27.118 -55.065 1.00 12.43 571 TYR B O 1
ATOM 17823 N N . GLU B 1 572 ? -47.176 26.065 -55.531 1.00 12.43 572 GLU B N 1
ATOM 17824 C CA . GLU B 1 572 ? -47.975 27.204 -55.096 1.00 12.90 572 GLU B CA 1
ATOM 17825 C C . GLU B 1 572 ? -47.688 27.528 -53.635 1.00 13.39 572 GLU B C 1
ATOM 17826 O O . GLU B 1 572 ? -47.612 28.702 -53.250 1.00 14.10 572 GLU B O 1
ATOM 17838 N N . GLY B 1 573 ? -47.502 26.498 -52.816 1.00 14.32 573 GLY B N 1
ATOM 17839 C CA . GLY B 1 573 ? -47.210 26.716 -51.412 1.00 14.07 573 GLY B CA 1
ATOM 17840 C C . GLY B 1 573 ? -45.856 27.335 -51.167 1.00 15.53 573 GLY B C 1
ATOM 17841 O O . GLY B 1 573 ? -45.707 28.127 -50.237 1.00 14.07 573 GLY B O 1
ATOM 17845 N N . LYS B 1 574 ? -44.855 27.017 -52.010 1.00 17.71 574 LYS B N 1
ATOM 17846 C CA . LYS B 1 574 ? -43.549 27.656 -51.871 1.00 13.65 574 LYS B CA 1
ATOM 17847 C C . LYS B 1 574 ? -43.633 29.152 -52.126 1.00 17.04 574 LYS B C 1
ATOM 17848 O O . LYS B 1 574 ? -43.040 29.966 -51.391 1.00 17.61 574 LYS B O 1
ATOM 17867 N N . ILE B 1 575 ? -44.352 29.541 -53.178 1.00 13.94 575 ILE B N 1
ATOM 17868 C CA . ILE B 1 575 ? -44.548 30.952 -53.471 1.00 13.56 575 ILE B CA 1
ATOM 17869 C C . ILE B 1 575 ? -45.215 31.634 -52.288 1.00 14.44 575 ILE B C 1
ATOM 17870 O O . ILE B 1 575 ? -44.793 32.714 -51.867 1.00 14.23 575 ILE B O 1
ATOM 17886 N N . ALA B 1 576 ? -46.280 31.016 -51.747 1.00 13.03 576 ALA B N 1
ATOM 17887 C CA . ALA B 1 576 ? -47.025 31.625 -50.658 1.00 13.78 576 ALA B CA 1
ATOM 17888 C C . ALA B 1 576 ? -46.171 31.751 -49.407 1.00 15.42 576 ALA B C 1
ATOM 17889 O O . ALA B 1 576 ? -46.229 32.775 -48.710 1.00 14.07 576 ALA B O 1
ATOM 17896 N N . ALA B 1 577 ? -45.364 30.730 -49.114 1.00 14.09 577 ALA B N 1
ATOM 17897 C CA . ALA B 1 577 ? -44.477 30.791 -47.953 1.00 13.76 577 ALA B CA 1
ATOM 17898 C C . ALA B 1 577 ? -43.434 31.897 -48.095 1.00 12.66 577 ALA B C 1
ATOM 17899 O O . ALA B 1 577 ? -43.178 32.653 -47.145 1.00 13.77 577 ALA B O 1
ATOM 17906 N N . ALA B 1 578 ? -42.797 32.000 -49.269 1.00 13.22 578 ALA B N 1
ATOM 17907 C CA . ALA B 1 578 ? -41.785 33.032 -49.453 1.00 12.12 578 ALA B CA 1
ATOM 17908 C C . ALA B 1 578 ? -42.392 34.421 -49.305 1.00 14.06 578 ALA B C 1
ATOM 17909 O O . ALA B 1 578 ? -41.787 35.315 -48.701 1.00 12.24 578 ALA B O 1
ATOM 17916 N N . SER B 1 579 ? -43.574 34.631 -49.884 1.00 13.81 579 SER B N 1
ATOM 17917 C CA . SER B 1 579 ? -44.230 35.929 -49.792 1.00 13.42 579 SER B CA 1
ATOM 17918 C C . SER B 1 579 ? -44.668 36.219 -48.360 1.00 14.26 579 SER B C 1
ATOM 17919 O O . SER B 1 579 ? -44.449 37.322 -47.847 1.00 15.03 579 SER B O 1
ATOM 17927 N N . PHE B 1 580 ? -45.251 35.228 -47.686 1.00 12.81 580 PHE B N 1
ATOM 17928 C CA . PHE B 1 580 ? -45.700 35.449 -46.315 1.00 11.60 580 PHE B CA 1
ATOM 17929 C C . PHE B 1 580 ? -44.529 35.778 -45.405 1.00 12.41 580 PHE B C 1
ATOM 17930 O O . PHE B 1 580 ? -44.628 36.676 -44.562 1.00 12.00 580 PHE B O 1
ATOM 17947 N N . PHE B 1 581 ? -43.422 35.044 -45.548 1.00 10.86 581 PHE B N 1
ATOM 17948 C CA . PHE B 1 581 ? -42.243 35.283 -44.713 1.00 10.54 581 PHE B CA 1
ATOM 17949 C C . PHE B 1 581 ? -41.659 36.667 -44.953 1.00 11.23 581 PHE B C 1
ATOM 17950 O O . PHE B 1 581 ? -41.330 37.390 -43.996 1.00 11.12 581 PHE B O 1
ATOM 17967 N N . ALA B 1 582 ? -41.571 37.085 -46.223 1.00 11.44 582 ALA B N 1
ATOM 17968 C CA . ALA B 1 582 ? -40.995 38.393 -46.523 1.00 11.89 582 ALA B CA 1
ATOM 17969 C C . ALA B 1 582 ? -41.825 39.504 -45.916 1.00 11.28 582 ALA B C 1
ATOM 17970 O O . ALA B 1 582 ? -41.270 40.499 -45.439 1.00 12.75 582 ALA B O 1
ATOM 17977 N N . LYS B 1 583 ? -43.151 39.350 -45.920 1.00 10.79 583 LYS B N 1
ATOM 17978 C CA . LYS B 1 583 ? -44.030 40.422 -45.487 1.00 11.93 583 LYS B CA 1
ATOM 17979 C C . LYS B 1 583 ? -44.291 40.436 -43.989 1.00 13.32 583 LYS B C 1
ATOM 17980 O O . LYS B 1 583 ? -44.597 41.501 -43.436 1.00 14.28 583 LYS B O 1
ATOM 17999 N N . ASN B 1 584 ? -44.163 39.284 -43.313 1.00 11.68 584 ASN B N 1
ATOM 18000 C CA . ASN B 1 584 ? -44.595 39.174 -41.925 1.00 10.67 584 ASN B CA 1
ATOM 18001 C C . ASN B 1 584 ? -43.444 38.954 -40.955 1.00 10.70 584 ASN B C 1
ATOM 18002 O O . ASN B 1 584 ? -43.591 39.273 -39.778 1.00 12.99 584 ASN B O 1
ATOM 18013 N N . MET B 1 585 ? -42.322 38.416 -41.422 1.00 10.67 585 MET B N 1
ATOM 18014 C CA . MET B 1 585 ? -41.160 38.156 -40.570 1.00 10.18 585 MET B CA 1
ATOM 18015 C C . MET B 1 585 ? -40.022 39.135 -40.823 1.00 11.67 585 MET B C 1
ATOM 18016 O O . MET B 1 585 ? -39.452 39.698 -39.883 1.00 12.48 585 MET B O 1
ATOM 18030 N N . LEU B 1 586 ? -39.681 39.385 -42.087 1.00 11.45 586 LEU B N 1
ATOM 18031 C CA . LEU B 1 586 ? -38.510 40.208 -42.363 1.00 14.04 586 LEU B CA 1
ATOM 18032 C C . LEU B 1 586 ? -38.612 41.637 -41.840 1.00 11.61 586 LEU B C 1
ATOM 18033 O O . LEU B 1 586 ? -37.577 42.166 -41.389 1.00 11.36 586 LEU B O 1
ATOM 18049 N N . PRO B 1 587 ? -39.761 42.320 -41.901 1.00 11.55 587 PRO B N 1
ATOM 18050 C CA . PRO B 1 587 ? -39.762 43.749 -41.522 1.00 12.60 587 PRO B CA 1
ATOM 18051 C C . PRO B 1 587 ? -39.352 43.984 -40.075 1.00 12.07 587 PRO B C 1
ATOM 18052 O O . PRO B 1 587 ? -38.830 45.054 -39.758 1.00 13.00 587 PRO B O 1
ATOM 18063 N N . LEU B 1 588 ? -39.572 42.999 -39.191 1.00 10.50 588 LEU B N 1
ATOM 18064 C CA . LEU B 1 588 ? -39.189 43.149 -37.792 1.00 11.89 588 LEU B CA 1
ATOM 18065 C C . LEU 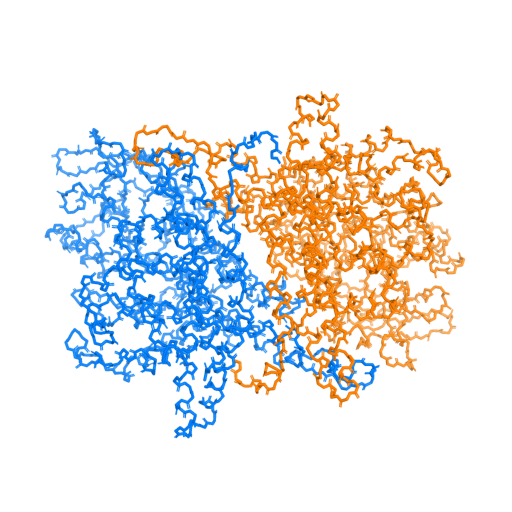B 1 588 ? -37.689 43.415 -37.649 1.00 13.22 588 LEU B C 1
ATOM 18066 O O . LEU B 1 588 ? -37.250 44.018 -36.663 1.00 12.47 588 LEU B O 1
ATOM 18082 N N . LEU B 1 589 ? -36.875 42.980 -38.616 1.00 12.12 589 LEU B N 1
ATOM 18083 C CA . LEU B 1 589 ? -35.432 43.197 -38.521 1.00 11.22 589 LEU B CA 1
ATOM 18084 C C . LEU B 1 589 ? -35.073 44.681 -38.542 1.00 12.09 589 LEU B C 1
ATOM 18085 O O . LEU B 1 589 ? -34.020 45.059 -38.022 1.00 13.32 589 LEU B O 1
ATOM 18101 N N . THR B 1 590 ? -35.936 45.523 -39.104 1.00 12.03 590 THR B N 1
ATOM 18102 C CA . THR B 1 590 ? -35.673 46.948 -39.092 1.00 13.17 590 THR B CA 1
ATOM 18103 C C . THR B 1 590 ? -35.706 47.491 -37.678 1.00 13.46 590 THR B C 1
ATOM 18104 O O . THR B 1 590 ? -34.844 48.284 -37.293 1.00 13.83 590 THR B O 1
ATOM 18115 N N . SER B 1 591 ? -36.715 47.102 -36.898 1.00 12.39 591 SER B N 1
ATOM 18116 C CA . SER B 1 591 ? -36.783 47.522 -35.508 1.00 11.55 591 SER B CA 1
ATOM 18117 C C . SER B 1 591 ? -35.637 46.918 -34.703 1.00 12.86 591 SER B C 1
ATOM 18118 O O . SER B 1 591 ? -35.020 47.598 -33.882 1.00 12.43 591 SER B O 1
ATOM 18126 N N . THR B 1 592 ? -35.307 45.647 -34.945 1.00 11.43 592 THR B N 1
ATOM 18127 C CA . THR B 1 592 ? -34.156 45.063 -34.252 1.00 12.82 592 THR B CA 1
ATOM 18128 C C . THR B 1 592 ? -32.867 45.807 -34.576 1.00 14.00 592 THR B C 1
ATOM 18129 O O . THR B 1 592 ? -32.009 45.996 -33.700 1.00 12.83 592 THR B O 1
ATOM 18140 N N . ARG B 1 593 ? -32.685 46.223 -35.835 1.00 11.86 593 ARG B N 1
ATOM 18141 C CA . ARG B 1 593 ? -31.505 47.027 -36.148 1.00 11.36 593 ARG B CA 1
ATOM 18142 C C . ARG B 1 593 ? -31.477 48.300 -35.302 1.00 12.68 593 ARG B C 1
ATOM 18143 O O . ARG B 1 593 ? -30.440 48.646 -34.716 1.00 13.48 593 ARG B O 1
ATOM 18164 N N . GLN B 1 594 ? -32.606 49.010 -35.240 1.00 13.43 594 GLN B N 1
ATOM 18165 C CA . GLN B 1 594 ? -32.648 50.267 -34.497 1.00 12.43 594 GLN B CA 1
ATOM 18166 C C . GLN B 1 594 ? -32.364 50.032 -33.015 1.00 14.35 594 GLN B C 1
ATOM 18167 O O . GLN B 1 594 ? -31.634 50.803 -32.392 1.00 14.09 594 GLN B O 1
ATOM 18181 N N . ILE B 1 595 ? -32.895 48.937 -32.458 1.00 14.20 595 ILE B N 1
ATOM 18182 C CA . ILE B 1 595 ? -32.630 48.565 -31.071 1.00 11.98 595 ILE B CA 1
ATOM 18183 C C . ILE B 1 595 ? -31.137 48.295 -30.862 1.00 13.77 595 ILE B C 1
ATOM 18184 O O . ILE B 1 595 ? -30.533 48.753 -29.879 1.00 14.42 595 ILE B O 1
ATOM 18200 N N . ILE B 1 596 ? -30.505 47.574 -31.789 1.00 10.36 596 ILE B N 1
ATOM 18201 C CA . ILE B 1 596 ? -29.085 47.267 -31.650 1.00 11.00 596 ILE B CA 1
ATOM 18202 C C . ILE B 1 596 ? -28.256 48.533 -31.780 1.00 15.54 596 ILE B C 1
ATOM 18203 O O . ILE B 1 596 ? -27.263 48.705 -31.079 1.00 13.33 596 ILE B O 1
ATOM 18219 N N . GLU B 1 597 ? -28.668 49.443 -32.651 1.00 12.38 597 GLU B N 1
ATOM 18220 C CA . GLU B 1 597 ? -27.971 50.723 -32.783 1.00 15.97 597 GLU B CA 1
ATOM 18221 C C . GLU B 1 597 ? -28.055 51.567 -31.519 1.00 20.54 597 GLU B C 1
ATOM 18222 O O . GLU B 1 597 ? -27.221 52.467 -31.337 1.00 20.69 597 GLU B O 1
ATOM 18234 N N . ASN B 1 598 ? -29.024 51.304 -30.645 1.00 15.04 598 ASN B N 1
ATOM 18235 C CA . ASN B 1 598 ? -29.252 52.110 -29.448 1.00 18.03 598 ASN B CA 1
ATOM 18236 C C . ASN B 1 598 ? -28.917 51.381 -28.150 1.00 19.21 598 ASN B C 1
ATOM 18237 O O . ASN B 1 598 ? -29.255 51.864 -27.070 1.00 17.78 598 ASN B O 1
ATOM 18248 N N . LEU B 1 599 ? -28.282 50.220 -28.222 1.00 15.93 599 LEU B N 1
ATOM 18249 C CA . LEU B 1 599 ? -27.851 49.537 -27.020 1.00 13.53 599 LEU B CA 1
ATOM 18250 C C . LEU B 1 599 ? -27.005 50.445 -26.137 1.00 17.24 599 LEU B C 1
ATOM 18251 O O . LEU B 1 599 ? -26.206 51.254 -26.605 1.00 20.55 599 LEU B O 1
ATOM 18267 N N . ASP B 1 600 ? -27.157 50.267 -24.829 1.00 18.30 600 ASP B N 1
ATOM 18268 C CA . ASP B 1 600 ? -26.324 50.983 -23.867 1.00 19.64 600 ASP B CA 1
ATOM 18269 C C . ASP B 1 600 ? -26.038 50.071 -22.686 1.00 18.82 600 ASP B C 1
ATOM 18270 O O . ASP B 1 600 ? -26.580 48.972 -22.570 1.00 18.65 600 ASP B O 1
ATOM 18279 N N . ASN B 1 601 ? -25.165 50.533 -21.804 1.00 16.60 601 ASN B N 1
ATOM 18280 C CA . ASN B 1 601 ? -24.690 49.689 -20.720 1.00 15.46 601 ASN B CA 1
ATOM 18281 C C . ASN B 1 601 ? -25.421 49.920 -19.406 1.00 15.17 601 ASN B C 1
ATOM 18282 O O . ASN B 1 601 ? -24.965 49.416 -18.374 1.00 15.09 601 ASN B O 1
ATOM 18293 N N . ASP B 1 602 ? -26.554 50.634 -19.424 1.00 15.31 602 ASP B N 1
ATOM 18294 C CA . ASP B 1 602 ? -27.315 50.827 -18.196 1.00 18.38 602 ASP B CA 1
ATOM 18295 C C . ASP B 1 602 ? -27.615 49.495 -17.512 1.00 15.68 602 ASP B C 1
ATOM 18296 O O . ASP B 1 602 ? -27.521 49.379 -16.281 1.00 15.32 602 ASP B O 1
ATOM 18305 N N . VAL B 1 603 ? -28.001 48.480 -18.290 1.00 13.54 603 VAL B N 1
ATOM 18306 C CA . VAL B 1 603 ? -28.355 47.198 -17.682 1.00 12.28 603 VAL B CA 1
ATOM 18307 C C . VAL B 1 603 ? -27.137 46.503 -17.101 1.00 16.23 603 VAL B C 1
ATOM 18308 O O . VAL B 1 603 ? -27.287 45.653 -16.214 1.00 15.50 603 VAL B O 1
ATOM 18321 N N . MET B 1 604 ? -25.923 46.873 -17.546 1.00 13.06 604 MET B N 1
ATOM 18322 C CA . MET B 1 604 ? -24.708 46.298 -16.997 1.00 12.14 604 MET B CA 1
ATOM 18323 C C . MET B 1 604 ? -24.267 47.018 -15.727 1.00 16.07 604 MET B C 1
ATOM 18324 O O . MET B 1 604 ? -23.623 46.411 -14.864 1.00 16.91 604 MET B O 1
ATOM 18338 N N . GLU B 1 605 ? -24.551 48.314 -15.630 1.00 17.24 605 GLU B N 1
ATOM 18339 C CA . GLU B 1 605 ? -24.155 49.113 -14.476 1.00 17.05 605 GLU B CA 1
ATOM 18340 C C . GLU B 1 605 ? -25.084 48.930 -13.298 1.00 16.23 605 GLU B C 1
ATOM 18341 O O . GLU B 1 605 ? -24.710 49.261 -12.167 1.00 18.83 605 GLU B O 1
ATOM 18353 N N . LEU B 1 606 ? -26.300 48.449 -13.533 1.00 15.65 606 LEU B N 1
ATOM 18354 C CA . LEU B 1 606 ? -27.266 48.266 -12.464 1.00 14.79 606 LEU B CA 1
ATOM 18355 C C . LEU B 1 606 ? -26.714 47.337 -11.392 1.00 17.68 606 LEU B C 1
ATOM 18356 O O . LEU B 1 606 ? -26.147 46.280 -11.693 1.00 18.38 606 LEU B O 1
ATOM 18372 N N . ASP B 1 607 ? -26.918 47.718 -10.134 1.00 17.40 607 ASP B N 1
ATOM 18373 C CA . ASP B 1 607 ? -26.556 46.839 -9.027 1.00 16.54 607 ASP B CA 1
ATOM 18374 C C . ASP B 1 607 ? -27.289 45.507 -9.156 1.00 17.07 607 ASP B C 1
ATOM 18375 O O . ASP B 1 607 ? -28.498 45.470 -9.402 1.00 15.85 607 ASP B O 1
ATOM 18384 N N . GLU B 1 608 ? -26.565 44.410 -8.928 1.00 14.98 608 GLU B N 1
ATOM 18385 C CA . GLU B 1 608 ? -27.199 43.091 -8.947 1.00 14.21 608 GLU B CA 1
ATOM 18386 C C . GLU B 1 608 ? -28.385 43.032 -7.996 1.00 17.21 608 GLU B C 1
ATOM 18387 O O . GLU B 1 608 ? -29.380 42.350 -8.278 1.00 14.66 608 GLU B O 1
ATOM 18399 N N . ALA B 1 609 ? -28.308 43.744 -6.863 1.00 14.96 609 ALA B N 1
ATOM 18400 C CA . ALA B 1 609 ? -29.390 43.742 -5.888 1.00 17.14 609 ALA B CA 1
ATOM 18401 C C . ALA B 1 609 ? -30.684 44.362 -6.401 1.00 12.36 609 ALA B C 1
ATOM 18402 O O . ALA B 1 609 ? -31.736 44.142 -5.782 1.00 14.93 609 ALA B O 1
ATOM 18409 N N . ALA B 1 610 ? -30.641 45.112 -7.500 1.00 13.24 610 ALA B N 1
ATOM 18410 C CA . ALA B 1 610 ? -31.824 45.769 -8.041 1.00 13.21 610 ALA B CA 1
ATOM 18411 C C . ALA B 1 610 ? -32.678 44.844 -8.901 1.00 12.25 610 ALA B C 1
ATOM 18412 O O . ALA B 1 610 ? -33.827 45.190 -9.207 1.00 13.28 610 ALA B O 1
ATOM 18419 N N . PHE B 1 611 ? -32.161 43.684 -9.283 1.00 14.23 611 PHE B N 1
ATOM 18420 C CA . PHE B 1 611 ? -32.959 42.766 -10.094 1.00 13.65 611 PHE B CA 1
ATOM 18421 C C . PHE B 1 611 ? -34.045 42.115 -9.256 1.00 16.28 611 PHE B C 1
ATOM 18422 O O . PHE B 1 611 ? -33.868 41.836 -8.061 1.00 14.09 611 PHE B O 1
#

Secondary structure (DSSP, 8-state):
--S----HHHHHIIIIIIS-GGGGTTSGGGTT--HHHHHHHHHHHHHHIIIIIGGGHHHHHHS--EEETTTTEEE--HHHHHHHHHHHHTTGGGBT--GGGT-B---HHHHHHHHHHHHHH-HHHHHHT-HHHHHHHHHHHS-HHHHHHHHHHHHHT-EEEEE--BTTBSS-GGG---EEEE-TTS-EEEEEEEEEEETS--TTS-S-EEEEEEEEETT--SSGGG-EEEEEESEEE-TTT--EEEEPSEEEEEE--BSS-TTS-EEEEEES-SSS-EEEEEGGGSS-HHHHHHHHHHHHHHHHHHHHHHHHHHHHHHHHHHHHH-EEEE-GGGSS-TTSPEEEGGGSHHHHHHHHHHHHHHHHHHHHHHHHHTTSSHHHIIIII---HHHHHHHHHHHHHIIIIIHHHHHHHHHHHHHHHTGGGGGBTTSSHHHHHHHHHGGGTTTS-HHHHHHIIIIIIIITTTTHHHHHHHHHHHHHH--HHHHHHHHHHHHHHHHHHHHHHHHHHHTTTSGGGHHHHHHHHHHHHHHHHHHHHHHHHHHHHHHHHHHHHTT--HHHHHHHHHHHHHHHHHHHHTTTHHHHHHHHHHT--SHHHHS-GGG-/------HHHHHIIIIIIS-GGGGTTSGGGTT--HHHHHHHHHHHHHHIIIIIGGGHHHHHHS--EEETTTTEEE--HHHHHHHHHHHHTTGGGBT--GGGT-B---HHHHHHHHHHHHHH-HHHHHHTTHHHHHHHHHHHS-HHHHHHHHHHHHTT-EEEEE--BTTBSS-GGG---EEEE-TTS-EEEEEEEEEEETS-BTBS-S-EEEEEEEEETT--STGGG-EEEEEESEEE-TTT--EEEEPSEEEEEE--BSS-TTS-EEEEEES-SSS-EEEEEGGGSS-HHHHHHHHHHHHHHHHHHHHHHHHHHHHHHHHHHHHH-EEEE-GGGSS-TTSPEEEGGGSHHHHHHHHHHHHHHHHHHHHHHHHHTTSSHHHIIIII---HHHHHHHHHHHHHIIIIIHHHHHHHHHHHHHHHTGGGGGBTTSSHHHHHHHHHGGGTTTS-HHHHHHIIIIIIIITTTTHHHHHHHHHHHHHHH--TTHHHHHHHHHHHHHHHHHHHHHHHHHHHTTT-GGGHHHHHHHHHHHHHHHHHHHHHHHHHHHHHHHHHHHHHT--HHHHHHHHHHHHHHHHHHHHTTTHHHHHHHHHHT--SHHHHS-GGG-